Protein AF-A0A9D6YZD3-F1 (afdb_monomer_lite)

Sequence (886 aa):
MRTICWLTLLAMPAWAGGHRMLVTAVGSKYWIAGVPVKNSGLHVRDAFLSWSQPGFQHPDIQAVAVDPANPNVVFLAAGNGCIRSDDGGKSWRITTSWEMTELRDVAIDPERPGHVYVALPDGLGVSRDGGKSWAKKDAGLARRYTHTVAAHGGRVLRGGESGIWLSEDAGETWRQAAAAAAETTDIVHSPHNPQEWMAVTQKAGLWRSSDAGRTWSHVEGVDGSKTIYNVAYDPTTPGRVAASGWGIGALVSEDGGKSWSRWRAGEIWRVAWDPDDPGRLYAGAHEDALYETGNRGKTWKKTGLDGTIIYDIEFAPEPAAKTFAERRQRVIEAHAAAGERGSYVTIAAALWLKQDCSWCSTKLIDLLREPQGDMFWMFPVTAVAYLDRGQLNAEARAALRKSWRTYMPYRGDTENHWLLYYTTLYLMAQKYKGEPGSAWYTGKSSEENMKEAADWIDHWMNLTIERGQGEYDCTHYMGVYFLPMSYLAAWAEDPRMKQRARMMLELLMADFAPETLNGLFAGAHARTDDRQVREKWAGVSSDFAWLLFGSGYPYTGFFSYTSLAAMAGLFEPPPVIQAMATTRDSCYTHRETKRTRNRWRFYDEKNGDVYKTTYMCPDYAVSSDQGGLLQPVQQHSWDVTWALPDPRGRENTLFAMHPFSGVRELQTYFTFMPDFGTDMVVRSKRTYDSPDKFLGGSFHEQIAQDRDTIIALYDIPKGTRFEHINGFFSKDLDRLDEDASGWLFASGGGAWIALRPLQPYTWKAIDEGGKRLESAFLQNGVIMQVASAREFGSWEEFKTKVRGLELSFGMAPHARVRFRSLRGALLECEWGLPARVDGAPLDRARWKMYEGPWVNQERGSRTVTLRGSGRERLLDFSHWEARDVK

Foldseek 3Di:
DDDDPPPPPPPDPFFQFLWKKKFAWAFDDDDDPPDQGPLGGIWILHSLRFIDHQDDRANFWFEKDAQQVQRQWIWTQGQQAIKIGNGNRNDIDHQDDNVGGPWQYKEDANQQPFWIWTFGQFAIWTTNRNSNDIDGQHPAPPGHHFNEWYHYPLWIWTWACQGIWIDNHNRNDIDHQDGDNFTWQYKDAELVAQQWIKTFTAQQAIWIGRRNSNHIDHQPADRSRHGKRDKDDANQAPLWIWTFAAPQHIWIDNHNRNYTDGDDDHHWRDKDHDNRASQKMWTFDAQAAIWMGSHGRPDIDGSDSGRIGTNYMDIHRRPQQPDLVSLLLVLLVLLCSVPDPDDLLNLLSCLLVVHDLVSSQVRLLVCLVDPDDALVSLQSLLSNVVSPPVSHDPNSVVSSQQSQQPPHGDQFDDPLSVLSNLLSQLLVLVVVDPAALNSGVNSHHSVVSNVVSVVSNVVQLVCCLQANDQFPLAQASLLSLLLSLLLQLQRPPPPVSNLSSVLSLQVSLLSQQLQQQQQFRDKWGSFDDQCCLFLSCQGLSSSCSCSAQVGADAHSSHDSSSSSSSSSHRDRHDPLSSQSNPVAPAKWKKKAKHWHQQQPVCNVDGFWIKIKIWTDHNFKIWIAIDGGRHAFQGTQGIWIFGDDPHSGPFGGIKDKFQSAADLVRLSSRDPDDSVCRVVVVCVVPVLRLDLAGNGGDDPQWDWDDDRQKIKIKGQADPPGSHQKMKIFFTQQWPDWDCDPLQWIWTHHGQKTKTKHWPADWDWDADPVGGIMTIGRHNGTIMMMGMDTNVVDPDPVRVVVLQSPWDWDWDRPPHTWIWTQYPVRWTWTDTPPDFIDTNNHGPPSVQDANIDIPAWGHGNSAQKIWGGGPHWIWIQRNVVSDIDTPD

Radius of gyration: 31.28 Å; chains: 1; bounding box: 57×88×83 Å

Secondary structure (DSSP, 8-state):
-----------PPS---SEEEEEEEEE-S---TTS--TT-EEEEE-TTS-EE--S---S-EEEEEE-TT-TT-EEEEETTEEEEESSSSSS-EE-S-TTS-S--EEEE-TTSTT-EEEEETTEEEEESSSSSS-EE--TT-SS---SEEEEETTEEEEEETTEEEEESSTTSS-EEEE--SS-EEEEEE-TT-TT-EEEEESSS-EEEESSSSSS-EEPTTS-TTSEEEEEEE-SSSTT-EEEEEETTEEEEESSSSSS-EEE--S-EEEEEE-TT-TT-EEEEETTTEEEEESSTTSS-EEEE-TTEEEEEEEEEEPPP--SHHHHHHHHHHHHHTTTTT--HHHHHHHHHHT--HHHHHHHHHHHTTS--STHHHHHHHHHHHHH-TT-S-HHHHHHHHHHHHH------SSHHHHHHHHHHHHHHHHHTTT--GGGSTTSS-HHHHHHHHHHHHHHHHHHHHHH--SSTT-TTTTHHHHHHHHHHHHH-SSHHHHHHHHHHHHHHHHHHGGGEETTEE-S-BSS--HHHHHSTTSSHHHHHHHHHHS-S-PPTT--HHHHHHHHHT-PPPPHHHHHHHH--SS-EEEEEEEEPPPPGGGTTSPPPEEEEEEEE-SSEEEEEEEES---TTT-B-EEEEE--S--TT---EEEEE-----HHHHTTT--S-GGGHHHHHHHH-GGGG-TT-S----TTEEEEEETTEEEEEEEPPTT-SS-SEEEEE-TT-SEEEE-TTS-EEEEETTEEEEEEESS--EEEE-TTSSEEEEE--SEEEEEEEEEEGGGSS-HHHHHHHHHTS-EEEE-SSS-EEEEE-TTS-EEEEETTS--EETTEE--GGG--SEESSSEEE-TT-SEEEEEETTEEEEEETTTTEEEE--

Structure (mmCIF, N/CA/C/O backbone):
data_AF-A0A9D6YZD3-F1
#
_entry.id   AF-A0A9D6YZD3-F1
#
loop_
_atom_site.group_PDB
_atom_site.id
_atom_site.type_symbol
_atom_site.label_atom_id
_atom_site.label_alt_id
_atom_site.label_comp_id
_atom_site.label_asym_id
_atom_site.label_entity_id
_atom_site.label_seq_id
_atom_site.pdbx_PDB_ins_code
_atom_site.Cartn_x
_atom_site.Cartn_y
_atom_site.Cartn_z
_atom_site.occupancy
_atom_site.B_iso_or_equiv
_atom_site.auth_seq_id
_atom_site.auth_comp_id
_atom_site.auth_asym_id
_atom_site.auth_atom_id
_atom_site.pdbx_PDB_model_num
ATOM 1 N N . MET A 1 1 ? 18.343 27.189 17.025 1.00 28.41 1 MET A N 1
ATOM 2 C CA . MET A 1 1 ? 17.213 26.470 16.397 1.00 28.41 1 MET A CA 1
ATOM 3 C C . MET A 1 1 ? 17.631 25.025 16.176 1.00 28.41 1 MET A C 1
ATOM 5 O O . MET A 1 1 ? 18.454 24.768 15.311 1.00 28.41 1 MET A O 1
ATOM 9 N N . ARG A 1 2 ? 17.175 24.103 17.033 1.00 21.78 2 ARG A N 1
ATOM 10 C CA . ARG A 1 2 ? 17.394 22.657 16.878 1.00 21.78 2 ARG A CA 1
ATOM 11 C C . ARG A 1 2 ? 16.137 22.076 16.232 1.00 21.78 2 ARG A C 1
ATOM 13 O O . ARG A 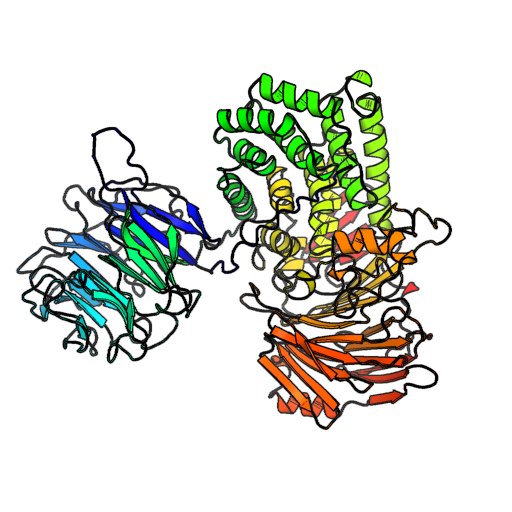1 2 ? 15.186 21.769 16.936 1.00 21.78 2 ARG A O 1
ATOM 20 N N . THR A 1 3 ? 16.113 21.983 14.908 1.00 25.86 3 THR A N 1
ATOM 21 C CA . THR A 1 3 ? 15.036 21.308 14.172 1.00 25.86 3 THR A CA 1
ATOM 22 C C . THR A 1 3 ? 15.412 19.833 14.078 1.00 25.86 3 THR A C 1
ATOM 24 O O . THR A 1 3 ? 16.172 19.435 13.200 1.00 25.86 3 THR A O 1
ATOM 27 N N . ILE A 1 4 ? 14.965 19.026 15.041 1.00 24.95 4 ILE A N 1
ATOM 28 C CA . ILE A 1 4 ? 15.060 17.568 14.940 1.00 24.95 4 ILE A CA 1
ATOM 29 C C . ILE A 1 4 ? 13.797 17.115 14.206 1.00 24.95 4 ILE A C 1
ATOM 31 O O . ILE A 1 4 ? 12.702 17.157 14.761 1.00 24.95 4 ILE A O 1
ATOM 35 N N . CYS A 1 5 ? 13.954 16.741 12.934 1.00 25.48 5 CYS A N 1
ATOM 36 C CA . CYS A 1 5 ? 12.941 16.011 12.178 1.00 25.48 5 CYS A CA 1
ATOM 37 C C . CYS A 1 5 ? 12.697 14.667 12.870 1.00 25.48 5 CYS A C 1
ATOM 39 O O . CYS A 1 5 ? 13.451 13.718 12.676 1.00 25.48 5 CYS A O 1
ATOM 41 N N . TRP A 1 6 ? 11.639 14.578 13.668 1.00 26.00 6 TRP A N 1
ATOM 42 C CA . TRP A 1 6 ? 11.130 13.304 14.157 1.00 26.00 6 TRP A CA 1
ATOM 43 C C . TRP A 1 6 ? 10.131 12.738 13.146 1.00 26.00 6 TRP A C 1
ATOM 45 O O . TRP A 1 6 ? 8.929 12.697 13.376 1.00 26.00 6 TRP A O 1
ATOM 55 N N . LEU A 1 7 ? 10.652 12.274 12.012 1.00 26.58 7 LEU A N 1
ATOM 56 C CA . LEU A 1 7 ? 10.080 11.103 11.357 1.00 26.58 7 LEU A CA 1
ATOM 57 C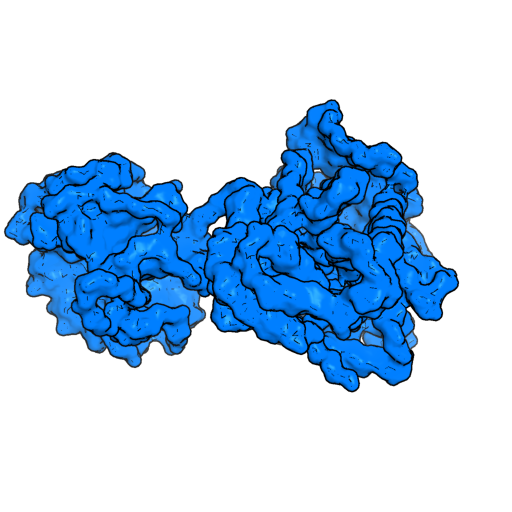 C . LEU A 1 7 ? 10.678 9.904 12.091 1.00 26.58 7 LEU A C 1
ATOM 59 O O . LEU A 1 7 ? 11.699 9.360 11.678 1.00 26.58 7 LEU A O 1
ATOM 63 N N . THR A 1 8 ? 10.098 9.514 13.228 1.00 25.12 8 THR A N 1
ATOM 64 C CA . THR A 1 8 ? 10.373 8.184 13.782 1.00 25.12 8 THR A CA 1
ATOM 65 C C . THR A 1 8 ? 9.767 7.148 12.841 1.00 25.12 8 THR A C 1
ATOM 67 O O . THR A 1 8 ? 8.667 6.652 13.066 1.00 25.12 8 THR A O 1
ATOM 70 N N . LEU A 1 9 ? 10.505 6.815 11.784 1.00 28.84 9 LEU A N 1
ATOM 71 C CA . LEU A 1 9 ? 10.514 5.478 11.214 1.00 28.84 9 LEU A CA 1
ATOM 72 C C . LEU A 1 9 ? 11.165 4.584 12.269 1.00 28.84 9 LEU A C 1
ATOM 74 O O . LEU A 1 9 ? 12.374 4.364 12.264 1.00 28.84 9 LEU A O 1
ATOM 78 N N . LEU A 1 10 ? 10.374 4.108 13.231 1.00 24.39 10 LEU A N 1
ATOM 79 C CA . LEU A 1 10 ? 10.758 2.871 13.891 1.00 24.39 10 LEU A CA 1
ATOM 80 C C . LEU A 1 10 ? 10.698 1.813 12.793 1.00 24.39 10 LEU A C 1
ATOM 82 O O . LEU A 1 10 ? 9.619 1.473 12.311 1.00 24.39 10 LEU A O 1
ATOM 86 N N . ALA A 1 11 ? 11.873 1.362 12.355 1.00 24.47 11 ALA A N 1
ATOM 87 C CA . ALA A 1 11 ? 12.015 0.134 11.599 1.00 24.47 11 ALA A CA 1
ATOM 88 C C . ALA A 1 11 ? 11.488 -0.994 12.492 1.00 24.47 11 ALA A C 1
ATOM 90 O O . ALA A 1 11 ? 12.214 -1.570 13.300 1.00 24.47 11 ALA A O 1
ATOM 91 N N . MET A 1 12 ? 10.185 -1.242 12.410 1.00 23.95 12 MET A N 1
ATOM 92 C CA . MET A 1 12 ? 9.634 -2.510 12.840 1.00 23.95 12 MET A CA 1
ATOM 93 C C . MET A 1 12 ? 10.170 -3.567 11.876 1.00 23.95 12 MET A C 1
ATOM 95 O O . MET A 1 12 ? 10.298 -3.275 10.680 1.00 23.95 12 MET A O 1
ATOM 99 N N . PRO A 1 13 ? 10.533 -4.763 12.365 1.00 27.61 13 PRO A N 1
ATOM 100 C CA . PRO A 1 13 ? 10.873 -5.847 11.466 1.00 27.61 13 PRO A CA 1
ATOM 101 C C . PRO A 1 13 ? 9.725 -6.000 10.465 1.00 27.61 13 PRO A C 1
ATOM 103 O O . PRO A 1 13 ? 8.553 -6.026 10.845 1.00 27.61 13 PRO A O 1
ATOM 106 N N . ALA A 1 14 ? 10.083 -6.046 9.179 1.00 32.56 14 ALA A N 1
ATOM 107 C CA . ALA A 1 14 ? 9.198 -6.542 8.137 1.00 32.56 14 ALA A CA 1
ATOM 108 C C . ALA A 1 14 ? 8.698 -7.941 8.535 1.00 32.56 14 ALA A C 1
ATOM 110 O O . ALA A 1 14 ? 9.214 -8.531 9.482 1.00 32.56 14 ALA A O 1
ATOM 111 N N . TRP A 1 15 ? 7.747 -8.477 7.778 1.00 37.84 15 TRP A N 1
ATOM 112 C CA . TRP A 1 15 ? 7.044 -9.744 8.008 1.00 37.84 15 TRP A CA 1
ATOM 113 C C . TRP A 1 15 ? 5.764 -9.577 8.813 1.00 37.84 15 TRP A C 1
ATOM 115 O O . TRP A 1 15 ? 5.699 -9.868 10.002 1.00 37.84 15 TRP A O 1
ATOM 125 N N . ALA A 1 16 ? 4.741 -9.131 8.093 1.00 41.50 16 ALA A N 1
ATOM 126 C CA . ALA A 1 16 ? 3.367 -9.431 8.417 1.00 41.50 16 ALA A CA 1
ATOM 127 C C . ALA A 1 16 ? 2.930 -10.603 7.531 1.00 41.50 16 ALA A C 1
ATOM 129 O O . ALA A 1 16 ? 3.087 -10.500 6.318 1.00 41.50 16 ALA A O 1
ATOM 130 N N . GLY A 1 17 ? 2.462 -11.707 8.102 1.00 49.78 17 GLY A N 1
ATOM 131 C CA . GLY A 1 17 ? 2.006 -12.888 7.363 1.00 49.78 17 GLY A CA 1
ATOM 132 C C . GLY A 1 17 ? 0.655 -12.679 6.663 1.00 49.78 17 GLY A C 1
ATOM 133 O O . GLY A 1 17 ? 0.091 -11.583 6.708 1.00 49.78 17 GLY A O 1
ATOM 134 N N . GLY A 1 18 ? 0.134 -13.676 5.947 1.00 65.31 18 GLY A N 1
ATOM 135 C CA . GLY A 1 18 ? -1.293 -13.769 5.603 1.00 65.31 18 GLY A CA 1
ATOM 136 C C . GLY A 1 18 ? -2.140 -14.314 6.763 1.00 65.31 18 GLY A C 1
ATOM 137 O O . GLY A 1 18 ? -3.369 -14.207 6.737 1.00 65.31 18 GLY A O 1
ATOM 138 N N . HIS A 1 19 ? -1.487 -14.861 7.790 1.00 84.44 19 HIS A N 1
ATOM 139 C CA . HIS A 1 19 ? -2.101 -15.487 8.946 1.00 84.44 19 HIS A CA 1
ATOM 140 C C . HIS A 1 19 ? -1.971 -14.619 10.199 1.00 84.44 19 HIS A C 1
ATOM 142 O O . HIS A 1 19 ? -1.001 -13.889 10.404 1.00 84.44 19 HIS A O 1
ATOM 148 N N . ARG A 1 20 ? -2.970 -14.742 11.070 1.00 88.00 20 ARG A N 1
ATOM 149 C CA . ARG A 1 20 ? -2.897 -14.350 12.476 1.00 88.00 20 ARG A CA 1
ATOM 150 C C . ARG A 1 20 ? -2.525 -15.571 13.312 1.00 88.00 20 ARG A C 1
ATOM 152 O O . ARG A 1 20 ? -2.949 -16.685 13.010 1.00 88.00 20 ARG A O 1
ATOM 159 N N . MET A 1 21 ? -1.776 -15.346 14.381 1.00 91.75 21 MET A N 1
ATOM 160 C CA . MET A 1 21 ? -1.399 -16.370 15.351 1.00 91.75 21 MET A CA 1
ATOM 161 C C . MET A 1 21 ? -2.301 -16.258 16.580 1.00 91.75 21 MET A C 1
ATOM 163 O O . MET A 1 21 ? -2.366 -15.210 17.224 1.00 91.75 21 MET A O 1
ATOM 167 N N . LEU A 1 22 ? -2.997 -17.338 16.904 1.00 93.44 22 LEU A N 1
ATOM 168 C CA . LEU A 1 22 ? -3.844 -17.492 18.077 1.00 93.44 22 LEU A CA 1
ATOM 169 C C . LEU A 1 22 ? -3.065 -18.287 19.124 1.00 93.44 22 LEU A C 1
ATOM 171 O O . LEU A 1 22 ? -2.540 -19.352 18.823 1.00 93.44 22 LEU A O 1
ATOM 175 N N . VAL A 1 23 ? -2.972 -17.768 20.345 1.00 94.44 23 VAL A N 1
ATOM 176 C CA . VAL A 1 23 ? -2.201 -18.373 21.435 1.00 94.44 23 VAL A CA 1
ATOM 177 C C . VAL A 1 23 ? -3.065 -18.469 22.682 1.00 94.44 23 VAL A C 1
ATOM 179 O O . VAL A 1 23 ? -3.521 -17.449 23.207 1.00 94.44 23 VAL A O 1
ATOM 182 N N . THR A 1 24 ? -3.280 -19.681 23.185 1.00 93.94 24 THR A N 1
ATOM 183 C CA . THR A 1 24 ? -3.892 -19.881 24.502 1.00 93.94 24 THR A CA 1
ATOM 184 C C . THR A 1 24 ? -2.792 -19.800 25.554 1.00 93.94 24 THR A C 1
ATOM 186 O O . THR A 1 24 ? -1.808 -20.543 25.528 1.00 93.94 24 THR A O 1
ATOM 189 N N . ALA A 1 25 ? -2.919 -18.838 26.466 1.00 92.31 25 ALA A N 1
ATOM 190 C CA . ALA A 1 25 ? -1.916 -18.608 27.496 1.00 92.31 25 ALA A CA 1
ATOM 191 C C . ALA A 1 25 ? -2.568 -18.418 28.862 1.00 92.31 25 ALA A C 1
ATOM 193 O O . ALA A 1 25 ? -3.689 -17.916 28.953 1.00 92.31 25 ALA A O 1
ATOM 194 N N . VAL A 1 26 ? -1.857 -18.806 29.919 1.00 89.44 26 VAL A N 1
ATOM 195 C CA . VAL A 1 26 ? -2.294 -18.668 31.312 1.00 89.44 26 VAL A CA 1
ATOM 196 C C . VAL A 1 26 ? -1.158 -18.078 32.145 1.00 89.44 26 VAL A C 1
ATOM 198 O O . VAL A 1 26 ? -0.071 -18.644 32.217 1.00 89.44 26 VAL A O 1
ATOM 201 N N . GLY A 1 27 ? -1.394 -16.934 32.783 1.00 83.62 27 GLY A N 1
ATOM 202 C CA . GLY A 1 27 ? -0.457 -16.308 33.715 1.00 83.62 27 GLY A CA 1
ATOM 203 C C . GLY A 1 27 ? -0.431 -17.054 35.048 1.00 83.62 27 GLY A C 1
ATOM 204 O O . GLY A 1 27 ? -1.478 -17.261 35.661 1.00 83.62 27 GLY A O 1
ATOM 205 N N . SER A 1 28 ? 0.752 -17.458 35.517 1.00 66.12 28 SER A N 1
ATOM 206 C CA . SER A 1 28 ? 0.863 -18.193 36.776 1.00 66.12 28 SER A CA 1
ATOM 207 C C . SER A 1 28 ? 1.062 -17.260 37.980 1.00 66.12 28 SER A C 1
ATOM 209 O O . SER A 1 28 ? 1.905 -16.362 37.958 1.00 66.12 28 SER A O 1
ATOM 211 N N . LYS A 1 29 ? 0.261 -17.516 39.035 1.00 52.22 29 LYS A N 1
ATOM 212 C CA . LYS A 1 29 ? 0.330 -17.090 40.459 1.00 52.22 29 LYS A CA 1
ATOM 213 C C . LYS A 1 29 ? -0.962 -16.427 40.974 1.00 52.22 29 LYS A C 1
ATOM 215 O O . LYS A 1 29 ? -1.302 -15.311 40.606 1.00 52.22 29 LYS A O 1
ATOM 220 N N . TYR A 1 30 ? -1.585 -17.109 41.942 1.00 47.75 30 TYR A N 1
ATOM 221 C CA . TYR A 1 30 ? -2.663 -16.659 42.840 1.00 47.75 30 TYR A CA 1
ATOM 222 C C . TYR A 1 30 ? -4.011 -16.327 42.186 1.00 47.75 30 TYR A C 1
ATOM 224 O O . TYR A 1 30 ? -4.318 -15.188 41.848 1.00 47.75 30 TYR A O 1
ATOM 232 N N . TRP A 1 31 ? -4.876 -17.338 42.127 1.00 54.12 31 TRP A N 1
ATOM 233 C CA . TRP A 1 31 ? -6.294 -17.161 41.832 1.00 54.12 31 TRP A CA 1
ATOM 234 C C . TRP A 1 31 ? -7.024 -16.706 43.099 1.00 54.12 31 TRP A C 1
ATOM 236 O O . TRP A 1 31 ? -7.063 -17.430 44.094 1.00 54.12 31 TRP A O 1
ATOM 246 N N . ILE A 1 32 ? -7.620 -15.517 43.065 1.00 51.78 32 ILE A N 1
ATOM 247 C CA . ILE A 1 32 ? -8.643 -15.094 44.027 1.00 51.78 32 ILE A CA 1
ATOM 248 C C . ILE A 1 32 ? -9.940 -14.959 43.235 1.00 51.78 32 ILE A C 1
ATOM 250 O O . ILE A 1 32 ? -9.975 -14.264 42.218 1.00 51.78 32 ILE A O 1
ATOM 254 N N . ALA A 1 33 ? -11.003 -15.626 43.686 1.00 53.31 33 ALA A N 1
ATOM 255 C CA . ALA A 1 33 ? -12.319 -15.498 43.073 1.00 53.31 33 ALA A CA 1
ATOM 256 C C . ALA A 1 33 ? -12.729 -14.013 43.005 1.00 53.31 33 ALA A C 1
ATOM 258 O O . ALA A 1 33 ? -12.755 -13.327 44.026 1.00 53.31 33 ALA A O 1
ATOM 259 N N . GLY A 1 34 ? -13.031 -13.518 41.800 1.00 49.56 34 GLY A N 1
ATOM 260 C CA . GLY A 1 34 ? -13.497 -12.145 41.571 1.00 49.56 34 GLY A CA 1
ATOM 261 C C . GLY A 1 34 ? -12.443 -11.128 41.110 1.00 49.56 34 GLY A C 1
ATOM 262 O O . GLY A 1 34 ? -12.805 -9.973 40.896 1.00 49.56 34 GLY A O 1
ATOM 263 N N . VAL A 1 35 ? -11.175 -11.516 40.912 1.00 54.72 35 VAL A N 1
ATOM 264 C CA . VAL A 1 35 ? -10.139 -10.636 40.329 1.00 54.72 35 VAL A CA 1
ATOM 265 C C . VAL A 1 35 ? -9.877 -11.025 38.864 1.00 54.72 35 VAL A C 1
ATOM 267 O O . VAL A 1 35 ? -9.676 -12.210 38.596 1.00 54.72 35 VAL A O 1
ATOM 270 N N . PRO A 1 36 ? -9.854 -10.071 37.909 1.00 55.56 36 PRO A N 1
ATOM 271 C CA . PRO A 1 36 ? -9.481 -10.349 36.524 1.00 55.56 36 PRO A CA 1
ATOM 272 C C . PRO A 1 36 ? -8.097 -10.987 36.440 1.00 55.56 36 PRO A C 1
ATOM 274 O O . PRO A 1 36 ? -7.123 -10.468 36.997 1.00 55.56 36 PRO A O 1
ATOM 277 N N . VAL A 1 37 ? -8.008 -12.098 35.718 1.00 63.66 37 VAL A N 1
ATOM 278 C CA . VAL A 1 37 ? -6.746 -12.798 35.527 1.00 63.66 37 VAL A CA 1
ATOM 279 C C . VAL A 1 37 ? -5.979 -12.098 34.419 1.00 63.66 37 VAL A C 1
ATOM 281 O O . VAL A 1 37 ? -6.306 -12.212 33.238 1.00 63.66 37 VAL A O 1
ATOM 284 N N . LYS A 1 38 ? -4.939 -11.360 34.800 1.00 66.69 38 LYS A N 1
ATOM 285 C CA . LYS A 1 38 ? -4.058 -10.730 33.820 1.00 66.69 38 LYS A CA 1
ATOM 286 C C . LYS A 1 38 ? -3.359 -11.811 32.990 1.00 66.69 38 LYS A C 1
ATOM 288 O O . LYS A 1 38 ? -2.896 -12.809 33.536 1.00 66.69 38 LYS A O 1
ATOM 293 N N . ASN A 1 39 ? -3.285 -11.588 31.680 1.00 76.56 39 ASN A N 1
ATOM 294 C CA . ASN A 1 39 ? -2.546 -12.418 30.723 1.00 76.56 39 ASN A CA 1
ATOM 295 C C . ASN A 1 39 ? -3.004 -13.888 30.649 1.00 76.56 39 ASN A C 1
ATOM 297 O O . ASN A 1 39 ? -2.203 -14.757 30.317 1.00 76.56 39 ASN A O 1
ATOM 301 N N . SER A 1 40 ? -4.276 -14.180 30.959 1.00 86.19 40 SER A N 1
ATOM 302 C CA . SER A 1 40 ? -4.865 -15.513 30.749 1.00 86.19 40 SER A CA 1
ATOM 303 C C . SER A 1 40 ? -6.043 -15.474 29.788 1.00 86.19 40 SER A C 1
ATOM 305 O O . SER A 1 40 ? -6.857 -14.552 29.854 1.00 86.19 40 SER A O 1
ATOM 307 N N . GLY A 1 41 ? -6.136 -16.461 28.903 1.00 89.62 41 GLY A N 1
ATOM 308 C CA . GLY A 1 41 ? -7.130 -16.527 27.835 1.00 89.62 41 GLY A CA 1
ATOM 309 C C . GLY A 1 41 ? -6.493 -16.621 26.449 1.00 89.62 41 GLY A C 1
ATOM 310 O O . GLY A 1 41 ? -5.311 -16.940 26.294 1.00 89.62 41 GLY A O 1
ATOM 311 N N . LEU A 1 42 ? -7.297 -16.311 25.434 1.00 91.12 42 LEU A N 1
ATOM 312 C CA . LEU A 1 42 ? -6.858 -16.253 24.045 1.00 91.12 42 LEU A CA 1
ATOM 313 C C . LEU A 1 42 ? -6.140 -14.928 23.755 1.00 91.12 42 LEU A C 1
ATOM 315 O O . LEU A 1 42 ? -6.728 -13.855 23.882 1.00 91.12 42 LEU A O 1
ATOM 319 N N . HIS A 1 43 ? -4.899 -15.014 23.298 1.00 90.94 43 HIS A N 1
ATOM 320 C CA . HIS A 1 43 ? -4.135 -13.901 22.748 1.00 90.94 43 HIS A CA 1
ATOM 321 C C . HIS A 1 43 ? -4.052 -14.068 21.236 1.00 90.94 43 HIS A C 1
ATOM 323 O O . HIS A 1 43 ? -3.829 -15.166 20.739 1.00 90.94 43 HIS A O 1
ATOM 329 N N . VAL A 1 44 ? -4.226 -12.983 20.495 1.00 89.06 44 VAL A N 1
ATOM 330 C CA . VAL A 1 44 ? -4.126 -12.987 19.037 1.00 89.06 44 VAL A CA 1
ATOM 331 C C . VAL A 1 44 ? -3.047 -12.006 18.634 1.00 89.06 44 VAL A C 1
ATOM 333 O O . VAL A 1 44 ? -3.140 -10.816 18.938 1.00 89.06 44 VAL A O 1
ATOM 336 N N . ARG A 1 45 ? -2.029 -12.509 17.943 1.00 86.88 45 ARG A N 1
ATOM 337 C CA . ARG A 1 45 ? -1.076 -11.692 17.206 1.00 86.88 45 ARG A CA 1
ATOM 338 C C . ARG A 1 45 ? -1.579 -11.610 15.775 1.00 86.88 45 ARG A C 1
ATOM 340 O O . ARG A 1 45 ? -1.617 -12.623 15.081 1.00 86.88 45 ARG A O 1
ATOM 347 N N . ASP A 1 46 ? -2.034 -10.435 15.366 1.00 78.00 46 ASP A N 1
ATOM 348 C CA . ASP A 1 46 ? -2.537 -10.251 14.008 1.00 78.00 46 ASP A CA 1
ATOM 349 C C . ASP A 1 46 ? -1.422 -10.432 12.970 1.00 78.00 46 ASP A C 1
ATOM 351 O O . ASP A 1 46 ? -0.229 -10.477 13.300 1.00 78.00 46 ASP A O 1
ATOM 355 N N . ALA A 1 47 ? -1.817 -10.504 11.697 1.00 64.81 47 ALA A N 1
ATOM 356 C CA . ALA A 1 47 ? -0.869 -10.518 10.595 1.00 64.81 47 ALA A CA 1
ATOM 357 C C . ALA A 1 47 ? 0.156 -9.381 10.713 1.00 64.81 47 ALA A C 1
ATOM 359 O O . ALA A 1 47 ? 1.293 -9.567 10.326 1.00 64.81 47 ALA A O 1
ATOM 360 N N . PHE A 1 48 ? -0.185 -8.236 11.309 1.00 57.72 48 PHE A N 1
ATOM 361 C CA . PHE A 1 48 ? 0.692 -7.078 11.497 1.00 57.72 48 PHE A CA 1
ATOM 362 C C . PHE A 1 48 ? 1.571 -7.136 12.759 1.00 57.72 48 PHE A C 1
ATOM 364 O O . PHE A 1 48 ? 2.097 -6.107 13.187 1.00 57.72 48 PHE A O 1
ATOM 371 N N . LEU A 1 49 ? 1.759 -8.323 13.343 1.00 66.31 49 LEU A N 1
ATOM 372 C CA . LEU A 1 49 ? 2.555 -8.580 14.546 1.00 66.31 49 LEU A CA 1
ATOM 373 C C . LEU A 1 49 ? 2.046 -7.890 15.822 1.00 66.31 49 L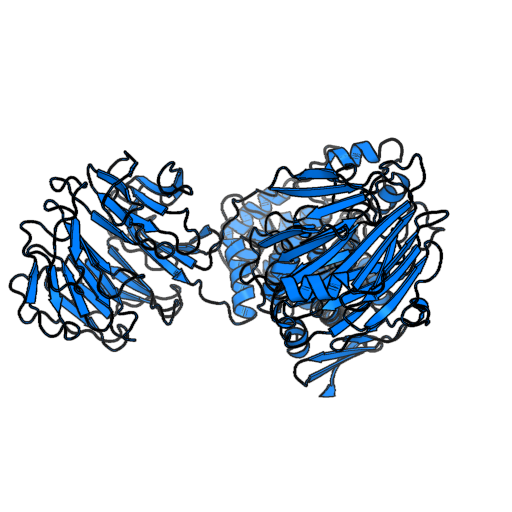EU A C 1
ATOM 375 O O . LEU A 1 49 ? 2.760 -7.897 16.831 1.00 66.31 49 LEU A O 1
ATOM 379 N N . SER A 1 50 ? 0.838 -7.329 15.801 1.00 69.88 50 SER A N 1
ATOM 380 C CA . SER A 1 50 ? 0.239 -6.620 16.928 1.00 69.88 50 SER A CA 1
ATOM 381 C C . SER A 1 50 ? -0.534 -7.587 17.812 1.00 69.88 50 SER A C 1
ATOM 383 O O . SER A 1 50 ? -1.366 -8.360 17.340 1.00 69.88 50 SER A O 1
ATOM 385 N N . TRP A 1 51 ? -0.258 -7.540 19.114 1.00 81.56 51 TRP A N 1
ATOM 386 C CA . TRP A 1 51 ? -0.967 -8.351 20.095 1.00 81.56 51 TRP A CA 1
ATOM 387 C C . TRP A 1 51 ? -2.289 -7.700 20.490 1.00 81.56 51 TRP A C 1
ATOM 389 O O . TRP A 1 51 ? -2.360 -6.516 20.809 1.00 81.56 51 TRP A O 1
ATOM 399 N N . SER A 1 52 ? -3.327 -8.518 20.533 1.00 81.88 52 SER A N 1
ATOM 400 C CA . SER A 1 52 ? -4.621 -8.207 21.117 1.00 81.88 52 SER A CA 1
ATOM 401 C C . SER A 1 52 ? -5.086 -9.398 21.947 1.00 81.88 52 SER A C 1
ATOM 403 O O . SER A 1 52 ? -4.581 -10.513 21.805 1.00 81.88 52 SER A O 1
ATOM 405 N N . GLN A 1 53 ? -6.056 -9.174 22.825 1.00 82.69 53 GLN A N 1
ATOM 406 C CA . GLN A 1 53 ? -6.680 -10.239 23.601 1.00 82.69 53 GLN A CA 1
ATOM 407 C C . GLN A 1 53 ? -8.191 -10.221 23.328 1.00 82.69 53 GLN A C 1
ATOM 409 O O . GLN A 1 53 ? -8.961 -9.713 24.147 1.00 82.69 53 GLN A O 1
ATOM 414 N N . PRO A 1 54 ? -8.626 -10.657 22.127 1.00 71.88 54 PRO A N 1
ATOM 415 C CA . PRO A 1 54 ? -10.021 -10.586 21.725 1.00 71.88 54 PRO A CA 1
ATOM 416 C C . PRO A 1 54 ? -10.830 -11.629 22.503 1.00 71.88 54 PRO A C 1
ATOM 418 O O . PRO A 1 54 ? -10.962 -12.787 22.116 1.00 71.88 54 PRO A O 1
ATOM 421 N N . GLY A 1 55 ? -11.380 -11.198 23.634 1.00 64.75 55 GLY A N 1
ATOM 422 C CA . GLY A 1 55 ? -12.405 -11.933 24.361 1.00 64.75 55 GLY A CA 1
ATOM 423 C C . GLY A 1 55 ? -11.906 -12.794 25.520 1.00 64.75 55 GLY A C 1
ATOM 424 O O . GLY A 1 55 ? -11.159 -12.327 26.373 1.00 64.75 55 GLY A O 1
ATOM 425 N N . PHE A 1 56 ? -12.478 -13.995 25.635 1.00 69.38 56 PHE A N 1
ATOM 426 C CA . PHE A 1 56 ? -12.742 -14.677 26.906 1.00 69.38 56 PHE A CA 1
ATOM 427 C C . PHE A 1 56 ? -11.483 -14.934 27.761 1.00 69.38 56 PHE A C 1
ATOM 429 O O . PHE A 1 56 ? -10.690 -15.839 27.495 1.00 69.38 56 PHE A O 1
ATOM 436 N N . GLN A 1 57 ? -11.321 -14.136 28.823 1.00 78.25 57 GLN A N 1
ATOM 437 C CA . GLN A 1 57 ? -10.262 -14.297 29.819 1.00 78.25 57 GLN A CA 1
ATOM 438 C C . GLN A 1 57 ? -10.627 -15.441 30.765 1.00 78.25 57 GLN A C 1
ATOM 440 O O . GLN A 1 57 ? -11.382 -15.251 31.721 1.00 78.25 57 GLN A O 1
ATOM 445 N N . HIS A 1 58 ? -10.116 -16.638 30.477 1.00 79.69 58 HIS A N 1
ATOM 446 C CA . HIS A 1 58 ? -10.350 -17.824 31.293 1.00 79.69 58 HIS A CA 1
ATOM 447 C C . HIS A 1 58 ? -9.047 -18.305 31.944 1.00 79.69 58 HIS A C 1
ATOM 449 O O . HIS A 1 58 ? -8.024 -18.368 31.261 1.00 79.69 58 HIS A O 1
ATOM 455 N N . PRO A 1 59 ? -9.069 -18.660 33.243 1.00 80.06 59 PRO A N 1
ATOM 456 C CA . PRO A 1 59 ? -7.902 -19.181 33.959 1.00 80.06 59 PRO A CA 1
ATOM 457 C C . PRO A 1 59 ? -7.480 -20.589 33.511 1.00 80.06 59 PRO A C 1
ATOM 459 O O . PRO A 1 59 ? -6.384 -21.029 33.833 1.00 80.06 59 PRO A O 1
ATOM 462 N N . ASP A 1 60 ? -8.359 -21.296 32.804 1.00 86.94 60 ASP A N 1
ATOM 463 C CA . ASP A 1 60 ? -8.170 -22.683 32.382 1.00 86.94 60 ASP A CA 1
ATOM 464 C C . ASP A 1 60 ? -8.567 -22.831 30.909 1.00 86.94 60 ASP A C 1
ATOM 466 O O . ASP A 1 60 ? -9.703 -23.180 30.588 1.00 86.94 60 ASP A O 1
ATOM 470 N N . ILE A 1 61 ? -7.676 -22.407 30.016 1.00 91.19 61 ILE A N 1
ATOM 471 C CA . ILE A 1 61 ? -7.836 -22.468 28.561 1.00 91.19 61 ILE A CA 1
ATOM 472 C C . ILE A 1 61 ? -6.725 -23.360 28.006 1.00 91.19 61 ILE A C 1
ATOM 474 O O . ILE A 1 61 ? -5.550 -23.100 28.250 1.00 91.19 61 ILE A O 1
ATOM 478 N N . GLN A 1 62 ? -7.104 -24.429 27.312 1.00 93.69 62 GLN A N 1
ATOM 479 C CA . GLN A 1 62 ? -6.201 -25.531 26.976 1.00 93.69 62 GLN A CA 1
ATOM 480 C C . GLN A 1 62 ? -5.861 -25.556 25.482 1.00 93.69 62 GLN A C 1
ATOM 482 O O . GLN A 1 62 ? -4.698 -25.666 25.130 1.00 93.69 62 GLN A O 1
ATOM 487 N N . ALA A 1 63 ? -6.836 -25.362 24.593 1.00 95.81 63 ALA A N 1
ATOM 488 C CA . ALA A 1 63 ? -6.603 -25.451 23.147 1.00 95.81 63 ALA A CA 1
ATOM 489 C C . ALA A 1 63 ? -7.460 -24.463 22.352 1.00 95.81 63 ALA A C 1
ATOM 491 O O . ALA A 1 63 ? -8.481 -23.969 22.850 1.00 95.81 63 ALA A O 1
ATOM 492 N N . VAL A 1 64 ? -7.044 -24.184 21.118 1.00 95.81 64 VAL A N 1
ATOM 493 C CA . VAL A 1 64 ? -7.763 -23.352 20.152 1.00 95.81 64 VAL A CA 1
ATOM 494 C C . VAL A 1 64 ? -7.803 -24.040 18.789 1.00 95.81 64 VAL A C 1
ATOM 496 O O . VAL A 1 64 ? -6.796 -24.523 18.299 1.00 95.81 64 VAL A O 1
ATOM 499 N N . ALA A 1 65 ? -8.965 -24.027 18.137 1.00 95.75 65 ALA A N 1
ATOM 500 C CA . ALA A 1 65 ? -9.104 -24.479 16.754 1.00 95.75 65 ALA A CA 1
ATOM 501 C C . ALA A 1 65 ? -9.864 -23.443 15.927 1.00 95.75 65 ALA A C 1
ATOM 503 O O . ALA A 1 65 ? -10.828 -22.833 16.406 1.00 95.75 65 ALA A O 1
ATOM 504 N N . VAL A 1 66 ? -9.454 -23.257 14.674 1.00 94.19 66 VAL A N 1
ATOM 505 C CA . VAL A 1 66 ? -10.097 -22.328 13.738 1.00 94.19 66 VAL A CA 1
ATOM 506 C C . VAL A 1 66 ? -10.632 -23.096 12.540 1.00 94.19 66 VAL A C 1
ATOM 508 O O . VAL A 1 66 ? -9.946 -23.945 11.983 1.00 94.19 66 VAL A O 1
ATOM 511 N N . ASP A 1 67 ? -11.871 -22.806 12.141 1.00 92.06 67 ASP A N 1
ATOM 512 C CA . ASP A 1 67 ? -12.478 -23.450 10.976 1.00 92.06 67 ASP A CA 1
ATOM 513 C C . ASP A 1 67 ? -11.711 -23.055 9.695 1.00 92.06 67 ASP A C 1
ATOM 515 O O . ASP A 1 67 ? -11.699 -21.870 9.333 1.00 92.06 67 ASP A O 1
ATOM 519 N N . PRO A 1 68 ? -11.095 -24.015 8.976 1.00 85.75 68 PRO A N 1
ATOM 520 C CA . PRO A 1 68 ? -10.312 -23.719 7.779 1.00 85.75 68 PRO A CA 1
ATOM 521 C C . PRO A 1 68 ? -11.173 -23.170 6.631 1.00 85.75 68 PRO A C 1
ATOM 523 O O . PRO A 1 68 ? -10.667 -22.448 5.773 1.00 85.75 68 PRO A O 1
ATOM 526 N N . ALA A 1 69 ? -12.479 -23.462 6.614 1.00 84.69 69 ALA A N 1
ATOM 527 C CA . ALA A 1 69 ? -13.409 -22.924 5.625 1.00 84.69 69 ALA A CA 1
ATOM 528 C C . ALA A 1 69 ? -13.930 -21.527 6.002 1.00 84.69 69 ALA A C 1
ATOM 530 O O . ALA A 1 69 ? -14.410 -20.785 5.138 1.00 84.69 69 ALA A O 1
ATOM 531 N N . ASN A 1 70 ? -13.856 -21.148 7.282 1.00 87.81 70 ASN A N 1
ATOM 532 C CA . ASN A 1 70 ? -14.291 -19.842 7.760 1.00 87.81 70 ASN A CA 1
ATOM 533 C C . ASN A 1 70 ? -13.459 -19.375 8.969 1.00 87.81 70 ASN A C 1
ATOM 535 O O . ASN A 1 70 ? -13.854 -19.633 10.108 1.00 87.81 70 ASN A O 1
ATOM 539 N N . PRO A 1 71 ? -12.396 -18.572 8.765 1.00 88.38 71 PRO A N 1
ATOM 540 C CA . PRO A 1 71 ? -11.488 -18.172 9.842 1.00 88.38 71 PRO A CA 1
ATOM 541 C C . PRO A 1 71 ? -12.128 -17.287 10.926 1.00 88.38 71 PRO A C 1
ATOM 543 O O . PRO A 1 71 ? -11.473 -16.964 11.917 1.00 88.38 71 PRO A O 1
ATOM 546 N N . ASN A 1 72 ? -13.394 -16.876 10.767 1.00 87.19 72 ASN A N 1
ATOM 547 C CA . ASN A 1 72 ? -14.161 -16.205 11.819 1.00 87.19 72 ASN A CA 1
ATOM 548 C C . ASN A 1 72 ? -14.736 -17.168 12.865 1.00 87.19 72 ASN A C 1
ATOM 550 O O . ASN A 1 72 ? -15.105 -16.717 13.950 1.00 87.19 72 ASN A O 1
ATOM 554 N N . VAL A 1 73 ? -14.838 -18.462 12.557 1.00 92.31 73 VAL A N 1
ATOM 555 C CA . VAL A 1 73 ? -15.337 -19.466 13.495 1.00 92.31 73 VAL A CA 1
ATOM 556 C C . VAL A 1 73 ? -14.155 -20.025 14.276 1.00 92.31 73 VAL A C 1
ATOM 558 O O . VAL A 1 73 ? -13.287 -20.691 13.717 1.00 92.31 73 VAL A O 1
ATOM 561 N N . VAL A 1 74 ? -14.121 -19.724 15.573 1.00 94.06 74 VAL A N 1
ATOM 562 C CA . VAL A 1 74 ? -13.033 -20.107 16.484 1.00 94.06 74 VAL A CA 1
ATOM 563 C C . VAL A 1 74 ? -13.617 -20.888 17.652 1.00 94.06 74 VAL A C 1
ATOM 565 O O . VAL A 1 74 ? -14.627 -20.470 18.222 1.00 94.06 74 VAL A O 1
ATOM 568 N N . PHE A 1 75 ? -12.976 -21.989 18.028 1.00 96.12 75 PHE A N 1
ATOM 569 C CA . PHE A 1 75 ? -13.321 -22.811 19.183 1.00 96.12 75 PHE A CA 1
ATOM 570 C C . PHE A 1 75 ? -12.195 -22.775 20.209 1.00 96.12 75 PHE A C 1
ATOM 572 O O . PHE A 1 75 ? -11.027 -22.825 19.843 1.00 96.12 75 PHE A O 1
ATOM 579 N N . LEU A 1 76 ? -12.553 -22.724 21.488 1.00 95.75 76 LEU A N 1
ATOM 580 C CA . LEU A 1 76 ? -11.641 -22.826 22.619 1.00 95.75 76 LEU A CA 1
ATOM 581 C C . LEU A 1 76 ? -12.056 -24.009 23.490 1.00 95.75 76 LEU A C 1
ATOM 583 O O . LEU A 1 76 ? -13.229 -24.130 23.864 1.00 95.75 76 LEU A O 1
ATOM 587 N N . ALA A 1 77 ? -11.088 -24.849 23.839 1.00 96.12 77 ALA A N 1
ATOM 588 C CA . ALA A 1 77 ? -11.219 -25.830 24.906 1.00 96.12 77 ALA A CA 1
ATOM 589 C C . ALA A 1 77 ? -10.896 -25.147 26.239 1.00 96.12 77 ALA A C 1
ATOM 591 O O . ALA A 1 77 ? -9.795 -24.621 26.421 1.00 96.12 77 ALA A O 1
ATOM 592 N N . ALA A 1 78 ? -11.861 -25.114 27.156 1.00 93.69 78 ALA A N 1
ATOM 593 C CA . ALA A 1 78 ? -11.708 -24.465 28.450 1.00 93.69 78 ALA A CA 1
ATOM 594 C C . ALA A 1 78 ? -12.348 -25.276 29.585 1.00 93.69 78 ALA A C 1
ATOM 596 O O . ALA A 1 78 ? -13.182 -26.161 29.363 1.00 93.69 78 ALA A O 1
ATOM 597 N N . GLY A 1 79 ? -12.004 -24.912 30.822 1.00 91.56 79 GLY A N 1
ATOM 598 C CA . GLY A 1 79 ? -12.509 -25.544 32.044 1.00 91.56 79 GLY A CA 1
ATOM 599 C C . GLY A 1 79 ? -14.039 -25.608 32.146 1.00 91.56 79 GLY A C 1
ATOM 600 O O . GLY A 1 79 ? -14.593 -26.557 32.690 1.00 91.56 79 GLY A O 1
ATOM 601 N N . ASN A 1 80 ? -14.754 -24.641 31.572 1.00 90.19 80 ASN A N 1
ATOM 602 C CA . ASN A 1 80 ? -16.217 -24.562 31.602 1.00 90.19 80 ASN A CA 1
ATOM 603 C C . ASN A 1 80 ? -16.918 -25.145 30.360 1.00 90.19 80 ASN A C 1
ATOM 605 O O . ASN A 1 80 ? -18.148 -25.112 30.310 1.00 90.19 80 ASN A O 1
ATOM 609 N N . GLY A 1 81 ? -16.181 -25.657 29.369 1.00 94.56 81 GLY A N 1
ATOM 610 C CA . GLY A 1 81 ? -16.764 -26.227 28.155 1.00 94.56 81 GLY A CA 1
ATOM 611 C C . GLY A 1 81 ? -16.079 -25.808 26.854 1.00 94.56 81 GLY A C 1
ATOM 612 O O . GLY A 1 81 ? -15.018 -25.185 26.853 1.00 94.56 81 GLY A O 1
ATOM 613 N N . CYS A 1 82 ? -16.721 -26.132 25.727 1.00 96.12 82 CYS A N 1
ATOM 614 C CA . CYS A 1 82 ? -16.316 -25.641 24.410 1.00 96.12 82 CYS A CA 1
ATOM 615 C C . CYS A 1 82 ? -16.888 -24.243 24.181 1.00 96.12 82 CYS A C 1
ATOM 617 O O . CYS A 1 82 ? -18.112 -24.067 24.101 1.00 96.12 82 CYS A O 1
ATOM 619 N N . ILE A 1 83 ? -16.010 -23.255 24.045 1.00 94.62 83 ILE A N 1
ATOM 620 C CA . ILE A 1 83 ? -16.378 -21.860 23.809 1.00 94.62 83 ILE A CA 1
ATOM 621 C C . ILE A 1 83 ? -16.184 -21.546 22.333 1.00 94.62 83 ILE A C 1
ATOM 623 O O . ILE A 1 83 ? -15.124 -21.795 21.779 1.00 94.62 83 ILE A O 1
ATOM 627 N N . ARG A 1 84 ? -17.198 -20.977 21.693 1.00 94.25 84 ARG A N 1
ATOM 628 C CA . ARG A 1 84 ? -17.214 -20.691 20.262 1.00 94.25 84 ARG A CA 1
ATOM 629 C C . ARG A 1 84 ? -17.411 -19.207 19.990 1.00 94.25 84 ARG A C 1
ATOM 631 O O . ARG A 1 84 ? -18.259 -18.576 20.622 1.00 94.25 84 ARG A O 1
ATOM 638 N N . SER A 1 85 ? -16.705 -18.697 18.990 1.00 93.06 85 SER A N 1
ATOM 639 C CA . SER A 1 85 ? -16.970 -17.425 18.317 1.00 93.06 85 SER A CA 1
ATOM 640 C C . SER A 1 85 ? -17.393 -17.672 16.867 1.00 93.06 85 SER A C 1
ATOM 642 O O . SER A 1 85 ? -16.978 -18.658 16.263 1.00 93.06 85 SER A O 1
ATOM 644 N N . ASP A 1 86 ? -18.220 -16.784 16.315 1.00 92.06 86 ASP A N 1
ATOM 645 C CA . ASP A 1 86 ? -18.628 -16.783 14.899 1.00 92.06 86 ASP A CA 1
ATOM 646 C C . ASP A 1 86 ? -18.188 -15.511 14.153 1.00 92.06 86 ASP A C 1
ATOM 648 O O . ASP A 1 86 ? -18.494 -15.334 12.974 1.00 92.06 86 ASP A O 1
ATOM 652 N N . ASP A 1 87 ? -17.497 -14.604 14.844 1.00 84.94 87 ASP A N 1
ATOM 653 C CA . ASP A 1 87 ? -17.163 -13.256 14.379 1.00 84.94 87 ASP A CA 1
ATOM 654 C C . ASP A 1 87 ? -15.674 -12.917 14.567 1.00 84.94 87 ASP A C 1
ATOM 656 O O . ASP A 1 87 ? -15.290 -11.750 14.686 1.00 84.94 87 ASP A O 1
ATOM 660 N N . GLY A 1 88 ? -14.828 -13.950 14.576 1.00 80.56 88 GLY A N 1
ATOM 661 C CA . GLY A 1 88 ? -13.376 -13.823 14.638 1.00 80.56 88 GLY A CA 1
ATOM 662 C C . GLY A 1 88 ? -12.839 -13.454 16.019 1.00 80.56 88 GLY A C 1
ATOM 663 O O . GLY A 1 88 ? -11.705 -12.980 16.094 1.00 80.56 88 GLY A O 1
ATOM 664 N N . GLY A 1 89 ? -13.625 -13.684 17.076 1.00 83.06 89 GLY A N 1
ATOM 665 C CA . GLY A 1 89 ? -13.263 -13.469 18.478 1.00 83.06 89 GLY A CA 1
ATOM 666 C C . GLY A 1 89 ? -13.888 -12.232 19.131 1.00 83.06 89 GLY A C 1
ATOM 667 O O . GLY A 1 89 ? -13.510 -11.892 20.253 1.00 83.06 89 GLY A O 1
ATOM 668 N N . LYS A 1 90 ? -14.834 -11.548 18.470 1.00 79.06 90 LYS A N 1
ATOM 669 C CA . LYS A 1 90 ? -15.496 -10.348 19.020 1.00 79.06 90 LYS A CA 1
ATOM 670 C C . LYS A 1 90 ? -16.567 -10.712 20.048 1.00 79.06 90 LYS A C 1
ATOM 672 O O . LYS A 1 90 ? -16.727 -10.002 21.040 1.00 79.06 90 LYS A O 1
ATOM 677 N N . SER A 1 91 ? -17.273 -11.821 19.844 1.00 88.00 91 SER A N 1
ATOM 678 C CA . SER A 1 91 ? -18.232 -12.390 20.790 1.00 88.00 91 SER A CA 1
ATOM 679 C C . SER A 1 91 ? -18.050 -13.903 20.939 1.00 88.00 91 SER A C 1
ATOM 681 O O . SER A 1 91 ? -17.547 -14.578 20.038 1.00 88.00 91 SER A O 1
ATOM 683 N N . TRP A 1 92 ? -18.431 -14.428 22.110 1.00 91.38 92 TRP A N 1
ATOM 684 C CA . TRP A 1 92 ? -18.166 -15.807 22.526 1.00 91.38 92 TRP A CA 1
ATOM 685 C C . TRP A 1 92 ? -19.377 -16.433 23.220 1.00 91.38 92 TRP A C 1
ATOM 687 O O . TRP A 1 92 ? -20.090 -15.763 23.968 1.00 91.38 92 TRP A O 1
ATOM 697 N N . ARG A 1 93 ? -19.582 -17.736 23.010 1.00 92.88 93 ARG A N 1
ATOM 698 C CA . ARG A 1 93 ? -20.635 -18.539 23.649 1.00 92.88 93 ARG A CA 1
ATOM 699 C C . ARG A 1 93 ? -20.120 -19.915 24.050 1.00 92.88 93 ARG A C 1
ATOM 701 O O . ARG A 1 93 ? -19.454 -20.569 23.258 1.00 92.88 93 ARG A O 1
ATOM 708 N N . ILE A 1 94 ? -20.474 -20.382 25.243 1.00 94.81 94 ILE A N 1
ATOM 709 C CA . ILE A 1 94 ? -20.278 -21.788 25.622 1.00 94.81 94 ILE A CA 1
ATOM 710 C C . ILE A 1 94 ? -21.336 -22.612 24.882 1.00 94.81 94 ILE A C 1
ATOM 712 O O . ILE A 1 94 ? -22.513 -22.250 24.887 1.00 94.81 94 ILE A O 1
ATOM 716 N N . THR A 1 95 ? -20.917 -23.678 24.207 1.00 96.06 95 THR A N 1
ATOM 717 C CA . THR A 1 95 ? -21.792 -24.499 23.349 1.00 96.06 95 THR A CA 1
ATOM 718 C C . THR A 1 95 ? -22.018 -25.910 23.879 1.00 96.06 95 THR A C 1
ATOM 720 O O . THR A 1 95 ? -22.946 -26.582 23.434 1.00 96.06 95 THR A O 1
ATOM 723 N N . THR A 1 96 ? -21.213 -26.358 24.840 1.00 96.25 96 THR A N 1
ATOM 724 C CA . THR A 1 96 ? -21.406 -27.630 25.541 1.00 96.25 96 THR A CA 1
ATOM 725 C C . THR A 1 96 ? -22.283 -27.471 26.787 1.00 96.25 96 THR A C 1
ATOM 727 O O . THR A 1 96 ? -22.494 -26.364 27.285 1.00 96.25 96 THR A O 1
ATOM 730 N N . SER A 1 97 ? -22.832 -28.583 27.289 1.00 93.12 97 SER A N 1
ATOM 731 C CA . SER A 1 97 ? -23.555 -28.615 28.567 1.00 93.12 97 SER A CA 1
ATOM 732 C C . SER A 1 97 ? -22.597 -28.796 29.752 1.00 93.12 97 SER A C 1
ATOM 734 O O . SER A 1 97 ? -21.409 -29.065 29.582 1.00 93.12 97 SER A O 1
ATOM 736 N N . TRP A 1 98 ? -23.145 -28.728 30.968 1.00 91.44 98 TRP A N 1
ATOM 737 C CA . TRP A 1 98 ? -22.447 -29.041 32.220 1.00 91.44 98 TRP A CA 1
ATOM 738 C C . TRP A 1 98 ? -21.881 -30.474 32.283 1.00 91.44 98 TRP A C 1
ATOM 740 O O . TRP A 1 98 ? -21.065 -30.759 33.149 1.00 91.44 98 TRP A O 1
ATOM 750 N N . GLU A 1 99 ? -22.295 -31.373 31.383 1.00 91.25 99 GLU A N 1
ATOM 751 C CA . GLU A 1 99 ? -21.768 -32.742 31.297 1.00 91.25 99 GLU A CA 1
ATOM 752 C C . GLU A 1 99 ? -20.455 -32.825 30.500 1.00 91.25 99 GLU A C 1
ATOM 754 O O . GLU A 1 99 ? -19.801 -33.866 30.500 1.00 91.25 99 GLU A O 1
ATOM 759 N N . MET A 1 100 ? -20.083 -31.763 29.781 1.00 94.81 100 MET A N 1
ATOM 760 C CA . MET A 1 100 ? -18.903 -31.687 28.915 1.00 94.81 100 MET A CA 1
ATOM 761 C C . MET A 1 100 ? -18.101 -30.424 29.258 1.00 94.81 100 MET A C 1
ATOM 763 O O . MET A 1 100 ? -18.143 -29.418 28.541 1.00 94.81 100 MET A O 1
ATOM 767 N N . THR A 1 101 ? -17.403 -30.492 30.388 1.00 94.56 101 THR A N 1
ATOM 768 C CA . THR A 1 101 ? -16.530 -29.449 30.946 1.00 94.56 101 THR A CA 1
ATOM 769 C C . THR A 1 101 ? -15.083 -29.946 31.019 1.00 94.56 101 THR A C 1
ATOM 771 O O . THR A 1 101 ? -14.814 -31.101 30.693 1.00 94.56 101 THR A O 1
ATOM 774 N N . GLU A 1 102 ? -14.152 -29.085 31.443 1.00 93.62 102 GLU A N 1
ATOM 775 C CA . GLU A 1 102 ? -12.727 -29.424 31.615 1.00 93.62 102 GLU A CA 1
ATOM 776 C C . GLU A 1 102 ? -12.068 -29.966 30.337 1.00 93.62 102 GLU A C 1
ATOM 778 O O . GLU A 1 102 ? -11.288 -30.920 30.366 1.00 93.62 102 GLU A O 1
ATOM 783 N N . LEU A 1 103 ? -12.410 -29.367 29.191 1.00 95.94 103 LEU A N 1
ATOM 784 C CA . LEU A 1 103 ? -11.912 -29.822 27.896 1.00 95.94 103 LEU A CA 1
ATOM 785 C C . LEU A 1 103 ? -10.392 -29.677 27.832 1.00 95.94 103 LEU A C 1
ATOM 787 O O . LEU A 1 103 ? -9.848 -28.631 28.184 1.00 95.94 103 LEU A O 1
ATOM 791 N N . ARG A 1 104 ? -9.730 -30.717 27.324 1.00 95.94 104 ARG A N 1
ATOM 792 C CA . ARG A 1 104 ? -8.272 -30.751 27.143 1.00 95.94 104 ARG A CA 1
ATOM 793 C C . ARG A 1 104 ? -7.827 -30.299 25.761 1.00 95.94 104 ARG A C 1
ATOM 795 O O . ARG A 1 104 ? -6.767 -29.706 25.640 1.00 95.94 104 ARG A O 1
ATOM 802 N N . ASP A 1 105 ? -8.651 -30.550 24.752 1.00 97.56 105 ASP A N 1
ATOM 803 C CA . ASP A 1 105 ? -8.305 -30.313 23.354 1.00 97.56 105 ASP A CA 1
ATOM 804 C C . ASP A 1 105 ? -9.569 -30.132 22.500 1.00 97.56 105 ASP A C 1
ATOM 806 O O . ASP A 1 105 ? -10.664 -30.568 22.886 1.00 97.56 105 ASP A O 1
ATOM 810 N N . VAL A 1 106 ? -9.423 -29.488 21.345 1.00 97.62 106 VAL A N 1
ATOM 811 C CA . VAL A 1 106 ? -10.470 -29.305 20.338 1.00 97.62 106 VAL A CA 1
ATOM 812 C C . VAL A 1 106 ? -9.879 -29.455 18.937 1.00 97.62 106 VAL A C 1
ATOM 814 O O . VAL A 1 106 ? -8.907 -28.798 18.597 1.00 97.62 106 VAL A O 1
ATOM 817 N N . ALA A 1 107 ? -10.508 -30.275 18.094 1.00 97.25 107 ALA A N 1
ATOM 818 C CA . ALA A 1 107 ? -10.072 -30.495 16.717 1.00 97.25 107 ALA A CA 1
ATOM 819 C C . ALA A 1 107 ? -11.228 -30.377 15.724 1.00 97.25 107 ALA A C 1
ATOM 821 O O . ALA A 1 107 ? -12.364 -30.762 16.010 1.00 97.25 107 ALA A O 1
ATOM 822 N N . ILE A 1 108 ? -10.920 -29.887 14.527 1.00 96.88 108 ILE A N 1
ATOM 823 C CA . ILE A 1 108 ? -11.849 -29.779 13.398 1.00 96.88 108 ILE A CA 1
ATOM 824 C C . ILE A 1 108 ? -11.374 -30.734 12.308 1.00 96.88 108 ILE A C 1
ATOM 826 O O . ILE A 1 108 ? -10.176 -30.841 12.063 1.00 96.88 108 ILE A O 1
ATOM 830 N N . ASP A 1 109 ? -12.302 -31.422 11.646 1.00 95.81 109 ASP A N 1
ATOM 831 C CA . ASP A 1 109 ? -11.970 -32.184 10.440 1.00 95.81 109 ASP A CA 1
ATOM 832 C C . ASP A 1 109 ? -11.980 -31.248 9.217 1.00 95.81 109 ASP A C 1
ATOM 834 O O . ASP A 1 109 ? -13.062 -30.809 8.807 1.00 95.81 109 ASP A O 1
ATOM 838 N N . PRO A 1 110 ? -10.818 -30.937 8.610 1.00 91.62 110 PRO A N 1
ATOM 839 C CA . PRO A 1 110 ? -10.741 -29.980 7.506 1.00 91.62 110 PRO A CA 1
ATOM 840 C C . PRO A 1 110 ? -11.476 -30.454 6.242 1.00 91.62 110 PRO A C 1
ATOM 842 O O . PRO A 1 110 ? -11.904 -29.632 5.437 1.00 91.62 110 PRO A O 1
ATOM 845 N N . GLU A 1 111 ? -11.682 -31.765 6.086 1.00 91.75 111 GLU A N 1
ATOM 846 C CA . GLU A 1 111 ? -12.332 -32.370 4.915 1.00 91.75 111 GLU A CA 1
ATOM 847 C C . GLU A 1 111 ? -13.830 -32.640 5.144 1.00 91.75 111 GLU A C 1
ATOM 849 O O . GLU A 1 111 ? -14.538 -33.112 4.248 1.00 91.75 111 GLU A O 1
ATOM 854 N N . ARG A 1 112 ? -14.344 -32.373 6.354 1.00 92.88 112 ARG A N 1
ATOM 855 C CA . ARG A 1 112 ? -15.754 -32.583 6.710 1.00 92.88 112 ARG A CA 1
ATOM 856 C C . ARG A 1 112 ? -16.324 -31.372 7.447 1.00 92.88 112 ARG A C 1
ATOM 858 O O . ARG A 1 112 ? -16.363 -31.365 8.680 1.00 92.88 112 ARG A O 1
ATOM 865 N N . PRO A 1 113 ? -16.866 -30.384 6.711 1.00 89.50 113 PRO A N 1
ATOM 866 C CA . PRO A 1 113 ? -17.467 -29.197 7.304 1.00 89.50 113 PRO A CA 1
ATOM 867 C C . PRO A 1 113 ? -18.455 -29.534 8.426 1.00 89.50 113 PRO A C 1
ATOM 869 O O . PRO A 1 113 ? -19.274 -30.450 8.314 1.00 89.50 113 PRO A O 1
ATOM 872 N N . GLY A 1 114 ? -18.366 -28.790 9.526 1.00 90.94 114 GLY A N 1
ATOM 873 C CA . GLY A 1 114 ? -19.227 -28.960 10.694 1.00 90.94 114 GLY A CA 1
ATOM 874 C C . GLY A 1 114 ? -18.845 -30.098 11.647 1.00 90.94 114 GLY A C 1
ATOM 875 O O . GLY A 1 114 ? -19.472 -30.197 12.703 1.00 90.94 114 GLY A O 1
ATOM 876 N N . HIS A 1 115 ? -17.842 -30.924 11.331 1.00 96.62 115 HIS A N 1
ATOM 877 C CA . HIS A 1 115 ? -17.352 -31.954 12.249 1.00 96.62 115 HIS A CA 1
ATOM 878 C C . HIS A 1 115 ? -16.288 -31.384 13.187 1.00 96.62 115 HIS A C 1
ATOM 880 O O . HIS A 1 115 ? -15.200 -31.009 12.751 1.00 96.62 115 HIS A O 1
ATOM 886 N N . VAL A 1 116 ? -16.618 -31.333 14.477 1.00 97.94 116 VAL A N 1
ATOM 887 C CA . VAL A 1 116 ? -15.740 -30.820 15.537 1.00 97.94 116 VAL A CA 1
ATOM 888 C C . VAL A 1 116 ? -15.711 -31.825 16.680 1.00 97.94 116 VAL A C 1
ATOM 890 O O . VAL A 1 116 ? -16.744 -32.393 17.039 1.00 97.94 116 VAL A O 1
ATOM 893 N N . TYR A 1 117 ? -14.538 -32.038 17.257 1.00 97.94 117 TYR A N 1
ATOM 894 C CA . TYR A 1 117 ? -14.286 -33.013 18.308 1.00 97.94 117 TYR A CA 1
ATOM 895 C C . TYR A 1 117 ? -13.679 -32.312 19.515 1.00 97.94 117 TYR A C 1
ATOM 897 O O . TYR A 1 117 ? -12.860 -31.412 19.350 1.00 97.94 117 TYR A O 1
ATOM 905 N N . VAL A 1 118 ? -14.064 -32.721 20.722 1.00 97.69 118 VAL A N 1
ATOM 906 C CA . VAL A 1 118 ? -13.502 -32.189 21.970 1.00 97.69 118 VAL A CA 1
ATOM 907 C C . VAL A 1 118 ? -13.034 -33.318 22.872 1.00 97.69 118 VAL A C 1
ATOM 909 O O . VAL A 1 118 ? -13.778 -34.272 23.121 1.00 97.69 118 VAL A O 1
ATOM 912 N N . ALA A 1 119 ? -11.802 -33.210 23.361 1.00 96.50 119 ALA A N 1
ATOM 913 C CA . ALA A 1 119 ? -11.233 -34.145 24.321 1.00 96.50 119 ALA A CA 1
ATOM 914 C C . ALA A 1 119 ? -11.743 -33.828 25.730 1.00 96.50 119 ALA A C 1
ATOM 916 O O . ALA A 1 119 ? -11.658 -32.685 26.187 1.00 96.50 119 ALA A O 1
ATOM 917 N N . LEU A 1 120 ? -12.279 -34.842 26.411 1.00 94.94 120 LEU A N 1
ATOM 918 C CA . LEU A 1 120 ? -12.868 -34.719 27.742 1.00 94.94 120 LEU A CA 1
ATOM 919 C C . LEU A 1 120 ? -12.120 -35.607 28.749 1.00 94.94 120 LEU A C 1
ATOM 921 O O . LEU A 1 120 ? -11.630 -36.683 28.378 1.00 94.94 120 LEU A O 1
ATOM 925 N N . PRO A 1 121 ? -12.120 -35.245 30.047 1.00 92.06 121 PRO A N 1
ATOM 926 C CA . PRO A 1 121 ? -11.575 -36.104 31.098 1.00 92.06 121 PRO A CA 1
ATOM 927 C C . PRO A 1 121 ? -12.265 -37.472 31.185 1.00 92.06 121 PRO A C 1
ATOM 929 O O . PRO A 1 121 ? -11.696 -38.429 31.708 1.00 92.06 121 PRO A O 1
ATOM 932 N N . ASP A 1 122 ? -13.489 -37.577 30.666 1.00 89.56 122 ASP A N 1
ATOM 933 C CA . ASP A 1 122 ? -14.323 -38.770 30.731 1.00 89.56 122 ASP A CA 1
ATOM 934 C C . ASP A 1 122 ? -14.842 -39.253 29.367 1.00 89.56 122 ASP A C 1
ATOM 936 O O . ASP A 1 122 ? -15.790 -40.041 29.339 1.00 89.56 122 ASP A O 1
ATOM 940 N N . GLY A 1 123 ? -14.210 -38.861 28.254 1.00 91.56 123 GLY A N 1
ATOM 941 C CA . GLY A 1 123 ? -14.614 -39.326 26.926 1.00 91.56 123 GLY A CA 1
ATOM 942 C C . GLY A 1 123 ? -14.176 -38.441 25.761 1.00 91.56 123 GLY A C 1
ATOM 943 O O . GLY A 1 123 ? -13.147 -37.764 25.816 1.00 91.56 123 GLY A O 1
ATOM 944 N N . LEU A 1 124 ? -14.975 -38.453 24.696 1.00 94.00 124 LEU A N 1
ATOM 945 C CA . LEU A 1 124 ? -14.878 -37.568 23.541 1.00 94.00 124 LEU A CA 1
ATOM 946 C C . LEU A 1 124 ? -16.260 -36.986 23.210 1.00 94.00 124 LEU A C 1
ATOM 948 O O . LEU A 1 124 ? -17.244 -37.714 23.072 1.00 94.00 124 LEU A O 1
ATOM 952 N N . GLY A 1 125 ? -16.333 -35.669 23.037 1.00 95.88 125 GLY A N 1
ATOM 953 C CA . GLY A 1 125 ? -17.509 -35.000 22.483 1.00 95.88 125 GLY A CA 1
ATOM 954 C C . GLY A 1 125 ? -17.392 -34.842 20.969 1.00 95.88 125 GLY A C 1
ATOM 955 O O . GLY A 1 125 ? -16.324 -34.512 20.461 1.00 95.88 125 GLY A O 1
ATOM 956 N N . VAL A 1 126 ? -18.496 -35.044 20.250 1.00 97.31 126 VAL A N 1
ATOM 957 C CA . VAL A 1 126 ? -18.574 -34.875 18.792 1.00 97.31 126 VAL A CA 1
ATOM 958 C C . VAL A 1 126 ? -19.714 -33.935 18.438 1.00 97.31 126 VAL A C 1
ATOM 960 O O . VAL A 1 126 ? -20.844 -34.108 18.901 1.00 97.31 126 VAL A O 1
ATOM 963 N N . SER A 1 127 ? -19.424 -32.973 17.573 1.00 97.75 127 SER A N 1
ATOM 964 C CA . SER A 1 127 ? -20.400 -32.133 16.896 1.00 97.75 127 SER A CA 1
ATOM 965 C C . SER A 1 127 ? -20.390 -32.407 15.396 1.00 97.75 127 SER A C 1
ATOM 967 O O . SER A 1 127 ? -19.345 -32.697 14.819 1.00 97.75 127 SER A O 1
ATOM 969 N N . ARG A 1 128 ? -21.565 -32.310 14.769 1.00 96.50 128 ARG A N 1
ATOM 970 C CA . ARG A 1 128 ? -21.771 -32.474 13.315 1.00 96.50 128 ARG A CA 1
ATOM 971 C C . ARG A 1 128 ? -22.388 -31.248 12.647 1.00 96.50 128 ARG A C 1
ATOM 973 O O . ARG A 1 128 ? -22.677 -31.270 11.456 1.00 96.50 128 ARG A O 1
ATOM 980 N N . ASP A 1 129 ? -22.633 -30.194 13.415 1.00 95.19 129 ASP A N 1
ATOM 981 C CA . ASP A 1 129 ? -23.275 -28.955 12.973 1.00 95.19 129 ASP A CA 1
ATOM 982 C C . ASP A 1 129 ? -22.400 -27.720 13.257 1.00 95.19 129 ASP A C 1
ATOM 984 O O . ASP A 1 129 ? -22.889 -26.588 13.359 1.00 95.19 129 ASP A O 1
ATOM 988 N N . GLY A 1 130 ? -21.086 -27.949 13.357 1.00 94.44 130 GLY A N 1
ATOM 989 C CA . GLY A 1 130 ? -20.071 -26.935 13.610 1.00 94.44 130 GLY A CA 1
ATOM 990 C C . GLY A 1 130 ? -20.095 -26.441 15.047 1.00 94.44 130 GLY A C 1
ATOM 991 O O . GLY A 1 130 ? -20.041 -25.236 15.264 1.00 94.44 130 GLY A O 1
ATOM 992 N N . GLY A 1 131 ? -20.274 -27.331 16.021 1.00 95.44 131 GLY A N 1
ATOM 993 C CA . GLY A 1 131 ? -20.311 -27.015 17.450 1.00 95.44 131 GLY A CA 1
ATOM 994 C C . GLY A 1 131 ? -21.554 -26.243 17.887 1.00 95.44 131 GLY A C 1
ATOM 995 O O . GLY A 1 131 ? -21.454 -25.381 18.756 1.00 95.44 131 GLY A O 1
ATOM 996 N N . LYS A 1 132 ? -22.718 -26.464 17.257 1.00 93.25 132 LYS A N 1
ATOM 997 C CA . LYS A 1 132 ? -24.008 -25.945 17.764 1.00 93.25 132 LYS A CA 1
ATOM 998 C C . LYS A 1 132 ? -24.666 -26.946 18.710 1.00 93.25 132 LYS A C 1
ATOM 1000 O O . LYS A 1 132 ? -25.325 -26.530 19.658 1.00 93.25 132 LYS A O 1
ATOM 1005 N N . SER A 1 133 ? -24.470 -28.238 18.464 1.00 95.38 133 SER A N 1
ATOM 1006 C CA . SER A 1 133 ? -24.871 -29.336 19.339 1.00 95.38 133 SER A CA 1
ATOM 1007 C C . SER A 1 133 ? -23.757 -30.376 19.464 1.00 95.38 133 SER A C 1
ATOM 1009 O O . SER A 1 133 ? -22.901 -30.500 18.584 1.00 95.38 133 SER A O 1
ATOM 1011 N N . TRP A 1 134 ? -23.762 -31.109 20.579 1.00 97.12 134 TRP A N 1
ATOM 1012 C CA . TRP A 1 134 ? -22.705 -32.046 20.956 1.00 97.12 134 TRP A CA 1
ATOM 1013 C C . TRP A 1 134 ? -23.288 -33.361 21.471 1.00 97.12 134 TRP A C 1
ATOM 1015 O O . TRP A 1 134 ? -24.302 -33.368 22.168 1.00 97.12 134 TRP A O 1
ATOM 1025 N N . ALA A 1 135 ? -22.617 -34.471 21.170 1.00 95.50 135 ALA A N 1
ATOM 1026 C CA . ALA A 1 135 ? -22.921 -35.794 21.708 1.00 95.50 135 ALA A CA 1
ATOM 1027 C C . ALA A 1 135 ? -21.641 -36.468 22.220 1.00 95.50 135 ALA A C 1
ATOM 1029 O O . ALA A 1 135 ? -20.618 -36.427 21.537 1.00 95.50 135 ALA A O 1
ATOM 1030 N N . LYS A 1 136 ? -21.694 -37.117 23.393 1.00 93.06 136 LYS A N 1
ATOM 1031 C CA . LYS A 1 136 ? -20.583 -37.961 23.866 1.00 93.06 136 LYS A CA 1
ATOM 1032 C C . LYS A 1 136 ? -20.512 -39.234 23.023 1.00 93.06 136 LYS A C 1
ATOM 1034 O O . LYS A 1 136 ? -21.549 -39.841 22.734 1.00 93.06 136 LYS A O 1
ATOM 1039 N N . LYS A 1 137 ? -19.307 -39.640 22.624 1.00 90.88 137 LYS A N 1
ATOM 1040 C CA . LYS A 1 137 ? -19.061 -40.795 21.750 1.00 90.88 137 LYS A CA 1
ATOM 1041 C C . LYS A 1 137 ? -17.972 -41.698 22.315 1.00 90.88 137 LYS A C 1
ATOM 1043 O O . LYS A 1 137 ? -16.879 -41.829 21.770 1.00 90.88 137 LYS A O 1
ATOM 1048 N N . ASP A 1 138 ? -18.335 -42.371 23.406 1.00 81.62 138 ASP A N 1
ATOM 1049 C CA . ASP A 1 138 ? -17.383 -43.130 24.227 1.00 81.62 138 ASP A CA 1
ATOM 1050 C C . ASP A 1 138 ? -17.527 -44.654 24.096 1.00 81.62 138 ASP A C 1
ATOM 1052 O O . ASP A 1 138 ? -16.944 -45.426 24.865 1.00 81.62 138 ASP A O 1
ATOM 1056 N N . ALA A 1 139 ? -18.342 -45.114 23.142 1.00 79.31 139 ALA A N 1
ATOM 1057 C CA . ALA A 1 139 ? -18.613 -46.530 22.940 1.00 79.31 139 ALA A CA 1
ATOM 1058 C C . ALA A 1 139 ? -17.330 -47.282 22.539 1.00 79.31 139 ALA A C 1
ATOM 1060 O O . ALA A 1 139 ? -16.652 -46.925 21.580 1.00 79.31 139 ALA A O 1
ATOM 1061 N N . GLY A 1 140 ? -16.996 -48.344 23.279 1.00 72.94 140 GLY A N 1
ATOM 1062 C CA . GLY A 1 140 ? -15.795 -49.155 23.032 1.00 72.94 140 GLY A CA 1
ATOM 1063 C C . GLY A 1 140 ? -14.509 -48.638 23.689 1.00 72.94 140 GLY A C 1
ATOM 1064 O O . GLY A 1 140 ? -13.479 -49.304 23.603 1.00 72.94 140 GLY A O 1
ATOM 1065 N N . LEU A 1 141 ? -14.550 -47.506 24.401 1.00 76.81 141 LEU A N 1
ATOM 1066 C CA . LEU A 1 141 ? -13.388 -46.970 25.111 1.00 76.81 141 LEU A CA 1
ATOM 1067 C C . LEU A 1 141 ? -13.238 -47.597 26.502 1.00 76.81 141 LEU A C 1
ATOM 1069 O O . LEU A 1 141 ? -13.981 -47.281 27.430 1.00 76.81 141 LEU A O 1
ATOM 1073 N N . ALA A 1 142 ? -12.234 -48.462 26.663 1.00 71.94 142 ALA A N 1
ATOM 1074 C CA . ALA A 1 142 ? -11.944 -49.116 27.943 1.00 71.94 142 ALA A CA 1
ATOM 1075 C C . ALA A 1 142 ? -11.464 -48.130 29.029 1.00 71.94 142 ALA A C 1
ATOM 1077 O O . ALA A 1 142 ? -11.791 -48.291 30.203 1.00 71.94 142 ALA A O 1
ATOM 1078 N N . ARG A 1 143 ? -10.715 -47.091 28.636 1.00 79.38 143 ARG A N 1
ATOM 1079 C CA . ARG A 1 143 ? -10.372 -45.931 29.474 1.00 79.38 143 ARG A CA 1
ATOM 1080 C C . ARG A 1 143 ? -10.824 -44.663 28.779 1.00 79.38 143 ARG A C 1
ATOM 1082 O O . ARG A 1 143 ? -10.505 -44.467 27.608 1.00 79.38 143 ARG A O 1
ATOM 1089 N N . ARG A 1 144 ? -11.568 -43.817 29.486 1.00 85.56 144 ARG A N 1
ATOM 1090 C CA . ARG A 1 144 ? -12.283 -42.712 28.844 1.00 85.56 144 ARG A CA 1
ATOM 1091 C C . ARG A 1 144 ? -11.504 -41.408 28.766 1.00 85.56 144 ARG A C 1
ATOM 1093 O O . ARG A 1 144 ? -11.732 -40.682 27.811 1.00 85.56 144 ARG A O 1
ATOM 1100 N N . TYR A 1 145 ? -10.552 -41.174 29.667 1.00 92.38 145 TYR A N 1
ATOM 1101 C CA . TYR A 1 145 ? -9.731 -39.964 29.645 1.00 92.38 145 TYR A CA 1
ATOM 1102 C C . TYR A 1 145 ? -9.076 -39.743 28.277 1.00 92.38 145 TYR A C 1
ATOM 1104 O O . TYR A 1 145 ? -8.337 -40.608 27.789 1.00 92.38 145 TYR A O 1
ATOM 1112 N N . THR A 1 146 ? -9.379 -38.593 27.675 1.00 94.50 146 THR A N 1
ATOM 1113 C CA . THR A 1 146 ? -8.804 -38.123 26.415 1.00 94.50 146 THR A CA 1
ATOM 1114 C C . THR A 1 146 ? -8.027 -36.843 26.691 1.00 94.50 146 THR A C 1
ATOM 1116 O O . THR A 1 146 ? -8.602 -35.870 27.172 1.00 94.50 146 THR A O 1
ATOM 1119 N N . HIS A 1 147 ? -6.734 -36.844 26.374 1.00 95.44 147 HIS A N 1
ATOM 1120 C CA . HIS A 1 147 ? -5.897 -35.646 26.421 1.00 95.44 147 HIS A CA 1
ATOM 1121 C C . HIS A 1 147 ? -5.990 -34.886 25.099 1.00 95.44 147 HIS A C 1
ATOM 1123 O O . HIS A 1 147 ? -6.301 -33.706 25.101 1.00 95.44 147 HIS A O 1
ATOM 1129 N N . THR A 1 148 ? -5.769 -35.578 23.981 1.00 96.88 148 THR A N 1
ATOM 1130 C CA . THR A 1 148 ? -5.637 -34.975 22.647 1.00 96.88 148 THR A CA 1
ATOM 1131 C C . THR A 1 148 ? -6.532 -35.674 21.630 1.00 96.88 148 THR A C 1
ATOM 1133 O O . THR A 1 148 ? -6.812 -36.877 21.755 1.00 96.88 148 THR A O 1
ATOM 1136 N N . VAL A 1 149 ? -6.983 -34.936 20.620 1.00 97.38 149 VAL A N 1
ATOM 1137 C CA . VAL A 1 149 ? -7.766 -35.445 19.494 1.00 97.38 149 VAL A CA 1
ATOM 1138 C C . VAL A 1 149 ? -7.309 -34.802 18.186 1.00 97.38 149 VAL A C 1
ATOM 1140 O O . VAL A 1 149 ? -7.044 -33.614 18.129 1.00 97.38 149 VAL A O 1
ATOM 1143 N N . ALA A 1 150 ? -7.276 -35.579 17.104 1.00 97.25 150 ALA A N 1
ATOM 1144 C CA . ALA A 1 150 ? -7.004 -35.073 15.763 1.00 97.25 150 ALA A CA 1
ATOM 1145 C C . ALA A 1 150 ? -7.873 -35.793 14.723 1.00 97.25 150 ALA A C 1
ATOM 1147 O O . ALA A 1 150 ? -8.172 -36.984 14.863 1.00 97.25 150 ALA A O 1
ATOM 1148 N N . ALA A 1 151 ? -8.293 -35.080 13.676 1.00 96.44 151 ALA A N 1
ATOM 1149 C CA . ALA A 1 151 ? -9.219 -35.600 12.673 1.00 96.44 151 ALA A CA 1
ATOM 1150 C C . ALA A 1 151 ? -8.849 -35.169 11.248 1.00 96.44 151 ALA A C 1
ATOM 1152 O O . ALA A 1 151 ? -8.440 -34.036 11.023 1.00 96.44 151 ALA A O 1
ATOM 1153 N N . HIS A 1 152 ? -9.020 -36.078 10.284 1.00 95.12 152 HIS A N 1
ATOM 1154 C CA . HIS A 1 152 ? -8.856 -35.788 8.859 1.00 95.12 152 HIS A CA 1
ATOM 1155 C C . HIS A 1 152 ? -9.641 -36.791 8.000 1.00 95.12 152 HIS A C 1
ATOM 1157 O O . HIS A 1 152 ? -9.436 -38.007 8.092 1.00 95.12 152 HIS A O 1
ATOM 1163 N N . GLY A 1 153 ? -10.545 -36.306 7.146 1.00 92.06 153 GLY A N 1
ATOM 1164 C CA . GLY A 1 153 ? -11.267 -37.136 6.174 1.00 92.06 153 GLY A CA 1
ATOM 1165 C C . GLY A 1 153 ? -12.230 -38.148 6.806 1.00 92.06 153 GLY A C 1
ATOM 1166 O O . GLY A 1 153 ? -12.516 -39.194 6.219 1.00 92.06 153 GLY A O 1
ATOM 1167 N N . GLY A 1 154 ? -12.733 -37.871 8.011 1.00 92.56 154 GLY A N 1
ATOM 1168 C CA . GLY A 1 154 ? -13.576 -38.762 8.810 1.00 92.56 154 GLY A CA 1
ATOM 1169 C C . GLY A 1 154 ? -12.834 -39.767 9.674 1.00 92.56 154 GLY A C 1
ATOM 1170 O O . GLY A 1 154 ? -13.473 -40.508 10.423 1.00 92.56 154 GLY A O 1
ATOM 1171 N N . ARG A 1 155 ? -11.506 -39.807 9.573 1.00 95.50 155 ARG A N 1
ATOM 1172 C CA . ARG A 1 155 ? -10.664 -40.569 10.484 1.00 95.50 155 ARG A CA 1
ATOM 1173 C C . ARG A 1 155 ? -10.371 -39.718 11.709 1.00 95.50 155 ARG A C 1
ATOM 1175 O O . ARG A 1 155 ? -9.951 -38.576 11.554 1.00 95.50 155 ARG A O 1
ATOM 1182 N N . VAL A 1 156 ? -10.556 -40.287 12.897 1.00 96.44 156 VAL A N 1
ATOM 1183 C CA . VAL A 1 156 ? -10.322 -39.593 14.168 1.00 96.44 156 VAL A CA 1
ATOM 1184 C C . VAL A 1 156 ? -9.357 -40.411 15.009 1.00 96.44 156 VAL A C 1
ATOM 1186 O O . VAL A 1 156 ? -9.574 -41.602 15.237 1.00 96.44 156 VAL A O 1
ATOM 1189 N N . LEU A 1 157 ? -8.291 -39.772 15.469 1.00 96.19 157 LEU A N 1
ATOM 1190 C CA . LEU A 1 157 ? -7.354 -40.330 16.430 1.00 96.19 157 LEU A CA 1
ATOM 1191 C C . LEU A 1 157 ? -7.502 -39.590 17.749 1.00 96.19 157 LEU A C 1
ATOM 1193 O O . LEU A 1 157 ? -7.673 -38.374 17.773 1.00 96.19 157 LEU A O 1
ATOM 1197 N N . ARG A 1 158 ? -7.416 -40.331 18.849 1.00 94.31 158 ARG A N 1
ATOM 1198 C CA . ARG A 1 158 ? -7.379 -39.749 20.188 1.00 94.31 158 ARG A CA 1
ATOM 1199 C C . ARG A 1 158 ? -6.247 -40.348 21.011 1.00 94.31 158 ARG A C 1
ATOM 1201 O O . ARG A 1 158 ? -5.932 -41.537 20.875 1.00 94.31 158 ARG A O 1
ATOM 1208 N N . GLY A 1 159 ? -5.685 -39.530 21.888 1.00 93.94 159 GLY A N 1
ATOM 1209 C CA . GLY A 1 159 ? -4.635 -39.899 22.828 1.00 93.94 159 GLY A CA 1
ATOM 1210 C C . GLY A 1 159 ? -5.105 -39.768 24.273 1.00 93.94 159 GLY A C 1
ATOM 1211 O O . GLY A 1 159 ? -5.857 -38.859 24.614 1.00 93.94 159 GLY A O 1
ATOM 1212 N N . GLY A 1 160 ? -4.669 -40.686 25.132 1.00 90.12 160 GLY A N 1
ATOM 1213 C CA . GLY A 1 160 ? -4.923 -40.639 26.573 1.00 90.12 160 GLY A CA 1
ATOM 1214 C C . GLY A 1 160 ? -3.986 -41.577 27.331 1.00 90.12 160 GLY A C 1
ATOM 1215 O O . GLY A 1 160 ? -2.950 -41.986 26.808 1.00 90.12 160 GLY A O 1
ATOM 1216 N N . GLU A 1 161 ? -4.357 -41.985 28.545 1.00 87.81 161 GLU A N 1
ATOM 1217 C CA . GLU A 1 161 ? -3.519 -42.827 29.424 1.00 87.81 161 GLU A CA 1
ATOM 1218 C C . GLU A 1 161 ? -3.240 -44.250 28.901 1.00 87.81 161 GLU A C 1
ATOM 1220 O O . GLU A 1 161 ? -2.462 -44.989 29.496 1.00 87.81 161 GLU A O 1
ATOM 1225 N N . SER A 1 162 ? -3.926 -44.680 27.838 1.00 82.00 162 SER A N 1
ATOM 1226 C CA . SER A 1 162 ? -3.863 -46.056 27.312 1.00 82.00 162 SER A CA 1
ATOM 1227 C C . SER A 1 162 ? -3.347 -46.136 25.872 1.00 82.00 162 SER A C 1
ATOM 1229 O O . SER A 1 162 ? -3.586 -47.126 25.176 1.00 82.00 162 SER A O 1
ATOM 1231 N N . GLY A 1 163 ? -2.634 -45.103 25.425 1.00 87.38 163 GLY A N 1
ATOM 1232 C CA . GLY A 1 163 ? -2.096 -45.001 24.072 1.00 87.38 163 GLY A CA 1
ATOM 1233 C C . GLY A 1 163 ? -3.071 -44.397 23.067 1.00 87.38 163 GLY A C 1
ATOM 1234 O O . GLY A 1 163 ? -3.925 -43.579 23.417 1.00 87.38 163 GLY A O 1
ATOM 1235 N N . ILE A 1 164 ? -2.912 -44.805 21.810 1.00 93.19 164 ILE A N 1
ATOM 1236 C CA . ILE A 1 164 ? -3.533 -44.188 20.639 1.00 93.19 164 ILE A CA 1
ATOM 1237 C C . ILE A 1 164 ? -4.728 -45.034 20.204 1.00 93.19 164 ILE A C 1
ATOM 1239 O O . ILE A 1 164 ? -4.603 -46.236 19.937 1.00 93.19 164 ILE A O 1
ATOM 1243 N N . TRP A 1 165 ? -5.889 -44.395 20.100 1.00 93.00 165 TRP A N 1
ATOM 1244 C CA . TRP A 1 165 ? -7.131 -45.010 19.642 1.00 93.00 165 TRP A CA 1
ATOM 1245 C C . TRP A 1 165 ? -7.574 -44.390 18.326 1.00 93.00 165 TRP A C 1
ATOM 1247 O O . TRP A 1 165 ? -7.466 -43.181 18.142 1.00 93.00 165 TRP A O 1
ATOM 1257 N N . LEU A 1 166 ? -8.094 -45.228 17.436 1.00 94.25 166 LEU A N 1
ATOM 1258 C CA . LEU A 1 166 ? -8.513 -44.872 16.090 1.00 94.25 166 LEU A CA 1
ATOM 1259 C C . LEU A 1 166 ? -10.002 -45.164 15.907 1.00 94.25 166 LEU A C 1
ATOM 1261 O O . LEU A 1 166 ? -10.468 -46.263 16.216 1.00 94.25 166 LEU A O 1
ATOM 1265 N N . SER A 1 167 ? -10.705 -44.195 15.334 1.00 94.88 167 SER A N 1
ATOM 1266 C CA . SER A 1 167 ? -12.024 -44.343 14.737 1.00 94.88 167 SER A CA 1
ATOM 1267 C C . SER A 1 167 ? -11.930 -44.114 13.226 1.00 94.88 167 SER A C 1
ATOM 1269 O O . SER A 1 167 ? -11.295 -43.167 12.753 1.00 94.88 167 SER A O 1
ATOM 1271 N N . GLU A 1 168 ? -12.571 -44.994 12.460 1.00 94.69 168 GLU A N 1
ATOM 1272 C CA . GLU A 1 168 ? -12.684 -44.893 10.996 1.00 94.69 168 GLU A CA 1
ATOM 1273 C C . GLU A 1 168 ? -14.096 -44.446 10.558 1.00 94.69 168 GLU A C 1
ATOM 1275 O O . GLU A 1 168 ? -14.398 -44.400 9.368 1.00 94.69 168 GLU A O 1
ATOM 1280 N N . ASP A 1 169 ? -14.954 -44.088 11.517 1.00 93.06 169 ASP A N 1
ATOM 1281 C CA . ASP A 1 169 ? -16.370 -43.752 11.346 1.00 93.06 169 ASP A CA 1
ATOM 1282 C C . ASP A 1 169 ? -16.757 -42.444 12.067 1.00 93.06 169 ASP A C 1
ATOM 1284 O O . ASP A 1 169 ? -17.862 -42.302 12.591 1.00 93.06 169 ASP A O 1
ATOM 1288 N N . ALA A 1 170 ? -15.853 -41.455 12.050 1.00 92.94 170 ALA A N 1
ATOM 1289 C CA . ALA A 1 170 ? -16.062 -40.121 12.625 1.00 92.94 170 ALA A CA 1
ATOM 1290 C C . ALA A 1 170 ? -16.436 -40.132 14.122 1.00 92.94 170 ALA A C 1
ATOM 1292 O O . ALA A 1 170 ? -17.326 -39.403 14.570 1.00 92.94 170 ALA A O 1
ATOM 1293 N N . GLY A 1 171 ? -15.742 -40.972 14.889 1.00 92.25 171 GLY A N 1
ATOM 1294 C CA . GLY A 1 171 ? -15.843 -41.079 16.340 1.00 92.25 171 GLY A CA 1
ATOM 1295 C C . GLY A 1 171 ? -16.937 -42.017 16.849 1.00 92.25 171 GLY A C 1
ATOM 1296 O O . GLY A 1 171 ? -17.129 -42.069 18.056 1.00 92.25 171 GLY A O 1
ATOM 1297 N N . GLU A 1 172 ? -17.668 -42.741 15.993 1.00 90.62 172 GLU A N 1
ATOM 1298 C CA . GLU A 1 172 ? -18.759 -43.625 16.442 1.00 90.62 172 GLU A CA 1
ATOM 1299 C C . GLU A 1 172 ? -18.248 -44.890 17.141 1.00 90.62 172 GLU A C 1
ATOM 1301 O O . GLU A 1 172 ? -18.772 -45.271 18.191 1.00 90.62 172 GLU A O 1
ATOM 1306 N N . THR A 1 173 ? -17.215 -45.528 16.589 1.00 91.00 173 THR A N 1
ATOM 1307 C CA . THR A 1 173 ? -16.583 -46.712 17.172 1.00 91.00 173 THR A CA 1
ATOM 1308 C C . THR A 1 173 ? -15.068 -46.579 17.215 1.00 91.00 173 THR A C 1
ATOM 1310 O O . THR A 1 173 ? -14.443 -45.908 16.393 1.00 91.00 173 THR A O 1
ATOM 1313 N N . TRP A 1 174 ? -14.466 -47.235 18.208 1.00 91.12 174 TRP A N 1
ATOM 1314 C CA . TRP A 1 174 ? -13.050 -47.095 18.516 1.00 91.12 174 TRP A CA 1
ATOM 1315 C C . TRP A 1 174 ? -12.349 -48.443 18.583 1.00 91.12 174 TRP A C 1
ATOM 1317 O O . TRP A 1 174 ? -12.843 -49.392 19.193 1.00 91.12 174 TRP A O 1
ATOM 1327 N N . ARG A 1 175 ? -11.138 -48.491 18.029 1.00 90.62 175 ARG A N 1
ATOM 1328 C CA . ARG A 1 175 ? -10.182 -49.579 18.245 1.00 90.62 175 ARG A CA 1
ATOM 1329 C C . ARG A 1 175 ? -8.839 -49.025 18.694 1.00 90.62 175 ARG A C 1
ATOM 1331 O O . ARG A 1 175 ? -8.427 -47.946 18.270 1.00 90.62 175 ARG A O 1
ATOM 1338 N N . GLN A 1 176 ? -8.134 -49.773 19.531 1.00 90.88 176 GLN A N 1
ATOM 1339 C CA . GLN A 1 176 ? -6.781 -49.404 19.927 1.00 90.88 176 GLN A CA 1
ATOM 1340 C C . GLN A 1 176 ? -5.836 -49.605 18.732 1.00 90.88 176 GLN A C 1
ATOM 1342 O O . GLN A 1 176 ? -5.808 -50.684 18.139 1.00 90.88 176 GLN A O 1
ATOM 1347 N N . ALA A 1 177 ? -5.102 -48.558 18.351 1.00 91.94 177 ALA A N 1
ATOM 1348 C CA . ALA A 1 177 ? -4.132 -48.591 17.254 1.00 91.94 177 ALA A CA 1
ATOM 1349 C C . ALA A 1 177 ? -2.703 -48.815 17.768 1.00 91.94 177 ALA A C 1
ATOM 1351 O O . ALA A 1 177 ? -1.920 -49.516 17.132 1.00 91.94 177 ALA A O 1
ATOM 1352 N N . ALA A 1 178 ? -2.381 -48.261 18.939 1.00 89.62 178 ALA A N 1
ATOM 1353 C CA . ALA A 1 178 ? -1.124 -48.510 19.631 1.00 89.62 178 ALA A CA 1
ATOM 1354 C C . ALA A 1 178 ? -1.336 -48.465 21.145 1.00 89.62 178 ALA A C 1
ATOM 1356 O O . ALA A 1 178 ? -1.891 -47.501 21.675 1.00 89.62 178 ALA A O 1
ATOM 1357 N N . ALA A 1 179 ? -0.880 -49.497 21.850 1.00 82.50 179 ALA A N 1
ATOM 1358 C CA . ALA A 1 179 ? -0.801 -49.460 23.302 1.00 82.50 179 ALA A CA 1
ATOM 1359 C C . ALA A 1 179 ? 0.451 -48.679 23.716 1.00 82.50 179 ALA A C 1
ATOM 1361 O O . ALA A 1 179 ? 1.549 -48.979 23.253 1.00 82.50 179 ALA A O 1
ATOM 1362 N N . ALA A 1 180 ? 0.293 -47.711 24.614 1.00 70.44 180 ALA A N 1
ATOM 1363 C CA . ALA A 1 180 ? 1.409 -47.027 25.251 1.00 70.44 180 ALA A CA 1
ATOM 1364 C C . ALA A 1 180 ? 1.293 -47.196 26.767 1.00 70.44 180 ALA A C 1
ATOM 1366 O O . ALA A 1 180 ? 0.203 -47.100 27.327 1.00 70.44 180 ALA A O 1
ATOM 1367 N N . ALA A 1 181 ? 2.424 -47.436 27.434 1.00 68.00 181 ALA A N 1
ATOM 1368 C CA . ALA A 1 181 ? 2.495 -47.455 28.897 1.00 68.00 181 ALA A CA 1
ATOM 1369 C C . ALA A 1 181 ? 2.438 -46.042 29.514 1.00 68.00 181 ALA A C 1
ATOM 1371 O O . ALA A 1 181 ? 2.422 -45.903 30.735 1.00 68.00 181 ALA A O 1
ATOM 1372 N N . ALA A 1 182 ? 2.447 -45.006 28.671 1.00 83.62 182 ALA A N 1
ATOM 1373 C CA . ALA A 1 182 ? 2.437 -43.604 29.046 1.00 83.62 182 ALA A CA 1
ATOM 1374 C C . ALA A 1 182 ? 1.317 -42.859 28.312 1.00 83.62 182 ALA A C 1
ATOM 1376 O O . ALA A 1 182 ? 0.886 -43.259 27.229 1.00 83.62 182 ALA A O 1
ATOM 1377 N N . GLU A 1 183 ? 0.886 -41.752 28.907 1.00 91.19 183 GLU A N 1
ATOM 1378 C CA . GLU A 1 183 ? -0.101 -40.848 28.332 1.00 91.19 183 GLU A CA 1
ATOM 1379 C C . GLU A 1 183 ? 0.380 -40.288 26.988 1.00 91.19 183 GLU A C 1
ATOM 1381 O O . GLU A 1 183 ? 1.522 -39.830 26.872 1.00 91.19 183 GLU A O 1
ATOM 1386 N N . THR A 1 184 ? -0.491 -40.354 25.979 1.00 95.31 184 THR A N 1
ATOM 1387 C CA . THR A 1 184 ? -0.294 -39.676 24.689 1.00 95.31 184 THR A CA 1
ATOM 1388 C C . THR A 1 184 ? -0.706 -38.220 24.842 1.00 95.31 184 THR A C 1
ATOM 1390 O O . THR A 1 184 ? -1.863 -37.951 25.157 1.00 95.31 184 THR A O 1
ATOM 1393 N N . THR A 1 185 ? 0.249 -37.315 24.665 1.00 95.06 185 THR A N 1
ATOM 1394 C CA . THR A 1 185 ? 0.117 -35.879 24.946 1.00 95.06 185 THR A CA 1
ATOM 1395 C C . THR A 1 185 ? -0.344 -35.086 23.736 1.00 95.06 185 THR A C 1
ATOM 1397 O O . THR A 1 185 ? -1.070 -34.119 23.908 1.00 95.06 185 THR A O 1
ATOM 1400 N N . ASP A 1 186 ? 0.029 -35.510 22.529 1.00 96.62 186 ASP A N 1
ATOM 1401 C CA . ASP A 1 186 ? -0.325 -34.811 21.295 1.00 96.62 186 ASP A CA 1
ATOM 1402 C C . ASP A 1 186 ? -0.280 -35.761 20.083 1.00 96.62 186 ASP A C 1
ATOM 1404 O O . ASP A 1 186 ? 0.493 -36.732 20.067 1.00 96.62 186 ASP A O 1
ATOM 1408 N N . ILE A 1 187 ? -1.143 -35.511 19.096 1.00 97.31 187 ILE A N 1
ATOM 1409 C CA . ILE A 1 187 ? -1.284 -36.269 17.847 1.00 97.31 187 ILE A CA 1
ATOM 1410 C C . ILE A 1 187 ? -1.505 -35.281 16.702 1.00 97.31 187 ILE A C 1
ATOM 1412 O O . ILE A 1 187 ? -2.449 -34.502 16.725 1.00 97.31 187 ILE A O 1
ATOM 1416 N N . VAL A 1 188 ? -0.709 -35.386 15.637 1.00 96.38 188 VAL A N 1
ATOM 1417 C CA . VAL A 1 188 ? -0.806 -34.494 14.473 1.00 96.38 188 VAL A CA 1
ATOM 1418 C C . VAL A 1 188 ? -0.847 -35.259 13.156 1.00 96.38 188 VAL A C 1
ATOM 1420 O O . VAL A 1 188 ? -0.171 -36.277 12.969 1.00 96.38 188 VAL A O 1
ATOM 1423 N N . HIS A 1 189 ? -1.643 -34.745 12.221 1.00 96.69 189 HIS A N 1
ATOM 1424 C CA . HIS A 1 189 ? -1.724 -35.217 10.840 1.00 96.69 189 HIS A CA 1
ATOM 1425 C C . HIS A 1 189 ? -0.749 -34.444 9.946 1.00 96.69 189 HIS A C 1
ATOM 1427 O O . HIS A 1 189 ? -0.508 -33.258 10.167 1.00 96.69 189 HIS A O 1
ATOM 1433 N N . SER A 1 190 ? -0.167 -35.102 8.942 1.00 95.75 190 SER A N 1
ATOM 1434 C CA . SER A 1 190 ? 0.737 -34.426 8.012 1.00 95.75 190 SER A CA 1
ATOM 1435 C C . SER A 1 190 ? -0.028 -33.618 6.954 1.00 95.75 190 SER A C 1
ATOM 1437 O O . SER A 1 190 ? -0.824 -34.202 6.214 1.00 95.75 190 SER A O 1
ATOM 1439 N N . PRO A 1 191 ? 0.291 -32.322 6.756 1.00 93.38 191 PRO A N 1
ATOM 1440 C CA . PRO A 1 191 ? -0.303 -31.521 5.682 1.00 93.38 191 PRO A CA 1
ATOM 1441 C C . PRO A 1 191 ? 0.193 -31.930 4.283 1.00 93.38 191 PRO A C 1
ATOM 1443 O O . PRO A 1 191 ? -0.380 -31.526 3.277 1.00 93.38 191 PRO A O 1
ATOM 1446 N N . HIS A 1 192 ? 1.249 -32.749 4.206 1.00 93.81 192 HIS A N 1
ATOM 1447 C CA . HIS A 1 192 ? 1.894 -33.149 2.949 1.00 93.81 192 HIS A CA 1
ATOM 1448 C C . HIS A 1 192 ? 1.538 -34.565 2.503 1.00 93.81 192 HIS A C 1
ATOM 1450 O O . HIS A 1 192 ? 1.782 -34.931 1.354 1.00 93.81 192 HIS A O 1
ATOM 1456 N N . ASN A 1 193 ? 1.016 -35.393 3.412 1.00 94.25 193 ASN A N 1
ATOM 1457 C CA . ASN A 1 193 ? 0.720 -36.790 3.128 1.00 94.25 193 ASN A CA 1
ATOM 1458 C C . ASN A 1 193 ? -0.468 -37.294 3.967 1.00 94.25 193 ASN A C 1
ATOM 1460 O O . ASN A 1 193 ? -0.319 -37.494 5.173 1.00 94.25 193 ASN A O 1
ATOM 1464 N N . PRO A 1 194 ? -1.616 -37.628 3.345 1.00 91.88 194 PRO A N 1
ATOM 1465 C CA . PRO A 1 194 ? -2.804 -38.068 4.073 1.00 91.88 194 PRO A CA 1
ATOM 1466 C C . PRO A 1 194 ? -2.616 -39.384 4.850 1.00 91.88 194 PRO A C 1
ATOM 1468 O O . PRO A 1 194 ? -3.399 -39.678 5.754 1.00 91.88 194 PRO A O 1
ATOM 1471 N N . GLN A 1 195 ? -1.594 -40.183 4.520 1.00 94.75 195 GLN A N 1
ATOM 1472 C CA . GLN A 1 195 ? -1.284 -41.434 5.220 1.00 94.75 195 GLN A CA 1
ATOM 1473 C C . GLN A 1 195 ? -0.405 -41.242 6.458 1.00 94.75 195 GLN A C 1
ATOM 1475 O O . GLN A 1 195 ? -0.232 -42.185 7.229 1.00 94.75 195 GLN A O 1
ATOM 1480 N N . GLU A 1 196 ? 0.169 -40.060 6.656 1.00 96.00 196 GLU A N 1
ATOM 1481 C CA . GLU A 1 196 ? 1.186 -39.853 7.673 1.00 96.00 196 GLU A CA 1
ATOM 1482 C C . GLU A 1 196 ? 0.641 -39.135 8.911 1.00 96.00 196 GLU A C 1
ATOM 1484 O O . GLU A 1 196 ? -0.022 -38.104 8.808 1.00 96.00 196 GLU A O 1
ATOM 1489 N N . TRP A 1 197 ? 0.948 -39.693 10.083 1.00 96.94 197 TRP A N 1
ATOM 1490 C CA . TRP A 1 197 ? 0.608 -39.127 11.387 1.00 96.94 197 TRP A CA 1
ATOM 1491 C C . TRP A 1 197 ? 1.786 -39.266 12.349 1.00 96.94 197 TRP A C 1
ATOM 1493 O O . TRP A 1 197 ? 2.562 -40.224 12.254 1.00 96.94 197 TRP A O 1
ATOM 1503 N N . MET A 1 198 ? 1.879 -38.356 13.315 1.00 96.56 198 MET A N 1
ATOM 1504 C CA . MET A 1 198 ? 2.813 -38.440 14.437 1.00 96.56 198 MET A CA 1
ATOM 1505 C C . MET A 1 198 ? 2.083 -38.303 15.768 1.00 96.56 198 MET A C 1
ATOM 1507 O O . MET A 1 198 ? 1.042 -37.660 15.847 1.00 96.56 198 MET A O 1
ATOM 1511 N N . ALA A 1 199 ? 2.633 -38.929 16.804 1.00 96.31 199 ALA A N 1
ATOM 1512 C CA . ALA A 1 199 ? 2.109 -38.860 18.160 1.00 96.31 199 ALA A CA 1
ATOM 1513 C C . ALA A 1 199 ? 3.250 -38.861 19.177 1.00 96.31 199 ALA A C 1
ATOM 1515 O O . ALA A 1 199 ? 4.254 -39.555 18.998 1.00 96.31 199 ALA A O 1
ATOM 1516 N N . VAL A 1 200 ? 3.090 -38.108 20.258 1.00 95.25 200 VAL A N 1
ATOM 1517 C CA . VAL A 1 200 ? 4.082 -37.987 21.333 1.00 95.25 200 VAL A CA 1
ATOM 1518 C C . VAL A 1 200 ? 3.494 -38.377 22.679 1.00 95.25 200 VAL A C 1
ATOM 1520 O O . VAL A 1 200 ? 2.279 -38.433 22.863 1.00 95.25 200 VAL A O 1
ATOM 1523 N N . THR A 1 201 ? 4.371 -38.730 23.615 1.00 94.19 201 THR A N 1
ATOM 1524 C CA . THR A 1 201 ? 3.972 -39.298 24.904 1.00 94.19 201 THR A CA 1
ATOM 1525 C C . THR A 1 201 ? 4.822 -38.764 26.050 1.00 94.19 201 THR A C 1
ATOM 1527 O O . THR A 1 201 ? 5.947 -38.294 25.852 1.00 94.19 201 THR A O 1
ATOM 1530 N N . GLN A 1 202 ? 4.327 -38.910 27.283 1.00 90.31 202 GLN A N 1
ATOM 1531 C CA . GLN A 1 202 ? 5.070 -38.453 28.457 1.00 90.31 202 GLN A CA 1
ATOM 1532 C C . GLN A 1 202 ? 6.331 -39.278 28.761 1.00 90.31 202 GLN A C 1
ATOM 1534 O O . GLN A 1 202 ? 7.253 -38.736 29.354 1.00 90.31 202 GLN A O 1
ATOM 1539 N N . LYS A 1 203 ? 6.388 -40.579 28.438 1.00 86.62 203 LYS A N 1
ATOM 1540 C CA . LYS A 1 203 ? 7.543 -41.463 28.753 1.00 86.62 203 LYS A CA 1
ATOM 1541 C C . LYS A 1 203 ? 7.640 -42.694 27.838 1.00 86.62 203 LYS A C 1
ATOM 1543 O O . LYS A 1 203 ? 8.052 -43.766 28.277 1.00 86.62 203 LYS A O 1
ATOM 1548 N N . ALA A 1 204 ? 7.194 -42.574 26.591 1.00 89.56 204 ALA A N 1
ATOM 1549 C CA . ALA A 1 204 ? 7.280 -43.635 25.584 1.00 89.56 204 ALA A CA 1
ATOM 1550 C C . ALA A 1 204 ? 7.713 -43.097 24.204 1.00 89.56 204 ALA A C 1
ATOM 1552 O O . ALA A 1 204 ? 7.474 -43.736 23.185 1.00 89.56 204 ALA A O 1
ATOM 1553 N N . GLY A 1 205 ? 8.351 -41.922 24.158 1.00 90.06 205 GLY A N 1
ATOM 1554 C CA . GLY A 1 205 ? 8.903 -41.331 22.937 1.00 90.06 205 GLY A CA 1
ATOM 1555 C C . GLY A 1 205 ? 7.885 -40.854 21.895 1.00 90.06 205 GLY A C 1
ATOM 1556 O O . GLY A 1 205 ? 6.698 -40.675 22.182 1.00 90.06 205 GLY A O 1
ATOM 1557 N N . LEU A 1 206 ? 8.416 -40.608 20.693 1.00 93.38 206 LEU A N 1
ATOM 1558 C CA . LEU A 1 206 ? 7.714 -40.164 19.487 1.00 93.38 206 LEU A CA 1
ATOM 1559 C C . LEU A 1 206 ? 7.362 -41.381 18.619 1.00 93.38 206 LEU A C 1
ATOM 1561 O O . LEU A 1 206 ? 8.175 -42.293 18.449 1.00 93.38 206 LEU A O 1
ATOM 1565 N N . TRP A 1 207 ? 6.164 -41.371 18.052 1.00 94.62 207 TRP A N 1
ATOM 1566 C CA . TRP A 1 207 ? 5.610 -42.432 17.221 1.00 94.62 207 TRP A CA 1
ATOM 1567 C C . TRP A 1 207 ? 5.192 -41.868 15.870 1.00 94.62 207 TRP A C 1
ATOM 1569 O O . TRP A 1 207 ? 4.743 -40.726 15.778 1.00 94.62 207 TRP A O 1
ATOM 1579 N N . ARG A 1 208 ? 5.301 -42.686 14.824 1.00 95.75 208 ARG A N 1
ATOM 1580 C CA . ARG A 1 208 ? 4.868 -42.359 13.465 1.00 95.75 208 ARG A CA 1
ATOM 1581 C C . ARG A 1 208 ? 3.989 -43.464 12.908 1.00 95.75 208 ARG A C 1
ATOM 1583 O O . ARG A 1 208 ? 4.286 -44.645 13.086 1.00 95.75 208 ARG A O 1
ATOM 1590 N N . SER A 1 209 ? 2.953 -43.064 12.189 1.00 97.38 209 SER A N 1
ATOM 1591 C CA . SER A 1 209 ? 2.160 -43.928 11.327 1.00 97.38 209 SER A CA 1
ATOM 1592 C C . SER A 1 209 ? 2.353 -43.515 9.871 1.00 97.38 209 SER A C 1
ATOM 1594 O O . SER A 1 209 ? 2.471 -42.330 9.566 1.00 97.38 209 SER A O 1
ATOM 1596 N N . SER A 1 210 ? 2.394 -44.501 8.977 1.00 96.50 210 SER A N 1
ATOM 1597 C CA . SER A 1 210 ? 2.497 -44.308 7.521 1.00 96.50 210 SER A CA 1
ATOM 1598 C C . SER A 1 210 ? 1.344 -44.963 6.752 1.00 96.50 210 SER A C 1
ATOM 1600 O O . SER A 1 210 ? 1.373 -45.035 5.526 1.00 96.50 210 SER A O 1
ATOM 1602 N N . ASP A 1 211 ? 0.324 -45.436 7.471 1.00 96.56 211 ASP A N 1
ATOM 1603 C CA . ASP A 1 211 ? -0.841 -46.153 6.947 1.00 96.56 211 ASP A CA 1
ATOM 1604 C C . ASP A 1 211 ? -2.166 -45.540 7.435 1.00 96.56 211 ASP A C 1
ATOM 1606 O O . ASP A 1 211 ? -3.172 -46.233 7.632 1.00 96.56 211 ASP A O 1
ATOM 1610 N N . ALA A 1 212 ? -2.152 -44.218 7.615 1.00 94.50 212 ALA A N 1
ATOM 1611 C CA . ALA A 1 212 ? -3.229 -43.393 8.143 1.00 94.50 212 ALA A CA 1
ATOM 1612 C C . ALA A 1 212 ? -3.674 -43.797 9.556 1.00 94.50 212 ALA A C 1
ATOM 1614 O O . ALA A 1 212 ? -4.851 -44.049 9.804 1.00 94.50 212 ALA A O 1
ATOM 1615 N N . GLY A 1 213 ? -2.727 -43.874 10.490 1.00 95.56 213 GLY A N 1
ATOM 1616 C CA . GLY A 1 213 ? -2.991 -44.060 11.917 1.00 95.56 213 GLY A CA 1
ATOM 1617 C C . GLY A 1 213 ? -3.348 -45.486 12.328 1.00 95.56 213 GLY A C 1
ATOM 1618 O O . GLY A 1 213 ? -3.724 -45.696 13.484 1.00 95.56 213 GLY A O 1
ATOM 1619 N N . ARG A 1 214 ? -3.276 -46.466 11.416 1.00 94.88 214 ARG A N 1
ATOM 1620 C CA . ARG A 1 214 ? -3.704 -47.844 11.701 1.00 94.88 214 ARG A CA 1
ATOM 1621 C C . ARG A 1 214 ? -2.654 -48.611 12.481 1.00 94.88 214 ARG A C 1
ATOM 1623 O O . ARG A 1 214 ? -3.034 -49.354 13.386 1.00 94.88 214 ARG A O 1
ATOM 1630 N N . THR A 1 215 ? -1.387 -48.424 12.132 1.00 95.75 215 THR A N 1
ATOM 1631 C CA . THR A 1 215 ? -0.229 -48.974 12.835 1.00 95.75 215 THR A CA 1
ATOM 1632 C C . THR A 1 215 ? 0.799 -47.881 13.114 1.00 95.75 215 THR A C 1
ATOM 1634 O O . THR A 1 215 ? 0.838 -46.851 12.436 1.00 95.75 215 THR A O 1
ATOM 1637 N N . TRP A 1 216 ? 1.605 -48.092 14.156 1.00 96.06 216 TRP A N 1
ATOM 1638 C CA . TRP A 1 216 ? 2.540 -47.100 14.681 1.00 96.06 216 TRP A CA 1
ATOM 1639 C C . TRP A 1 216 ? 3.900 -47.724 14.980 1.00 96.06 216 TRP A C 1
ATOM 1641 O O . TRP A 1 216 ? 3.986 -48.834 15.503 1.00 96.06 216 TRP A O 1
ATOM 1651 N N . SER A 1 217 ? 4.960 -46.976 14.691 1.00 93.50 217 SER A N 1
ATOM 1652 C CA . SER A 1 217 ? 6.348 -47.335 14.987 1.00 93.50 217 SER A CA 1
ATOM 1653 C C . SER A 1 217 ? 7.062 -46.188 15.693 1.00 93.50 217 SER A C 1
ATOM 1655 O O . SER A 1 217 ? 6.793 -45.023 15.394 1.00 93.50 217 SER A O 1
ATOM 1657 N N . HIS A 1 218 ? 7.998 -46.502 16.587 1.00 91.94 218 HIS A N 1
ATOM 1658 C CA . HIS A 1 218 ? 8.830 -45.488 17.231 1.00 91.94 218 HIS A CA 1
ATOM 1659 C C . HIS A 1 218 ? 9.705 -44.738 16.223 1.00 91.94 218 HIS A C 1
ATOM 1661 O O . HIS A 1 218 ? 10.242 -45.324 15.282 1.00 91.94 218 HIS A O 1
ATOM 1667 N N . VAL A 1 219 ? 9.878 -43.442 16.466 1.00 91.31 219 VAL A N 1
ATOM 1668 C CA . VAL A 1 219 ? 10.868 -42.603 15.792 1.00 91.31 219 VAL A CA 1
ATOM 1669 C C . VAL A 1 219 ? 12.110 -42.535 16.674 1.00 91.31 219 VAL A C 1
ATOM 1671 O O . VAL A 1 219 ? 12.043 -42.115 17.830 1.00 91.31 219 VAL A O 1
ATOM 1674 N N . GLU A 1 220 ? 13.244 -42.976 16.138 1.00 88.25 220 GLU A N 1
ATOM 1675 C CA . GLU A 1 220 ? 14.527 -42.936 16.840 1.00 88.25 220 GLU A CA 1
ATOM 1676 C C . GLU A 1 220 ? 15.092 -41.504 16.932 1.00 88.25 220 GLU A C 1
ATOM 1678 O O . GLU A 1 220 ? 14.619 -40.569 16.289 1.00 88.25 220 GLU A O 1
ATOM 1683 N N . GLY A 1 221 ? 16.125 -41.313 17.757 1.00 83.44 221 GLY A N 1
ATOM 1684 C CA . GLY A 1 221 ? 16.836 -40.031 17.863 1.00 83.44 221 GLY A CA 1
ATOM 1685 C C . GLY A 1 221 ? 16.222 -39.012 18.831 1.00 83.44 221 GLY A C 1
ATOM 1686 O O . GLY A 1 221 ? 16.852 -37.989 19.101 1.00 83.44 221 GLY A O 1
ATOM 1687 N N . VAL A 1 222 ? 15.057 -39.308 19.417 1.00 87.62 222 VAL A N 1
ATOM 1688 C CA . VAL A 1 222 ? 14.473 -38.559 20.542 1.00 87.62 222 VAL A CA 1
ATOM 1689 C C . VAL A 1 222 ? 14.519 -39.423 21.805 1.00 87.62 222 VAL A C 1
ATOM 1691 O O . VAL A 1 222 ? 14.180 -40.603 21.769 1.00 87.62 222 VAL A O 1
ATOM 1694 N N . ASP A 1 223 ? 14.953 -38.851 22.932 1.00 87.50 223 ASP A N 1
ATOM 1695 C CA . ASP A 1 223 ? 15.039 -39.567 24.212 1.00 87.50 223 ASP A CA 1
ATOM 1696 C C . ASP A 1 223 ? 13.636 -39.907 24.740 1.00 87.50 223 ASP A C 1
ATOM 1698 O O . ASP A 1 223 ? 12.973 -39.085 25.373 1.00 87.50 223 ASP A O 1
ATOM 1702 N N . GLY A 1 224 ? 13.191 -41.140 24.485 1.00 85.06 224 GLY A N 1
ATOM 1703 C CA . GLY A 1 224 ? 11.865 -41.623 24.867 1.00 85.06 224 GLY A CA 1
ATOM 1704 C C . GLY A 1 224 ? 11.627 -41.765 26.373 1.00 85.06 224 GLY A C 1
ATOM 1705 O O . GLY A 1 224 ? 10.490 -42.005 26.771 1.00 85.06 224 GLY A O 1
ATOM 1706 N N . SER A 1 225 ? 12.658 -41.592 27.213 1.00 88.94 225 SER A N 1
ATOM 1707 C CA . SER A 1 225 ? 12.503 -41.540 28.675 1.00 88.94 225 SER A CA 1
ATOM 1708 C C . SER A 1 225 ? 11.996 -40.185 29.184 1.00 88.94 225 SER A C 1
ATOM 1710 O O . SER A 1 225 ? 11.624 -40.061 30.356 1.00 88.94 225 SER A O 1
ATOM 1712 N N . LYS A 1 226 ? 12.012 -39.158 28.325 1.00 91.69 226 LYS A N 1
ATOM 1713 C CA . LYS A 1 226 ? 11.583 -37.794 28.638 1.00 91.69 226 LYS A CA 1
ATOM 1714 C C . LYS A 1 226 ? 10.138 -37.551 28.232 1.00 91.69 226 LYS A C 1
ATOM 1716 O O . LYS A 1 226 ? 9.621 -38.179 27.312 1.00 91.69 226 LYS A O 1
ATOM 1721 N N . THR A 1 227 ? 9.542 -36.566 28.894 1.00 93.06 227 THR A N 1
ATOM 1722 C CA . THR A 1 227 ? 8.221 -36.041 28.563 1.00 93.06 227 THR A CA 1
ATOM 1723 C C . THR A 1 227 ? 8.289 -35.207 27.308 1.00 93.06 227 THR A C 1
ATOM 1725 O O . THR A 1 227 ? 8.927 -34.158 27.302 1.00 93.06 227 THR A O 1
ATOM 1728 N N . ILE A 1 228 ? 7.624 -35.679 26.257 1.00 95.19 228 ILE A N 1
ATOM 1729 C CA . ILE A 1 228 ? 7.420 -34.938 25.020 1.00 95.19 228 ILE A CA 1
ATOM 1730 C C . ILE A 1 228 ? 5.990 -34.403 25.064 1.00 95.19 228 ILE A C 1
ATOM 1732 O O . ILE A 1 228 ? 5.047 -35.173 25.227 1.00 95.19 228 ILE A O 1
ATOM 1736 N N . TYR A 1 229 ? 5.834 -33.087 24.981 1.00 95.69 229 TYR A N 1
ATOM 1737 C CA . TYR A 1 229 ? 4.538 -32.421 25.096 1.00 95.69 229 TYR A CA 1
ATOM 1738 C C . TYR A 1 229 ? 3.873 -32.205 23.744 1.00 95.69 229 TYR A C 1
ATOM 1740 O O . TYR A 1 229 ? 2.661 -32.331 23.658 1.00 95.69 229 TYR A O 1
ATOM 1748 N N . ASN A 1 230 ? 4.652 -31.913 22.699 1.00 96.88 230 ASN A N 1
ATOM 1749 C CA . ASN A 1 230 ? 4.101 -31.509 21.411 1.00 96.88 230 ASN A CA 1
ATOM 1750 C C . ASN A 1 230 ? 4.989 -31.921 20.230 1.00 96.88 230 ASN A C 1
ATOM 1752 O O . ASN A 1 230 ? 6.216 -32.014 20.360 1.00 96.88 230 ASN A O 1
ATOM 1756 N N . VAL A 1 231 ? 4.359 -32.137 19.075 1.00 97.06 231 VAL A N 1
ATOM 1757 C CA . VAL A 1 231 ? 4.990 -32.322 17.764 1.00 97.06 231 VAL A CA 1
ATOM 1758 C C . VAL A 1 231 ? 4.280 -31.457 16.714 1.00 97.06 231 VAL A C 1
ATOM 1760 O O . VAL A 1 231 ? 3.079 -31.233 16.790 1.00 97.06 231 VAL A O 1
ATOM 1763 N N . ALA A 1 232 ? 5.012 -30.952 15.721 1.00 97.31 232 ALA A N 1
ATOM 1764 C CA . ALA A 1 232 ? 4.448 -30.139 14.644 1.00 97.31 232 ALA A CA 1
ATOM 1765 C C . ALA A 1 232 ? 5.133 -30.423 13.302 1.00 97.31 232 ALA A C 1
ATOM 1767 O O . ALA A 1 232 ? 6.364 -30.382 13.201 1.00 97.31 232 ALA A O 1
ATOM 1768 N N . TYR A 1 233 ? 4.336 -30.658 12.259 1.00 97.00 233 TYR A N 1
ATOM 1769 C CA . TYR A 1 233 ? 4.807 -30.635 10.874 1.00 97.00 233 TYR A CA 1
ATOM 1770 C C . TYR A 1 233 ? 4.971 -29.190 10.394 1.00 97.00 233 TYR A C 1
ATOM 1772 O O . TYR A 1 233 ? 4.145 -28.337 10.710 1.00 97.00 233 TYR A O 1
ATOM 1780 N N . ASP A 1 234 ? 6.017 -28.916 9.616 1.00 95.62 234 ASP A N 1
ATOM 1781 C CA . ASP A 1 234 ? 6.123 -27.653 8.880 1.00 95.62 234 ASP A CA 1
ATOM 1782 C C . ASP A 1 234 ? 5.106 -27.671 7.725 1.00 95.62 234 ASP A C 1
ATOM 1784 O O . ASP A 1 234 ? 5.205 -28.555 6.873 1.00 95.62 234 ASP A O 1
ATOM 1788 N N . PRO A 1 235 ? 4.137 -26.740 7.651 1.00 92.12 235 PRO A N 1
ATOM 1789 C CA . PRO A 1 235 ? 3.126 -26.726 6.593 1.00 92.12 235 PRO A CA 1
ATOM 1790 C C . PRO A 1 235 ? 3.683 -26.325 5.219 1.00 92.12 235 PRO A C 1
ATOM 1792 O O . PRO A 1 235 ? 3.051 -26.592 4.202 1.00 92.12 235 PRO A O 1
ATOM 1795 N N . THR A 1 236 ? 4.870 -25.721 5.163 1.00 88.12 236 THR A N 1
ATOM 1796 C CA . THR A 1 236 ? 5.491 -25.210 3.930 1.00 88.12 236 THR A CA 1
ATOM 1797 C C . THR A 1 236 ? 6.518 -26.172 3.333 1.00 88.12 236 THR A C 1
ATOM 1799 O O . THR A 1 236 ? 6.744 -26.166 2.124 1.00 88.12 236 THR A O 1
ATOM 1802 N N . THR A 1 237 ? 7.157 -26.998 4.171 1.00 90.44 237 THR A N 1
ATOM 1803 C CA . THR A 1 237 ? 8.300 -27.830 3.771 1.00 90.44 237 THR A CA 1
ATOM 1804 C C . THR A 1 237 ? 8.067 -29.307 4.119 1.00 90.44 237 THR A C 1
ATOM 1806 O O . THR A 1 237 ? 8.172 -29.683 5.290 1.00 90.44 237 THR A O 1
ATOM 1809 N N . PRO A 1 238 ? 7.823 -30.184 3.123 1.00 91.12 238 PRO A N 1
ATOM 1810 C CA . PRO A 1 238 ? 7.696 -31.621 3.351 1.00 91.12 238 PRO A CA 1
ATOM 1811 C C . PRO A 1 238 ? 8.907 -32.214 4.080 1.00 91.12 238 PRO A C 1
ATOM 1813 O O . PRO A 1 238 ? 10.055 -31.949 3.728 1.00 91.12 238 PRO A O 1
ATOM 1816 N N . GLY A 1 239 ? 8.649 -33.052 5.085 1.00 88.75 239 GLY A N 1
ATOM 1817 C CA . GLY A 1 239 ? 9.688 -33.737 5.858 1.00 88.75 239 GLY A CA 1
ATOM 1818 C C . GLY A 1 239 ? 10.317 -32.911 6.984 1.00 88.75 239 GLY A C 1
ATOM 1819 O O . GLY A 1 239 ? 11.038 -33.487 7.795 1.00 88.75 239 GLY A O 1
ATOM 1820 N N . ARG A 1 240 ? 10.026 -31.611 7.108 1.00 95.00 240 ARG A N 1
ATOM 1821 C CA . ARG A 1 240 ? 10.456 -30.848 8.283 1.00 95.00 240 ARG A CA 1
ATOM 1822 C C . ARG A 1 240 ? 9.457 -31.001 9.426 1.00 95.00 240 ARG A C 1
ATOM 1824 O O . ARG A 1 240 ? 8.251 -30.843 9.240 1.00 95.00 240 ARG A O 1
ATOM 1831 N N . VAL A 1 241 ? 9.974 -31.306 10.614 1.00 96.38 241 VAL A N 1
ATOM 1832 C CA . VAL A 1 241 ? 9.178 -31.487 11.835 1.00 96.38 241 VAL A CA 1
ATOM 1833 C C . VAL A 1 241 ? 9.870 -30.861 13.042 1.00 96.38 241 VAL A C 1
ATOM 1835 O O . VAL A 1 241 ? 11.099 -30.794 13.110 1.00 96.38 241 VAL A O 1
ATOM 1838 N N . ALA A 1 242 ? 9.078 -30.413 14.011 1.00 97.06 242 ALA A N 1
ATOM 1839 C CA . ALA A 1 242 ? 9.548 -29.954 15.311 1.00 97.06 242 ALA A CA 1
ATOM 1840 C C . ALA A 1 242 ? 8.903 -30.772 16.434 1.00 97.06 242 ALA A C 1
ATOM 1842 O O . ALA A 1 242 ? 7.792 -31.271 16.278 1.00 97.06 242 ALA A O 1
ATOM 1843 N N . ALA A 1 243 ? 9.595 -30.907 17.561 1.00 96.75 243 ALA A N 1
ATOM 1844 C CA . ALA A 1 243 ? 9.064 -31.537 18.767 1.00 96.75 243 ALA A CA 1
ATOM 1845 C C . ALA A 1 243 ? 9.550 -30.798 20.015 1.00 96.75 243 ALA A C 1
ATOM 1847 O O . ALA A 1 243 ? 10.644 -30.227 20.012 1.00 96.75 243 ALA A O 1
ATOM 1848 N N . SER A 1 244 ? 8.770 -30.821 21.093 1.00 96.56 244 SER A N 1
ATOM 1849 C CA . SER A 1 244 ? 9.138 -30.153 22.341 1.00 96.56 244 SER A CA 1
ATOM 1850 C C . SER A 1 244 ? 8.766 -30.931 23.587 1.00 96.56 244 SER A C 1
ATOM 1852 O O . SER A 1 244 ? 7.859 -31.761 23.576 1.00 96.56 244 SER A O 1
ATOM 1854 N N . GLY A 1 245 ? 9.487 -30.680 24.679 1.00 95.19 245 GLY A N 1
ATOM 1855 C CA . GLY A 1 245 ? 9.245 -31.395 25.923 1.00 95.19 245 GLY A CA 1
ATOM 1856 C C . GLY A 1 245 ? 10.160 -31.034 27.088 1.00 95.19 245 GLY A C 1
ATOM 1857 O O . GLY A 1 245 ? 11.179 -30.344 26.942 1.00 95.19 245 GLY A O 1
ATOM 1858 N N . TRP A 1 246 ? 9.824 -31.569 28.262 1.00 92.50 246 TRP A N 1
ATOM 1859 C CA . TRP A 1 246 ? 10.616 -31.412 29.476 1.00 92.50 246 TRP A CA 1
ATOM 1860 C C . TRP A 1 246 ? 11.928 -32.196 29.393 1.00 92.50 246 TRP A C 1
ATOM 1862 O O . TRP A 1 246 ? 11.964 -33.414 29.223 1.00 92.50 246 TRP A O 1
ATOM 1872 N N . GLY A 1 247 ? 13.048 -31.482 29.506 1.00 87.94 247 GLY A N 1
ATOM 1873 C CA . GLY A 1 247 ? 14.384 -32.074 29.429 1.00 87.94 247 GLY A CA 1
ATOM 1874 C C . GLY A 1 247 ? 14.884 -32.353 28.007 1.00 87.94 247 GLY A C 1
ATOM 1875 O O . GLY A 1 247 ? 16.076 -32.643 27.856 1.00 87.94 247 GLY A O 1
ATOM 1876 N N . ILE A 1 248 ? 14.050 -32.189 26.970 1.00 91.44 248 ILE A N 1
ATOM 1877 C CA . ILE A 1 248 ? 14.465 -32.213 25.553 1.00 91.44 248 ILE A CA 1
ATOM 1878 C C . ILE A 1 248 ? 14.530 -30.814 24.917 1.00 91.44 248 ILE A C 1
ATOM 1880 O O . ILE A 1 248 ? 15.301 -30.628 23.978 1.00 91.44 248 ILE A O 1
ATOM 1884 N N . GLY A 1 249 ? 13.859 -29.806 25.485 1.00 93.81 249 GLY A N 1
ATOM 1885 C CA . GLY A 1 249 ? 13.816 -28.452 24.917 1.00 93.81 249 GLY A CA 1
ATOM 1886 C C . GLY A 1 249 ? 12.984 -28.421 23.632 1.00 93.81 249 GLY A C 1
ATOM 1887 O O . GLY A 1 249 ? 11.998 -29.145 23.546 1.00 93.81 249 GLY A O 1
ATOM 1888 N N . ALA A 1 250 ? 13.393 -27.621 22.642 1.00 95.75 250 ALA A N 1
ATOM 1889 C CA . ALA A 1 250 ? 12.819 -27.654 21.293 1.00 95.75 250 ALA A CA 1
ATOM 1890 C C . ALA A 1 250 ? 13.771 -28.380 20.329 1.00 95.75 250 ALA A C 1
ATOM 1892 O O . ALA A 1 250 ? 14.969 -28.078 20.278 1.00 95.75 250 ALA A O 1
ATOM 1893 N N . LEU A 1 251 ? 13.236 -29.333 19.572 1.00 95.69 251 LEU A N 1
ATOM 1894 C CA . LEU A 1 251 ? 13.939 -30.125 18.570 1.00 95.69 251 LEU A CA 1
ATOM 1895 C C . LEU A 1 251 ? 13.422 -29.777 17.174 1.00 95.69 251 LEU A C 1
ATOM 1897 O O . LEU A 1 251 ? 12.220 -29.613 16.992 1.00 95.69 251 LEU A O 1
ATOM 1901 N N . VAL A 1 252 ? 14.320 -29.714 16.191 1.00 96.62 252 VAL A N 1
ATOM 1902 C CA . VAL A 1 252 ? 13.990 -29.520 14.770 1.00 96.62 252 VAL A CA 1
ATOM 1903 C C . VAL A 1 252 ? 14.685 -30.588 13.939 1.00 96.62 252 VAL A C 1
ATOM 1905 O O . VAL A 1 252 ? 15.907 -30.743 14.030 1.00 96.62 252 VAL A O 1
ATOM 1908 N N . SER A 1 253 ? 13.913 -31.287 13.114 1.00 95.88 253 SER A N 1
ATOM 1909 C CA . SER A 1 253 ? 14.389 -32.240 12.114 1.00 95.88 253 SER A CA 1
ATOM 1910 C C . SER A 1 253 ? 14.065 -31.734 10.713 1.00 95.88 253 SER A C 1
ATOM 1912 O O . SER A 1 253 ? 12.953 -31.285 10.449 1.00 95.88 253 SER A O 1
ATOM 1914 N N . GLU A 1 254 ? 15.041 -31.829 9.813 1.00 94.31 254 GLU A N 1
ATOM 1915 C CA . GLU A 1 254 ? 14.930 -31.449 8.395 1.00 94.31 254 GLU A CA 1
ATOM 1916 C C . GLU A 1 254 ? 14.753 -32.682 7.480 1.00 94.31 254 GLU A C 1
ATOM 1918 O O . GLU A 1 254 ? 14.727 -32.552 6.261 1.00 94.31 254 GLU A O 1
ATOM 1923 N N . ASP A 1 255 ? 14.680 -33.892 8.048 1.00 91.25 255 ASP A N 1
ATOM 1924 C CA . ASP A 1 255 ? 14.772 -35.165 7.317 1.00 91.25 255 ASP A CA 1
ATOM 1925 C C . ASP A 1 255 ? 13.706 -36.202 7.725 1.00 91.25 255 ASP A C 1
ATOM 1927 O O . ASP A 1 255 ? 13.885 -37.414 7.554 1.00 91.25 255 ASP A O 1
ATOM 1931 N N . GLY A 1 256 ? 12.567 -35.725 8.227 1.00 88.06 256 GLY A N 1
ATOM 1932 C CA . GLY A 1 256 ? 11.406 -36.539 8.581 1.00 88.06 256 GLY A CA 1
ATOM 1933 C C . GLY A 1 256 ? 11.555 -37.273 9.910 1.00 88.06 256 GLY A C 1
ATOM 1934 O O . GLY A 1 256 ? 11.015 -38.371 10.059 1.00 88.06 256 GLY A O 1
ATOM 1935 N N . GLY A 1 257 ? 12.309 -36.694 10.846 1.00 90.06 257 GLY A N 1
ATOM 1936 C CA . GLY A 1 257 ? 12.545 -37.223 12.187 1.00 90.06 257 GLY A CA 1
ATOM 1937 C C . GLY A 1 257 ? 13.724 -38.191 12.299 1.00 90.06 257 GLY A C 1
ATOM 1938 O O . GLY A 1 257 ? 13.839 -38.859 13.322 1.00 90.06 257 GLY A O 1
ATOM 1939 N N . LYS A 1 258 ? 14.593 -38.295 11.282 1.00 89.81 258 LYS A N 1
ATOM 1940 C CA . LYS A 1 258 ? 15.760 -39.200 11.316 1.00 89.81 258 LYS A CA 1
ATOM 1941 C C . LYS A 1 258 ? 16.915 -38.601 12.113 1.00 89.81 258 LYS A C 1
ATOM 1943 O O . LYS A 1 258 ? 17.625 -39.323 12.808 1.00 89.81 258 LYS A O 1
ATOM 1948 N N . SER A 1 259 ? 17.102 -37.289 12.022 1.00 93.31 259 SER A N 1
ATOM 1949 C CA . SER A 1 259 ? 18.075 -36.539 12.808 1.00 93.31 259 SER A CA 1
ATOM 1950 C C . SER A 1 259 ? 17.473 -35.246 13.351 1.00 93.31 259 SER A C 1
ATOM 1952 O O . SER A 1 259 ? 16.562 -34.663 12.761 1.00 93.31 259 SER A O 1
ATOM 1954 N N . TRP A 1 260 ? 17.981 -34.806 14.506 1.00 93.94 260 TRP A N 1
ATOM 1955 C CA . TRP A 1 260 ? 17.422 -33.687 15.260 1.00 93.94 260 TRP A CA 1
ATOM 1956 C C . TRP A 1 260 ? 18.508 -32.707 15.689 1.00 93.94 260 TRP A C 1
ATOM 1958 O O . TRP A 1 260 ? 19.521 -33.077 16.285 1.00 93.94 260 TRP A O 1
ATOM 1968 N N . SER A 1 261 ? 18.255 -31.429 15.437 1.00 93.25 261 SER A N 1
ATOM 1969 C CA . SER A 1 261 ? 18.965 -30.315 16.056 1.00 93.25 261 SER A CA 1
ATOM 1970 C C . SER A 1 261 ? 18.195 -29.842 17.287 1.00 93.25 261 SER A C 1
ATOM 1972 O O . SER A 1 261 ? 16.970 -29.939 17.332 1.00 93.25 261 SER A O 1
ATOM 1974 N N . ARG A 1 262 ? 18.906 -29.366 18.313 1.00 92.44 262 ARG A N 1
ATOM 1975 C CA . ARG A 1 262 ? 18.314 -29.071 19.622 1.00 92.44 262 ARG A CA 1
ATOM 1976 C C . ARG A 1 262 ? 18.625 -27.660 20.090 1.00 92.44 262 ARG A C 1
ATOM 1978 O O . ARG A 1 262 ? 19.793 -27.289 20.203 1.00 92.44 262 ARG A O 1
ATOM 1985 N N . TRP A 1 263 ? 17.589 -26.954 20.531 1.00 93.31 263 TRP A N 1
ATOM 1986 C CA . TRP A 1 263 ? 17.718 -25.782 21.384 1.00 93.31 263 TRP A CA 1
ATOM 1987 C C . TRP A 1 263 ? 17.597 -26.182 22.859 1.00 93.31 263 TRP A C 1
ATOM 1989 O O . TRP A 1 263 ? 16.583 -26.717 23.313 1.00 93.31 263 TRP A O 1
ATOM 1999 N N . ARG A 1 264 ? 18.675 -25.965 23.621 1.00 86.69 264 ARG A N 1
ATOM 2000 C CA . ARG A 1 264 ? 18.737 -26.270 25.057 1.00 86.69 264 ARG A CA 1
ATOM 2001 C C . ARG A 1 264 ? 18.159 -25.101 25.854 1.00 86.69 264 ARG A C 1
ATOM 2003 O O . ARG A 1 264 ? 18.903 -24.236 26.303 1.00 86.69 264 ARG A O 1
ATOM 2010 N N . ALA A 1 265 ? 16.842 -25.095 25.998 1.00 83.00 265 ALA A N 1
ATOM 2011 C CA . ALA A 1 265 ? 16.104 -24.200 26.883 1.00 83.00 265 ALA A CA 1
ATOM 2012 C C . ALA A 1 265 ? 15.511 -24.982 28.069 1.00 83.00 265 ALA A C 1
ATOM 2014 O O . ALA A 1 265 ? 15.799 -26.173 28.233 1.00 83.00 265 ALA A O 1
ATOM 2015 N N . GLY A 1 266 ? 14.718 -24.298 28.897 1.00 84.44 266 GLY A N 1
ATOM 2016 C CA . GLY A 1 266 ? 13.918 -24.919 29.950 1.00 84.44 266 GLY A CA 1
ATOM 2017 C C . GLY A 1 266 ? 12.820 -25.831 29.395 1.00 84.44 266 GLY A C 1
ATOM 2018 O O . GLY A 1 266 ? 12.960 -26.481 28.359 1.00 84.44 266 GLY A O 1
ATOM 2019 N N . GLU A 1 267 ? 11.713 -25.910 30.114 1.00 93.12 267 GLU A N 1
ATOM 2020 C CA . GLU A 1 267 ? 10.575 -26.725 29.718 1.00 93.12 267 GLU A CA 1
ATOM 2021 C C . GLU A 1 267 ? 9.782 -26.051 28.585 1.00 93.12 267 GLU A C 1
ATOM 2023 O O . GLU A 1 267 ? 9.311 -24.930 28.751 1.00 93.12 267 GLU A O 1
ATOM 2028 N N . ILE A 1 268 ? 9.661 -26.715 27.428 1.00 96.00 268 ILE A N 1
ATOM 2029 C CA . ILE A 1 268 ? 8.956 -26.188 26.247 1.00 96.00 268 ILE A CA 1
ATOM 2030 C C . ILE A 1 268 ? 7.699 -27.019 26.001 1.00 96.00 268 ILE A C 1
ATOM 2032 O O . ILE A 1 268 ? 7.808 -28.214 25.727 1.00 96.00 268 ILE A O 1
ATOM 2036 N N . TRP A 1 269 ? 6.528 -26.392 26.097 1.00 95.44 269 TRP A N 1
ATOM 2037 C CA . TRP A 1 269 ? 5.226 -27.068 26.028 1.00 95.44 269 TRP A CA 1
ATOM 2038 C C . TRP A 1 269 ? 4.694 -27.169 24.603 1.00 95.44 269 TRP A C 1
ATOM 2040 O O . TRP A 1 269 ? 4.240 -28.235 24.201 1.00 95.44 269 TRP A O 1
ATOM 2050 N N . ARG A 1 270 ? 4.835 -26.100 23.815 1.00 96.69 270 ARG A N 1
ATOM 2051 C CA . ARG A 1 270 ? 4.299 -26.016 22.453 1.00 96.69 270 ARG A CA 1
ATOM 2052 C C . ARG A 1 270 ? 5.353 -25.523 21.473 1.00 96.69 270 ARG A C 1
ATOM 2054 O O . ARG A 1 270 ? 6.118 -24.611 21.797 1.00 96.69 270 ARG A O 1
ATOM 2061 N N . VAL A 1 271 ? 5.356 -26.080 20.267 1.00 97.56 271 VAL A N 1
ATOM 2062 C CA . VAL A 1 271 ? 6.059 -25.559 19.093 1.00 97.56 271 VAL A CA 1
ATOM 2063 C C . VAL A 1 271 ? 5.100 -25.449 17.910 1.00 97.56 271 VAL A C 1
ATOM 2065 O O . VAL A 1 271 ? 4.214 -26.282 17.747 1.00 97.56 271 VAL A O 1
ATOM 2068 N N . ALA A 1 272 ? 5.265 -24.421 17.079 1.00 97.06 272 ALA A N 1
ATOM 2069 C CA . ALA A 1 272 ? 4.414 -24.219 15.905 1.00 97.06 272 ALA A CA 1
ATOM 2070 C C . ALA A 1 272 ? 5.170 -23.499 14.783 1.00 97.06 272 ALA A C 1
ATOM 2072 O O . ALA A 1 272 ? 5.800 -22.461 15.016 1.00 97.06 272 ALA A O 1
ATOM 2073 N N . TRP A 1 273 ? 5.140 -24.079 13.583 1.00 95.94 273 TRP A N 1
ATOM 2074 C CA . TRP A 1 273 ? 5.748 -23.500 12.384 1.00 95.94 273 TRP A CA 1
ATOM 2075 C C . TRP A 1 273 ? 4.879 -22.372 11.842 1.00 95.94 273 TRP A C 1
ATOM 2077 O O . TRP A 1 273 ? 3.660 -22.512 11.787 1.00 95.94 273 TRP A O 1
ATOM 2087 N N . ASP A 1 274 ? 5.512 -21.277 11.429 1.00 91.81 274 ASP A N 1
ATOM 2088 C CA . ASP A 1 274 ? 4.811 -20.179 10.767 1.00 91.81 274 ASP A CA 1
ATOM 2089 C C . ASP A 1 274 ? 4.465 -20.589 9.320 1.00 91.81 274 ASP A C 1
ATOM 2091 O O . ASP A 1 274 ? 5.380 -20.887 8.544 1.00 91.81 274 ASP A O 1
ATOM 2095 N N . PRO A 1 275 ? 3.182 -20.617 8.917 1.00 88.69 275 PRO A N 1
ATOM 2096 C CA . PRO A 1 275 ? 2.801 -20.940 7.544 1.00 88.69 275 PRO A CA 1
ATOM 2097 C C . PRO A 1 275 ? 3.230 -19.876 6.525 1.00 88.69 275 PRO A C 1
ATOM 2099 O O . PRO A 1 275 ? 3.297 -20.178 5.334 1.00 88.69 275 PRO A O 1
ATOM 2102 N N . ASP A 1 276 ? 3.529 -18.652 6.966 1.00 79.81 276 ASP A N 1
ATOM 2103 C CA . ASP A 1 276 ? 3.925 -17.546 6.095 1.00 79.81 276 ASP A CA 1
ATOM 2104 C C . ASP A 1 276 ? 5.450 -17.407 5.941 1.00 79.81 276 ASP A C 1
ATOM 2106 O O . ASP A 1 276 ? 5.918 -16.645 5.092 1.00 79.81 276 ASP A O 1
ATOM 2110 N N . ASP A 1 277 ? 6.245 -18.127 6.741 1.00 78.50 277 ASP A N 1
ATOM 2111 C CA . ASP A 1 277 ? 7.709 -18.054 6.716 1.00 78.50 277 ASP A CA 1
ATOM 2112 C C . ASP A 1 277 ? 8.346 -19.441 6.963 1.00 78.50 277 ASP A C 1
ATOM 2114 O O . ASP A 1 277 ? 8.448 -19.885 8.111 1.00 78.50 277 ASP A O 1
ATOM 2118 N N . PRO A 1 278 ? 8.893 -20.107 5.921 1.00 79.38 278 PRO A N 1
ATOM 2119 C CA . PRO A 1 278 ? 9.518 -21.429 6.040 1.00 79.38 278 PRO A CA 1
ATOM 2120 C C . PRO A 1 278 ? 10.820 -21.419 6.864 1.00 79.38 278 PRO A C 1
ATOM 2122 O O . PRO A 1 278 ? 11.491 -22.443 7.004 1.00 79.38 278 PRO A O 1
ATOM 2125 N N . GLY A 1 279 ? 11.289 -20.263 7.334 1.00 81.19 279 GLY A N 1
ATOM 2126 C CA . GLY A 1 279 ? 12.404 -20.138 8.268 1.00 81.19 279 GLY A CA 1
ATOM 2127 C C . GLY A 1 279 ? 11.974 -20.066 9.732 1.00 81.19 279 GLY A C 1
ATOM 2128 O O . GLY A 1 279 ? 12.846 -20.172 10.608 1.00 81.19 279 GLY A O 1
ATOM 2129 N N . ARG A 1 280 ? 10.675 -19.878 10.006 1.00 90.44 280 ARG A N 1
ATOM 2130 C CA . ARG A 1 280 ? 10.188 -19.416 11.303 1.00 90.44 280 ARG A CA 1
ATOM 2131 C C . ARG A 1 280 ? 9.432 -20.468 12.099 1.00 90.4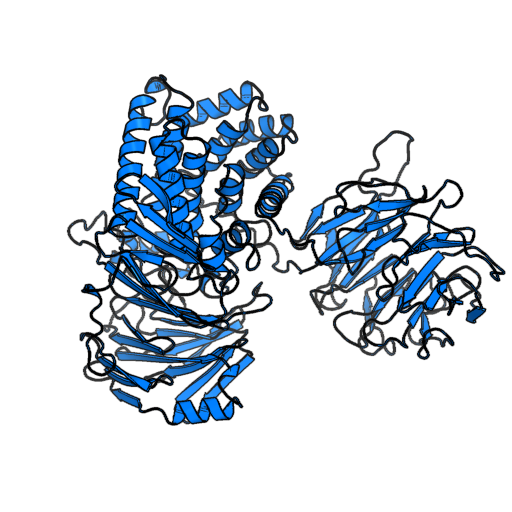4 280 ARG A C 1
ATOM 2133 O O . ARG A 1 280 ? 8.559 -21.170 11.604 1.00 90.44 280 ARG A O 1
ATOM 2140 N N . LEU A 1 281 ? 9.789 -20.540 13.376 1.00 95.31 281 LEU A N 1
ATOM 2141 C CA . LEU A 1 281 ? 9.218 -21.454 14.357 1.00 95.31 281 LEU A CA 1
ATOM 2142 C C . LEU A 1 281 ? 9.021 -20.706 15.676 1.00 95.31 281 LEU A C 1
ATOM 2144 O O . LEU A 1 281 ? 9.852 -19.880 16.072 1.00 95.31 281 LEU A O 1
ATOM 2148 N N . TYR A 1 282 ? 7.934 -21.023 16.363 1.00 96.75 282 TYR A N 1
ATOM 2149 C CA . TYR A 1 282 ? 7.619 -20.509 17.687 1.00 96.75 282 TYR A CA 1
ATOM 2150 C C . TYR A 1 282 ? 7.764 -21.604 18.740 1.00 96.75 282 TYR A C 1
ATOM 2152 O O . TYR A 1 282 ? 7.546 -22.778 18.446 1.00 96.75 282 TYR A O 1
ATOM 2160 N N . ALA A 1 283 ? 8.150 -21.220 19.957 1.00 97.25 283 ALA A N 1
ATOM 2161 C CA . ALA A 1 283 ? 8.268 -22.120 21.099 1.00 97.25 283 ALA A CA 1
ATOM 2162 C C . ALA A 1 283 ? 7.713 -21.461 22.365 1.00 97.25 283 ALA A C 1
ATOM 2164 O O . ALA A 1 283 ? 8.172 -20.390 22.766 1.00 97.25 283 ALA A O 1
ATOM 2165 N N . GLY A 1 284 ? 6.738 -22.111 22.998 1.00 96.31 284 GLY A N 1
ATOM 2166 C CA . GLY A 1 284 ? 6.170 -21.696 24.275 1.00 96.31 284 GLY A CA 1
ATOM 2167 C C . GLY A 1 284 ? 6.947 -22.296 25.442 1.00 96.31 284 GLY A C 1
ATOM 2168 O O . GLY A 1 284 ? 6.858 -23.499 25.693 1.00 96.31 284 GLY A O 1
ATOM 2169 N N . ALA A 1 285 ? 7.719 -21.467 26.143 1.00 93.56 285 ALA A N 1
ATOM 2170 C CA . ALA A 1 285 ? 8.459 -21.875 27.330 1.00 93.56 285 ALA A CA 1
ATOM 2171 C C . ALA A 1 285 ? 7.581 -21.735 28.581 1.00 93.56 285 ALA A C 1
ATOM 2173 O O . ALA A 1 285 ? 6.985 -20.682 28.811 1.00 93.56 285 ALA A O 1
ATOM 2174 N N . HIS A 1 286 ? 7.514 -22.795 29.386 1.00 91.69 286 HIS A N 1
ATOM 2175 C CA . HIS A 1 286 ? 6.683 -22.865 30.587 1.00 91.69 286 HIS A CA 1
ATOM 2176 C C . HIS A 1 286 ? 7.023 -21.741 31.576 1.00 91.69 286 HIS A C 1
ATOM 2178 O O . HIS A 1 286 ? 8.165 -21.640 32.025 1.00 91.69 286 HIS A O 1
ATOM 2184 N N . GLU A 1 287 ? 6.020 -20.926 31.920 1.00 89.50 287 GLU A N 1
ATOM 2185 C CA . GLU A 1 287 ? 6.111 -19.796 32.862 1.00 89.50 287 GLU A CA 1
ATOM 2186 C C . GLU A 1 287 ? 7.174 -18.735 32.519 1.00 89.50 287 GLU A C 1
ATOM 2188 O O . GLU A 1 287 ? 7.534 -17.920 33.370 1.00 89.50 287 GLU A O 1
ATOM 2193 N N . ASP A 1 288 ? 7.665 -18.703 31.278 1.00 91.62 288 ASP A N 1
ATOM 2194 C CA . ASP A 1 288 ? 8.678 -17.740 30.842 1.00 91.62 288 ASP A CA 1
ATOM 2195 C C . ASP A 1 288 ? 8.130 -16.805 29.765 1.00 91.62 288 ASP A C 1
ATOM 2197 O O . ASP A 1 288 ? 7.932 -15.619 30.044 1.00 91.62 288 ASP A O 1
ATOM 2201 N N . ALA A 1 289 ? 7.888 -17.318 28.551 1.00 92.88 289 ALA A N 1
ATOM 2202 C CA . ALA A 1 289 ? 7.335 -16.566 27.421 1.00 92.88 289 ALA A CA 1
ATOM 2203 C C . ALA A 1 289 ? 7.202 -17.388 26.137 1.00 92.88 289 ALA A C 1
ATOM 2205 O O . ALA A 1 289 ? 7.673 -18.523 26.025 1.00 92.88 289 ALA A O 1
ATOM 2206 N N . LEU A 1 290 ? 6.652 -16.730 25.114 1.00 95.06 290 LEU A N 1
ATOM 2207 C CA . LEU A 1 290 ? 6.784 -17.132 23.725 1.00 95.06 290 LEU A CA 1
ATOM 2208 C C . LEU A 1 290 ? 8.142 -16.693 23.155 1.00 95.06 290 LEU A C 1
ATOM 2210 O O . LEU A 1 290 ? 8.533 -15.521 23.235 1.00 95.06 290 LEU A O 1
ATOM 2214 N N . TYR A 1 291 ? 8.830 -17.628 22.508 1.00 95.38 291 TYR A N 1
ATOM 2215 C CA . TYR A 1 291 ? 10.063 -17.407 21.760 1.00 95.38 291 TYR A CA 1
ATOM 2216 C C . TYR A 1 291 ? 9.833 -17.609 20.263 1.00 95.38 291 TYR A C 1
ATOM 2218 O O . TYR A 1 291 ? 9.023 -18.439 19.861 1.00 95.38 291 TYR A O 1
ATOM 2226 N N . GLU A 1 292 ? 10.588 -16.886 19.437 1.00 93.94 292 GLU A N 1
ATOM 2227 C CA . GLU A 1 292 ? 10.626 -17.074 17.986 1.00 93.94 292 GLU A CA 1
ATOM 2228 C C . GLU A 1 292 ? 12.061 -17.263 17.483 1.00 93.94 292 GLU A C 1
ATOM 2230 O O . GLU A 1 292 ? 13.022 -16.696 18.017 1.00 93.94 292 GLU A O 1
ATOM 2235 N N . THR A 1 293 ? 12.200 -18.041 16.417 1.00 91.62 293 THR A N 1
ATOM 2236 C CA . THR A 1 293 ? 13.426 -18.197 15.629 1.00 91.62 293 THR A CA 1
ATOM 2237 C C . THR A 1 293 ? 13.105 -17.892 14.173 1.00 91.62 293 THR A C 1
ATOM 2239 O O . THR A 1 293 ? 12.082 -18.342 13.685 1.00 91.62 293 THR A O 1
ATOM 2242 N N . GLY A 1 294 ? 13.959 -17.138 13.475 1.00 85.81 294 GLY A N 1
ATOM 2243 C CA . GLY A 1 294 ? 13.855 -16.915 12.020 1.00 85.81 294 GLY A CA 1
ATOM 2244 C C . GLY A 1 294 ? 14.835 -17.769 11.210 1.00 85.81 294 GLY A C 1
ATOM 2245 O O . GLY A 1 294 ? 15.086 -17.505 10.039 1.00 85.81 294 GLY A O 1
ATOM 2246 N N . ASN A 1 295 ? 15.490 -18.733 11.859 1.00 82.62 295 ASN A N 1
ATOM 2247 C CA . ASN A 1 295 ? 16.522 -19.571 11.257 1.00 82.62 295 ASN A CA 1
ATOM 2248 C C . ASN A 1 295 ? 16.416 -21.026 11.724 1.00 82.62 295 ASN A C 1
ATOM 2250 O O . ASN A 1 295 ? 17.435 -21.682 11.967 1.00 82.62 295 ASN A O 1
ATOM 2254 N N . ARG A 1 296 ? 15.174 -21.520 11.812 1.00 89.12 296 ARG A N 1
ATOM 2255 C CA . ARG A 1 296 ? 14.840 -22.938 12.024 1.00 89.12 296 ARG A CA 1
ATOM 2256 C C . ARG A 1 296 ? 15.457 -23.525 13.293 1.00 89.12 296 ARG A C 1
ATOM 2258 O O . ARG A 1 296 ? 16.015 -24.616 13.295 1.00 89.12 296 ARG A O 1
ATOM 2265 N N . GLY A 1 297 ? 15.401 -22.768 14.383 1.00 86.56 297 GLY A N 1
ATOM 2266 C CA . GLY A 1 297 ? 15.790 -23.242 15.710 1.00 86.56 297 GLY A CA 1
ATOM 2267 C C . GLY A 1 297 ? 17.256 -23.033 16.076 1.00 86.56 297 GLY A C 1
ATOM 2268 O O . GLY A 1 297 ? 17.649 -23.416 17.178 1.00 86.56 297 GLY A O 1
ATOM 2269 N N . LYS A 1 298 ? 18.063 -22.400 15.210 1.00 83.88 298 LYS A N 1
ATOM 2270 C CA . LYS A 1 298 ? 19.485 -22.123 15.497 1.00 83.88 298 LYS A CA 1
ATOM 2271 C C . LYS A 1 298 ? 19.663 -21.023 16.540 1.00 83.88 298 LYS A C 1
ATOM 2273 O O . LYS A 1 298 ? 20.494 -21.153 17.434 1.00 83.88 298 LYS A O 1
ATOM 2278 N N . THR A 1 299 ? 18.891 -19.944 16.436 1.00 88.88 299 THR A N 1
ATOM 2279 C CA . THR A 1 299 ? 18.886 -18.840 17.406 1.00 88.88 299 THR A CA 1
ATOM 2280 C C . THR A 1 299 ? 17.463 -18.414 17.721 1.00 88.88 299 THR A C 1
ATOM 2282 O O . THR A 1 299 ? 16.638 -18.325 16.811 1.00 88.88 299 THR A O 1
ATOM 2285 N N . TRP A 1 300 ? 17.210 -18.090 18.986 1.00 92.75 300 TRP A N 1
ATOM 2286 C CA . TRP A 1 300 ? 15.886 -17.763 19.506 1.00 92.75 300 TRP A CA 1
ATOM 2287 C C . TRP A 1 300 ? 15.891 -16.405 20.196 1.00 92.75 300 TRP A C 1
ATOM 2289 O O . TRP A 1 300 ? 16.881 -16.026 20.825 1.00 92.75 300 TRP A O 1
ATOM 2299 N N . LYS A 1 301 ? 14.772 -15.692 20.108 1.00 92.88 301 LYS A N 1
ATOM 2300 C CA . LYS A 1 301 ? 14.526 -14.445 20.837 1.00 92.88 301 LYS A CA 1
ATOM 2301 C C . LYS A 1 301 ? 13.120 -14.453 21.432 1.00 92.88 301 LYS A C 1
ATOM 2303 O O . LYS A 1 301 ? 12.206 -15.041 20.862 1.00 92.88 301 LYS A O 1
ATOM 2308 N N . LYS A 1 302 ? 12.960 -13.789 22.573 1.00 92.31 302 LYS A N 1
ATOM 2309 C CA . LYS A 1 302 ? 11.664 -13.586 23.232 1.00 92.31 302 LYS A CA 1
ATOM 2310 C C . LYS A 1 302 ? 10.771 -12.696 22.354 1.00 92.31 302 LYS A C 1
ATOM 2312 O O . LYS A 1 302 ? 11.276 -11.721 21.798 1.00 92.31 302 LYS A O 1
ATOM 2317 N N . THR A 1 303 ? 9.484 -13.023 22.213 1.00 87.62 303 THR A N 1
ATOM 2318 C CA . THR A 1 303 ? 8.552 -12.308 21.309 1.00 87.62 303 THR A CA 1
ATOM 2319 C C . THR A 1 303 ? 7.209 -11.914 21.951 1.00 87.62 303 THR A C 1
ATOM 2321 O O . THR A 1 303 ? 6.407 -11.210 21.334 1.00 87.62 303 THR A O 1
ATOM 2324 N N . GLY A 1 304 ? 6.965 -12.302 23.208 1.00 88.88 304 GLY A N 1
ATOM 2325 C CA . GLY A 1 304 ? 5.837 -11.814 24.008 1.00 88.88 304 GLY A CA 1
ATOM 2326 C C . GLY A 1 304 ? 5.328 -12.821 25.039 1.00 88.88 304 GLY A C 1
ATOM 2327 O O . GLY A 1 304 ? 5.894 -13.902 25.193 1.00 88.88 304 GLY A O 1
ATOM 2328 N N . LEU A 1 305 ? 4.217 -12.466 25.697 1.00 89.44 305 LEU A N 1
ATOM 2329 C CA . LEU A 1 305 ? 3.501 -13.301 26.676 1.00 89.44 305 LEU A CA 1
ATOM 2330 C C . LEU A 1 305 ? 4.344 -13.685 27.908 1.00 89.44 305 LEU A C 1
ATOM 2332 O O . LEU A 1 305 ? 4.322 -14.820 28.383 1.00 89.44 305 LEU A O 1
ATOM 2336 N N . ASP A 1 306 ? 5.091 -12.715 28.429 1.00 90.44 306 ASP A N 1
ATOM 2337 C CA . ASP A 1 306 ? 5.974 -12.870 29.584 1.00 90.44 306 ASP A CA 1
ATOM 2338 C C . ASP A 1 306 ? 5.254 -13.421 30.829 1.00 90.44 306 ASP A C 1
ATOM 2340 O O . ASP A 1 306 ? 4.210 -12.913 31.246 1.00 90.44 306 ASP A O 1
ATOM 2344 N N . GLY A 1 307 ? 5.855 -14.436 31.453 1.00 87.56 307 GLY A N 1
ATOM 2345 C CA . GLY A 1 307 ? 5.374 -15.080 32.676 1.00 87.56 307 GLY A CA 1
ATOM 2346 C C . GLY A 1 307 ? 4.149 -15.977 32.485 1.00 87.56 307 GLY A C 1
ATOM 2347 O O . GLY A 1 307 ? 3.473 -16.291 33.465 1.00 87.56 307 GLY A O 1
ATOM 2348 N N . THR A 1 308 ? 3.825 -16.356 31.246 1.00 89.00 308 THR A N 1
ATOM 2349 C CA . THR A 1 308 ? 2.676 -17.219 30.944 1.00 89.00 308 THR A CA 1
ATOM 2350 C C . THR A 1 308 ? 3.098 -18.648 30.614 1.00 89.00 308 THR A C 1
ATOM 2352 O O . THR A 1 308 ? 4.209 -18.907 30.155 1.00 89.00 308 THR A O 1
ATOM 2355 N N . ILE A 1 309 ? 2.189 -19.588 30.854 1.00 91.56 309 ILE A N 1
ATOM 2356 C CA . ILE A 1 309 ? 2.219 -20.941 30.303 1.00 91.56 309 ILE A CA 1
ATOM 2357 C C . ILE A 1 309 ? 1.452 -20.896 28.985 1.00 91.56 309 ILE A C 1
ATOM 2359 O O . ILE A 1 309 ? 0.311 -20.436 28.963 1.00 91.56 309 ILE A O 1
ATOM 2363 N N . ILE A 1 310 ? 2.071 -21.361 27.902 1.00 93.88 310 ILE A N 1
ATOM 2364 C CA . ILE A 1 310 ? 1.465 -21.418 26.568 1.00 93.88 310 ILE A CA 1
ATOM 2365 C C . ILE A 1 310 ? 1.018 -22.852 26.321 1.00 93.88 310 ILE A C 1
ATOM 2367 O O . ILE A 1 310 ? 1.863 -23.744 26.235 1.00 93.88 310 ILE A O 1
ATOM 2371 N N . TYR A 1 311 ? -0.294 -23.057 26.234 1.00 94.12 311 TYR A N 1
ATOM 2372 C CA . TYR A 1 311 ? -0.868 -24.383 26.020 1.00 94.12 311 TYR A CA 1
ATOM 2373 C C . TYR A 1 311 ? -0.964 -24.715 24.532 1.00 94.12 311 TYR A C 1
ATOM 2375 O O . TYR A 1 311 ? -0.606 -25.818 24.129 1.00 94.12 311 TYR A O 1
ATOM 2383 N N . ASP A 1 312 ? -1.365 -23.745 23.709 1.00 95.38 312 ASP A N 1
ATOM 2384 C CA . ASP A 1 312 ? -1.587 -23.975 22.289 1.00 95.38 312 ASP A CA 1
ATOM 2385 C C . ASP A 1 312 ? -1.248 -22.754 21.426 1.00 95.38 312 ASP A C 1
ATOM 2387 O O . ASP A 1 312 ? -1.319 -21.606 21.879 1.00 95.38 312 ASP A O 1
ATOM 2391 N N . ILE A 1 313 ? -0.844 -23.022 20.183 1.00 96.50 313 ILE A N 1
ATOM 2392 C CA . ILE A 1 313 ? -0.517 -22.031 19.156 1.00 96.50 313 ILE A CA 1
ATOM 2393 C C . ILE A 1 313 ? -1.118 -22.523 17.841 1.00 96.50 313 ILE A C 1
ATOM 2395 O O . ILE A 1 313 ? -0.694 -23.556 17.327 1.00 96.50 313 ILE A O 1
ATOM 2399 N N . GLU A 1 314 ? -2.036 -21.741 17.282 1.00 94.19 314 GLU A N 1
ATOM 2400 C CA . GLU A 1 314 ? -2.705 -22.030 16.015 1.00 94.19 314 GLU A CA 1
ATOM 2401 C C . GLU A 1 314 ? -2.551 -20.855 15.048 1.00 94.19 314 GLU A C 1
ATOM 2403 O O . GLU A 1 314 ? -2.658 -19.687 15.438 1.00 94.19 314 GLU A O 1
ATOM 2408 N N . PHE A 1 315 ? -2.323 -21.152 13.770 1.00 92.44 315 PHE A N 1
ATOM 2409 C CA . PHE A 1 315 ? -2.287 -20.142 12.714 1.00 92.44 315 PHE A CA 1
ATOM 2410 C C . PHE A 1 315 ? -3.549 -20.221 11.873 1.00 92.44 315 PHE A C 1
ATOM 2412 O O . PHE A 1 315 ? -3.893 -21.272 11.346 1.00 92.44 315 PHE A O 1
ATOM 2419 N N . ALA A 1 316 ? -4.207 -19.081 11.686 1.00 88.50 316 ALA A N 1
ATOM 2420 C CA . ALA A 1 316 ? -5.386 -18.991 10.840 1.00 88.50 316 ALA A CA 1
ATOM 2421 C C . ALA A 1 316 ? -5.249 -17.839 9.847 1.00 88.50 316 ALA A C 1
ATOM 2423 O O . ALA A 1 316 ? -4.719 -16.791 10.227 1.00 88.50 316 ALA A O 1
ATOM 2424 N N . PRO A 1 317 ? -5.761 -17.976 8.610 1.00 81.56 317 PRO A N 1
ATOM 2425 C CA . PRO A 1 317 ? -5.824 -16.861 7.682 1.00 81.56 317 PRO A CA 1
ATOM 2426 C C . PRO A 1 317 ? -6.493 -15.662 8.347 1.00 81.56 317 PRO A C 1
ATOM 2428 O O . PRO A 1 317 ? -7.515 -15.792 9.030 1.00 81.56 317 PRO A O 1
ATOM 2431 N N . GLU A 1 318 ? -5.916 -14.483 8.164 1.00 76.00 318 GLU A N 1
ATOM 2432 C CA . GLU A 1 318 ? -6.525 -13.263 8.663 1.00 76.00 318 GLU A CA 1
ATOM 2433 C C . GLU A 1 318 ? -7.901 -13.074 7.994 1.00 76.00 318 GLU A C 1
ATOM 2435 O O . GLU A 1 318 ? -7.991 -13.121 6.761 1.00 76.00 318 GLU A O 1
ATOM 2440 N N . PRO A 1 319 ? -8.989 -12.839 8.752 1.00 67.56 319 PRO A N 1
ATOM 2441 C CA . PRO A 1 319 ? -10.284 -12.574 8.150 1.00 67.56 319 PRO A CA 1
ATOM 2442 C C . PRO A 1 319 ? -10.198 -11.397 7.174 1.00 67.56 319 PRO A C 1
ATOM 2444 O O . PRO A 1 319 ? -9.795 -10.284 7.532 1.00 67.56 319 PRO A O 1
ATOM 2447 N N . ALA A 1 320 ? -10.584 -11.636 5.920 1.00 64.31 320 ALA A N 1
ATOM 2448 C CA . ALA A 1 320 ? -10.610 -10.586 4.914 1.00 64.31 320 ALA A CA 1
ATOM 2449 C C . ALA A 1 320 ? -11.585 -9.480 5.348 1.00 64.31 320 ALA A C 1
ATOM 2451 O O . ALA A 1 320 ? -12.776 -9.732 5.535 1.00 64.31 320 ALA A O 1
ATOM 2452 N N . ALA A 1 321 ? -11.094 -8.245 5.471 1.00 61.06 321 ALA A N 1
ATOM 2453 C CA . ALA A 1 321 ? -11.948 -7.073 5.635 1.00 61.06 321 ALA A CA 1
ATOM 2454 C C . ALA A 1 321 ? -12.576 -6.730 4.272 1.00 61.06 321 ALA A C 1
ATOM 2456 O O . ALA A 1 321 ? -11.954 -6.083 3.421 1.00 61.06 321 ALA A O 1
ATOM 2457 N N . LYS A 1 322 ? -13.794 -7.227 4.033 1.00 68.38 322 LYS A N 1
ATOM 2458 C CA . LYS A 1 322 ? -14.432 -7.218 2.707 1.00 68.38 322 LYS A CA 1
ATOM 2459 C C . LYS A 1 322 ? -14.993 -5.846 2.351 1.00 68.38 322 LYS A C 1
ATOM 2461 O O . LYS A 1 322 ? -14.883 -5.409 1.205 1.00 68.38 322 LYS A O 1
ATOM 2466 N N . THR A 1 323 ? -15.557 -5.138 3.321 1.00 84.94 323 THR A N 1
ATOM 2467 C CA . THR A 1 323 ? -16.194 -3.832 3.106 1.00 84.94 323 THR A CA 1
ATOM 2468 C C . THR A 1 323 ? -15.257 -2.669 3.427 1.00 84.94 323 THR A C 1
ATOM 2470 O O . THR A 1 323 ? -14.327 -2.793 4.228 1.00 84.94 323 THR A O 1
ATOM 2473 N N . PHE A 1 324 ? -15.520 -1.502 2.831 1.00 88.00 324 PHE A N 1
ATOM 2474 C CA . PHE A 1 324 ? -14.810 -0.267 3.172 1.00 88.00 324 PHE A CA 1
ATOM 2475 C C . PHE A 1 324 ? -14.921 0.055 4.670 1.00 88.00 324 PHE A C 1
ATOM 2477 O O . PHE A 1 324 ? -13.930 0.413 5.304 1.00 88.00 324 PHE A O 1
ATOM 2484 N N . ALA A 1 325 ? -16.106 -0.137 5.258 1.00 88.69 325 ALA A N 1
ATOM 2485 C CA . ALA A 1 325 ? -16.350 0.094 6.678 1.00 88.69 325 ALA A CA 1
ATOM 2486 C C . ALA A 1 325 ? -15.492 -0.809 7.584 1.00 88.69 325 ALA A C 1
ATOM 2488 O O . ALA A 1 325 ? -14.899 -0.314 8.540 1.00 88.69 325 ALA A O 1
ATOM 2489 N N . GLU A 1 326 ? -15.372 -2.102 7.266 1.00 84.44 326 GLU A N 1
ATOM 2490 C CA . GLU A 1 326 ? -14.516 -3.035 8.014 1.00 84.44 326 GLU A CA 1
ATOM 2491 C C . GLU A 1 326 ? -13.035 -2.664 7.899 1.00 84.44 326 GLU A C 1
ATOM 2493 O O . GLU A 1 326 ? -12.324 -2.643 8.904 1.00 84.44 326 GLU A O 1
ATOM 2498 N N . ARG A 1 327 ? -12.564 -2.315 6.693 1.00 87.69 327 ARG A N 1
ATOM 2499 C CA . ARG A 1 327 ? -11.176 -1.870 6.482 1.00 87.69 327 ARG A CA 1
ATOM 2500 C C . ARG A 1 327 ? -10.869 -0.593 7.250 1.00 87.69 327 ARG A C 1
ATOM 2502 O O . ARG A 1 327 ? -9.836 -0.491 7.910 1.00 87.69 327 ARG A O 1
ATOM 2509 N N . ARG A 1 328 ? -11.796 0.363 7.210 1.00 90.19 328 ARG A N 1
ATOM 2510 C CA . ARG A 1 328 ? -11.718 1.621 7.951 1.00 90.19 328 ARG A CA 1
ATOM 2511 C C . ARG A 1 328 ? -11.651 1.379 9.458 1.00 90.19 328 ARG A C 1
ATOM 2513 O O . ARG A 1 328 ? -10.792 1.959 10.113 1.00 90.19 328 ARG A O 1
ATOM 2520 N N . GLN A 1 329 ? -12.524 0.527 9.994 1.00 86.75 329 GLN A N 1
ATOM 2521 C CA . GLN A 1 329 ? -12.523 0.147 11.407 1.00 86.75 329 GLN A CA 1
ATOM 2522 C C . GLN A 1 329 ? -11.163 -0.440 11.812 1.00 86.75 329 GLN A C 1
ATOM 2524 O O . GLN A 1 329 ? -10.565 0.016 12.784 1.00 86.75 329 GLN A O 1
ATOM 2529 N N . ARG A 1 330 ? -10.631 -1.370 11.009 1.00 83.44 330 ARG A N 1
ATOM 2530 C CA . ARG A 1 330 ? -9.348 -2.038 11.262 1.00 83.44 330 ARG A CA 1
ATOM 2531 C C . ARG A 1 330 ? -8.167 -1.067 11.340 1.00 83.44 330 ARG A C 1
ATOM 2533 O O . ARG A 1 330 ? -7.329 -1.198 12.227 1.00 83.44 330 ARG A O 1
ATOM 2540 N N . VAL A 1 331 ? -8.112 -0.074 10.450 1.00 85.69 331 VAL A N 1
ATOM 2541 C CA . VAL A 1 331 ? -7.067 0.971 10.473 1.00 85.69 331 VAL A CA 1
ATOM 2542 C C . VAL A 1 331 ? -7.095 1.748 11.794 1.00 85.69 331 VAL A C 1
ATOM 2544 O O . VAL A 1 331 ? -6.049 2.041 12.375 1.00 85.69 331 VAL A O 1
ATOM 2547 N N . ILE A 1 332 ? -8.297 2.077 12.278 1.00 87.88 332 ILE A N 1
ATOM 2548 C CA . ILE A 1 332 ? -8.491 2.871 13.497 1.00 87.88 332 ILE A CA 1
ATOM 2549 C C . ILE A 1 332 ? -8.146 2.045 14.744 1.00 87.88 332 ILE A C 1
ATOM 2551 O O . ILE A 1 332 ? -7.432 2.536 15.618 1.00 87.88 332 ILE A O 1
ATOM 2555 N N . GLU A 1 333 ? -8.595 0.790 14.807 1.00 82.88 333 GLU A N 1
ATOM 2556 C CA . GLU A 1 333 ? -8.285 -0.142 15.901 1.00 82.88 333 GLU A CA 1
ATOM 2557 C C . GLU A 1 333 ? -6.778 -0.389 16.034 1.00 82.88 333 GLU A C 1
ATOM 2559 O O . GLU A 1 333 ? -6.239 -0.280 17.137 1.00 82.88 333 GLU A O 1
ATOM 2564 N N . ALA A 1 334 ? -6.078 -0.616 14.916 1.00 77.75 334 ALA A N 1
ATOM 2565 C CA . ALA A 1 334 ? -4.630 -0.823 14.908 1.00 77.75 334 ALA A CA 1
ATOM 2566 C C . ALA A 1 334 ? -3.866 0.360 15.533 1.00 77.75 334 ALA A C 1
ATOM 2568 O O . ALA A 1 334 ? -2.929 0.173 16.307 1.00 77.75 334 ALA A O 1
ATOM 2569 N N . HIS A 1 335 ? -4.293 1.594 15.249 1.00 79.06 335 HIS A N 1
ATOM 2570 C CA . HIS A 1 335 ? -3.670 2.789 15.821 1.00 79.06 335 HIS A CA 1
ATOM 2571 C C . HIS A 1 335 ? -4.038 3.036 17.289 1.00 79.06 335 HIS A C 1
ATOM 2573 O O . HIS A 1 335 ? -3.220 3.582 18.031 1.00 79.06 335 HIS A O 1
ATOM 2579 N N . ALA A 1 336 ? -5.241 2.660 17.727 1.00 80.25 336 ALA A N 1
ATOM 2580 C CA . ALA A 1 336 ? -5.633 2.774 19.132 1.00 80.25 336 ALA A CA 1
ATOM 2581 C C . ALA A 1 336 ? -4.859 1.790 20.028 1.00 80.25 336 ALA A C 1
ATOM 2583 O O . ALA A 1 336 ? -4.504 2.135 21.154 1.00 80.25 336 ALA A O 1
ATOM 2584 N N . ALA A 1 337 ? -4.533 0.601 19.509 1.00 69.75 337 ALA A N 1
ATOM 2585 C CA . ALA A 1 337 ? -3.826 -0.448 20.244 1.00 69.75 337 ALA A CA 1
ATOM 2586 C C . ALA A 1 337 ? -2.356 -0.114 20.588 1.00 69.75 337 ALA A C 1
ATOM 2588 O O . ALA A 1 337 ? -1.797 -0.697 21.513 1.00 69.75 337 ALA A O 1
ATOM 2589 N N . ALA A 1 338 ? -1.720 0.860 19.924 1.00 64.75 338 ALA A N 1
ATOM 2590 C CA . ALA A 1 338 ? -0.315 1.247 20.146 1.00 64.75 338 ALA A CA 1
ATOM 2591 C C . ALA A 1 338 ? -0.051 2.036 21.467 1.00 64.75 338 ALA A C 1
ATOM 2593 O O . ALA A 1 338 ? 0.928 2.780 21.584 1.00 64.75 338 ALA A O 1
ATOM 2594 N N . GLY A 1 339 ? -0.942 1.908 22.457 1.00 54.12 339 GLY A N 1
ATOM 2595 C CA . GLY A 1 339 ? -1.273 2.872 23.519 1.00 54.12 339 GLY A CA 1
ATOM 2596 C C . GLY A 1 339 ? -0.263 3.164 24.641 1.00 54.12 339 GLY A C 1
ATOM 2597 O O . GLY A 1 339 ? -0.600 3.921 25.552 1.00 54.12 339 GLY A O 1
ATOM 2598 N N . GLU A 1 340 ? 0.972 2.658 24.619 1.00 51.12 340 GLU A N 1
ATOM 2599 C CA . GLU A 1 340 ? 1.883 2.852 25.767 1.00 51.12 340 GLU A CA 1
ATOM 2600 C C . GLU A 1 340 ? 2.636 4.200 25.770 1.00 51.12 340 GLU A C 1
ATOM 2602 O O . GLU A 1 340 ? 2.807 4.807 26.830 1.00 51.12 340 GLU A O 1
ATOM 2607 N N . ARG A 1 341 ? 3.053 4.732 24.606 1.00 61.34 341 ARG A N 1
ATOM 2608 C CA . ARG A 1 341 ? 3.742 6.047 24.526 1.00 61.34 341 ARG A CA 1
ATOM 2609 C C . ARG A 1 341 ? 2.802 7.233 24.270 1.00 61.34 341 ARG A C 1
ATOM 2611 O O . ARG A 1 341 ? 3.096 8.320 24.756 1.00 61.34 341 ARG A O 1
ATOM 2618 N N . GLY A 1 342 ? 1.668 7.012 23.597 1.00 74.62 342 GLY A N 1
ATOM 2619 C CA . GLY A 1 342 ? 0.633 8.014 23.295 1.00 74.62 342 GLY A CA 1
ATOM 2620 C C . GLY A 1 342 ? 1.076 9.120 22.318 1.00 74.62 342 GLY A C 1
ATOM 2621 O O . GLY A 1 342 ? 1.944 9.930 22.622 1.00 74.62 342 GLY A O 1
ATOM 2622 N N . SER A 1 343 ? 0.448 9.196 21.145 1.00 89.75 343 SER A N 1
ATOM 2623 C CA . SER A 1 343 ? 0.543 10.311 20.186 1.00 89.75 343 SER A CA 1
ATOM 2624 C C . SER A 1 343 ? -0.825 10.967 19.959 1.00 89.75 343 SER A C 1
ATOM 2626 O O . SER A 1 343 ? -1.864 10.375 20.259 1.00 89.75 343 SER A O 1
ATOM 2628 N N . TYR A 1 344 ? -0.859 12.154 19.346 1.00 93.50 344 TYR A N 1
ATOM 2629 C CA . TYR A 1 344 ? -2.121 12.793 18.949 1.00 93.50 344 TYR A CA 1
ATOM 2630 C C . TYR A 1 344 ? -2.999 11.889 18.060 1.00 93.50 344 TYR A C 1
ATOM 2632 O O . TYR A 1 344 ? -4.220 11.923 18.174 1.00 93.50 344 TYR A O 1
ATOM 2640 N N . VAL A 1 345 ? -2.390 11.048 17.213 1.00 92.25 345 VAL A N 1
ATOM 2641 C CA . VAL A 1 345 ? -3.116 10.101 16.347 1.00 92.25 345 VAL A CA 1
ATOM 2642 C C . VAL A 1 345 ? -3.747 8.982 17.175 1.00 92.25 345 VAL A C 1
ATOM 2644 O O . VAL A 1 345 ? -4.908 8.653 16.958 1.00 92.25 345 VAL A O 1
ATOM 2647 N N . THR A 1 346 ? -3.024 8.439 18.162 1.00 91.06 346 THR A N 1
ATOM 2648 C CA . THR A 1 346 ? -3.584 7.412 19.062 1.00 91.06 346 THR A CA 1
ATOM 2649 C C . THR A 1 346 ? -4.706 7.970 19.941 1.00 91.06 346 THR A C 1
ATOM 2651 O O . THR A 1 346 ? -5.706 7.292 20.148 1.00 91.06 346 THR A O 1
ATOM 2654 N N . ILE A 1 347 ? -4.600 9.233 20.383 1.00 93.75 347 ILE A N 1
ATOM 2655 C CA . ILE A 1 347 ? -5.672 9.919 21.124 1.00 93.75 347 ILE A CA 1
ATOM 2656 C C . ILE A 1 347 ? -6.896 10.097 20.222 1.00 93.75 347 ILE A C 1
ATOM 2658 O O . ILE A 1 347 ? -8.010 9.795 20.635 1.00 93.75 347 ILE A O 1
ATOM 2662 N N . ALA A 1 348 ? -6.706 10.544 18.977 1.00 95.31 348 ALA A N 1
ATOM 2663 C CA . ALA A 1 348 ? -7.794 10.653 18.009 1.00 95.31 348 ALA A CA 1
ATOM 2664 C C . ALA A 1 348 ? -8.488 9.296 17.773 1.00 95.31 348 ALA A C 1
ATOM 2666 O O . ALA A 1 348 ? -9.717 9.244 17.766 1.00 95.31 348 ALA A O 1
ATOM 2667 N N . ALA A 1 349 ? -7.724 8.205 17.647 1.00 92.69 349 ALA A N 1
ATOM 2668 C CA . ALA A 1 349 ? -8.264 6.858 17.441 1.00 92.69 349 ALA A CA 1
ATOM 2669 C C . ALA A 1 349 ? -9.065 6.368 18.652 1.00 92.69 349 ALA A C 1
ATOM 2671 O O . ALA A 1 349 ? -10.195 5.904 18.493 1.00 92.69 349 ALA A O 1
ATOM 2672 N N . ALA A 1 350 ? -8.537 6.560 19.862 1.00 91.94 350 ALA A N 1
ATOM 2673 C CA . ALA A 1 350 ? -9.233 6.233 21.103 1.00 91.94 350 ALA A CA 1
ATOM 2674 C C . ALA A 1 350 ? -10.533 7.043 21.266 1.00 91.94 350 ALA A C 1
ATOM 2676 O O . ALA A 1 350 ? -11.583 6.468 21.550 1.00 91.94 350 ALA A O 1
ATOM 2677 N N . LEU A 1 351 ? -10.515 8.351 20.978 1.00 94.94 351 LEU A N 1
ATOM 2678 C CA . LEU A 1 351 ? -11.720 9.193 20.978 1.00 94.94 351 LEU A CA 1
ATOM 2679 C C . LEU A 1 351 ? -12.740 8.763 19.917 1.00 94.94 351 LEU A C 1
ATOM 2681 O O . LEU A 1 351 ? -13.946 8.849 20.149 1.00 94.94 351 LEU A O 1
ATOM 2685 N N . TRP A 1 352 ? -12.284 8.302 18.750 1.00 94.75 352 TRP A N 1
ATOM 2686 C CA . TRP A 1 352 ? -13.170 7.781 17.711 1.00 94.75 352 TRP A CA 1
ATOM 2687 C C . TRP A 1 352 ? -13.870 6.494 18.171 1.00 94.75 352 TRP A C 1
ATOM 2689 O O . TRP A 1 352 ? -15.086 6.371 18.014 1.00 94.75 352 TRP A O 1
ATOM 2699 N N . LEU A 1 353 ? -13.119 5.580 18.797 1.00 91.81 353 LEU A N 1
ATOM 2700 C CA . LEU A 1 353 ? -13.612 4.311 19.350 1.00 91.81 353 LEU A CA 1
ATOM 2701 C C . LEU A 1 353 ? -14.356 4.466 20.686 1.00 91.81 353 LEU A C 1
ATOM 2703 O O . LEU A 1 353 ? -14.944 3.499 21.166 1.00 91.81 353 LEU A O 1
ATOM 2707 N N . LYS A 1 354 ? -14.347 5.666 21.277 1.00 92.38 354 LYS A N 1
ATOM 2708 C CA . LYS A 1 354 ? -14.874 5.966 22.617 1.00 92.38 354 LYS A CA 1
ATOM 2709 C C . LYS A 1 354 ? -14.211 5.155 23.731 1.00 92.38 354 LYS A C 1
ATOM 2711 O O . LYS A 1 354 ? -14.878 4.642 24.629 1.00 92.38 354 LYS A O 1
ATOM 2716 N N . GLN A 1 355 ? -12.891 5.034 23.659 1.00 88.00 355 GLN A N 1
ATOM 2717 C CA . GLN A 1 355 ? -12.069 4.275 24.594 1.00 88.00 355 GLN A CA 1
ATOM 2718 C C . GLN A 1 355 ? -11.225 5.213 25.464 1.00 88.00 355 GLN A C 1
ATOM 2720 O O . GLN A 1 355 ? -10.678 6.199 24.980 1.00 88.00 355 GLN A O 1
ATOM 2725 N N . ASP A 1 356 ? -11.133 4.883 26.755 1.00 84.12 356 ASP A N 1
ATOM 2726 C CA . ASP A 1 356 ? -10.243 5.505 27.747 1.00 84.12 356 ASP A CA 1
ATOM 2727 C C . ASP A 1 356 ? -10.143 7.048 27.674 1.00 84.12 356 ASP A C 1
ATOM 2729 O O . ASP A 1 356 ? -9.087 7.654 27.458 1.00 84.12 356 ASP A O 1
ATOM 2733 N N . CYS A 1 357 ? -11.284 7.720 27.858 1.00 87.00 357 CYS A N 1
ATOM 2734 C CA . CYS A 1 357 ? -11.382 9.182 27.779 1.00 87.00 357 CYS A CA 1
ATOM 2735 C C . CYS A 1 357 ? -10.513 9.912 28.824 1.00 87.00 357 CYS A C 1
ATOM 2737 O O . CYS A 1 357 ? -10.060 11.042 28.592 1.00 87.00 357 CYS A O 1
ATOM 2739 N N . SER A 1 358 ? -10.275 9.274 29.977 1.00 90.88 358 SER A N 1
ATOM 2740 C CA . SER A 1 358 ? -9.410 9.816 31.027 1.00 90.88 358 SER A CA 1
ATOM 2741 C C . SER A 1 358 ? -7.958 9.839 30.560 1.00 90.88 358 SER A C 1
ATOM 2743 O O . SER A 1 358 ? -7.322 10.894 30.609 1.00 90.88 358 SER A O 1
ATOM 2745 N N . TRP A 1 359 ? -7.455 8.716 30.034 1.00 92.69 359 TRP A N 1
ATOM 2746 C CA . TRP A 1 359 ? -6.120 8.649 29.441 1.00 92.69 359 TRP A CA 1
ATOM 2747 C C . TRP A 1 359 ? -5.956 9.646 28.293 1.00 92.69 359 TRP A C 1
ATOM 2749 O O . TRP A 1 359 ? -4.962 10.376 28.260 1.00 92.69 359 TRP A O 1
ATOM 2759 N N . CYS A 1 360 ? -6.956 9.751 27.408 1.00 94.31 360 CYS A N 1
ATOM 2760 C CA . CYS A 1 360 ? -6.946 10.708 26.301 1.00 94.31 360 CYS A CA 1
ATOM 2761 C C . CYS A 1 360 ? -6.721 12.142 26.797 1.00 94.31 360 CYS A C 1
ATOM 2763 O O . CYS A 1 360 ? -5.889 12.867 26.251 1.00 94.31 360 CYS A O 1
ATOM 2765 N N . SER A 1 361 ? -7.439 12.541 27.852 1.00 96.88 361 SER A N 1
ATOM 2766 C CA . SER A 1 361 ? -7.333 13.882 28.434 1.00 96.88 361 SER A CA 1
ATOM 2767 C C . SER A 1 361 ? -5.943 14.138 29.018 1.00 96.88 361 SER A C 1
ATOM 2769 O O . SER A 1 361 ? -5.322 15.148 28.689 1.00 96.88 361 SER A O 1
ATOM 2771 N N . THR A 1 362 ? -5.423 13.216 29.834 1.00 95.19 362 THR A N 1
ATOM 2772 C CA . THR A 1 362 ? -4.093 13.343 30.450 1.00 95.19 362 THR A CA 1
ATOM 2773 C C . THR A 1 362 ? -2.990 13.425 29.397 1.00 95.19 362 THR A C 1
ATOM 2775 O O . THR A 1 362 ? -2.181 14.352 29.420 1.00 95.19 362 THR A O 1
ATOM 2778 N N . LYS A 1 363 ? -2.982 12.504 28.425 1.00 94.31 363 LYS A N 1
ATOM 2779 C CA . LYS A 1 363 ? -1.955 12.481 27.376 1.00 94.31 363 LYS A CA 1
ATOM 2780 C C . LYS A 1 363 ? -2.009 13.706 26.477 1.00 94.31 363 LYS A C 1
ATOM 2782 O O . LYS A 1 363 ? -0.959 14.222 26.103 1.00 94.31 363 LYS A O 1
ATOM 2787 N N . LEU A 1 364 ? -3.205 14.197 26.154 1.00 96.44 364 LEU A N 1
ATOM 2788 C CA . LEU A 1 364 ? -3.348 15.412 25.359 1.00 96.44 364 LEU A CA 1
ATOM 2789 C C . LEU A 1 364 ? -2.742 16.625 26.074 1.00 96.44 364 LEU A C 1
ATOM 2791 O O . LEU A 1 364 ? -2.013 17.389 25.447 1.00 96.44 364 LEU A O 1
ATOM 2795 N N . ILE A 1 365 ? -3.013 16.788 27.374 1.00 97.31 365 ILE A N 1
ATOM 2796 C CA . ILE A 1 365 ? -2.443 17.876 28.182 1.00 97.31 365 ILE A CA 1
ATOM 2797 C C . ILE A 1 365 ? -0.917 17.806 28.161 1.00 97.31 365 ILE A C 1
ATOM 2799 O O . ILE A 1 365 ? -0.272 18.822 27.908 1.00 97.31 365 ILE A O 1
ATOM 2803 N N . ASP A 1 366 ? -0.344 16.621 28.379 1.00 95.00 366 ASP A N 1
ATOM 2804 C CA . ASP A 1 366 ? 1.107 16.430 28.405 1.00 95.00 366 ASP A CA 1
ATOM 2805 C C . ASP A 1 366 ? 1.765 16.767 27.061 1.00 95.00 366 ASP A C 1
ATOM 2807 O O . ASP A 1 366 ? 2.734 17.527 27.032 1.00 95.00 366 ASP A O 1
ATOM 2811 N N . LEU A 1 367 ? 1.209 16.278 25.947 1.00 94.62 367 LEU A N 1
ATOM 2812 C CA . LEU A 1 367 ? 1.730 16.559 24.604 1.00 94.62 367 LEU A CA 1
ATOM 2813 C C . LEU A 1 367 ? 1.645 18.049 24.235 1.00 94.62 367 LEU A C 1
ATOM 2815 O O . LEU A 1 367 ? 2.517 18.566 23.537 1.00 94.62 367 LEU A O 1
ATOM 2819 N N . LEU A 1 368 ? 0.613 18.752 24.708 1.00 96.50 368 LEU A N 1
ATOM 2820 C CA . LEU A 1 368 ? 0.396 20.172 24.423 1.00 96.50 368 LEU A CA 1
ATOM 2821 C C . LEU A 1 368 ? 1.186 21.123 25.332 1.00 96.50 368 LEU A C 1
ATOM 2823 O O . LEU A 1 368 ? 1.102 22.337 25.133 1.00 96.50 368 LEU A O 1
ATOM 2827 N N . ARG A 1 369 ? 1.962 20.620 26.306 1.00 94.56 369 ARG A N 1
ATOM 2828 C CA . ARG A 1 369 ? 2.868 21.471 27.103 1.00 94.56 369 ARG A CA 1
ATOM 2829 C C . ARG A 1 369 ? 3.958 22.094 26.234 1.00 94.56 369 ARG A C 1
ATOM 2831 O O . ARG A 1 369 ? 4.262 23.272 26.396 1.00 94.56 369 ARG A O 1
ATOM 2838 N N . GLU A 1 370 ? 4.498 21.312 25.303 1.00 92.38 370 GLU A N 1
ATOM 2839 C CA . GLU A 1 370 ? 5.558 21.717 24.375 1.00 92.38 370 GLU A CA 1
ATOM 2840 C C . GLU A 1 370 ? 5.213 21.258 22.949 1.00 92.38 370 GLU A C 1
ATOM 2842 O O . GLU A 1 370 ? 5.789 20.290 22.446 1.00 92.38 370 GLU A O 1
ATOM 2847 N N . PRO A 1 371 ? 4.244 21.913 22.282 1.00 91.94 371 PRO A N 1
ATOM 2848 C CA . PRO A 1 371 ? 3.825 21.520 20.943 1.00 91.94 371 PRO A CA 1
ATOM 2849 C C . PRO A 1 371 ? 4.967 21.712 19.935 1.00 91.94 371 PRO A C 1
ATOM 2851 O O . PRO A 1 371 ? 5.664 22.727 19.934 1.00 91.94 371 PRO A O 1
ATOM 2854 N N . GLN A 1 372 ? 5.148 20.714 19.072 1.00 90.12 372 GLN A N 1
ATOM 2855 C CA . GLN A 1 372 ? 6.166 20.660 18.023 1.00 90.12 372 GLN A CA 1
ATOM 2856 C C . GLN A 1 372 ? 5.602 19.912 16.810 1.00 90.12 372 GLN A C 1
ATOM 2858 O O . GLN A 1 372 ? 4.647 19.146 16.947 1.00 90.12 372 GLN A O 1
ATOM 2863 N N . GLY A 1 373 ? 6.226 20.085 15.642 1.00 86.56 373 GLY A N 1
ATOM 2864 C CA . GLY A 1 373 ? 5.860 19.376 14.409 1.00 86.56 373 GLY A CA 1
ATOM 2865 C C . GLY A 1 373 ? 5.232 20.251 13.324 1.00 86.56 373 GLY A C 1
ATOM 2866 O O . GLY A 1 373 ? 4.811 19.721 12.299 1.00 86.56 373 GLY A O 1
ATOM 2867 N N . ASP A 1 374 ? 5.186 21.572 13.523 1.00 89.69 374 ASP A N 1
ATOM 2868 C CA . ASP A 1 374 ? 4.785 22.559 12.517 1.00 89.69 374 ASP A CA 1
ATOM 2869 C C . ASP A 1 374 ? 3.407 22.242 11.902 1.00 89.69 374 ASP A C 1
ATOM 2871 O O . ASP A 1 374 ? 2.471 21.893 12.621 1.00 89.69 374 ASP A O 1
ATOM 2875 N N . MET A 1 375 ? 3.224 22.363 10.587 1.00 89.19 375 MET A N 1
ATOM 2876 C CA . MET A 1 375 ? 1.950 22.042 9.929 1.00 89.19 375 MET A CA 1
ATOM 2877 C C . MET A 1 375 ? 1.482 20.587 10.152 1.00 89.19 375 MET A C 1
ATOM 2879 O O . MET A 1 375 ? 0.279 20.324 10.138 1.00 89.19 375 MET A O 1
ATOM 2883 N N . PHE A 1 376 ? 2.392 19.637 10.404 1.00 89.69 376 PHE A N 1
ATOM 2884 C CA . PHE A 1 376 ? 2.040 18.236 10.673 1.00 89.69 376 PHE A CA 1
ATOM 2885 C C . PHE A 1 376 ? 1.454 18.022 12.074 1.00 89.69 376 PHE A C 1
ATOM 2887 O O . PHE A 1 376 ? 0.745 17.041 12.295 1.00 89.69 376 PHE A O 1
ATOM 2894 N N . TRP A 1 377 ? 1.685 18.953 13.004 1.00 93.88 377 TRP A N 1
ATOM 2895 C CA . TRP A 1 377 ? 1.021 18.977 14.311 1.00 93.88 377 TRP A CA 1
ATOM 2896 C C . TRP A 1 377 ? -0.464 19.346 14.197 1.00 93.88 377 TRP A C 1
ATOM 2898 O O . TRP A 1 377 ? -1.299 18.803 14.922 1.00 93.88 377 TRP A O 1
ATOM 2908 N N . MET A 1 378 ? -0.811 20.236 13.261 1.00 95.00 378 MET A N 1
ATOM 2909 C CA . MET A 1 378 ? -2.150 20.824 13.175 1.00 95.00 378 MET A CA 1
ATOM 2910 C C . MET A 1 378 ? -3.240 19.768 12.933 1.00 95.00 378 MET A C 1
ATOM 2912 O O . MET A 1 378 ? -4.266 19.794 13.605 1.00 95.00 378 MET A O 1
ATOM 2916 N N . PHE A 1 379 ? -3.021 18.796 12.041 1.00 92.50 379 PHE A N 1
ATOM 2917 C CA . PHE A 1 379 ? -4.031 17.783 11.682 1.00 92.50 379 PHE A CA 1
ATOM 2918 C C . PHE A 1 379 ? -4.462 16.858 12.804 1.00 92.50 379 PHE A C 1
ATOM 2920 O O . PHE A 1 379 ? -5.669 16.746 13.032 1.00 92.50 379 PHE A O 1
ATOM 2927 N N . PRO A 1 380 ? -3.548 16.133 13.468 1.00 94.81 380 PRO A N 1
ATOM 2928 C CA . PRO A 1 380 ? -3.967 15.214 14.505 1.00 94.81 380 PRO A CA 1
ATOM 2929 C C . PRO A 1 380 ? -4.549 15.973 15.707 1.00 94.81 380 PRO A C 1
ATOM 2931 O O . PRO A 1 380 ? -5.485 15.478 16.325 1.00 94.81 380 PRO A O 1
ATOM 2934 N N . VAL A 1 381 ? -4.125 17.218 15.971 1.00 97.06 381 VAL A N 1
ATOM 2935 C CA . VAL A 1 381 ? -4.767 18.070 16.989 1.00 97.06 381 VAL A CA 1
ATOM 2936 C C . VAL A 1 381 ? -6.159 18.542 16.562 1.00 97.06 381 VAL A C 1
ATOM 2938 O O . VAL A 1 381 ? -7.088 18.495 17.369 1.00 97.06 381 VAL A O 1
ATOM 2941 N N . THR A 1 382 ? -6.354 18.943 15.303 1.00 97.69 382 THR A N 1
ATOM 2942 C CA . THR A 1 382 ? -7.691 19.227 14.757 1.00 97.69 382 THR A CA 1
ATOM 2943 C C . THR A 1 382 ? -8.578 17.980 14.813 1.00 97.69 382 THR A C 1
ATOM 2945 O O . THR A 1 382 ? -9.743 18.089 15.187 1.00 97.69 382 THR A O 1
ATOM 2948 N N . ALA A 1 383 ? -8.035 16.790 14.534 1.00 97.38 383 ALA A N 1
ATOM 2949 C CA . ALA A 1 383 ? -8.765 15.528 14.654 1.00 97.38 383 ALA A CA 1
ATOM 2950 C C . ALA A 1 383 ? -9.286 15.329 16.075 1.00 97.38 383 ALA A C 1
ATOM 2952 O O . ALA A 1 383 ? -10.481 15.133 16.269 1.00 97.38 383 ALA A O 1
ATOM 2953 N N . VAL A 1 384 ? -8.406 15.461 17.072 1.00 97.75 384 VAL A N 1
ATOM 2954 C CA . VAL A 1 384 ? -8.769 15.392 18.492 1.00 97.75 384 VAL A CA 1
ATOM 2955 C C . VAL A 1 384 ? -9.857 16.418 18.831 1.00 97.75 384 VAL A C 1
ATOM 2957 O O . VAL A 1 384 ? -10.844 16.069 19.473 1.00 97.75 384 VAL A O 1
ATOM 2960 N N . ALA A 1 385 ? -9.748 17.658 18.342 1.00 98.06 385 ALA A N 1
ATOM 2961 C CA . ALA A 1 385 ? -10.733 18.713 18.598 1.00 98.06 385 ALA A CA 1
ATOM 2962 C C . ALA A 1 385 ? -12.142 18.395 18.054 1.00 98.06 385 ALA A C 1
ATOM 2964 O O . ALA A 1 385 ? -13.145 18.810 18.643 1.00 98.06 385 ALA A O 1
ATOM 2965 N N . TYR A 1 386 ? -12.234 17.700 16.918 1.00 97.69 386 TYR A N 1
ATOM 2966 C CA . TYR A 1 386 ? -13.505 17.304 16.300 1.00 97.69 386 TYR A CA 1
ATOM 2967 C C . TYR A 1 386 ? -14.027 15.952 16.810 1.00 97.69 386 TYR A C 1
ATOM 2969 O O . TYR A 1 386 ? -15.241 15.740 16.863 1.00 97.69 386 TYR A O 1
ATOM 2977 N N . LEU A 1 387 ? -13.133 15.052 17.224 1.00 97.19 387 LEU A N 1
ATOM 2978 C CA . LEU A 1 387 ? -13.471 13.734 17.764 1.00 97.19 387 LEU A CA 1
ATOM 2979 C C . LEU A 1 387 ? -13.776 13.752 19.263 1.00 97.19 387 LEU A C 1
ATOM 2981 O O . LEU A 1 387 ? -14.433 12.825 19.725 1.00 97.19 387 LEU A O 1
ATOM 2985 N N . ASP A 1 388 ? -13.393 14.812 19.989 1.00 96.31 388 ASP A N 1
ATOM 2986 C CA . ASP A 1 388 ? -13.741 15.029 21.400 1.00 96.31 388 ASP A CA 1
ATOM 2987 C C . ASP A 1 388 ? -15.214 14.686 21.660 1.00 96.31 388 ASP A C 1
ATOM 2989 O O . ASP A 1 388 ? -15.499 13.781 22.434 1.00 96.31 388 ASP A O 1
ATOM 2993 N N . ARG A 1 389 ? -16.167 15.332 20.970 1.00 94.19 389 ARG A N 1
ATOM 2994 C CA . ARG A 1 389 ? -17.620 15.064 21.109 1.00 94.19 389 ARG A CA 1
ATOM 2995 C C . ARG A 1 389 ? -18.104 15.001 22.575 1.00 94.19 389 ARG A C 1
ATOM 2997 O O . ARG A 1 389 ? -19.064 14.300 22.878 1.00 94.19 389 ARG A O 1
ATOM 3004 N N . GLY A 1 390 ? -17.447 15.742 23.473 1.00 95.50 390 GLY A N 1
ATOM 3005 C CA . GLY A 1 390 ? -17.753 15.791 24.906 1.00 95.50 390 GLY A CA 1
ATOM 3006 C C . GLY A 1 390 ? -17.016 14.759 25.768 1.00 95.50 390 GLY A C 1
ATOM 3007 O O . GLY A 1 390 ? -17.325 14.648 26.950 1.00 95.50 390 GLY A O 1
ATOM 3008 N N . GLN A 1 391 ? -16.062 14.015 25.210 1.00 97.12 391 GLN A N 1
ATOM 3009 C CA . GLN A 1 391 ? -15.310 12.963 25.899 1.00 97.12 391 GLN A CA 1
ATOM 3010 C C . GLN A 1 391 ? -14.136 13.499 26.727 1.00 97.12 391 GLN A C 1
ATOM 3012 O O . GLN A 1 391 ? -13.820 12.943 27.776 1.00 97.12 391 GLN A O 1
ATOM 3017 N N . LEU A 1 392 ? -13.477 14.567 26.275 1.00 98.06 392 LEU A N 1
ATOM 3018 C CA . LEU A 1 392 ? -12.351 15.178 26.977 1.00 98.06 392 LEU A CA 1
ATOM 3019 C C . LEU A 1 392 ? -12.827 15.959 28.206 1.00 98.06 392 LEU A C 1
ATOM 3021 O O . LEU A 1 392 ? -13.942 16.488 28.251 1.00 98.06 392 LEU A O 1
ATOM 3025 N N . ASN A 1 393 ? -11.963 16.094 29.209 1.00 98.06 393 ASN A N 1
ATOM 3026 C CA . ASN A 1 393 ? -12.244 16.970 30.344 1.00 98.06 393 ASN A CA 1
ATOM 3027 C C . ASN A 1 393 ? -12.025 18.462 29.987 1.00 98.06 393 ASN A C 1
ATOM 3029 O O . ASN A 1 393 ? -11.519 18.820 28.918 1.00 98.06 393 ASN A O 1
ATOM 3033 N N . ALA A 1 394 ? -12.448 19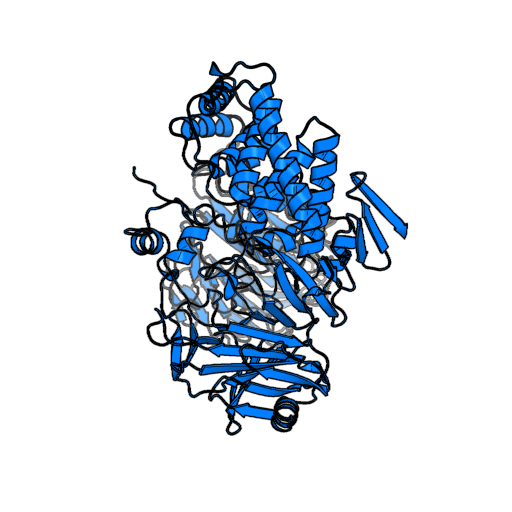.361 30.882 1.00 98.00 394 ALA A N 1
ATOM 3034 C CA . ALA A 1 394 ? -12.354 20.805 30.654 1.00 98.00 394 ALA A CA 1
ATOM 3035 C C . ALA A 1 394 ? -10.902 21.305 30.541 1.00 98.00 394 ALA A C 1
ATOM 3037 O O . ALA A 1 394 ? -10.623 22.191 29.734 1.00 98.00 394 ALA A O 1
ATOM 3038 N N . GLU A 1 395 ? -9.980 20.718 31.306 1.00 98.31 395 GLU A N 1
ATOM 3039 C CA . GLU A 1 395 ? -8.561 21.081 31.301 1.00 98.31 395 GLU A CA 1
ATOM 3040 C C . GLU A 1 395 ? -7.893 20.741 29.962 1.00 98.31 395 GLU A C 1
ATOM 3042 O O . GLU A 1 395 ? -7.216 21.582 29.372 1.00 98.31 395 GLU A O 1
ATOM 3047 N N . ALA A 1 396 ? -8.162 19.553 29.420 1.00 98.25 396 ALA A N 1
ATOM 3048 C CA . ALA A 1 396 ? -7.658 19.111 28.126 1.00 98.25 396 ALA A CA 1
ATOM 3049 C C . ALA A 1 396 ? -8.183 19.990 26.980 1.00 98.25 396 ALA A C 1
ATOM 3051 O O . ALA A 1 396 ? -7.411 20.402 26.110 1.00 98.25 396 ALA A O 1
ATOM 3052 N N . ARG A 1 397 ? -9.470 20.370 27.010 1.00 98.38 397 ARG A N 1
ATOM 3053 C CA . ARG A 1 397 ? -10.029 21.348 26.059 1.00 98.38 397 ARG A CA 1
ATOM 3054 C C . ARG A 1 397 ? -9.372 22.725 26.177 1.00 98.38 397 ARG A C 1
ATOM 3056 O O . ARG A 1 397 ? -9.117 23.360 25.154 1.00 98.38 397 ARG A O 1
ATOM 3063 N N . ALA A 1 398 ? -9.083 23.186 27.395 1.00 98.19 398 ALA A N 1
ATOM 3064 C CA . ALA A 1 398 ? -8.407 24.462 27.619 1.00 98.19 398 ALA A CA 1
ATOM 3065 C C . ALA A 1 398 ? -6.954 24.438 27.113 1.00 98.19 398 ALA A C 1
ATOM 3067 O O . ALA A 1 398 ? -6.522 25.390 26.459 1.00 98.19 398 ALA A O 1
ATOM 3068 N N . ALA A 1 399 ? -6.222 23.343 27.346 1.00 98.31 399 ALA A N 1
ATOM 3069 C CA . ALA A 1 399 ? -4.877 23.133 26.812 1.00 98.31 399 ALA A CA 1
ATOM 3070 C C . ALA A 1 399 ? -4.875 23.138 25.275 1.00 98.31 399 ALA A C 1
ATOM 3072 O O . ALA A 1 399 ? -4.070 23.847 24.666 1.00 98.31 399 ALA A O 1
ATOM 3073 N N . LEU A 1 400 ? -5.830 22.432 24.653 1.00 98.00 400 LEU A N 1
ATOM 3074 C CA . LEU A 1 400 ? -6.020 22.430 23.202 1.00 98.00 400 LEU A CA 1
ATOM 3075 C C . LEU A 1 400 ? -6.298 23.835 22.679 1.00 98.00 400 LEU A C 1
ATOM 3077 O O . LEU A 1 400 ? -5.629 24.280 21.753 1.00 98.00 400 LEU A O 1
ATOM 3081 N N . ARG A 1 401 ? -7.234 24.587 23.268 1.00 97.44 401 ARG A N 1
ATOM 3082 C CA . ARG A 1 401 ? -7.484 25.952 22.784 1.00 97.44 401 ARG A CA 1
ATOM 3083 C C . ARG A 1 401 ? -6.252 26.841 22.959 1.00 97.44 401 ARG A C 1
ATOM 3085 O O . ARG A 1 401 ? -5.933 27.604 22.048 1.00 97.44 401 ARG A O 1
ATOM 3092 N N . LYS A 1 402 ? -5.542 26.736 24.086 1.00 97.69 402 LYS A N 1
ATOM 3093 C CA . LYS A 1 402 ? -4.335 27.526 24.366 1.00 97.69 402 LYS A CA 1
ATOM 3094 C C . LYS A 1 402 ? -3.240 27.288 23.325 1.00 97.69 402 LYS A C 1
ATOM 3096 O O . LYS A 1 402 ? -2.627 28.260 22.889 1.00 97.69 402 LYS A O 1
ATOM 3101 N N . SER A 1 403 ? -3.018 26.048 22.884 1.00 97.19 403 SER A N 1
ATOM 3102 C CA . SER A 1 403 ? -1.950 25.747 21.920 1.00 97.19 403 SER A CA 1
ATOM 3103 C C . SER A 1 403 ? -2.133 26.489 20.592 1.00 97.19 403 SER A C 1
ATOM 3105 O O . SER A 1 403 ? -1.170 27.032 20.066 1.00 97.19 403 SER A O 1
ATOM 3107 N N . TRP A 1 404 ? -3.370 26.623 20.103 1.00 97.06 404 TRP A N 1
ATOM 3108 C CA . TRP A 1 404 ? -3.708 27.385 18.888 1.00 97.06 404 TRP A CA 1
ATOM 3109 C C . TRP A 1 404 ? -3.576 28.911 19.038 1.00 97.06 404 TRP A C 1
ATOM 3111 O O . TRP A 1 404 ? -3.680 29.648 18.058 1.00 97.06 404 TRP A O 1
ATOM 3121 N N . ARG A 1 405 ? -3.348 29.405 20.257 1.00 96.81 405 ARG A N 1
ATOM 3122 C CA . ARG A 1 405 ? -3.002 30.806 20.524 1.00 96.81 405 ARG A CA 1
ATOM 3123 C C . ARG A 1 405 ? -1.491 31.010 20.622 1.00 96.81 405 ARG A C 1
ATOM 3125 O O . ARG A 1 405 ? -0.993 32.043 20.196 1.00 96.81 405 ARG A O 1
ATOM 3132 N N . THR A 1 406 ? -0.773 30.069 21.236 1.00 94.94 406 THR A N 1
ATOM 3133 C CA . THR A 1 406 ? 0.622 30.282 21.661 1.00 94.94 406 THR A CA 1
ATOM 3134 C C . THR A 1 406 ? 1.665 29.602 20.785 1.00 94.94 406 THR A C 1
ATOM 3136 O O . THR A 1 406 ? 2.820 30.016 20.808 1.00 94.94 406 THR A O 1
ATOM 3139 N N . TYR A 1 407 ? 1.298 28.560 20.041 1.00 96.31 407 TYR A N 1
ATOM 3140 C CA . TYR A 1 407 ? 2.206 27.870 19.131 1.00 96.31 407 TYR A CA 1
ATOM 3141 C C . TYR A 1 407 ? 1.993 28.364 17.700 1.00 96.31 407 TYR A C 1
ATOM 3143 O O . TYR A 1 407 ? 0.884 28.278 17.179 1.00 96.31 407 TYR A O 1
ATOM 3151 N N . MET A 1 408 ? 3.056 28.880 17.078 1.00 94.56 408 MET A N 1
ATOM 3152 C CA . MET A 1 408 ? 3.060 29.328 15.684 1.00 94.56 408 MET A CA 1
ATOM 3153 C C . MET A 1 408 ? 3.745 28.266 14.809 1.00 94.56 408 MET A C 1
ATOM 3155 O O . MET A 1 408 ? 4.975 28.269 14.722 1.00 94.56 408 MET A O 1
ATOM 3159 N N . PRO A 1 409 ? 2.990 27.350 14.178 1.00 91.56 409 PRO A N 1
ATOM 3160 C CA . PRO A 1 409 ? 3.569 26.334 13.309 1.00 91.56 409 PRO A CA 1
ATOM 3161 C C . PRO A 1 409 ? 4.152 26.966 12.042 1.00 91.56 409 PRO A C 1
ATOM 3163 O O . PRO A 1 409 ? 3.534 27.843 11.431 1.00 91.56 409 PRO A O 1
ATOM 3166 N N . TYR A 1 410 ? 5.313 26.484 11.597 1.00 88.56 410 TYR A N 1
ATOM 3167 C CA . TYR A 1 410 ? 5.789 26.802 10.256 1.00 88.56 410 TYR A CA 1
ATOM 3168 C C . TYR A 1 410 ? 4.854 26.181 9.208 1.00 88.56 410 TYR A C 1
ATOM 3170 O O . TYR A 1 410 ? 4.552 24.990 9.246 1.00 88.56 410 TYR A O 1
ATOM 3178 N N . ARG A 1 411 ? 4.388 26.985 8.247 1.00 86.12 411 ARG A N 1
ATOM 3179 C CA . ARG A 1 411 ? 3.468 26.528 7.191 1.00 86.12 411 ARG A CA 1
ATOM 3180 C C . ARG A 1 411 ? 4.121 25.561 6.198 1.00 86.12 411 ARG A C 1
ATOM 3182 O O . ARG A 1 411 ? 3.429 24.719 5.638 1.00 86.12 411 ARG A O 1
ATOM 3189 N N . GLY A 1 412 ? 5.434 25.671 5.979 1.00 81.38 412 GLY A N 1
ATOM 3190 C CA . GLY A 1 412 ? 6.162 24.937 4.942 1.00 81.38 412 GLY A CA 1
ATOM 3191 C C . GLY A 1 412 ? 6.219 25.652 3.591 1.00 81.38 412 GLY A C 1
ATOM 3192 O O . GLY A 1 412 ? 5.574 26.681 3.378 1.00 81.38 412 GLY A O 1
ATOM 3193 N N . ASP A 1 413 ? 6.985 25.067 2.667 1.00 77.50 413 ASP A N 1
ATOM 3194 C CA . ASP A 1 413 ? 7.345 25.687 1.379 1.00 77.50 413 ASP A CA 1
ATOM 3195 C C . ASP A 1 413 ? 6.669 25.040 0.159 1.00 77.50 413 ASP A C 1
ATOM 3197 O O . ASP A 1 413 ? 6.862 25.485 -0.970 1.00 77.50 413 ASP A O 1
ATOM 3201 N N . THR A 1 414 ? 5.869 23.995 0.366 1.00 78.88 414 THR A N 1
ATOM 3202 C CA . THR A 1 414 ? 5.284 23.190 -0.709 1.00 78.88 414 THR A CA 1
ATOM 3203 C C . THR A 1 414 ? 3.765 23.295 -0.749 1.00 78.88 414 THR A C 1
ATOM 3205 O O . THR A 1 414 ? 3.113 23.534 0.266 1.00 78.88 414 THR A O 1
ATOM 3208 N N . GLU A 1 415 ? 3.189 23.082 -1.933 1.00 84.88 415 GLU A N 1
ATOM 3209 C CA . GLU A 1 415 ? 1.742 23.165 -2.165 1.00 84.88 415 GLU A CA 1
ATOM 3210 C C . GLU A 1 415 ? 0.941 22.278 -1.204 1.00 84.88 415 GLU A C 1
ATOM 3212 O O . GLU A 1 415 ? -0.027 22.732 -0.598 1.00 84.88 415 GLU A O 1
ATOM 3217 N N . ASN A 1 416 ? 1.368 21.029 -1.019 1.00 87.00 416 ASN A N 1
ATOM 3218 C CA . ASN A 1 416 ? 0.707 20.111 -0.099 1.00 87.00 416 ASN A CA 1
ATOM 3219 C C . ASN A 1 416 ? 0.790 20.565 1.370 1.00 87.00 416 ASN A C 1
ATOM 3221 O O . ASN A 1 416 ? -0.191 20.443 2.098 1.00 87.00 416 ASN A O 1
ATOM 3225 N N . HIS A 1 417 ? 1.903 21.160 1.811 1.00 88.00 417 HIS A N 1
ATOM 3226 C CA . HIS A 1 417 ? 2.034 21.702 3.165 1.00 88.00 417 HIS A CA 1
ATOM 3227 C C . HIS A 1 417 ? 1.101 22.895 3.395 1.00 88.00 417 HIS A C 1
ATOM 3229 O O . HIS A 1 417 ? 0.540 23.049 4.479 1.00 88.00 417 HIS A O 1
ATOM 3235 N N . TRP A 1 418 ? 0.887 23.724 2.374 1.00 90.81 418 TRP A N 1
ATOM 3236 C CA . TRP A 1 418 ? -0.047 24.842 2.476 1.00 90.81 418 TRP A CA 1
ATOM 3237 C C . TRP A 1 418 ? -1.488 24.351 2.502 1.00 90.81 418 TRP A C 1
ATOM 3239 O O . TRP A 1 418 ? -2.279 24.856 3.295 1.00 90.81 418 TRP A O 1
ATOM 3249 N N . LEU A 1 419 ? -1.816 23.328 1.707 1.00 93.19 419 LEU A N 1
ATOM 3250 C CA . LEU A 1 419 ? -3.132 22.699 1.750 1.00 93.19 419 LEU A CA 1
ATOM 3251 C C . LEU A 1 419 ? -3.426 22.112 3.129 1.00 93.19 419 LEU A C 1
ATOM 3253 O O . LEU A 1 419 ? -4.524 22.309 3.655 1.00 93.19 419 LEU A O 1
ATOM 3257 N N . LEU A 1 420 ? -2.430 21.463 3.738 1.00 93.00 420 LEU A N 1
ATOM 3258 C CA . LEU A 1 420 ? -2.498 21.022 5.123 1.00 93.00 420 LEU A CA 1
ATOM 3259 C C . LEU A 1 420 ? -2.809 22.211 6.061 1.00 93.00 420 LEU A C 1
ATOM 3261 O O . LEU A 1 420 ? -3.829 22.237 6.763 1.00 93.00 420 LEU A O 1
ATOM 3265 N N . TYR A 1 421 ? -1.932 23.209 6.065 1.00 95.88 421 TYR A N 1
ATOM 3266 C CA . TYR A 1 421 ? -2.012 24.353 6.966 1.00 95.88 421 TYR A CA 1
ATOM 3267 C C . TYR A 1 421 ? -3.344 25.108 6.858 1.00 95.88 421 TYR A C 1
ATOM 3269 O O . TYR A 1 421 ? -4.022 25.322 7.862 1.00 95.88 421 TYR A O 1
ATOM 3277 N N . TYR A 1 422 ? -3.757 25.476 5.643 1.00 97.75 422 TYR A N 1
ATOM 3278 C CA . TYR A 1 422 ? -4.968 26.266 5.441 1.00 97.75 422 TYR A CA 1
ATOM 3279 C C . TYR A 1 422 ? -6.232 25.466 5.743 1.00 97.75 422 TYR A C 1
ATOM 3281 O O . TYR A 1 422 ? -7.160 26.007 6.334 1.00 97.75 422 TYR A O 1
ATOM 3289 N N . THR A 1 423 ? -6.264 24.165 5.454 1.00 97.88 423 THR A N 1
ATOM 3290 C CA . THR A 1 423 ? -7.427 23.333 5.798 1.00 97.88 423 THR A CA 1
ATOM 3291 C C . THR A 1 423 ? -7.654 23.251 7.305 1.00 97.88 423 THR A C 1
ATOM 3293 O O . THR A 1 423 ? -8.781 23.386 7.783 1.00 97.88 423 THR A O 1
ATOM 3296 N N . THR A 1 424 ? -6.588 23.057 8.078 1.00 97.19 424 THR A N 1
ATOM 3297 C CA . THR A 1 424 ? -6.700 22.992 9.541 1.00 97.19 424 THR A CA 1
ATOM 3298 C C . THR A 1 424 ? -6.987 24.357 10.151 1.00 97.19 424 THR A C 1
ATOM 3300 O O . THR A 1 424 ? -7.822 24.445 11.050 1.00 97.19 424 THR A O 1
ATOM 3303 N N . LEU A 1 425 ? -6.386 25.431 9.627 1.00 98.19 425 LEU A N 1
ATOM 3304 C CA . LEU A 1 425 ? -6.711 26.795 10.039 1.00 98.19 425 LEU A CA 1
ATOM 3305 C C . LEU A 1 425 ? -8.186 27.133 9.764 1.00 98.19 425 LEU A C 1
ATOM 3307 O O . LEU A 1 425 ? -8.852 27.641 10.662 1.00 98.19 425 LEU A O 1
ATOM 3311 N N . TYR A 1 426 ? -8.716 26.780 8.586 1.00 98.62 426 TYR A N 1
ATOM 3312 C CA . TYR A 1 426 ? -10.133 26.940 8.233 1.00 98.62 426 TYR A CA 1
ATOM 3313 C C . TYR A 1 426 ? -11.046 26.243 9.249 1.00 98.62 426 TYR A C 1
ATOM 3315 O O . TYR A 1 426 ? -11.920 26.874 9.839 1.00 98.62 426 TYR A O 1
ATOM 3323 N N . LEU A 1 427 ? -10.816 24.951 9.504 1.00 98.50 427 LEU A N 1
ATOM 3324 C CA . LEU A 1 427 ? -11.679 24.150 10.377 1.00 98.50 427 LEU A CA 1
ATOM 3325 C C . LEU A 1 427 ? -11.599 24.565 11.845 1.00 98.50 427 LEU A C 1
ATOM 3327 O O . LEU A 1 427 ? -12.602 24.499 12.557 1.00 98.50 427 LEU A O 1
ATOM 3331 N N . MET A 1 428 ? -10.426 24.974 12.324 1.00 98.38 428 MET A N 1
ATOM 3332 C CA . MET A 1 428 ? -10.285 25.446 13.698 1.00 98.38 428 MET A CA 1
ATOM 3333 C C . MET A 1 428 ? -10.878 26.842 13.873 1.00 98.38 428 MET A C 1
ATOM 3335 O O . MET A 1 428 ? -11.529 27.086 14.887 1.00 98.38 428 MET A O 1
ATOM 3339 N N . ALA A 1 429 ? -10.708 27.733 12.893 1.00 98.50 429 ALA A N 1
ATOM 3340 C CA . ALA A 1 429 ? -11.338 29.050 12.897 1.00 98.50 429 ALA A CA 1
ATOM 3341 C C . ALA A 1 429 ? -12.869 28.949 12.834 1.00 98.50 429 ALA A C 1
ATOM 3343 O O . ALA A 1 429 ? -13.558 29.659 13.562 1.00 98.50 429 ALA A O 1
ATOM 3344 N N . GLN A 1 430 ? -13.402 28.002 12.054 1.00 98.06 430 GLN A N 1
ATOM 3345 C CA . GLN A 1 430 ? -14.825 27.654 12.062 1.00 98.06 430 GLN A CA 1
ATOM 3346 C C . GLN A 1 430 ? -15.275 27.171 13.451 1.00 98.06 430 GLN A C 1
ATOM 3348 O O . GLN A 1 430 ? -16.270 27.658 13.984 1.00 98.06 430 GLN A O 1
ATOM 3353 N N . LYS A 1 431 ? -14.526 26.246 14.069 1.00 97.44 431 LYS A N 1
ATOM 3354 C CA . LYS A 1 431 ? -14.860 25.681 15.388 1.00 97.44 431 LYS A CA 1
ATOM 3355 C C . LYS A 1 431 ? -14.894 26.739 16.502 1.00 97.44 431 LYS A C 1
ATOM 3357 O O . LYS A 1 431 ? -15.689 26.605 17.430 1.00 97.44 431 LYS A O 1
ATOM 3362 N N . TYR A 1 432 ? -14.047 27.764 16.418 1.00 97.62 432 TYR A N 1
ATOM 3363 C CA . TYR A 1 432 ? -13.945 28.865 17.386 1.00 97.62 432 TYR A CA 1
ATOM 3364 C C . TYR A 1 432 ? -14.412 30.205 16.795 1.00 97.62 432 TYR A C 1
ATOM 3366 O O . TYR A 1 432 ? -13.759 31.235 16.948 1.00 97.62 432 TYR A O 1
ATOM 3374 N N . LYS A 1 433 ? -15.552 30.185 16.099 1.00 97.00 433 LYS A N 1
ATOM 3375 C CA . LYS A 1 433 ? -16.145 31.345 15.421 1.00 97.00 433 LYS A CA 1
ATOM 3376 C C . LYS A 1 433 ? -16.279 32.576 16.332 1.00 97.00 433 LYS A C 1
ATOM 3378 O O . LYS A 1 433 ? -16.668 32.454 17.492 1.00 97.00 433 LYS A O 1
ATOM 3383 N N . GLY A 1 434 ? -16.024 33.768 15.788 1.00 97.31 434 GLY A N 1
ATOM 3384 C CA . GLY A 1 434 ? -16.168 35.046 16.488 1.00 97.31 434 GLY A CA 1
ATOM 3385 C C . GLY A 1 434 ? -15.016 35.423 17.420 1.00 97.31 434 GLY A C 1
ATOM 3386 O O . GLY A 1 434 ? -15.043 36.510 17.998 1.00 97.31 434 GLY A O 1
ATOM 3387 N N . GLU A 1 435 ? -14.000 34.570 17.600 1.00 98.19 435 GLU A N 1
ATOM 3388 C CA . GLU A 1 435 ? -12.867 34.935 18.451 1.00 98.19 435 GLU A CA 1
ATOM 3389 C C . GLU A 1 435 ? -11.963 36.003 17.796 1.00 98.19 435 GLU A C 1
ATOM 3391 O O . GLU A 1 435 ? -11.679 35.921 16.593 1.00 98.19 435 GLU A O 1
ATOM 3396 N N . PRO A 1 436 ? -11.466 36.982 18.580 1.00 98.31 436 PRO A N 1
ATOM 3397 C CA . PRO A 1 436 ? -10.627 38.067 18.083 1.00 98.31 436 PRO A CA 1
ATOM 3398 C C . PRO A 1 436 ? -9.201 37.596 17.776 1.00 98.31 436 PRO A C 1
ATOM 3400 O O . PRO A 1 436 ? -8.757 36.541 18.228 1.00 98.31 436 PRO A O 1
ATOM 3403 N N . GLY A 1 437 ? -8.428 38.434 17.082 1.00 97.25 437 GLY A N 1
ATOM 3404 C CA . GLY A 1 437 ? -7.051 38.111 16.696 1.00 97.25 437 GLY A CA 1
ATOM 3405 C C . GLY A 1 437 ? -6.103 37.768 17.846 1.00 97.25 437 GLY A C 1
ATOM 3406 O O . GLY A 1 437 ? -5.210 36.943 17.680 1.00 97.25 437 GLY A O 1
ATOM 3407 N N . SER A 1 438 ? -6.341 38.299 19.048 1.00 97.00 438 SER A N 1
ATOM 3408 C CA . SER A 1 438 ? -5.560 37.971 20.250 1.00 97.00 438 SER A CA 1
ATOM 3409 C C . SER A 1 438 ? -5.712 36.517 20.726 1.00 97.00 438 SER A C 1
ATOM 3411 O O . SER A 1 438 ? -4.925 36.057 21.559 1.00 97.00 438 SER A O 1
ATOM 3413 N N . ALA A 1 439 ? -6.703 35.783 20.210 1.00 97.06 439 ALA A N 1
ATOM 3414 C CA . ALA A 1 439 ? -6.907 34.365 20.479 1.00 97.06 439 ALA A CA 1
ATOM 3415 C C . ALA A 1 439 ? -6.126 33.445 19.519 1.00 97.06 439 ALA A C 1
ATOM 3417 O O . ALA A 1 439 ? -6.065 32.236 19.745 1.00 97.06 439 ALA A O 1
ATOM 3418 N N . TRP A 1 440 ? -5.505 33.984 18.470 1.00 98.12 440 TRP A N 1
ATOM 3419 C CA . TRP A 1 440 ? -4.842 33.207 17.423 1.00 98.12 440 TRP A CA 1
ATOM 3420 C C . TRP A 1 440 ? -3.363 33.553 17.323 1.00 98.12 440 TRP A C 1
ATOM 3422 O O . TRP A 1 440 ? -2.984 34.720 17.396 1.00 98.12 440 TRP A O 1
ATOM 3432 N N . TYR A 1 441 ? -2.520 32.550 17.069 1.00 96.62 441 TYR A N 1
ATOM 3433 C CA . TYR A 1 441 ? -1.094 32.792 16.812 1.00 96.62 441 TYR A CA 1
ATOM 3434 C C . TYR A 1 441 ? -0.860 33.662 15.561 1.00 96.62 441 TYR A C 1
ATOM 3436 O O . TYR A 1 441 ? 0.194 34.274 15.425 1.00 96.62 441 TYR A O 1
ATOM 3444 N N . THR A 1 442 ? -1.831 33.715 14.640 1.00 96.81 442 THR A N 1
ATOM 3445 C CA . THR A 1 442 ? -1.767 34.527 13.417 1.00 96.81 442 THR A CA 1
ATOM 3446 C C . THR A 1 442 ? -2.014 36.013 13.673 1.00 96.81 442 THR A C 1
ATOM 3448 O O . THR A 1 442 ? -1.769 36.826 12.785 1.00 96.81 442 THR A O 1
ATOM 3451 N N . GLY A 1 443 ? -2.546 36.378 14.847 1.00 97.44 443 GLY A N 1
ATOM 3452 C CA . GLY A 1 443 ? -3.003 37.736 15.148 1.00 97.44 443 GLY A CA 1
ATOM 3453 C C . GLY A 1 443 ? -4.282 38.157 14.410 1.00 97.44 443 GLY A C 1
ATOM 3454 O O . GLY A 1 443 ? -4.729 39.288 14.587 1.00 97.44 443 GLY A O 1
ATOM 3455 N N . LYS A 1 444 ? -4.879 37.267 13.607 1.00 98.25 444 LYS A N 1
ATOM 3456 C CA . LYS A 1 444 ? -6.108 37.495 12.832 1.00 98.25 444 LYS A CA 1
ATOM 3457 C C . LYS A 1 444 ? -7.315 36.902 13.541 1.00 98.25 444 LYS A C 1
ATOM 3459 O O . LYS A 1 444 ? -7.196 35.863 14.191 1.00 98.25 444 LYS A O 1
ATOM 3464 N N . SER A 1 445 ? -8.467 37.553 13.414 1.00 98.62 445 SER A N 1
ATOM 3465 C CA . SER A 1 445 ? -9.746 37.019 13.893 1.00 98.62 445 SER A CA 1
ATOM 3466 C C . SER A 1 445 ? -10.082 35.678 13.236 1.00 98.62 445 SER A C 1
ATOM 3468 O O . SER A 1 445 ? -9.507 35.287 12.214 1.00 98.62 445 SER A O 1
ATOM 3470 N N . SER A 1 446 ? -11.036 34.961 13.820 1.00 98.62 446 SER A N 1
ATOM 3471 C CA . SER A 1 446 ? -11.518 33.690 13.268 1.00 98.62 446 SER A CA 1
ATOM 3472 C C . SER A 1 446 ? -12.067 33.868 11.849 1.00 98.62 446 SER A C 1
ATOM 3474 O O . SER A 1 446 ? -11.776 33.072 10.961 1.00 98.62 446 SER A O 1
ATOM 3476 N N . GLU A 1 447 ? -12.786 34.959 11.599 1.00 98.50 447 GLU A N 1
ATOM 3477 C CA . GLU A 1 447 ? -13.353 35.299 10.295 1.00 98.50 447 GLU A CA 1
ATOM 3478 C C . GLU A 1 447 ? -12.266 35.566 9.243 1.00 98.50 447 GLU A C 1
ATOM 3480 O O . GLU A 1 447 ? -12.350 35.053 8.127 1.00 98.50 447 GLU A O 1
ATOM 3485 N N . GLU A 1 448 ? -11.220 36.319 9.596 1.00 98.56 448 GLU A N 1
ATOM 3486 C CA . GLU A 1 448 ? -10.092 36.607 8.699 1.00 98.56 448 GLU A CA 1
ATOM 3487 C C . GLU A 1 448 ? -9.282 35.347 8.373 1.00 98.56 448 GLU A C 1
ATOM 3489 O O . GLU A 1 448 ? -8.976 35.102 7.204 1.00 98.56 448 GLU A O 1
ATOM 3494 N N . ASN A 1 449 ? -8.973 34.524 9.383 1.00 98.44 449 ASN A N 1
ATOM 3495 C CA . ASN A 1 449 ? -8.276 33.248 9.194 1.00 98.44 449 ASN A CA 1
ATOM 3496 C C . ASN A 1 449 ? -9.079 32.301 8.293 1.00 98.44 449 ASN A C 1
ATOM 3498 O O . ASN A 1 449 ? -8.527 31.702 7.369 1.00 98.44 449 ASN A O 1
ATOM 3502 N N . MET A 1 450 ? -10.386 32.176 8.546 1.00 98.00 450 MET A N 1
ATOM 3503 C CA . MET A 1 450 ? -11.270 31.316 7.763 1.00 98.00 450 MET A CA 1
ATOM 3504 C C . MET A 1 450 ? -11.382 31.805 6.315 1.00 98.00 450 MET A C 1
ATOM 3506 O O . MET A 1 450 ? -11.327 30.987 5.398 1.00 98.00 450 MET A O 1
ATOM 3510 N N . LYS A 1 451 ? -11.487 33.123 6.096 1.00 98.12 451 LYS A N 1
ATOM 3511 C CA . LYS A 1 451 ? -11.540 33.708 4.753 1.00 98.12 451 LYS A CA 1
ATOM 3512 C C . LYS A 1 451 ? -10.250 33.471 3.969 1.00 98.12 451 LYS A C 1
ATOM 3514 O O . LYS A 1 451 ? -10.321 32.984 2.846 1.00 98.12 451 LYS A O 1
ATOM 3519 N N . GLU A 1 452 ? -9.092 33.793 4.543 1.00 97.81 452 GLU A N 1
ATOM 3520 C CA . GLU A 1 452 ? -7.803 33.589 3.867 1.00 97.81 452 GLU A CA 1
ATOM 3521 C C . GLU A 1 452 ? -7.596 32.118 3.500 1.00 97.81 452 GLU A C 1
ATOM 3523 O O . GLU A 1 452 ? -7.204 31.799 2.377 1.00 97.81 452 GLU A O 1
ATOM 3528 N N . ALA A 1 453 ? -7.895 31.220 4.440 1.00 98.31 453 ALA A N 1
ATOM 3529 C CA . ALA A 1 453 ? -7.784 29.795 4.205 1.00 98.31 453 ALA A CA 1
ATOM 3530 C C . ALA A 1 453 ? -8.718 29.319 3.085 1.00 98.31 453 ALA A C 1
ATOM 3532 O O . ALA A 1 453 ? -8.276 28.583 2.204 1.00 98.31 453 ALA A O 1
ATOM 3533 N N . ALA A 1 454 ? -9.980 29.759 3.084 1.00 98.38 454 ALA A N 1
ATOM 3534 C CA . ALA A 1 454 ? -10.942 29.409 2.044 1.00 98.38 454 ALA A CA 1
ATOM 3535 C C . ALA A 1 454 ? -10.502 29.907 0.659 1.00 98.38 454 ALA A C 1
ATOM 3537 O O . ALA A 1 454 ? -10.532 29.129 -0.293 1.00 98.38 454 ALA A O 1
ATOM 3538 N N . ASP A 1 455 ? -10.044 31.159 0.555 1.00 97.94 455 ASP A N 1
ATOM 3539 C CA . ASP A 1 455 ? -9.583 31.748 -0.707 1.00 97.94 455 ASP A CA 1
ATOM 3540 C C . ASP A 1 455 ? -8.395 30.952 -1.287 1.00 97.94 455 ASP A C 1
ATOM 3542 O O . ASP A 1 455 ? -8.347 30.679 -2.491 1.00 97.94 455 ASP A O 1
ATOM 3546 N N . TRP A 1 456 ? -7.454 30.522 -0.436 1.00 96.06 456 TRP A N 1
ATOM 3547 C CA . TRP A 1 456 ? -6.317 29.713 -0.879 1.00 96.06 456 TRP A CA 1
ATOM 3548 C C . TRP A 1 456 ? -6.724 28.291 -1.290 1.00 96.06 456 TRP A C 1
ATOM 3550 O O . TRP A 1 456 ? -6.281 27.802 -2.331 1.00 96.06 456 TRP A O 1
ATOM 3560 N N . ILE A 1 457 ? -7.579 27.629 -0.503 1.00 97.88 457 ILE A N 1
ATOM 3561 C CA . ILE A 1 457 ? -8.079 26.280 -0.813 1.00 97.88 457 ILE A CA 1
ATOM 3562 C C . ILE A 1 457 ? -8.831 26.294 -2.151 1.00 97.88 457 ILE A C 1
ATOM 3564 O O . ILE A 1 457 ? -8.557 25.460 -3.014 1.00 97.88 457 ILE A O 1
ATOM 3568 N N . ASP A 1 458 ? -9.711 27.277 -2.363 1.00 97.19 458 ASP A N 1
ATOM 3569 C CA . ASP A 1 458 ? -10.445 27.468 -3.617 1.00 97.19 458 ASP A CA 1
ATOM 3570 C C . ASP A 1 458 ? -9.497 27.688 -4.806 1.00 97.19 458 ASP A C 1
ATOM 3572 O O . ASP A 1 458 ? -9.704 27.131 -5.889 1.00 97.19 458 ASP A O 1
ATOM 3576 N N . HIS A 1 459 ? -8.439 28.483 -4.620 1.00 94.56 459 HIS A N 1
ATOM 3577 C CA . HIS A 1 459 ? -7.418 28.687 -5.644 1.00 94.56 459 HIS A CA 1
ATOM 3578 C C . HIS A 1 459 ? -6.715 27.374 -6.014 1.00 94.56 459 HIS A C 1
ATOM 3580 O O . HIS A 1 459 ? -6.617 27.041 -7.197 1.00 94.56 459 HIS A O 1
ATOM 3586 N N . TRP A 1 460 ? -6.268 26.606 -5.016 1.00 93.94 460 TRP A N 1
ATOM 3587 C CA . TRP A 1 460 ? -5.593 25.327 -5.236 1.00 93.94 460 TRP A CA 1
ATOM 3588 C C . TRP A 1 460 ? -6.486 24.309 -5.957 1.00 93.94 460 TRP A C 1
ATOM 3590 O O . TRP A 1 460 ? -6.023 23.645 -6.889 1.00 93.94 460 TRP A O 1
ATOM 3600 N N . MET A 1 461 ? -7.761 24.204 -5.568 1.00 95.75 461 MET A N 1
ATOM 3601 C CA . MET A 1 461 ? -8.706 23.292 -6.217 1.00 95.75 461 MET A CA 1
ATOM 3602 C C . MET A 1 461 ? -8.844 23.618 -7.707 1.00 95.75 461 MET A C 1
ATOM 3604 O O . MET A 1 461 ? -8.681 22.735 -8.546 1.00 95.75 461 MET A O 1
ATOM 3608 N N . ASN A 1 462 ? -9.069 24.891 -8.049 1.00 93.50 462 ASN A N 1
ATOM 3609 C CA . ASN A 1 462 ? -9.196 25.318 -9.445 1.00 93.50 462 ASN A CA 1
ATOM 3610 C C . ASN A 1 462 ? -7.912 25.076 -10.243 1.00 93.50 462 ASN A C 1
ATOM 3612 O O . ASN A 1 462 ? -7.971 24.533 -11.343 1.00 93.50 462 ASN A O 1
ATOM 3616 N N . LEU A 1 463 ? -6.754 25.405 -9.665 1.00 89.94 463 LEU A N 1
ATOM 3617 C CA . LEU A 1 463 ? -5.465 25.159 -10.304 1.00 89.94 463 LEU A CA 1
ATOM 3618 C C . LEU A 1 463 ? -5.243 23.664 -10.584 1.00 89.94 463 LEU A C 1
ATOM 3620 O O . LEU A 1 463 ? -4.718 23.306 -11.637 1.00 89.94 463 LEU A O 1
ATOM 3624 N N . THR A 1 464 ? -5.654 22.797 -9.657 1.00 91.12 464 THR A N 1
ATOM 3625 C CA . THR A 1 464 ? -5.537 21.340 -9.796 1.00 91.12 464 THR A CA 1
ATOM 3626 C C . THR A 1 464 ? -6.454 20.792 -10.886 1.00 91.12 464 THR A C 1
ATOM 3628 O O . THR A 1 464 ? -6.016 19.973 -11.687 1.00 91.12 464 THR A O 1
ATOM 3631 N N . ILE A 1 465 ? -7.693 21.277 -10.969 1.00 92.56 465 ILE A N 1
ATOM 3632 C CA . ILE A 1 465 ? -8.660 20.861 -11.998 1.00 92.56 465 ILE A CA 1
ATOM 3633 C C . ILE A 1 465 ? -8.190 21.270 -13.400 1.00 92.56 465 ILE A C 1
ATOM 3635 O O . ILE A 1 465 ? -8.360 20.515 -14.354 1.00 92.56 465 ILE A O 1
ATOM 3639 N N . GLU A 1 466 ? -7.610 22.463 -13.534 1.00 87.56 466 GLU A N 1
ATOM 3640 C CA . GLU A 1 466 ? -7.268 23.043 -14.838 1.00 87.56 466 GLU A CA 1
ATOM 3641 C C . GLU A 1 466 ? -5.874 22.651 -15.339 1.00 87.56 466 GLU A C 1
ATOM 3643 O O . GLU A 1 466 ? -5.644 22.625 -16.549 1.00 87.56 466 GLU A O 1
ATOM 3648 N N . ARG A 1 467 ? -4.927 22.398 -14.424 1.00 86.19 467 ARG A N 1
ATOM 3649 C CA . ARG A 1 467 ? -3.506 22.179 -14.754 1.00 86.19 467 ARG A CA 1
ATOM 3650 C C . ARG A 1 467 ? -2.844 21.019 -14.004 1.00 86.19 467 ARG A C 1
ATOM 3652 O O . ARG A 1 467 ? -1.642 20.818 -14.157 1.00 86.19 467 ARG A O 1
ATOM 3659 N N . GLY A 1 468 ? -3.582 20.286 -13.178 1.00 88.19 468 GLY A N 1
ATOM 3660 C CA . GLY A 1 468 ? -3.073 19.138 -12.424 1.00 88.19 468 GLY A CA 1
ATOM 3661 C C . GLY A 1 468 ? -2.414 19.511 -11.108 1.00 88.19 468 GLY A C 1
ATOM 3662 O O . GLY A 1 468 ? -2.258 20.685 -10.765 1.00 88.19 468 GLY A O 1
ATOM 3663 N N . GLN A 1 469 ? -2.033 18.494 -10.342 1.00 86.94 469 GLN A N 1
ATOM 3664 C CA . GLN A 1 469 ? -1.311 18.674 -9.085 1.00 86.94 469 GLN A CA 1
ATOM 3665 C C . GLN A 1 469 ? 0.148 19.059 -9.334 1.00 86.94 469 GLN A C 1
ATOM 3667 O O . GLN A 1 469 ? 0.756 18.646 -10.320 1.00 86.94 469 GLN A O 1
ATOM 3672 N N . GLY A 1 470 ? 0.712 19.855 -8.422 1.00 82.00 470 GLY A N 1
ATOM 3673 C CA . GLY A 1 470 ? 2.112 20.274 -8.496 1.00 82.00 470 GLY A CA 1
ATOM 3674 C C . GLY A 1 470 ? 3.087 19.216 -8.018 1.00 82.00 470 GLY A C 1
ATOM 3675 O O . GLY A 1 470 ? 4.238 19.244 -8.416 1.00 82.00 470 GLY A O 1
ATOM 3676 N N . GLU A 1 471 ? 2.649 18.308 -7.154 1.00 84.06 471 GLU A N 1
ATOM 3677 C CA . GLU A 1 471 ? 3.391 17.115 -6.747 1.00 84.06 471 GLU A CA 1
ATOM 3678 C C . GLU A 1 471 ? 2.514 15.918 -7.098 1.00 84.06 471 GLU A C 1
ATOM 3680 O O . GLU A 1 471 ? 1.762 15.416 -6.265 1.00 84.06 471 GLU A O 1
ATOM 3685 N N . TYR A 1 472 ? 2.526 15.554 -8.379 1.00 88.50 472 TYR A N 1
ATOM 3686 C CA . TYR A 1 472 ? 1.657 14.512 -8.914 1.00 88.50 472 TYR A CA 1
ATOM 3687 C C . TYR A 1 472 ? 2.073 13.121 -8.417 1.00 88.50 472 TYR A C 1
ATOM 3689 O O . TYR A 1 472 ? 3.243 12.867 -8.125 1.00 88.50 472 TYR A O 1
ATOM 3697 N N . ASP A 1 473 ? 1.089 12.237 -8.287 1.00 89.88 473 ASP A N 1
ATOM 3698 C CA . ASP A 1 473 ? 1.242 10.786 -8.136 1.00 89.88 473 ASP A CA 1
ATOM 3699 C C . ASP A 1 473 ? 2.250 10.363 -7.065 1.00 89.88 473 ASP A C 1
ATOM 3701 O O . ASP A 1 473 ? 3.052 9.452 -7.243 1.00 89.88 473 ASP A O 1
ATOM 3705 N N . CYS A 1 474 ? 2.250 11.063 -5.932 1.00 88.81 474 CYS A N 1
ATOM 3706 C CA . CYS A 1 474 ? 3.221 10.822 -4.876 1.00 88.81 474 CYS A CA 1
ATOM 3707 C C . CYS A 1 474 ? 2.895 9.541 -4.099 1.00 88.81 474 CYS A C 1
ATOM 3709 O O . CYS A 1 474 ? 1.846 9.458 -3.461 1.00 88.81 474 CYS A O 1
ATOM 3711 N N . THR A 1 475 ? 3.839 8.605 -4.011 1.00 89.44 475 THR A N 1
ATOM 3712 C CA . THR A 1 475 ? 3.659 7.336 -3.274 1.00 89.44 475 THR A CA 1
ATOM 3713 C C . THR A 1 475 ? 3.437 7.543 -1.771 1.00 89.44 475 THR A C 1
ATOM 3715 O O . THR A 1 475 ? 2.628 6.855 -1.150 1.00 89.44 475 THR A O 1
ATOM 3718 N N . HIS A 1 476 ? 4.133 8.513 -1.168 1.00 85.31 476 HIS A N 1
ATOM 3719 C CA . HIS A 1 476 ? 4.004 8.849 0.255 1.00 85.31 476 HIS A CA 1
ATOM 3720 C C . HIS A 1 476 ? 3.139 10.099 0.488 1.00 85.31 476 HIS A C 1
ATOM 3722 O O . HIS A 1 476 ? 2.251 10.119 1.342 1.00 85.31 476 HIS A O 1
ATOM 3728 N N . TYR A 1 477 ? 3.369 11.151 -0.304 1.00 85.12 477 TYR A N 1
ATOM 3729 C CA . TYR A 1 477 ? 2.722 12.454 -0.119 1.00 85.12 477 TYR A CA 1
ATOM 3730 C C . TYR A 1 477 ? 1.288 12.529 -0.667 1.00 85.12 477 TYR A C 1
ATOM 3732 O O . TYR A 1 477 ? 0.621 13.537 -0.455 1.00 85.12 477 TYR A O 1
ATOM 3740 N N . MET A 1 478 ? 0.730 11.485 -1.287 1.00 89.19 478 MET A N 1
ATOM 3741 C CA . MET A 1 478 ? -0.708 11.500 -1.595 1.00 89.19 478 MET A CA 1
ATOM 3742 C C . MET A 1 478 ? -1.567 11.675 -0.333 1.00 89.19 478 MET A C 1
ATOM 3744 O O . MET A 1 478 ? -2.592 12.357 -0.367 1.00 89.19 478 MET A O 1
ATOM 3748 N N . GLY A 1 479 ? -1.110 11.151 0.814 1.00 88.56 479 GLY A N 1
ATOM 3749 C CA . GLY A 1 479 ? -1.807 11.296 2.090 1.00 88.56 479 GLY A CA 1
ATOM 3750 C C . GLY A 1 479 ? -2.031 12.756 2.484 1.00 88.56 479 GLY A C 1
ATOM 3751 O O . GLY A 1 479 ? -3.073 13.079 3.047 1.00 88.56 479 GLY A O 1
ATOM 3752 N N . VAL A 1 480 ? -1.124 13.664 2.109 1.00 89.19 480 VAL A N 1
ATOM 3753 C CA . VAL A 1 480 ? -1.244 15.099 2.414 1.00 89.19 480 VAL A CA 1
ATOM 3754 C C . VAL A 1 480 ? -2.131 15.875 1.429 1.00 89.19 480 VAL A C 1
ATOM 3756 O O . VAL A 1 480 ? -2.327 17.073 1.608 1.00 89.19 480 VAL A O 1
ATOM 3759 N N . TYR A 1 481 ? -2.730 15.196 0.446 1.00 91.56 481 TYR A N 1
ATOM 3760 C CA . TYR A 1 481 ? -3.828 15.708 -0.384 1.00 91.56 481 TYR A CA 1
ATOM 3761 C C . TYR A 1 481 ? -5.176 15.091 0.013 1.00 91.56 481 TYR A C 1
ATOM 3763 O O . TYR A 1 481 ? -6.164 15.809 0.187 1.00 91.56 481 TYR A O 1
ATOM 3771 N N . PHE A 1 482 ? -5.204 13.773 0.239 1.00 93.38 482 PHE A N 1
ATOM 3772 C CA . PHE A 1 482 ? -6.398 13.056 0.696 1.00 93.38 482 PHE A CA 1
ATOM 3773 C C . PHE A 1 482 ? -6.877 13.535 2.068 1.00 93.38 482 PHE A C 1
ATOM 3775 O O . PHE A 1 482 ? -8.077 13.712 2.285 1.00 93.38 482 PHE A O 1
ATOM 3782 N N . LEU A 1 483 ? -5.949 13.766 2.997 1.00 92.88 483 LEU A N 1
ATOM 3783 C CA . LEU A 1 483 ? -6.267 14.125 4.373 1.00 92.88 483 LEU A CA 1
ATOM 3784 C C . LEU A 1 483 ? -6.998 15.482 4.490 1.00 92.88 483 LEU A C 1
ATOM 3786 O O . LEU A 1 483 ? -8.090 15.497 5.065 1.00 92.88 483 LEU A O 1
ATOM 3790 N N . PRO A 1 484 ? -6.495 16.597 3.913 1.00 95.00 484 PRO A N 1
ATOM 3791 C CA . PRO A 1 484 ? -7.229 17.862 3.857 1.00 95.00 484 PRO A CA 1
ATOM 3792 C C . PRO A 1 484 ? -8.655 17.735 3.317 1.00 95.00 484 PRO A C 1
ATOM 3794 O O . PRO A 1 484 ? -9.610 18.189 3.950 1.00 95.00 484 PRO A O 1
ATOM 3797 N N . MET A 1 485 ? -8.818 17.080 2.165 1.00 96.00 485 MET A N 1
ATOM 3798 C CA . MET A 1 485 ? -10.133 16.964 1.537 1.00 96.00 485 MET A CA 1
ATOM 3799 C C . MET A 1 485 ? -11.075 16.082 2.362 1.00 96.00 485 MET A C 1
ATOM 3801 O O . MET A 1 485 ? -12.253 16.403 2.487 1.00 96.00 485 MET A O 1
ATOM 3805 N N . SER A 1 486 ? -10.558 15.037 3.015 1.00 95.56 486 SER A N 1
ATOM 3806 C CA . SER A 1 486 ? -11.335 14.206 3.947 1.00 95.56 486 SER A CA 1
ATOM 3807 C C . SER A 1 486 ? -11.857 15.014 5.133 1.00 95.56 486 SER A C 1
ATOM 3809 O O . SER A 1 486 ? -13.017 14.877 5.513 1.00 95.56 486 SER A O 1
ATOM 3811 N N . TYR A 1 487 ? -11.028 15.895 5.694 1.00 96.62 487 TYR A N 1
ATOM 3812 C CA . TYR A 1 487 ? -11.405 16.740 6.826 1.00 96.62 487 TYR A CA 1
ATOM 3813 C C . TYR A 1 487 ? -12.473 17.765 6.433 1.00 96.62 487 TYR A C 1
ATOM 3815 O O . TYR A 1 487 ? -13.471 17.906 7.135 1.00 96.62 487 TYR A O 1
ATOM 3823 N N . LEU A 1 488 ? -12.315 18.447 5.295 1.00 97.38 488 LEU A N 1
ATOM 3824 C CA . LEU A 1 488 ? -13.321 19.397 4.804 1.00 97.38 488 LEU A CA 1
ATOM 3825 C C . LEU A 1 488 ? -14.637 18.693 4.445 1.00 97.38 488 LEU A C 1
ATOM 3827 O O . LEU A 1 488 ? -15.708 19.143 4.852 1.00 97.38 488 LEU A O 1
ATOM 3831 N N . ALA A 1 489 ? -14.573 17.555 3.748 1.00 96.06 489 ALA A N 1
ATOM 3832 C CA . ALA A 1 489 ? -15.750 16.766 3.383 1.00 96.06 489 ALA A CA 1
ATOM 3833 C C . ALA A 1 489 ? -16.531 16.267 4.612 1.00 96.06 489 ALA A C 1
ATOM 3835 O O . ALA A 1 489 ? -17.761 16.144 4.567 1.00 96.06 489 ALA A O 1
ATOM 3836 N N . ALA A 1 490 ? -15.830 15.993 5.712 1.00 95.38 490 ALA A N 1
ATOM 3837 C CA . ALA A 1 490 ? -16.432 15.550 6.957 1.00 95.38 490 ALA A CA 1
ATOM 3838 C C . ALA A 1 490 ? -16.955 16.701 7.825 1.00 95.38 490 ALA A C 1
ATOM 3840 O O . ALA A 1 490 ? -18.070 16.626 8.346 1.00 95.38 490 ALA A O 1
ATOM 3841 N N . TRP A 1 491 ? -16.158 17.756 7.998 1.00 96.81 491 TRP A N 1
ATOM 3842 C CA . TRP A 1 491 ? -16.299 18.690 9.118 1.00 96.81 491 TRP A CA 1
ATOM 3843 C C . TRP A 1 491 ? -16.533 20.150 8.727 1.00 96.81 491 TRP A C 1
ATOM 3845 O O . TRP A 1 491 ? -16.911 20.935 9.597 1.00 96.81 491 TRP A O 1
ATOM 3855 N N . ALA A 1 492 ? -16.382 20.529 7.453 1.00 97.25 492 ALA A N 1
ATOM 3856 C CA . ALA A 1 492 ? -16.764 21.875 7.030 1.00 97.25 492 ALA A CA 1
ATOM 3857 C C . ALA A 1 492 ? -18.273 22.092 7.255 1.00 97.25 492 ALA A C 1
ATOM 3859 O O . ALA A 1 492 ? -19.094 21.229 6.927 1.00 97.25 492 ALA A O 1
ATOM 3860 N N . GLU A 1 493 ? -18.647 23.232 7.828 1.00 97.19 493 GLU A N 1
ATOM 3861 C CA . GLU A 1 493 ? -20.050 23.625 8.003 1.00 97.19 493 GLU A CA 1
ATOM 3862 C C . GLU A 1 493 ? -20.625 24.227 6.722 1.00 97.19 493 GLU A C 1
ATOM 3864 O O . GLU A 1 493 ? -21.795 23.995 6.427 1.00 97.19 493 GLU A O 1
ATOM 3869 N N . ASP A 1 494 ? -19.803 24.932 5.935 1.00 97.38 494 ASP A N 1
ATOM 3870 C CA . ASP A 1 494 ? -20.193 25.456 4.625 1.00 97.38 494 ASP A CA 1
ATOM 3871 C C . ASP A 1 494 ? -20.487 24.299 3.645 1.00 97.38 494 ASP A C 1
ATOM 3873 O O . ASP A 1 494 ? -19.568 23.550 3.273 1.00 97.38 494 ASP A O 1
ATOM 3877 N N . PRO A 1 495 ? -21.743 24.151 3.174 1.00 97.00 495 PRO A N 1
ATOM 3878 C CA . PRO A 1 495 ? -22.107 23.121 2.208 1.00 97.00 495 PRO A CA 1
ATOM 3879 C C . PRO A 1 495 ? -21.305 23.206 0.906 1.00 97.00 495 PRO A C 1
ATOM 3881 O O . PRO A 1 495 ? -21.005 22.167 0.315 1.00 97.00 495 PRO A O 1
ATOM 3884 N N . ARG A 1 496 ? -20.909 24.415 0.476 1.00 96.88 496 ARG A N 1
ATOM 3885 C CA . ARG A 1 496 ? -20.097 24.626 -0.730 1.00 96.88 496 ARG A CA 1
ATOM 3886 C C . ARG A 1 496 ? -18.724 23.992 -0.557 1.00 96.88 496 ARG A C 1
ATOM 3888 O O . ARG A 1 496 ? -18.337 23.160 -1.372 1.00 96.88 496 ARG A O 1
ATOM 3895 N N . MET A 1 497 ? -18.007 24.337 0.513 1.00 97.56 497 MET A N 1
ATOM 3896 C CA . MET A 1 497 ? -16.682 23.774 0.800 1.00 97.56 497 MET A CA 1
ATOM 3897 C C . MET A 1 497 ? -16.741 22.249 0.976 1.00 97.56 497 MET A C 1
ATOM 3899 O O . MET A 1 497 ? -15.901 21.525 0.442 1.00 97.56 497 MET A O 1
ATOM 3903 N N . LYS A 1 498 ? -17.780 21.742 1.653 1.00 96.19 498 LYS A N 1
ATOM 3904 C CA . LYS A 1 498 ? -18.002 20.300 1.832 1.00 96.19 498 LYS A CA 1
ATOM 3905 C C . LYS A 1 498 ? -18.195 19.566 0.500 1.00 96.19 498 LYS A C 1
ATOM 3907 O O . LYS A 1 498 ? -17.556 18.539 0.277 1.00 96.19 498 LYS A O 1
ATOM 3912 N N . GLN A 1 499 ? -19.050 20.085 -0.383 1.00 95.94 499 GLN A N 1
ATOM 3913 C CA . GLN A 1 499 ? -19.298 19.497 -1.703 1.00 95.94 499 GLN A CA 1
ATOM 3914 C C . GLN A 1 499 ? -18.041 19.530 -2.577 1.00 95.94 499 GLN A C 1
ATOM 3916 O O . GLN A 1 499 ? -17.686 18.526 -3.196 1.00 95.94 499 GLN A O 1
ATOM 3921 N N . ARG A 1 500 ? -17.318 20.654 -2.565 1.00 97.06 500 ARG A N 1
ATOM 3922 C CA . ARG A 1 500 ? -16.042 20.806 -3.272 1.00 97.06 500 ARG A CA 1
ATOM 3923 C C . ARG A 1 500 ? -15.021 19.769 -2.843 1.00 97.06 500 ARG A C 1
ATOM 3925 O O . ARG A 1 500 ? -14.458 19.078 -3.685 1.00 97.06 500 ARG A O 1
ATOM 3932 N N . ALA A 1 501 ? -14.833 19.612 -1.536 1.00 96.88 501 ALA A N 1
ATOM 3933 C CA . ALA A 1 501 ? -13.903 18.639 -0.986 1.00 96.88 501 ALA A CA 1
ATOM 3934 C C . ALA A 1 501 ? -14.267 17.193 -1.368 1.00 96.88 501 ALA A C 1
ATOM 3936 O O . ALA A 1 501 ? -13.378 16.416 -1.707 1.00 96.88 501 ALA A O 1
ATOM 3937 N N . ARG A 1 502 ? -15.561 16.837 -1.388 1.00 95.75 502 ARG A N 1
ATOM 3938 C CA . ARG A 1 502 ? -16.023 15.514 -1.853 1.00 95.75 502 ARG A CA 1
ATOM 3939 C C . ARG A 1 502 ? -15.689 15.268 -3.320 1.00 95.75 502 ARG A C 1
ATOM 3941 O O . ARG A 1 502 ? -15.131 14.228 -3.645 1.00 95.75 502 ARG A O 1
ATOM 3948 N N . MET A 1 503 ? -15.964 16.231 -4.195 1.00 96.62 503 MET A N 1
ATOM 3949 C CA . MET A 1 503 ? -15.631 16.091 -5.615 1.00 96.62 503 MET A CA 1
ATOM 3950 C C . MET A 1 503 ? -14.125 16.062 -5.870 1.00 96.62 503 MET A C 1
ATOM 3952 O O . MET A 1 503 ? -13.669 15.338 -6.750 1.00 96.62 503 MET A O 1
ATOM 3956 N N . MET A 1 504 ? -13.341 16.809 -5.090 1.00 96.88 504 MET A N 1
ATOM 3957 C CA . MET A 1 504 ? -11.884 16.723 -5.153 1.00 96.88 504 MET A CA 1
ATOM 3958 C C . MET A 1 504 ? -11.377 15.355 -4.687 1.00 96.88 504 MET A C 1
ATOM 3960 O O . MET A 1 504 ? -10.460 14.833 -5.306 1.00 96.88 504 MET A O 1
ATOM 3964 N N . LEU A 1 505 ? -11.975 14.739 -3.658 1.00 96.19 505 LEU A N 1
ATOM 3965 C CA . LEU A 1 505 ? -11.660 13.352 -3.292 1.00 96.19 505 LEU A CA 1
ATOM 3966 C C . LEU A 1 505 ? -11.950 12.392 -4.447 1.00 96.19 505 LEU A C 1
ATOM 3968 O O . LEU A 1 505 ? -11.099 11.565 -4.753 1.00 96.19 505 LEU A O 1
ATOM 3972 N N . GLU A 1 506 ? -13.100 12.521 -5.113 1.00 96.38 506 GLU A N 1
ATOM 3973 C CA . GLU A 1 506 ? -13.415 11.696 -6.286 1.00 96.38 506 GLU A CA 1
ATOM 3974 C C . GLU A 1 506 ? -12.385 11.880 -7.410 1.00 96.38 506 GLU A C 1
ATOM 3976 O O . GLU A 1 506 ? -11.928 10.889 -7.972 1.00 96.38 506 GLU A O 1
ATOM 3981 N N . LEU A 1 507 ? -11.956 13.116 -7.692 1.00 96.38 507 LEU A N 1
ATOM 3982 C CA . LEU A 1 507 ? -10.906 13.384 -8.679 1.00 96.38 507 LEU A CA 1
ATOM 3983 C C . LEU A 1 507 ? -9.568 12.749 -8.285 1.00 96.38 507 LEU A C 1
ATOM 3985 O O . LEU A 1 507 ? -8.962 12.075 -9.106 1.00 96.38 507 LEU A O 1
ATOM 3989 N N . LEU A 1 508 ? -9.130 12.918 -7.034 1.00 95.56 508 LEU A N 1
ATOM 3990 C CA . LEU A 1 508 ? -7.876 12.337 -6.535 1.00 95.56 508 LEU A CA 1
ATOM 3991 C C . LEU A 1 508 ? -7.897 10.801 -6.560 1.00 95.56 508 LEU A C 1
ATOM 3993 O O . LEU A 1 508 ? -6.877 10.169 -6.817 1.00 95.56 508 LEU A O 1
ATOM 3997 N N . MET A 1 509 ? -9.049 10.179 -6.298 1.00 95.56 509 MET A N 1
ATOM 3998 C CA . MET A 1 509 ? -9.194 8.724 -6.404 1.00 95.56 509 MET A CA 1
ATOM 3999 C C . MET A 1 509 ? -9.234 8.257 -7.863 1.00 95.56 509 MET A C 1
ATOM 4001 O O . MET A 1 509 ? -8.691 7.199 -8.166 1.00 95.56 509 MET A O 1
ATOM 4005 N N . ALA A 1 510 ? -9.868 9.023 -8.755 1.00 95.94 510 ALA A N 1
ATOM 4006 C CA . ALA A 1 510 ? -9.941 8.728 -10.185 1.00 95.94 510 ALA A CA 1
ATOM 4007 C C . ALA A 1 510 ? -8.599 8.901 -10.910 1.00 95.94 510 ALA A C 1
ATOM 4009 O O . ALA A 1 510 ? -8.366 8.217 -11.900 1.00 95.94 510 ALA A O 1
ATOM 4010 N N . ASP A 1 511 ? -7.749 9.792 -10.408 1.00 95.00 511 ASP A N 1
ATOM 4011 C CA . ASP A 1 511 ? -6.351 9.969 -10.805 1.00 95.00 511 ASP A CA 1
ATOM 4012 C C . ASP A 1 511 ? -5.509 8.747 -10.400 1.00 95.00 511 ASP A C 1
ATOM 4014 O O . ASP A 1 511 ? -4.811 8.138 -11.200 1.00 95.00 511 ASP A O 1
ATOM 4018 N N . PHE A 1 512 ? -5.681 8.299 -9.155 1.00 95.38 512 PHE A N 1
ATOM 4019 C CA . PHE A 1 512 ? -4.928 7.188 -8.578 1.00 95.38 512 PHE A CA 1
ATOM 4020 C C . PHE A 1 512 ? -5.322 5.801 -9.131 1.00 95.38 512 PHE A C 1
ATOM 4022 O O . PHE A 1 512 ? -4.464 4.969 -9.427 1.00 95.38 512 PHE A O 1
ATOM 4029 N N . ALA A 1 513 ? -6.622 5.519 -9.266 1.00 95.56 513 ALA A N 1
ATOM 4030 C CA . ALA A 1 513 ? -7.150 4.179 -9.551 1.00 95.56 513 ALA A CA 1
ATOM 4031 C C . ALA A 1 513 ? -6.646 3.529 -10.866 1.00 95.56 513 ALA A C 1
ATOM 4033 O O . ALA A 1 513 ? -6.302 2.343 -10.852 1.00 95.56 513 ALA A O 1
ATOM 4034 N N . PRO A 1 514 ? -6.545 4.238 -12.007 1.00 95.00 514 PRO A N 1
ATOM 4035 C CA . PRO A 1 514 ? -6.044 3.667 -13.261 1.00 95.00 514 PRO A CA 1
ATOM 4036 C C . PRO A 1 514 ? -4.579 3.224 -13.207 1.00 95.00 514 PRO A C 1
ATOM 4038 O O . PRO A 1 514 ? -4.126 2.512 -14.102 1.00 95.00 514 PRO A O 1
ATOM 4041 N N . GLU A 1 515 ? -3.836 3.600 -12.173 1.00 94.56 515 GLU A N 1
ATOM 4042 C CA . GLU A 1 515 ? -2.399 3.354 -12.070 1.00 94.56 515 GLU A CA 1
ATOM 4043 C C . GLU A 1 515 ? -2.036 2.348 -10.966 1.00 94.56 515 GLU A C 1
ATOM 4045 O O . GLU A 1 515 ? -0.861 2.065 -10.736 1.00 94.56 515 GLU A O 1
ATOM 4050 N N . THR A 1 516 ? -3.032 1.727 -10.320 1.00 92.62 516 THR A N 1
ATOM 4051 C CA . THR A 1 516 ? -2.797 0.704 -9.287 1.00 92.62 516 THR A CA 1
ATOM 4052 C C . THR A 1 516 ? -2.703 -0.714 -9.854 1.00 92.62 516 THR A C 1
ATOM 4054 O O . THR A 1 516 ? -3.720 -1.296 -10.212 1.00 92.62 516 THR A O 1
ATOM 4057 N N . LEU A 1 517 ? -1.523 -1.328 -9.902 1.00 93.88 517 LEU A N 1
ATOM 4058 C CA . LEU A 1 517 ? -1.351 -2.738 -10.271 1.00 93.88 517 LEU A CA 1
ATOM 4059 C C . LEU A 1 517 ? -1.538 -3.636 -9.036 1.00 93.88 517 LEU A C 1
ATOM 4061 O O . LEU A 1 517 ? -0.640 -3.736 -8.208 1.00 93.88 517 LEU A O 1
ATOM 4065 N N . ASN A 1 518 ? -2.710 -4.259 -8.872 1.00 88.75 518 ASN A N 1
ATOM 4066 C CA . ASN A 1 518 ? -3.052 -5.068 -7.685 1.00 88.75 518 ASN A CA 1
ATOM 4067 C C . ASN A 1 518 ? -2.798 -4.328 -6.355 1.00 88.75 518 ASN A C 1
ATOM 4069 O O . ASN A 1 518 ? -2.306 -4.891 -5.382 1.00 88.75 518 ASN A O 1
ATOM 4073 N N . GLY A 1 519 ? -3.146 -3.039 -6.314 1.00 89.56 519 GLY A N 1
ATOM 4074 C CA . GLY A 1 519 ? -2.947 -2.159 -5.157 1.00 89.56 519 GLY A CA 1
ATOM 4075 C C . GLY A 1 519 ? -1.564 -1.506 -5.061 1.00 89.56 519 GLY A C 1
ATOM 4076 O O . GLY A 1 519 ? -1.342 -0.698 -4.166 1.00 89.56 519 GLY A O 1
ATOM 4077 N N . LEU A 1 520 ? -0.653 -1.796 -5.992 1.00 92.19 520 LEU A N 1
ATOM 4078 C CA . LEU A 1 520 ? 0.654 -1.147 -6.087 1.00 92.19 520 LEU A CA 1
ATOM 4079 C C . LEU A 1 520 ? 0.561 0.090 -6.970 1.00 92.19 520 LEU A C 1
ATOM 4081 O O . LEU A 1 520 ? 0.154 -0.018 -8.124 1.00 92.19 520 LEU A O 1
ATOM 4085 N N . PHE A 1 521 ? 0.957 1.255 -6.461 1.00 93.69 521 PHE A N 1
ATOM 4086 C CA . PHE A 1 521 ? 0.992 2.463 -7.283 1.00 93.69 521 PHE A CA 1
ATOM 4087 C C . PHE A 1 521 ? 2.165 2.375 -8.257 1.00 93.69 521 PHE A C 1
ATOM 4089 O O . PHE A 1 521 ? 3.321 2.456 -7.842 1.00 93.69 521 PHE A O 1
ATOM 4096 N N . ALA A 1 522 ? 1.863 2.131 -9.528 1.00 92.31 522 ALA A N 1
ATOM 4097 C CA . ALA A 1 522 ? 2.880 1.925 -10.538 1.00 92.31 522 ALA A CA 1
ATOM 4098 C C . ALA A 1 522 ? 3.319 3.246 -11.171 1.00 92.31 522 ALA A C 1
ATOM 4100 O O . ALA A 1 522 ? 2.523 4.171 -11.350 1.00 92.31 522 ALA A O 1
ATOM 4101 N N . GLY A 1 523 ? 4.574 3.253 -11.604 1.00 86.69 523 GLY A N 1
ATOM 4102 C CA . GLY A 1 523 ? 5.049 4.143 -12.636 1.00 86.69 523 GLY A CA 1
ATOM 4103 C C . GLY A 1 523 ? 5.795 5.389 -12.196 1.00 86.69 523 GLY A C 1
ATOM 4104 O O . GLY A 1 523 ? 6.412 5.433 -11.136 1.00 86.69 523 GLY A O 1
ATOM 4105 N N . ALA A 1 524 ? 5.785 6.396 -13.070 1.00 91.81 524 ALA A N 1
ATOM 4106 C CA . ALA A 1 524 ? 6.518 7.629 -12.840 1.00 91.81 524 ALA A CA 1
ATOM 4107 C C . ALA A 1 524 ? 5.882 8.445 -11.706 1.00 91.81 524 ALA A C 1
ATOM 4109 O O . ALA A 1 524 ? 4.658 8.578 -11.614 1.00 91.81 524 ALA A O 1
ATOM 4110 N N . HIS A 1 525 ? 6.723 8.996 -10.836 1.00 91.62 525 HIS A N 1
ATOM 4111 C CA . HIS A 1 525 ? 6.285 9.712 -9.647 1.00 91.62 525 HIS A CA 1
ATOM 4112 C C . HIS A 1 525 ? 7.064 11.000 -9.495 1.00 91.62 525 HIS A C 1
ATOM 4114 O O . HIS A 1 525 ? 8.295 11.023 -9.488 1.00 91.62 525 HIS A O 1
ATOM 4120 N N . ALA A 1 526 ? 6.339 12.075 -9.235 1.00 86.94 526 ALA A N 1
ATOM 4121 C CA . ALA A 1 526 ? 6.957 13.353 -8.960 1.00 86.94 526 ALA A CA 1
ATOM 4122 C C . ALA A 1 526 ? 7.623 13.396 -7.579 1.00 86.94 526 ALA A C 1
ATOM 4124 O O . ALA A 1 526 ? 8.584 14.141 -7.379 1.00 86.94 526 ALA A O 1
ATOM 4125 N N . ARG A 1 527 ? 7.116 12.594 -6.630 1.00 84.62 527 ARG A N 1
ATOM 4126 C CA . ARG A 1 527 ? 7.688 12.471 -5.291 1.00 84.62 527 ARG A CA 1
ATOM 4127 C C . ARG A 1 527 ? 7.583 11.058 -4.732 1.00 84.62 527 ARG A C 1
ATOM 4129 O O . ARG A 1 527 ? 6.500 10.587 -4.379 1.00 84.62 527 ARG A O 1
ATOM 4136 N N . THR A 1 528 ? 8.738 10.428 -4.571 1.00 88.31 528 THR A N 1
ATOM 4137 C CA . THR A 1 528 ? 8.894 9.135 -3.901 1.00 88.31 528 THR A CA 1
ATOM 4138 C C . THR A 1 528 ? 10.191 9.113 -3.076 1.00 88.31 528 THR A C 1
ATOM 4140 O O . THR A 1 528 ? 11.053 9.980 -3.238 1.00 88.31 528 THR A O 1
ATOM 4143 N N . ASP A 1 529 ? 10.327 8.168 -2.147 1.00 86.56 529 ASP A N 1
ATOM 4144 C CA . ASP A 1 529 ? 11.563 7.955 -1.381 1.00 86.56 529 ASP A CA 1
ATOM 4145 C C . ASP A 1 529 ? 12.252 6.638 -1.811 1.00 86.56 529 ASP A C 1
ATOM 4147 O O . ASP A 1 529 ? 11.675 5.806 -2.520 1.00 86.56 529 ASP A O 1
ATOM 4151 N N . ASP A 1 530 ? 13.513 6.462 -1.399 1.00 85.56 530 ASP A N 1
ATOM 4152 C CA . ASP A 1 530 ? 14.421 5.405 -1.885 1.00 85.56 530 ASP A CA 1
ATOM 4153 C C . ASP A 1 530 ? 13.920 3.975 -1.637 1.00 85.56 530 ASP A C 1
ATOM 4155 O O . ASP A 1 530 ? 14.299 3.039 -2.346 1.00 85.56 530 ASP A O 1
ATOM 4159 N N . ARG A 1 531 ? 13.083 3.785 -0.612 1.00 87.19 531 ARG A N 1
ATOM 4160 C CA . ARG A 1 531 ? 12.473 2.485 -0.328 1.00 87.19 531 ARG A CA 1
ATOM 4161 C C . ARG A 1 531 ? 11.297 2.226 -1.260 1.00 87.19 531 ARG A C 1
ATOM 4163 O O . ARG A 1 531 ? 11.252 1.176 -1.875 1.00 87.19 531 ARG A O 1
ATOM 4170 N N . GLN A 1 532 ? 10.378 3.179 -1.392 1.00 88.69 532 GLN A N 1
ATOM 4171 C CA . GLN A 1 532 ? 9.134 3.035 -2.156 1.00 88.69 532 GLN A CA 1
ATOM 4172 C C . GLN A 1 532 ? 9.384 2.911 -3.652 1.00 88.69 532 GLN A C 1
ATOM 4174 O O . GLN A 1 532 ? 8.599 2.275 -4.346 1.00 88.69 532 GLN A O 1
ATOM 4179 N N . VAL A 1 533 ? 10.466 3.510 -4.160 1.00 90.94 533 VAL A N 1
ATOM 4180 C CA . VAL A 1 533 ? 10.825 3.327 -5.567 1.00 90.94 533 VAL A CA 1
ATOM 4181 C C . VAL A 1 533 ? 11.232 1.885 -5.859 1.00 90.94 533 VAL A C 1
ATOM 4183 O O . VAL A 1 533 ? 10.934 1.428 -6.948 1.00 90.94 533 VAL A O 1
ATOM 4186 N N . ARG A 1 534 ? 11.834 1.160 -4.902 1.00 91.31 534 ARG A N 1
ATOM 4187 C CA . ARG A 1 534 ? 12.258 -0.246 -5.052 1.00 91.31 534 ARG A CA 1
ATOM 4188 C C . ARG A 1 534 ? 11.176 -1.235 -4.608 1.00 91.31 534 ARG A C 1
ATOM 4190 O O . ARG A 1 534 ? 10.797 -2.127 -5.358 1.00 91.31 534 ARG A O 1
ATOM 4197 N N . GLU A 1 535 ? 10.656 -1.050 -3.399 1.00 91.56 535 GLU A N 1
ATOM 4198 C CA . GLU A 1 535 ? 9.546 -1.793 -2.802 1.00 91.56 535 GLU A CA 1
ATOM 4199 C C . GLU A 1 535 ? 8.240 -1.011 -3.009 1.00 91.56 535 GLU A C 1
ATOM 4201 O O . GLU A 1 535 ? 7.818 -0.248 -2.134 1.00 91.56 535 GLU A O 1
ATOM 4206 N N . LYS A 1 536 ? 7.569 -1.199 -4.153 1.00 91.06 536 LYS A N 1
ATOM 4207 C CA . LYS A 1 536 ? 6.380 -0.402 -4.524 1.00 91.06 536 LYS A CA 1
ATOM 4208 C C . LYS A 1 536 ? 5.235 -0.503 -3.510 1.00 91.06 536 LYS A C 1
ATOM 4210 O O . LYS A 1 536 ? 4.433 0.419 -3.390 1.00 91.06 536 LYS A O 1
ATOM 4215 N N . TRP A 1 537 ? 5.173 -1.599 -2.749 1.00 89.75 537 TRP A N 1
ATOM 4216 C CA . TRP A 1 537 ? 4.180 -1.787 -1.691 1.00 89.75 537 TRP A CA 1
ATOM 4217 C C . TRP A 1 537 ? 4.443 -0.921 -0.445 1.00 89.75 537 TRP A C 1
ATOM 4219 O O . TRP A 1 537 ? 3.511 -0.640 0.305 1.00 89.75 537 TRP A O 1
ATOM 4229 N N . ALA A 1 538 ? 5.685 -0.504 -0.183 1.00 88.44 538 ALA A N 1
ATOM 4230 C CA . ALA A 1 538 ? 6.116 0.034 1.110 1.00 88.44 538 ALA A CA 1
ATOM 4231 C C . ALA A 1 538 ? 5.773 1.526 1.316 1.00 88.44 538 ALA A C 1
ATOM 4233 O O . ALA A 1 538 ? 6.556 2.282 1.901 1.00 88.44 538 ALA A O 1
ATOM 4234 N N . GLY A 1 539 ? 4.623 1.980 0.816 1.00 86.56 539 GLY A N 1
ATOM 4235 C CA . GLY A 1 539 ? 4.210 3.382 0.806 1.00 86.56 539 GLY A CA 1
ATOM 4236 C C . GLY A 1 539 ? 2.782 3.607 1.297 1.00 86.56 539 GLY A C 1
ATOM 4237 O O . GLY A 1 539 ? 1.981 2.683 1.414 1.00 86.56 539 GLY A O 1
ATOM 4238 N N . VAL A 1 540 ? 2.464 4.878 1.550 1.00 91.38 540 VAL A N 1
ATOM 4239 C CA . VAL A 1 540 ? 1.117 5.344 1.932 1.00 91.38 540 VAL A CA 1
ATOM 4240 C C . VAL A 1 540 ? 0.093 5.015 0.841 1.00 91.38 540 VAL A C 1
ATOM 4242 O O . VAL A 1 540 ? -1.077 4.786 1.133 1.00 91.38 540 VAL A O 1
ATOM 4245 N N . SER A 1 541 ? 0.523 4.942 -0.417 1.00 92.88 541 SER A N 1
ATOM 4246 C CA . SER A 1 541 ? -0.321 4.530 -1.533 1.00 92.88 541 SER A CA 1
ATOM 4247 C C . SER A 1 541 ? -0.911 3.135 -1.386 1.00 92.88 541 SER A C 1
ATOM 4249 O O . SER A 1 541 ? -2.087 2.960 -1.694 1.00 92.88 541 SER A O 1
ATOM 4251 N N . SER A 1 542 ? -0.167 2.168 -0.853 1.00 91.62 542 SER A N 1
ATOM 4252 C CA . SER A 1 542 ? -0.681 0.809 -0.647 1.00 91.62 542 SER A CA 1
ATOM 4253 C C . SER A 1 542 ? -1.724 0.756 0.468 1.00 91.62 542 SER A C 1
ATOM 4255 O O . SER A 1 542 ? -2.733 0.067 0.334 1.00 91.62 542 SER A O 1
ATOM 4257 N N . ASP A 1 543 ? -1.544 1.551 1.530 1.00 90.62 543 ASP A N 1
ATOM 4258 C CA . ASP A 1 543 ? -2.568 1.729 2.564 1.00 90.62 543 ASP A CA 1
ATOM 4259 C C . ASP A 1 543 ? -3.867 2.283 1.977 1.00 90.62 543 ASP A C 1
ATOM 4261 O O . ASP A 1 543 ? -4.949 1.777 2.278 1.00 90.62 543 ASP A O 1
ATOM 4265 N N . PHE A 1 544 ? -3.775 3.326 1.143 1.00 93.62 544 PHE A N 1
ATOM 4266 C CA . PHE A 1 544 ? -4.948 3.918 0.505 1.00 93.62 544 PHE A CA 1
ATOM 4267 C C . PHE A 1 544 ? -5.573 2.984 -0.529 1.00 93.62 544 PHE A C 1
ATOM 4269 O O . PHE A 1 544 ? -6.796 2.896 -0.567 1.00 93.62 544 PHE A O 1
ATOM 4276 N N . ALA A 1 545 ? -4.785 2.259 -1.326 1.00 93.56 545 ALA A N 1
ATOM 4277 C CA . ALA A 1 545 ? -5.310 1.269 -2.264 1.00 93.56 545 ALA A CA 1
ATOM 4278 C C . ALA A 1 545 ? -6.075 0.158 -1.534 1.00 93.56 545 ALA A C 1
ATOM 4280 O O . ALA A 1 545 ? -7.195 -0.189 -1.925 1.00 93.56 545 ALA A O 1
ATOM 4281 N N . TRP A 1 546 ? -5.519 -0.339 -0.427 1.00 91.75 546 TRP A N 1
ATOM 4282 C CA . TRP A 1 546 ? -6.185 -1.329 0.405 1.00 91.75 546 TRP A CA 1
ATOM 4283 C C . TRP A 1 546 ? -7.448 -0.750 1.041 1.00 91.75 546 TRP A C 1
ATOM 4285 O O . TRP A 1 546 ? -8.526 -1.315 0.880 1.00 91.75 546 TRP A O 1
ATOM 4295 N N . LEU A 1 547 ? -7.360 0.408 1.701 1.00 91.56 547 LEU A N 1
ATOM 4296 C CA . LEU A 1 547 ? -8.495 1.033 2.378 1.00 91.56 547 LEU A CA 1
ATOM 4297 C C . LEU A 1 547 ? -9.632 1.346 1.396 1.00 91.56 547 LEU A C 1
ATOM 4299 O O . LEU A 1 547 ? -10.758 0.891 1.605 1.00 91.56 547 LEU A O 1
ATOM 4303 N N . LEU A 1 548 ? -9.339 2.074 0.317 1.00 92.38 548 LEU A N 1
ATOM 4304 C CA . LEU A 1 548 ? -10.326 2.553 -0.649 1.00 92.38 548 LEU A CA 1
ATOM 4305 C C . LEU A 1 548 ? -10.867 1.414 -1.516 1.00 92.38 548 LEU A C 1
ATOM 4307 O O . LEU A 1 548 ? -12.080 1.235 -1.602 1.00 92.38 548 LEU A O 1
ATOM 4311 N N . PHE A 1 549 ? -9.993 0.612 -2.123 1.00 90.56 549 PHE A N 1
ATOM 4312 C CA . PHE A 1 549 ? -10.395 -0.326 -3.175 1.00 90.56 549 PHE A CA 1
ATOM 4313 C C . PHE A 1 549 ? -10.490 -1.778 -2.702 1.00 90.56 549 PHE A C 1
ATOM 4315 O O . PHE A 1 549 ? -11.130 -2.589 -3.370 1.00 90.56 549 PHE A O 1
ATOM 4322 N N . GLY A 1 550 ? -9.912 -2.108 -1.542 1.00 87.56 550 GLY A N 1
ATOM 4323 C CA . GLY A 1 550 ? -9.789 -3.489 -1.071 1.00 87.56 550 GLY A CA 1
ATOM 4324 C C . GLY A 1 550 ? -8.744 -4.290 -1.848 1.00 87.56 550 GLY A C 1
ATOM 4325 O O . GLY A 1 550 ? -8.818 -5.514 -1.865 1.00 87.56 550 GLY A O 1
ATOM 4326 N N . SER A 1 551 ? -7.806 -3.609 -2.515 1.00 86.38 551 SER A N 1
ATOM 4327 C CA . SER A 1 551 ? -6.778 -4.220 -3.360 1.00 86.38 551 SER A CA 1
ATOM 4328 C C . SER A 1 551 ? -5.394 -4.096 -2.727 1.00 86.38 551 SER A C 1
ATOM 4330 O O . SER A 1 551 ? -5.061 -3.054 -2.166 1.00 86.38 551 SER A O 1
ATOM 4332 N N . GLY A 1 552 ? -4.562 -5.124 -2.895 1.00 84.44 552 GLY A N 1
ATOM 4333 C CA . GLY A 1 552 ? -3.194 -5.161 -2.375 1.00 84.44 552 GLY A CA 1
ATOM 4334 C C . GLY A 1 552 ? -3.124 -5.406 -0.867 1.00 84.44 552 GLY A C 1
ATOM 4335 O O . GLY A 1 552 ? -4.041 -5.973 -0.273 1.00 84.44 552 GLY A O 1
ATOM 4336 N N . TYR A 1 553 ? -2.025 -4.970 -0.252 1.00 79.88 553 TYR A N 1
ATOM 4337 C CA . TYR A 1 553 ? -1.751 -5.132 1.177 1.00 79.88 553 TYR A CA 1
ATOM 4338 C C . TYR A 1 553 ? -1.398 -3.777 1.792 1.00 79.88 553 TYR A C 1
ATOM 4340 O O . TYR A 1 553 ? -0.641 -3.021 1.178 1.00 79.88 553 TYR A O 1
ATOM 4348 N N . PRO A 1 554 ? -1.892 -3.462 2.999 1.00 79.31 554 PRO A N 1
ATOM 4349 C CA . PRO A 1 554 ? -1.482 -2.256 3.692 1.00 79.31 554 PRO A CA 1
ATOM 4350 C C . PRO A 1 554 ? -0.108 -2.449 4.346 1.00 79.31 554 PRO A C 1
ATOM 4352 O O . PRO A 1 554 ? 0.358 -3.569 4.578 1.00 79.31 554 PRO A O 1
ATOM 4355 N N . TYR A 1 555 ? 0.528 -1.338 4.686 1.00 72.00 555 TYR A N 1
ATOM 4356 C CA . TYR A 1 555 ? 1.724 -1.303 5.506 1.00 72.00 555 TYR A CA 1
ATOM 4357 C C . TYR A 1 555 ? 1.415 -1.726 6.950 1.00 72.00 555 TYR A C 1
ATOM 4359 O O . TYR A 1 555 ? 0.381 -1.367 7.517 1.00 72.00 555 TYR A O 1
ATOM 4367 N N . THR A 1 556 ? 2.336 -2.465 7.576 1.00 63.94 556 THR A N 1
ATOM 4368 C CA . THR A 1 556 ? 2.212 -2.906 8.973 1.00 63.94 556 THR A CA 1
ATOM 4369 C C . THR A 1 556 ? 2.018 -1.714 9.909 1.00 63.94 556 THR A C 1
ATOM 4371 O O . THR A 1 556 ? 2.842 -0.802 9.946 1.00 63.94 556 THR A O 1
ATOM 4374 N N . GLY A 1 557 ? 0.927 -1.724 10.676 1.00 65.62 557 GLY A N 1
ATOM 4375 C CA . GLY A 1 557 ? 0.579 -0.646 11.603 1.00 65.62 557 GLY A CA 1
ATOM 4376 C C . GLY A 1 557 ? -0.078 0.578 10.956 1.00 65.62 557 GLY A C 1
ATOM 4377 O O . GLY A 1 557 ? -0.548 1.428 11.702 1.00 65.62 557 GLY A O 1
ATOM 4378 N N . PHE A 1 558 ? -0.189 0.629 9.621 1.00 78.12 558 PHE A N 1
ATOM 4379 C CA . PHE A 1 558 ? -0.673 1.756 8.811 1.00 78.12 558 PHE A CA 1
ATOM 4380 C C . PHE A 1 558 ? 0.123 3.062 9.006 1.00 78.12 558 PHE A C 1
ATOM 4382 O O . PHE A 1 558 ? 0.682 3.360 10.061 1.00 78.12 558 PHE A O 1
ATOM 4389 N N . PHE A 1 559 ? 0.153 3.909 7.984 1.00 84.50 559 PHE A N 1
ATOM 4390 C CA . PHE A 1 559 ? 0.665 5.267 8.115 1.00 84.50 559 PHE A CA 1
ATOM 4391 C C . PHE A 1 559 ? -0.368 6.180 8.785 1.00 84.50 559 PHE A C 1
ATOM 4393 O O . PHE A 1 559 ? -1.574 6.100 8.539 1.00 84.50 559 PHE A O 1
ATOM 4400 N N . SER A 1 560 ? 0.122 7.137 9.576 1.00 88.12 560 SER A N 1
ATOM 4401 C CA . SER A 1 560 ? -0.721 8.095 10.302 1.00 88.12 560 SER A CA 1
ATOM 4402 C C . SER A 1 560 ? -1.661 8.894 9.393 1.00 88.12 560 SER A C 1
ATOM 4404 O O . SER A 1 560 ? -2.779 9.207 9.805 1.00 88.12 560 SER A O 1
ATOM 4406 N N . TYR A 1 561 ? -1.251 9.202 8.155 1.00 90.12 561 TYR A N 1
ATOM 4407 C CA . TYR A 1 561 ? -2.094 9.898 7.178 1.00 90.12 561 TYR A CA 1
ATOM 4408 C C . TYR A 1 561 ? -3.361 9.109 6.837 1.00 90.12 561 TYR A C 1
ATOM 4410 O O . TYR A 1 561 ? -4.456 9.676 6.868 1.00 90.12 561 TYR A O 1
ATOM 4418 N N . THR A 1 562 ? -3.226 7.809 6.570 1.00 90.06 562 THR A N 1
ATOM 4419 C CA . THR A 1 562 ? -4.346 6.911 6.265 1.00 90.06 562 THR A CA 1
ATOM 4420 C C . THR A 1 562 ? -5.311 6.844 7.446 1.00 90.06 562 THR A C 1
ATOM 4422 O O . THR A 1 562 ? -6.521 6.987 7.272 1.00 90.06 562 THR A O 1
ATOM 4425 N N . SER A 1 563 ? -4.783 6.715 8.664 1.00 89.81 563 SER A N 1
ATOM 4426 C CA . SER A 1 563 ? -5.587 6.622 9.888 1.00 89.81 563 SER A CA 1
ATOM 4427 C C . SER A 1 563 ? -6.346 7.901 10.203 1.00 89.81 563 SER A C 1
ATOM 4429 O O . SER A 1 563 ? -7.531 7.858 10.530 1.00 89.81 563 SER A O 1
ATOM 4431 N N . LEU A 1 564 ? -5.698 9.060 10.072 1.00 92.81 564 LEU A N 1
ATOM 4432 C CA . LEU A 1 564 ? -6.356 10.352 10.262 1.00 92.81 564 LEU A CA 1
ATOM 4433 C C . LEU A 1 564 ? -7.456 10.582 9.218 1.00 92.81 564 LEU A C 1
ATOM 4435 O O . LEU A 1 564 ? -8.551 11.018 9.578 1.00 92.81 564 LEU A O 1
ATOM 4439 N N . ALA A 1 565 ? -7.213 10.223 7.954 1.00 92.38 565 ALA A N 1
ATOM 4440 C CA . ALA A 1 565 ? -8.232 10.296 6.911 1.00 92.38 565 ALA A CA 1
ATOM 4441 C C . ALA A 1 565 ? -9.413 9.357 7.223 1.00 92.38 565 ALA A C 1
ATOM 4443 O O . ALA A 1 565 ? -10.572 9.783 7.205 1.00 92.38 565 ALA A O 1
ATOM 4444 N N . ALA A 1 566 ? -9.129 8.107 7.603 1.00 92.25 566 ALA A N 1
ATOM 4445 C CA . ALA A 1 566 ? -10.131 7.135 8.026 1.00 92.25 566 ALA A CA 1
ATOM 4446 C C . ALA A 1 566 ? -10.990 7.678 9.183 1.00 92.25 566 ALA A C 1
ATOM 4448 O O . ALA A 1 566 ? -12.220 7.645 9.109 1.00 92.25 566 ALA A O 1
ATOM 4449 N N . MET A 1 567 ? -10.391 8.258 10.224 1.00 93.56 567 MET A N 1
ATOM 4450 C CA . MET A 1 567 ? -11.137 8.804 11.365 1.00 93.56 567 MET A CA 1
ATOM 4451 C C . MET A 1 567 ? -12.015 10.004 11.006 1.00 93.56 567 MET A C 1
ATOM 4453 O O . MET A 1 567 ? -13.133 10.103 11.519 1.00 93.56 567 MET A O 1
ATOM 4457 N N . ALA A 1 568 ? -11.556 10.875 10.100 1.00 88.06 568 ALA A N 1
ATOM 4458 C CA . ALA A 1 568 ? -12.323 12.041 9.670 1.00 88.06 568 ALA A CA 1
ATOM 4459 C C . ALA A 1 568 ? -13.668 11.663 9.040 1.00 88.06 568 ALA A C 1
ATOM 4461 O O . ALA A 1 568 ? -14.649 12.372 9.216 1.00 88.06 568 ALA A O 1
ATOM 4462 N N . GLY A 1 569 ? -13.745 10.499 8.394 1.00 70.25 569 GLY A N 1
ATOM 4463 C CA . GLY A 1 569 ? -14.901 10.111 7.587 1.00 70.25 569 GLY A CA 1
ATOM 4464 C C . GLY A 1 569 ? -14.559 10.081 6.112 1.00 70.25 569 GLY A C 1
ATOM 4465 O O . GLY A 1 569 ? -15.356 10.566 5.314 1.00 70.25 569 GLY A O 1
ATOM 4466 N N . LEU A 1 570 ? -13.372 9.547 5.780 1.00 71.19 570 LEU A N 1
ATOM 4467 C CA . LEU A 1 570 ? -12.938 9.313 4.407 1.00 71.19 570 LEU A CA 1
ATOM 4468 C C . LEU A 1 570 ? -14.103 8.760 3.584 1.00 71.19 570 LEU A C 1
ATOM 4470 O O . LEU A 1 570 ? -14.764 7.798 3.979 1.00 71.19 570 LEU A O 1
ATOM 4474 N N . PHE A 1 571 ? -14.354 9.442 2.476 1.00 78.19 571 PHE A N 1
ATOM 4475 C CA . PHE A 1 571 ? -15.432 9.150 1.552 1.00 78.19 571 PHE A CA 1
ATOM 4476 C C . PHE A 1 571 ? -15.224 7.761 0.941 1.00 78.19 571 PHE A C 1
ATOM 4478 O O . PHE A 1 571 ? -14.144 7.476 0.423 1.00 78.19 571 PHE A O 1
ATOM 4485 N N . GLU A 1 572 ? -16.239 6.900 1.029 1.00 87.50 572 GLU A N 1
ATOM 4486 C CA . GLU A 1 572 ? -16.217 5.611 0.340 1.00 87.50 572 GLU A CA 1
ATOM 4487 C C . GLU A 1 572 ? -16.203 5.870 -1.173 1.00 87.50 572 GLU A C 1
ATOM 4489 O O . GLU A 1 572 ? -17.042 6.639 -1.658 1.00 87.50 572 GLU A O 1
ATOM 4494 N N . PRO A 1 573 ? -15.251 5.292 -1.927 1.00 89.50 573 PRO A N 1
ATOM 4495 C CA . PRO A 1 573 ? -15.164 5.543 -3.355 1.00 89.50 573 PRO A CA 1
ATOM 4496 C C . PRO A 1 573 ? -16.446 5.069 -4.056 1.00 89.50 573 PRO A C 1
ATOM 4498 O O . PRO A 1 573 ? -16.919 3.962 -3.787 1.00 89.50 573 PRO A O 1
ATOM 4501 N N . PRO A 1 574 ? -16.999 5.852 -5.000 1.00 91.88 574 PRO A N 1
ATOM 4502 C CA . PRO A 1 574 ? -18.128 5.415 -5.803 1.00 91.88 574 PRO A CA 1
ATOM 4503 C C . PRO A 1 574 ? -17.792 4.109 -6.544 1.00 91.88 574 PRO A C 1
ATOM 4505 O O . PRO A 1 574 ? -16.644 3.937 -6.974 1.00 91.88 574 PRO A O 1
ATOM 4508 N N . PRO A 1 575 ? -18.771 3.216 -6.791 1.00 90.81 575 PRO A N 1
ATOM 4509 C CA . PRO A 1 575 ? -18.515 1.917 -7.421 1.00 90.81 575 PRO A CA 1
ATOM 4510 C C . PRO A 1 575 ? -17.796 1.991 -8.775 1.00 90.81 575 PRO A C 1
ATOM 4512 O O . PRO A 1 575 ? -17.086 1.058 -9.143 1.00 90.81 575 PRO A O 1
ATOM 4515 N N . VAL A 1 576 ? -17.970 3.090 -9.522 1.00 94.88 576 VAL A N 1
ATOM 4516 C CA . VAL A 1 576 ? -17.243 3.337 -10.777 1.00 94.88 576 VAL A CA 1
ATOM 4517 C C . VAL A 1 576 ? -15.736 3.477 -10.538 1.00 94.88 576 VAL A C 1
ATOM 4519 O O . VAL A 1 576 ? -14.966 2.848 -11.249 1.00 94.88 576 VAL A O 1
ATOM 4522 N N . ILE A 1 577 ? -15.311 4.202 -9.497 1.00 95.19 577 ILE A N 1
ATOM 4523 C CA . ILE A 1 577 ? -13.893 4.404 -9.168 1.00 95.19 577 ILE A CA 1
ATOM 4524 C C . ILE A 1 577 ? -13.282 3.121 -8.608 1.00 95.19 577 ILE A C 1
ATOM 4526 O O . ILE A 1 577 ? -12.173 2.751 -8.987 1.00 95.19 577 ILE A O 1
ATOM 4530 N N . GLN A 1 578 ? -14.018 2.396 -7.759 1.00 91.38 578 GLN A N 1
ATOM 4531 C CA . GLN A 1 578 ? -13.556 1.098 -7.269 1.00 91.38 578 GLN A CA 1
ATOM 4532 C C . GLN A 1 578 ? -13.278 0.133 -8.433 1.00 91.38 578 GLN A C 1
ATOM 4534 O O . GLN A 1 578 ? -12.240 -0.522 -8.446 1.00 91.38 578 GLN A O 1
ATOM 4539 N N . ALA A 1 579 ? -14.163 0.096 -9.435 1.00 90.88 579 ALA A N 1
ATOM 4540 C CA . ALA A 1 579 ? -13.981 -0.721 -10.630 1.00 90.88 579 ALA A CA 1
ATOM 4541 C C . ALA A 1 579 ? -12.746 -0.330 -11.457 1.00 90.88 579 ALA A C 1
ATOM 4543 O O . ALA A 1 579 ? -12.078 -1.219 -11.980 1.00 90.88 579 ALA A O 1
ATOM 4544 N N . MET A 1 580 ? -12.417 0.964 -11.559 1.00 93.50 580 MET A N 1
ATOM 4545 C CA . MET A 1 580 ? -11.216 1.440 -12.268 1.00 93.50 580 MET A CA 1
ATOM 4546 C C . MET A 1 580 ? -9.922 0.878 -11.653 1.00 93.50 580 MET A C 1
ATOM 4548 O O . MET A 1 580 ? -8.971 0.574 -12.374 1.00 93.50 580 MET A O 1
ATOM 4552 N N . ALA A 1 581 ? -9.892 0.720 -10.326 1.00 91.31 581 ALA A N 1
ATOM 4553 C CA . ALA A 1 581 ? -8.730 0.204 -9.603 1.00 91.31 581 ALA A CA 1
ATOM 4554 C C . ALA A 1 581 ? -8.599 -1.324 -9.675 1.00 91.31 581 ALA A C 1
ATOM 4556 O O . ALA A 1 581 ? -7.485 -1.845 -9.654 1.00 91.31 581 ALA A O 1
ATOM 4557 N N . THR A 1 582 ? -9.721 -2.047 -9.745 1.00 87.69 582 THR A N 1
ATOM 4558 C CA . THR A 1 582 ? -9.750 -3.513 -9.597 1.00 87.69 582 THR A CA 1
ATOM 4559 C C . THR A 1 582 ? -9.967 -4.278 -10.902 1.00 87.69 582 THR A C 1
ATOM 4561 O O . THR A 1 582 ? -9.627 -5.455 -10.970 1.00 87.69 582 THR A O 1
ATOM 4564 N N . THR A 1 583 ? -10.499 -3.643 -11.951 1.00 86.62 583 THR A N 1
ATOM 4565 C CA . THR A 1 583 ? -10.754 -4.308 -13.240 1.00 86.62 583 THR A CA 1
ATOM 4566 C C . THR A 1 583 ? -9.490 -4.294 -14.093 1.00 86.62 583 THR A C 1
ATOM 4568 O O . THR A 1 583 ? -9.164 -3.273 -14.699 1.00 86.62 583 THR A O 1
ATOM 4571 N N . ARG A 1 584 ? -8.768 -5.421 -14.146 1.00 86.81 584 ARG A N 1
ATOM 4572 C CA . ARG A 1 584 ? -7.471 -5.555 -14.838 1.00 86.81 584 ARG A CA 1
ATOM 4573 C C . ARG A 1 584 ? -7.405 -6.789 -15.728 1.00 86.81 584 ARG A C 1
ATOM 4575 O O . ARG A 1 584 ? -6.460 -7.560 -15.648 1.00 86.81 584 ARG A O 1
ATOM 4582 N N . ASP A 1 585 ? -8.391 -6.941 -16.607 1.00 84.88 585 ASP A N 1
ATOM 4583 C CA . ASP A 1 585 ? -8.493 -8.105 -17.502 1.00 84.88 585 ASP A CA 1
ATOM 4584 C C . ASP A 1 585 ? -7.691 -7.939 -18.805 1.00 84.88 585 ASP A C 1
ATOM 4586 O O . ASP A 1 585 ? -7.302 -8.916 -19.445 1.00 84.88 585 ASP A O 1
ATOM 4590 N N . SER A 1 586 ? -7.420 -6.697 -19.214 1.00 91.56 586 SER A N 1
ATOM 4591 C CA . SER A 1 586 ? -6.728 -6.372 -20.464 1.00 91.56 586 SER A CA 1
ATOM 4592 C C . SER A 1 586 ? -5.781 -5.193 -20.297 1.00 91.56 586 SER A C 1
ATOM 4594 O O . SER A 1 586 ? -5.967 -4.357 -19.412 1.00 91.56 586 SER A O 1
ATOM 4596 N N . CYS A 1 587 ? -4.796 -5.089 -21.189 1.00 95.81 587 CYS A N 1
ATOM 4597 C CA . CYS A 1 587 ? -3.889 -3.952 -21.183 1.00 95.81 587 CYS A CA 1
ATOM 4598 C C . CYS A 1 587 ? -4.553 -2.661 -21.691 1.00 95.81 587 CYS A C 1
ATOM 4600 O O . CYS A 1 587 ? -5.389 -2.706 -22.595 1.00 95.81 587 CYS A O 1
ATOM 4602 N N . TYR A 1 588 ? -4.141 -1.507 -21.167 1.00 96.62 588 TYR A N 1
ATOM 4603 C CA . TYR A 1 588 ? -4.560 -0.190 -21.647 1.00 96.62 588 TYR A CA 1
ATOM 4604 C C . TYR A 1 588 ? -3.469 0.866 -21.463 1.00 96.62 588 TYR A C 1
ATOM 4606 O O . TYR A 1 588 ? -2.602 0.750 -20.601 1.00 96.62 588 TYR A O 1
ATOM 4614 N N . THR A 1 589 ? -3.539 1.927 -22.266 1.00 96.88 589 THR A N 1
ATOM 4615 C CA . THR A 1 589 ? -2.737 3.137 -22.072 1.00 96.88 589 THR A CA 1
ATOM 4616 C C . THR A 1 589 ? -3.571 4.185 -21.349 1.00 96.88 589 THR A C 1
ATOM 4618 O O . THR A 1 589 ? -4.717 4.441 -21.720 1.00 96.88 589 THR A O 1
ATOM 4621 N N . HIS A 1 590 ? -2.972 4.791 -20.337 1.00 96.75 590 HIS A N 1
ATOM 4622 C CA . HIS A 1 590 ? -3.484 5.933 -19.602 1.00 96.75 590 HIS A CA 1
ATOM 4623 C C . HIS A 1 590 ? -2.454 7.057 -19.682 1.00 96.75 590 HIS A C 1
ATOM 4625 O O . HIS A 1 590 ? -1.262 6.816 -19.482 1.00 96.75 590 HIS A O 1
ATOM 4631 N N . ARG A 1 591 ? -2.884 8.261 -20.048 1.00 96.25 591 ARG A N 1
ATOM 4632 C CA . ARG A 1 591 ? -2.020 9.438 -20.146 1.00 96.25 591 ARG A CA 1
ATOM 4633 C C . ARG A 1 591 ? -2.586 10.587 -19.350 1.00 96.25 591 ARG A C 1
ATOM 4635 O O . ARG A 1 591 ? -3.800 10.791 -19.296 1.00 96.25 591 ARG A O 1
ATOM 4642 N N . GLU A 1 592 ? -1.675 11.376 -18.811 1.00 94.81 592 GLU A N 1
ATOM 4643 C CA . GLU A 1 592 ? -2.012 12.502 -17.961 1.00 94.81 592 GLU A CA 1
ATOM 4644 C C . GLU A 1 592 ? -1.128 13.692 -18.295 1.00 94.81 592 GLU A C 1
ATOM 4646 O O . GLU A 1 592 ? 0.072 13.551 -18.556 1.00 94.81 592 GLU A O 1
ATOM 4651 N N . THR A 1 593 ? -1.728 14.876 -18.255 1.00 93.81 593 THR A N 1
ATOM 4652 C CA . THR A 1 593 ? -0.978 16.126 -18.237 1.00 93.81 593 THR A CA 1
ATOM 4653 C C . THR A 1 593 ? -0.989 16.659 -16.813 1.00 93.81 593 THR A C 1
ATOM 4655 O O . THR A 1 593 ? -2.042 16.975 -16.271 1.00 93.81 593 THR A O 1
ATOM 4658 N N . LYS A 1 594 ? 0.178 16.773 -16.189 1.00 90.81 594 LYS A N 1
ATOM 4659 C CA . LYS A 1 594 ? 0.359 17.373 -14.861 1.00 90.81 594 LYS A CA 1
ATOM 4660 C C . LYS A 1 594 ? 1.143 18.672 -14.998 1.00 90.81 594 LYS A C 1
ATOM 4662 O O . LYS A 1 594 ? 1.497 19.105 -16.096 1.00 90.81 594 LYS A O 1
ATOM 4667 N N . ARG A 1 595 ? 1.470 19.290 -13.867 1.00 86.81 595 ARG A N 1
ATOM 4668 C CA . ARG A 1 595 ? 2.340 20.465 -13.830 1.00 86.81 595 ARG A CA 1
ATOM 4669 C C . ARG A 1 595 ? 3.457 20.293 -12.831 1.00 86.81 595 ARG A C 1
ATOM 4671 O O . ARG A 1 595 ? 3.400 19.470 -11.920 1.00 86.81 595 ARG A O 1
ATOM 4678 N N . THR A 1 596 ? 4.425 21.185 -12.959 1.00 78.69 596 THR A N 1
ATOM 4679 C CA . THR A 1 596 ? 5.475 21.350 -11.970 1.00 78.69 596 THR A CA 1
ATOM 4680 C C . THR A 1 596 ? 5.240 22.544 -11.043 1.00 78.69 596 THR A C 1
ATOM 4682 O O . THR A 1 596 ? 4.489 23.469 -11.361 1.00 78.69 596 THR A O 1
ATOM 4685 N N . ARG A 1 597 ? 5.823 22.518 -9.837 1.00 73.19 597 ARG A N 1
ATOM 4686 C CA . ARG A 1 597 ? 5.784 23.657 -8.899 1.00 73.19 597 ARG A CA 1
ATOM 4687 C C . ARG A 1 597 ? 6.540 24.847 -9.487 1.00 73.19 597 ARG A C 1
ATOM 4689 O O . ARG A 1 597 ? 7.614 24.664 -10.052 1.00 73.19 597 ARG A O 1
ATOM 4696 N N . ASN A 1 598 ? 6.040 26.063 -9.280 1.00 65.56 598 ASN A N 1
ATOM 4697 C CA . ASN A 1 598 ? 6.803 27.274 -9.593 1.00 65.56 598 ASN A CA 1
ATOM 4698 C C . ASN A 1 598 ? 7.927 27.478 -8.565 1.00 65.56 598 ASN A C 1
ATOM 4700 O O . ASN A 1 598 ? 7.754 27.192 -7.379 1.00 65.56 598 ASN A O 1
ATOM 4704 N N . ARG A 1 599 ? 9.078 27.991 -9.008 1.00 61.56 599 ARG A N 1
ATOM 4705 C CA . ARG A 1 599 ? 10.228 28.276 -8.141 1.00 61.56 599 ARG A CA 1
ATOM 4706 C C . ARG A 1 599 ? 10.006 29.609 -7.424 1.00 61.56 599 ARG A C 1
ATOM 4708 O O . ARG A 1 599 ? 9.931 30.638 -8.082 1.00 61.56 599 ARG A O 1
ATOM 4715 N N . TRP A 1 600 ? 9.948 29.627 -6.088 1.00 53.72 600 TRP A N 1
ATOM 4716 C CA . TRP A 1 600 ? 9.705 30.877 -5.340 1.00 53.72 600 TRP A CA 1
ATOM 4717 C C . TRP A 1 600 ? 10.795 31.932 -5.609 1.00 53.72 600 TRP A C 1
ATOM 4719 O O . TRP A 1 600 ? 10.488 33.090 -5.871 1.00 53.72 600 TRP A O 1
ATOM 4729 N N . ARG A 1 601 ? 12.078 31.543 -5.574 1.00 54.59 601 ARG A N 1
ATOM 4730 C CA . ARG A 1 601 ? 13.219 32.463 -5.772 1.00 54.59 601 ARG A CA 1
ATOM 4731 C C . ARG A 1 601 ? 13.535 32.775 -7.247 1.00 54.59 601 ARG A C 1
ATOM 4733 O O . ARG A 1 601 ? 14.331 33.669 -7.500 1.00 54.59 601 ARG A O 1
ATOM 4740 N N . PHE A 1 602 ? 12.901 32.072 -8.190 1.00 54.22 602 PHE A N 1
ATOM 4741 C CA . PHE A 1 602 ? 13.067 32.235 -9.642 1.00 54.22 602 PHE A CA 1
ATOM 4742 C C . PHE A 1 602 ? 11.686 32.309 -10.310 1.00 54.22 602 PHE A C 1
ATOM 4744 O O . PHE A 1 602 ? 11.348 31.490 -11.164 1.00 54.22 602 PHE A O 1
ATOM 4751 N N . TYR A 1 603 ? 10.853 33.247 -9.846 1.00 53.16 603 TYR A N 1
ATOM 4752 C CA . TYR A 1 603 ? 9.437 33.358 -10.225 1.00 53.16 603 TYR A CA 1
ATOM 4753 C C . TYR A 1 603 ? 9.212 33.633 -11.726 1.00 53.16 603 TYR A C 1
ATOM 4755 O O . TYR A 1 603 ? 8.105 33.427 -12.227 1.00 53.16 603 TYR A O 1
ATOM 4763 N N . ASP A 1 604 ? 10.263 34.055 -12.430 1.00 53.88 604 ASP A N 1
ATOM 4764 C CA . ASP A 1 604 ? 10.291 34.344 -13.866 1.00 53.88 604 ASP A CA 1
ATOM 4765 C C . ASP A 1 604 ? 10.228 33.061 -14.724 1.00 53.88 604 ASP A C 1
ATOM 4767 O O . ASP A 1 604 ? 9.790 33.091 -15.875 1.00 53.88 604 ASP A O 1
ATOM 4771 N N . GLU A 1 605 ? 10.630 31.914 -14.162 1.00 55.22 605 GLU A N 1
ATOM 4772 C CA . GLU A 1 605 ? 10.638 30.608 -14.825 1.00 55.22 605 GLU A CA 1
ATOM 4773 C C . GLU A 1 605 ? 9.366 29.825 -14.459 1.00 55.22 605 GLU A C 1
ATOM 4775 O O . GLU A 1 605 ? 9.293 29.148 -13.426 1.00 55.22 605 GLU A O 1
ATOM 4780 N N . LYS A 1 606 ? 8.334 29.897 -15.313 1.00 55.94 606 LYS A N 1
ATOM 4781 C CA . LYS A 1 606 ? 7.177 28.997 -15.193 1.00 55.94 606 LYS A CA 1
ATOM 4782 C C . LYS A 1 606 ? 7.598 27.586 -15.563 1.00 55.94 606 LYS A C 1
ATOM 4784 O O . LYS A 1 606 ? 8.098 27.324 -16.653 1.00 55.94 606 LYS A O 1
ATOM 4789 N N . ASN A 1 607 ? 7.337 26.682 -14.642 1.00 65.44 607 ASN A N 1
ATOM 4790 C CA . ASN A 1 607 ? 7.730 25.299 -14.748 1.00 65.44 607 ASN A CA 1
ATOM 4791 C C . ASN A 1 607 ? 6.675 24.569 -15.619 1.00 65.44 607 ASN A C 1
ATOM 4793 O O . ASN A 1 607 ? 5.466 24.780 -15.459 1.00 65.44 607 ASN A O 1
ATOM 4797 N N . GLY A 1 608 ? 7.143 23.849 -16.645 1.00 76.38 608 GLY A N 1
ATOM 4798 C CA . GLY A 1 608 ? 6.325 23.370 -17.767 1.00 76.38 608 GLY A CA 1
ATOM 4799 C C . GLY A 1 608 ? 5.337 22.260 -17.404 1.00 76.38 608 GLY A C 1
ATOM 4800 O O . GLY A 1 608 ? 5.380 21.695 -16.305 1.00 76.38 608 GLY A O 1
ATOM 4801 N N . ASP A 1 609 ? 4.452 21.948 -18.348 1.00 88.19 609 ASP A N 1
ATOM 4802 C CA . ASP A 1 609 ? 3.562 20.792 -18.243 1.00 88.19 609 ASP A CA 1
ATOM 4803 C C . ASP A 1 609 ? 4.381 19.489 -18.248 1.00 88.19 609 ASP A C 1
ATOM 4805 O O . ASP A 1 609 ? 5.451 19.412 -18.862 1.00 88.19 609 ASP A O 1
ATOM 4809 N N . VAL A 1 610 ? 3.880 18.477 -17.548 1.00 91.31 610 VAL A N 1
ATOM 4810 C CA . VAL A 1 610 ? 4.469 17.135 -17.476 1.00 91.31 610 VAL A CA 1
ATOM 4811 C C . VAL A 1 610 ? 3.522 16.157 -18.133 1.00 91.31 610 VAL A C 1
ATOM 4813 O O . VAL A 1 610 ? 2.331 16.164 -17.848 1.00 91.31 610 VAL A O 1
ATOM 4816 N N . TYR A 1 611 ? 4.058 15.316 -18.999 1.00 93.94 611 TYR A N 1
ATOM 4817 C CA . TYR A 1 611 ? 3.307 14.383 -19.814 1.00 93.94 611 TYR A CA 1
ATOM 4818 C C . TYR A 1 611 ? 3.638 12.974 -19.361 1.00 93.94 611 TYR A C 1
ATOM 4820 O O . TYR A 1 611 ? 4.722 12.466 -19.654 1.00 93.94 611 TYR A O 1
ATOM 4828 N N . LYS A 1 612 ? 2.705 12.360 -18.641 1.00 95.12 612 LYS A N 1
ATOM 4829 C CA . LYS A 1 612 ? 2.856 11.019 -18.092 1.00 95.12 612 LYS A CA 1
ATOM 4830 C C . LYS A 1 612 ? 2.134 10.003 -18.962 1.00 95.12 612 LYS A C 1
ATOM 4832 O O . LYS A 1 612 ? 1.032 10.258 -19.441 1.00 95.12 612 LYS A O 1
ATOM 4837 N N . THR A 1 613 ? 2.760 8.857 -19.190 1.00 96.69 613 THR A N 1
ATOM 4838 C CA . THR A 1 613 ? 2.146 7.695 -19.837 1.00 96.69 613 THR A CA 1
ATOM 4839 C C . THR A 1 613 ? 2.307 6.491 -18.939 1.00 96.69 613 THR A C 1
ATOM 4841 O O . THR A 1 613 ? 3.414 6.188 -18.520 1.00 96.69 613 THR A O 1
ATOM 4844 N N . THR A 1 614 ? 1.220 5.767 -18.717 1.00 98.06 614 THR A N 1
ATOM 4845 C CA . THR A 1 614 ? 1.212 4.477 -18.036 1.00 98.06 614 THR A CA 1
ATOM 4846 C C . THR A 1 614 ? 0.530 3.469 -18.949 1.00 98.06 614 THR A C 1
ATOM 4848 O O . THR A 1 614 ? -0.641 3.601 -19.303 1.00 98.06 614 THR A O 1
ATOM 4851 N N . TYR A 1 615 ? 1.278 2.459 -19.376 1.00 98.12 615 TYR A N 1
ATOM 4852 C CA . TYR A 1 615 ? 0.747 1.282 -20.040 1.00 98.12 615 TYR A CA 1
ATOM 4853 C C . TYR A 1 615 ? 0.582 0.185 -19.008 1.00 98.12 615 TYR A C 1
ATOM 4855 O O . TYR A 1 615 ? 1.553 -0.344 -18.471 1.00 98.12 615 TYR A O 1
ATOM 4863 N N . MET A 1 616 ? -0.667 -0.115 -18.709 1.00 97.38 616 MET A N 1
ATOM 4864 C CA . MET A 1 616 ? -1.051 -0.995 -17.633 1.00 97.38 616 MET A CA 1
ATOM 4865 C C . MET A 1 616 ? -1.533 -2.317 -18.203 1.00 97.38 616 MET A C 1
ATOM 4867 O O . MET A 1 616 ? -2.409 -2.316 -19.059 1.00 97.38 616 MET A O 1
ATOM 4871 N N . CYS A 1 617 ? -1.001 -3.426 -17.709 1.00 96.50 617 CYS A N 1
ATOM 4872 C CA . CYS A 1 617 ? -1.392 -4.788 -18.045 1.00 96.50 617 CYS A CA 1
ATOM 4873 C C . CYS A 1 617 ? -1.721 -5.579 -16.766 1.00 96.50 617 CYS A C 1
ATOM 4875 O O . CYS A 1 617 ? -1.368 -5.153 -15.669 1.00 96.50 617 CYS A O 1
ATOM 4877 N N . PRO A 1 618 ? -2.366 -6.755 -16.882 1.00 94.00 618 PRO A N 1
ATOM 4878 C CA . PRO A 1 618 ? -2.642 -7.605 -15.721 1.00 94.00 618 PRO A CA 1
ATOM 4879 C C . PRO A 1 618 ? -1.380 -8.045 -14.954 1.00 94.00 618 PRO A C 1
ATOM 4881 O O . PRO A 1 618 ? -1.406 -8.141 -13.732 1.00 94.00 618 PRO A O 1
ATOM 4884 N N . ASP A 1 619 ? -0.267 -8.282 -15.661 1.00 95.44 619 ASP A N 1
ATOM 4885 C CA . ASP A 1 619 ? 0.956 -8.837 -15.054 1.00 95.44 619 ASP A CA 1
ATOM 4886 C C . ASP A 1 619 ? 2.038 -7.781 -14.789 1.00 95.44 619 ASP A C 1
ATOM 4888 O O . ASP A 1 619 ? 2.977 -8.032 -14.034 1.00 95.44 619 ASP A O 1
ATOM 4892 N N . TYR A 1 620 ? 1.940 -6.611 -15.427 1.00 97.44 620 TYR A N 1
ATOM 4893 C CA . TYR A 1 620 ? 2.950 -5.558 -15.354 1.00 97.44 620 TYR A CA 1
ATOM 4894 C C . TYR A 1 620 ? 2.397 -4.186 -15.735 1.00 97.44 620 TYR A C 1
ATOM 4896 O O . TYR A 1 620 ? 1.350 -4.068 -16.363 1.00 97.44 620 TYR A O 1
ATOM 4904 N N . ALA A 1 621 ? 3.143 -3.144 -15.402 1.00 98.06 621 ALA A N 1
ATOM 4905 C CA . ALA A 1 621 ? 2.933 -1.779 -15.839 1.00 98.06 621 ALA A CA 1
ATOM 4906 C C . ALA A 1 621 ? 4.259 -1.204 -16.342 1.00 98.06 621 ALA A C 1
ATOM 4908 O O . ALA A 1 621 ? 5.302 -1.453 -15.744 1.00 98.06 621 ALA A O 1
ATOM 4909 N N . VAL A 1 622 ? 4.214 -0.434 -17.426 1.00 98.44 622 VAL A N 1
ATOM 4910 C CA . VAL A 1 622 ? 5.336 0.375 -17.920 1.00 98.44 622 VAL A CA 1
ATOM 4911 C C . VAL A 1 622 ? 4.908 1.826 -17.886 1.00 98.44 622 VAL A C 1
ATOM 4913 O O . VAL A 1 622 ? 3.868 2.170 -18.450 1.00 98.44 622 VAL A O 1
ATOM 4916 N N . SER A 1 623 ? 5.690 2.690 -17.257 1.00 97.50 623 SER A N 1
ATOM 4917 C CA . SER A 1 623 ? 5.316 4.094 -17.123 1.00 97.50 623 SER A CA 1
ATOM 4918 C C . SER A 1 623 ? 6.508 5.015 -17.269 1.00 97.50 623 SER A C 1
ATOM 4920 O O . SER A 1 623 ? 7.620 4.653 -16.890 1.00 97.50 623 SER A O 1
ATOM 4922 N N . SER A 1 624 ? 6.256 6.207 -17.797 1.00 96.25 624 SER A N 1
ATOM 4923 C CA . SER A 1 624 ? 7.227 7.285 -17.908 1.00 96.25 624 SER A CA 1
ATOM 4924 C C . SER A 1 624 ? 6.575 8.657 -17.798 1.00 96.25 624 SER A C 1
ATOM 4926 O O . SER A 1 624 ? 5.387 8.825 -18.087 1.00 96.25 624 SER A O 1
ATOM 4928 N N . ASP A 1 625 ? 7.377 9.652 -17.440 1.00 93.81 625 ASP A N 1
ATOM 4929 C CA . ASP A 1 625 ? 7.071 11.065 -17.585 1.00 93.81 625 ASP A CA 1
ATOM 4930 C C . ASP A 1 625 ? 8.092 11.779 -18.489 1.00 93.81 625 ASP A C 1
ATOM 4932 O O . ASP A 1 625 ? 9.207 11.317 -18.727 1.00 93.81 625 ASP A O 1
ATOM 4936 N N . GLN A 1 626 ? 7.667 12.897 -19.077 1.00 90.94 626 GLN A N 1
ATOM 4937 C CA . GLN A 1 626 ? 8.534 13.825 -19.799 1.00 90.94 626 GLN A CA 1
ATOM 4938 C C . GLN A 1 626 ? 7.949 15.232 -19.720 1.00 90.94 626 GLN A C 1
ATOM 4940 O O . GLN A 1 626 ? 6.737 15.409 -19.812 1.00 90.94 626 GLN A O 1
ATOM 4945 N N . GLY A 1 627 ? 8.797 16.256 -19.664 1.00 88.00 627 GLY A N 1
ATOM 4946 C CA . GLY A 1 627 ? 8.373 17.651 -19.777 1.00 88.00 627 GLY A CA 1
ATOM 4947 C C . GLY A 1 627 ? 8.991 18.498 -18.682 1.00 88.00 627 GLY A C 1
ATOM 4948 O O . GLY A 1 627 ? 10.210 18.503 -18.521 1.00 88.00 627 GLY A O 1
ATOM 4949 N N . GLY A 1 628 ? 8.157 19.235 -17.951 1.00 79.88 628 GLY A N 1
ATOM 4950 C CA . GLY A 1 628 ? 8.602 19.995 -16.792 1.00 79.88 628 GLY A CA 1
ATOM 4951 C C . GLY A 1 628 ? 9.309 19.092 -15.782 1.00 79.88 628 GLY A C 1
ATOM 4952 O O . GLY A 1 628 ? 8.747 18.107 -15.312 1.00 79.88 628 GLY A O 1
ATOM 4953 N N . LEU A 1 629 ? 10.535 19.449 -15.411 1.00 74.31 629 LEU A N 1
ATOM 4954 C CA . LEU A 1 629 ? 11.250 18.750 -14.353 1.00 74.31 629 LEU A CA 1
ATOM 4955 C C . LEU A 1 629 ? 10.831 19.320 -13.020 1.00 74.31 629 LEU A C 1
ATOM 4957 O O . LEU A 1 629 ? 11.062 20.493 -12.700 1.00 74.31 629 LEU A O 1
ATOM 4961 N N . LEU A 1 630 ? 10.151 18.472 -12.260 1.00 61.19 630 LEU A N 1
ATOM 4962 C CA . LEU A 1 630 ? 9.580 18.893 -11.010 1.00 61.19 630 LEU A CA 1
ATOM 4963 C C . LEU A 1 630 ? 10.712 19.133 -10.011 1.00 61.19 630 LEU A C 1
ATOM 4965 O O . LEU A 1 630 ? 10.744 20.181 -9.360 1.00 61.19 630 LEU A O 1
ATOM 4969 N N . GLN A 1 631 ? 11.601 18.140 -9.885 1.00 69.25 631 GLN A N 1
ATOM 4970 C CA . GLN A 1 631 ? 12.289 17.837 -8.632 1.00 69.25 631 GLN A CA 1
ATOM 4971 C C . GLN A 1 631 ? 13.434 16.812 -8.837 1.00 69.25 631 GLN A C 1
ATOM 4973 O O . GLN A 1 631 ? 13.216 15.616 -8.651 1.00 69.25 631 GLN A O 1
ATOM 4978 N N . PRO A 1 632 ? 14.688 17.199 -9.115 1.00 65.44 632 PRO A N 1
ATOM 4979 C CA . PRO A 1 632 ? 15.750 16.241 -9.461 1.00 65.44 632 PRO A CA 1
ATOM 4980 C C . PRO A 1 632 ? 16.253 15.374 -8.302 1.00 65.44 632 PRO A C 1
ATOM 4982 O O . PRO A 1 632 ? 17.301 14.753 -8.388 1.00 65.44 632 PRO A O 1
ATOM 4985 N N . VAL A 1 633 ? 15.547 15.333 -7.176 1.00 72.88 633 VAL A N 1
ATOM 4986 C CA . VAL A 1 633 ? 16.010 14.617 -5.986 1.00 72.88 633 VAL A CA 1
ATOM 4987 C C . VAL A 1 633 ? 15.065 13.503 -5.561 1.00 72.88 633 VAL A C 1
ATOM 4989 O O . VAL A 1 633 ? 15.536 12.498 -5.045 1.00 72.88 633 VAL A O 1
ATOM 4992 N N . GLN A 1 634 ? 13.762 13.650 -5.814 1.00 82.69 634 GLN A N 1
ATOM 4993 C CA . GLN A 1 634 ? 12.738 12.651 -5.475 1.00 82.69 634 GLN A CA 1
ATOM 4994 C C . GLN A 1 634 ? 11.809 12.296 -6.641 1.00 82.69 634 GLN A C 1
ATOM 4996 O O . GLN A 1 634 ? 10.876 11.515 -6.447 1.00 82.69 634 GLN A O 1
ATOM 5001 N N . GLN A 1 635 ? 12.031 12.880 -7.821 1.00 88.44 635 GLN A N 1
ATOM 5002 C CA . GLN A 1 635 ? 11.334 12.472 -9.033 1.00 88.44 635 GLN A CA 1
ATOM 5003 C C . GLN A 1 635 ? 11.851 11.107 -9.494 1.00 88.44 635 GLN A C 1
ATOM 5005 O O . GLN A 1 635 ? 13.036 10.792 -9.357 1.00 88.44 635 GLN A O 1
ATOM 5010 N N . HIS A 1 636 ? 10.950 10.317 -10.048 1.00 93.06 636 HIS A N 1
ATOM 5011 C CA . HIS A 1 636 ? 11.214 9.032 -10.654 1.00 93.06 636 HIS A CA 1
ATOM 5012 C C . HIS A 1 636 ? 10.549 9.016 -12.026 1.00 93.06 636 HIS A C 1
ATOM 5014 O O . HIS A 1 636 ? 9.324 8.969 -12.105 1.00 93.06 636 HIS A O 1
ATOM 5020 N N . SER A 1 637 ? 11.359 9.121 -13.077 1.00 94.00 637 SER A N 1
ATOM 5021 C CA . SER A 1 637 ? 10.865 9.481 -14.405 1.00 94.00 637 SER A CA 1
ATOM 5022 C C . SER A 1 637 ? 10.325 8.293 -15.198 1.00 94.00 637 SER A C 1
ATOM 5024 O O . SER A 1 637 ? 9.540 8.505 -16.113 1.00 94.00 637 SER A O 1
ATOM 5026 N N . TRP A 1 638 ? 10.723 7.052 -14.895 1.00 96.31 638 TRP A N 1
ATOM 5027 C CA . TRP A 1 638 ? 10.146 5.859 -15.524 1.00 96.31 638 TRP A CA 1
ATOM 5028 C C . TRP A 1 638 ? 10.499 4.554 -14.802 1.00 96.31 638 TRP A C 1
ATOM 5030 O O . TRP A 1 638 ? 11.562 4.449 -14.189 1.00 96.31 638 TRP A O 1
ATOM 5040 N N . ASP A 1 639 ? 9.648 3.539 -14.972 1.00 97.19 639 ASP A N 1
ATOM 5041 C CA . ASP A 1 639 ? 9.928 2.155 -14.588 1.00 97.19 639 ASP A CA 1
ATOM 5042 C C . ASP A 1 639 ? 9.118 1.117 -15.374 1.00 97.19 639 ASP A C 1
ATOM 5044 O O . ASP A 1 639 ? 8.175 1.431 -16.110 1.00 97.19 639 ASP A O 1
ATOM 5048 N N . VAL A 1 640 ? 9.502 -0.146 -15.178 1.00 97.88 640 VAL A N 1
ATOM 5049 C CA . VAL A 1 640 ? 8.562 -1.265 -15.189 1.00 97.88 640 VAL A CA 1
ATOM 5050 C C . VAL A 1 640 ? 8.266 -1.691 -13.752 1.00 97.88 640 VAL A C 1
ATOM 5052 O O . VAL A 1 640 ? 9.174 -1.828 -12.930 1.00 97.88 640 VAL A O 1
ATOM 5055 N N . THR A 1 641 ? 6.998 -1.960 -13.465 1.00 97.38 641 THR A N 1
ATOM 5056 C CA . THR A 1 641 ? 6.516 -2.553 -12.214 1.00 97.38 641 THR A CA 1
ATOM 5057 C C . THR A 1 641 ? 5.777 -3.846 -12.546 1.00 97.38 641 THR A C 1
ATOM 5059 O O . THR A 1 641 ? 4.954 -3.848 -13.457 1.00 97.38 641 THR A O 1
ATOM 5062 N N . TRP A 1 642 ? 6.024 -4.949 -11.835 1.00 96.56 642 TRP A N 1
ATOM 5063 C CA . TRP A 1 642 ? 5.310 -6.215 -12.075 1.00 96.56 642 TRP A CA 1
ATOM 5064 C C . TRP A 1 642 ? 4.430 -6.641 -10.906 1.00 96.56 642 TRP A C 1
ATOM 5066 O O . TRP A 1 642 ? 4.667 -6.286 -9.747 1.00 96.56 642 TRP A O 1
ATOM 5076 N N . ALA A 1 643 ? 3.389 -7.403 -11.236 1.00 92.38 643 ALA A N 1
ATOM 5077 C CA . ALA A 1 643 ? 2.445 -7.941 -10.275 1.00 92.38 643 ALA A CA 1
ATOM 5078 C C . ALA A 1 643 ? 3.081 -9.086 -9.474 1.00 92.38 643 ALA A C 1
ATOM 5080 O O . ALA A 1 643 ? 3.766 -9.950 -10.023 1.00 92.38 643 ALA A O 1
ATOM 5081 N N . LEU A 1 644 ? 2.798 -9.111 -8.172 1.00 83.94 644 LEU A N 1
ATOM 5082 C CA . LEU A 1 644 ? 3.151 -10.199 -7.266 1.00 83.94 644 LEU A CA 1
ATOM 5083 C C . LEU A 1 644 ? 1.916 -10.601 -6.447 1.00 83.94 644 LEU A C 1
ATOM 5085 O O . LEU A 1 644 ? 1.146 -9.714 -6.071 1.00 83.94 644 LEU A O 1
ATOM 5089 N N . PRO A 1 645 ? 1.733 -11.898 -6.130 1.00 76.25 645 PRO A N 1
ATOM 5090 C CA . PRO A 1 645 ? 0.679 -12.337 -5.213 1.00 76.25 645 PRO A CA 1
ATOM 5091 C C . PRO A 1 645 ? 0.809 -11.718 -3.815 1.00 76.25 645 PRO A C 1
ATOM 5093 O O . PRO A 1 645 ? -0.193 -11.342 -3.212 1.00 76.25 645 PRO A O 1
ATOM 5096 N N . ASP A 1 646 ? 2.046 -11.578 -3.332 1.00 80.94 646 ASP A N 1
ATOM 5097 C CA . ASP A 1 646 ? 2.401 -10.826 -2.130 1.00 80.94 646 ASP A CA 1
ATOM 5098 C C . ASP A 1 646 ? 3.656 -9.979 -2.416 1.00 80.94 646 ASP A C 1
ATOM 5100 O O . ASP A 1 646 ? 4.746 -10.530 -2.608 1.00 80.94 646 ASP A O 1
ATOM 5104 N N . PRO A 1 647 ? 3.525 -8.646 -2.512 1.00 83.88 647 PRO A N 1
ATOM 5105 C CA . PRO A 1 647 ? 4.641 -7.754 -2.786 1.00 83.88 647 PRO A CA 1
ATOM 5106 C C . PRO A 1 647 ? 5.422 -7.359 -1.523 1.00 83.88 647 PRO A C 1
ATOM 5108 O O . PRO A 1 647 ? 6.414 -6.639 -1.631 1.00 83.88 647 PRO A O 1
ATOM 5111 N N . ARG A 1 648 ? 5.002 -7.785 -0.322 1.00 81.81 648 ARG A N 1
ATOM 5112 C CA . ARG A 1 648 ? 5.607 -7.334 0.937 1.00 81.81 648 ARG A CA 1
ATOM 5113 C C . ARG A 1 648 ? 7.059 -7.797 1.066 1.00 81.81 648 ARG A C 1
ATOM 5115 O O . ARG A 1 648 ? 7.374 -8.972 0.936 1.00 81.81 648 ARG A O 1
ATOM 5122 N N . GLY A 1 649 ? 7.953 -6.847 1.336 1.00 82.81 649 GLY A N 1
ATOM 5123 C CA . GLY A 1 649 ? 9.402 -7.062 1.416 1.00 82.81 649 GLY A CA 1
ATOM 5124 C C . GLY A 1 649 ? 10.081 -7.393 0.080 1.00 82.81 649 GLY A C 1
ATOM 5125 O O . GLY A 1 649 ? 11.255 -7.760 0.091 1.00 82.81 649 GLY A O 1
ATOM 5126 N N . ARG A 1 650 ? 9.360 -7.278 -1.046 1.00 87.31 650 ARG A N 1
ATOM 5127 C CA . ARG A 1 650 ? 9.859 -7.585 -2.391 1.00 87.31 650 ARG A CA 1
ATOM 5128 C C . ARG A 1 650 ? 10.154 -6.309 -3.174 1.00 87.31 650 ARG A C 1
ATOM 5130 O O . ARG A 1 650 ? 9.405 -5.333 -3.098 1.00 87.31 650 ARG A O 1
ATOM 5137 N N . GLU A 1 651 ? 11.214 -6.345 -3.973 1.00 93.19 651 GLU A N 1
ATOM 5138 C CA . GLU A 1 651 ? 11.568 -5.294 -4.927 1.00 93.19 651 GLU A CA 1
ATOM 5139 C C . GLU A 1 651 ? 10.998 -5.646 -6.311 1.00 93.19 651 GLU A C 1
ATOM 5141 O O . GLU A 1 651 ? 11.555 -6.466 -7.036 1.00 93.19 651 GLU A O 1
ATOM 5146 N N . ASN A 1 652 ? 9.861 -5.068 -6.696 1.00 94.19 652 ASN A N 1
ATOM 5147 C CA . ASN A 1 652 ? 9.102 -5.502 -7.876 1.00 94.19 652 ASN A CA 1
ATOM 5148 C C . ASN A 1 652 ? 9.145 -4.504 -9.042 1.00 94.19 652 ASN A C 1
ATOM 5150 O O . ASN A 1 652 ? 8.125 -4.196 -9.666 1.00 94.19 652 ASN A O 1
ATOM 5154 N N . THR A 1 653 ? 10.339 -3.975 -9.310 1.00 96.56 653 THR A N 1
ATOM 5155 C CA . THR A 1 653 ? 10.568 -2.967 -10.345 1.00 96.56 653 THR A CA 1
ATOM 5156 C C . THR A 1 653 ? 11.944 -3.081 -11.006 1.00 96.56 653 THR A C 1
ATOM 5158 O O . THR A 1 653 ? 12.870 -3.688 -10.458 1.00 96.56 653 THR A O 1
ATOM 5161 N N . LEU A 1 654 ? 12.080 -2.473 -12.185 1.00 96.88 654 LEU A N 1
ATOM 5162 C CA . LEU A 1 654 ? 13.335 -2.294 -12.912 1.00 96.88 654 LEU A CA 1
ATOM 5163 C C . LEU A 1 654 ? 13.298 -0.957 -13.664 1.00 96.88 654 LEU A C 1
ATOM 5165 O O . LEU A 1 654 ? 12.286 -0.606 -14.269 1.00 96.88 654 LEU A O 1
ATOM 5169 N N . PHE A 1 655 ? 14.406 -0.216 -13.650 1.00 97.12 655 PHE A N 1
ATOM 5170 C CA . PHE A 1 655 ? 14.527 1.080 -14.333 1.00 97.12 655 PHE A CA 1
ATOM 5171 C C . PHE A 1 655 ? 15.993 1.506 -14.474 1.00 97.12 655 PHE A C 1
ATOM 5173 O O . PHE A 1 655 ? 16.885 0.877 -13.905 1.00 97.12 655 PHE A O 1
ATOM 5180 N N . ALA A 1 656 ? 16.257 2.596 -15.199 1.00 95.69 656 ALA A N 1
ATOM 5181 C CA . ALA A 1 656 ? 17.562 3.253 -15.214 1.00 95.69 656 ALA A CA 1
ATOM 5182 C C . ALA A 1 656 ? 17.450 4.772 -15.357 1.00 95.69 656 ALA A C 1
ATOM 5184 O O . ALA A 1 656 ? 16.730 5.255 -16.221 1.00 95.69 656 ALA A O 1
ATOM 5185 N N . MET A 1 657 ? 18.183 5.529 -14.543 1.00 93.94 657 MET A N 1
ATOM 5186 C CA . MET A 1 657 ? 18.095 6.991 -14.490 1.00 93.94 657 MET A CA 1
ATOM 5187 C C . MET A 1 657 ? 19.458 7.640 -14.247 1.00 93.94 657 MET A C 1
ATOM 5189 O O . MET A 1 657 ? 20.394 7.009 -13.752 1.00 93.94 657 MET A O 1
ATOM 5193 N N . HIS A 1 658 ? 19.564 8.929 -14.560 1.00 93.75 658 HIS A N 1
ATOM 5194 C CA . HIS A 1 658 ? 20.703 9.753 -14.165 1.00 93.75 658 HIS A CA 1
ATOM 5195 C C . HIS A 1 658 ? 20.530 10.188 -12.694 1.00 93.75 658 HIS A C 1
ATOM 5197 O O . HIS A 1 658 ? 19.545 10.860 -12.398 1.00 93.75 658 HIS A O 1
ATOM 5203 N N . PRO A 1 659 ? 21.450 9.863 -11.759 1.00 91.50 659 PRO A N 1
ATOM 5204 C CA . PRO A 1 659 ? 21.390 10.277 -10.347 1.00 91.50 659 PRO A CA 1
ATOM 5205 C C . PRO A 1 659 ? 21.605 11.789 -10.124 1.00 91.50 659 PRO A C 1
ATOM 5207 O O . PRO A 1 659 ? 22.360 12.189 -9.248 1.00 91.50 659 PRO A O 1
ATOM 5210 N N . PHE A 1 660 ? 20.948 12.662 -10.882 1.00 88.25 660 PHE A N 1
ATOM 5211 C CA . PHE A 1 660 ? 21.221 14.097 -10.917 1.00 88.25 660 PHE A CA 1
ATOM 5212 C C . PHE A 1 660 ? 20.972 14.797 -9.569 1.00 88.25 660 PHE A C 1
ATOM 5214 O O . PHE A 1 660 ? 19.985 14.536 -8.892 1.00 88.25 660 PHE A O 1
ATOM 5221 N N . SER A 1 661 ? 21.834 15.729 -9.167 1.00 81.69 661 SER A N 1
ATOM 5222 C CA . SER A 1 661 ? 21.601 16.637 -8.036 1.00 81.69 661 SER A CA 1
ATOM 5223 C C . SER A 1 661 ? 22.176 18.020 -8.360 1.00 81.69 661 SER A C 1
ATOM 5225 O O . SER A 1 661 ? 23.180 18.145 -9.064 1.00 81.69 661 SER A O 1
ATOM 5227 N N . GLY A 1 662 ? 21.541 19.076 -7.849 1.00 77.69 662 GLY A N 1
ATOM 5228 C CA . GLY A 1 662 ? 21.966 20.450 -8.107 1.00 77.69 662 GLY A CA 1
ATOM 5229 C C . GLY A 1 662 ? 21.393 21.444 -7.099 1.00 77.69 662 GLY A C 1
ATOM 5230 O O . GLY A 1 662 ? 20.256 21.314 -6.643 1.00 77.69 662 GLY A O 1
ATOM 5231 N N . VAL A 1 663 ? 22.195 22.446 -6.719 1.00 73.50 663 VAL A N 1
ATOM 5232 C CA . VAL A 1 663 ? 21.802 23.477 -5.736 1.00 73.50 663 VAL A CA 1
ATOM 5233 C C . VAL A 1 663 ? 20.643 24.325 -6.257 1.00 73.50 663 VAL A C 1
ATOM 5235 O O . VAL A 1 663 ? 19.714 24.621 -5.504 1.00 73.50 663 VAL A O 1
ATOM 5238 N N . ARG A 1 664 ? 20.673 24.691 -7.545 1.00 74.31 664 ARG A N 1
ATOM 5239 C CA . ARG A 1 664 ? 19.625 25.501 -8.186 1.00 74.31 664 ARG A CA 1
ATOM 5240 C C . ARG A 1 664 ? 18.269 24.812 -8.088 1.00 74.31 664 ARG A C 1
ATOM 5242 O O . ARG A 1 664 ? 17.252 25.450 -7.839 1.00 74.31 664 ARG A O 1
ATOM 5249 N N . GLU A 1 665 ? 18.251 23.499 -8.231 1.00 73.00 665 GLU A N 1
ATOM 5250 C CA . GLU A 1 665 ? 17.031 22.721 -8.196 1.00 73.00 665 GLU A CA 1
ATOM 5251 C C . GLU A 1 665 ? 16.608 22.349 -6.775 1.00 73.00 665 GLU A C 1
ATOM 5253 O O . GLU A 1 665 ? 15.412 22.276 -6.499 1.00 73.00 665 GLU A O 1
ATOM 5258 N N . LEU A 1 666 ? 17.544 22.192 -5.834 1.00 72.81 666 LEU A N 1
ATOM 5259 C CA . LEU A 1 666 ? 17.218 22.070 -4.408 1.00 72.81 666 LEU A CA 1
ATOM 5260 C C . LEU A 1 666 ? 16.449 23.296 -3.887 1.00 72.81 666 LEU A C 1
ATOM 5262 O O . LEU A 1 666 ? 15.564 23.161 -3.040 1.00 72.81 666 LEU A O 1
ATOM 5266 N N . GLN A 1 667 ? 16.697 24.479 -4.454 1.00 70.12 667 GLN A N 1
ATOM 5267 C CA . GLN A 1 667 ? 15.942 25.702 -4.152 1.00 70.12 667 GLN A CA 1
ATOM 5268 C C . GLN A 1 667 ? 14.489 25.687 -4.660 1.00 70.12 667 GLN A C 1
ATOM 5270 O O . GLN A 1 667 ? 13.726 26.604 -4.355 1.00 70.12 667 GLN A O 1
ATOM 5275 N N . THR A 1 668 ? 14.063 24.648 -5.391 1.00 66.38 668 THR A N 1
ATOM 5276 C CA . THR A 1 668 ? 12.634 24.411 -5.670 1.00 66.38 668 THR A CA 1
ATOM 5277 C C . THR A 1 668 ? 11.870 23.837 -4.471 1.00 66.38 668 THR A C 1
ATOM 5279 O O . THR A 1 668 ? 10.642 23.881 -4.468 1.00 66.38 668 THR A O 1
ATOM 5282 N N . TYR A 1 669 ? 12.569 23.294 -3.464 1.00 64.06 669 TYR A N 1
ATOM 5283 C CA . TYR A 1 669 ? 11.969 22.724 -2.250 1.00 64.06 669 TYR A CA 1
ATOM 5284 C C . TYR A 1 669 ? 12.190 23.562 -1.006 1.00 64.06 669 TYR A C 1
ATOM 5286 O O . TYR A 1 669 ? 11.363 23.527 -0.098 1.00 64.06 669 TYR A O 1
ATOM 5294 N N . PHE A 1 670 ? 13.343 24.217 -0.930 1.00 68.81 670 PHE A N 1
ATOM 5295 C CA . PHE A 1 670 ? 13.835 24.757 0.318 1.00 68.81 670 PHE A CA 1
ATOM 5296 C C . PHE A 1 670 ? 14.181 26.226 0.182 1.00 68.81 670 PHE A C 1
ATOM 5298 O O . PHE A 1 670 ? 14.817 26.674 -0.772 1.00 68.81 670 PHE A O 1
ATOM 5305 N N . THR A 1 671 ? 13.804 26.968 1.208 1.00 65.81 671 THR A N 1
ATOM 5306 C CA . THR A 1 671 ? 14.012 28.410 1.304 1.00 65.81 671 THR A CA 1
ATOM 5307 C C . THR A 1 671 ? 15.359 28.798 1.926 1.00 65.81 671 THR A C 1
ATOM 5309 O O . THR A 1 671 ? 15.536 29.963 2.283 1.00 65.81 671 THR A O 1
ATOM 5312 N N . PHE A 1 672 ? 16.339 27.888 2.030 1.00 66.25 672 PHE A N 1
ATOM 5313 C CA . PHE A 1 672 ? 17.679 28.199 2.556 1.00 66.25 672 PHE A CA 1
ATOM 5314 C C . PHE A 1 672 ? 18.560 28.987 1.570 1.00 66.25 672 PHE A C 1
ATOM 5316 O O . PHE A 1 672 ? 18.294 29.061 0.368 1.00 66.25 672 PHE A O 1
ATOM 5323 N N . MET A 1 673 ? 19.641 29.586 2.083 1.00 66.25 673 MET A N 1
ATOM 5324 C CA . MET A 1 673 ? 20.662 30.226 1.246 1.00 66.25 673 MET A CA 1
ATOM 5325 C C . MET A 1 673 ? 21.498 29.176 0.486 1.00 66.25 673 MET A C 1
ATOM 5327 O O . MET A 1 673 ? 21.823 28.142 1.074 1.00 66.25 673 MET A O 1
ATOM 5331 N N . PRO A 1 674 ? 21.856 29.423 -0.794 1.00 63.69 674 PRO A N 1
ATOM 5332 C CA . PRO A 1 674 ? 22.581 28.459 -1.631 1.00 63.69 674 PRO A CA 1
ATOM 5333 C C . PRO A 1 674 ? 23.895 27.965 -1.013 1.00 63.69 674 PRO A C 1
ATOM 5335 O O . PRO A 1 674 ? 24.189 26.778 -1.124 1.00 63.69 674 PRO A O 1
ATOM 5338 N N . ASP A 1 675 ? 24.613 28.833 -0.295 1.00 63.97 675 ASP A N 1
ATOM 5339 C CA . ASP A 1 675 ? 25.927 28.543 0.304 1.00 63.97 675 ASP A CA 1
ATOM 5340 C C . ASP A 1 675 ? 25.914 27.384 1.318 1.00 63.97 675 ASP A C 1
ATOM 5342 O O . ASP A 1 675 ? 26.948 26.776 1.575 1.00 63.97 675 ASP A O 1
ATOM 5346 N N . PHE A 1 676 ? 24.746 27.050 1.879 1.00 61.47 676 PHE A N 1
ATOM 5347 C CA . PHE A 1 676 ? 24.578 25.969 2.861 1.00 61.47 676 PHE A CA 1
ATOM 5348 C C . PHE A 1 676 ? 23.644 24.857 2.371 1.00 61.47 676 PHE A C 1
ATOM 5350 O O . PHE A 1 676 ? 23.327 23.935 3.123 1.00 61.47 676 PHE A O 1
ATOM 5357 N N . GLY A 1 677 ? 23.159 24.953 1.132 1.00 63.28 677 GLY A N 1
ATOM 5358 C CA . GLY A 1 677 ? 21.998 24.199 0.684 1.00 63.28 677 GLY A CA 1
ATOM 5359 C C . GLY A 1 677 ? 22.214 22.696 0.608 1.00 63.28 677 GLY A C 1
ATOM 5360 O O . GLY A 1 677 ? 21.459 21.932 1.208 1.00 63.28 677 GLY A O 1
ATOM 5361 N N . THR A 1 678 ? 23.272 22.265 -0.077 1.00 63.72 678 THR A N 1
ATOM 5362 C CA . THR A 1 678 ? 23.598 20.837 -0.190 1.00 63.72 678 THR A CA 1
ATOM 5363 C C . THR A 1 678 ? 23.940 20.248 1.176 1.00 63.72 678 THR A C 1
ATOM 5365 O O . THR A 1 678 ? 23.383 19.221 1.550 1.00 63.72 678 THR A O 1
ATOM 5368 N N . ASP A 1 679 ? 24.754 20.941 1.976 1.00 66.94 679 ASP A N 1
ATOM 5369 C CA . ASP A 1 679 ? 25.154 20.480 3.310 1.00 66.94 679 ASP A CA 1
ATOM 5370 C C . ASP A 1 679 ? 23.961 20.330 4.262 1.00 66.94 679 ASP A C 1
ATOM 5372 O O . ASP A 1 679 ? 23.870 19.349 5.001 1.00 66.94 679 ASP A O 1
ATOM 5376 N N . MET A 1 680 ? 23.019 21.279 4.257 1.00 63.84 680 MET A N 1
ATOM 5377 C CA . MET A 1 680 ? 21.808 21.196 5.078 1.00 63.84 680 MET A CA 1
ATOM 5378 C C . MET A 1 680 ? 20.889 20.055 4.634 1.00 63.84 680 MET A C 1
ATOM 5380 O O . MET A 1 680 ? 20.348 19.340 5.480 1.00 63.84 680 MET A O 1
ATOM 5384 N N . VAL A 1 681 ? 20.734 19.856 3.325 1.00 65.06 681 VAL A N 1
ATOM 5385 C CA . VAL A 1 681 ? 19.882 18.801 2.768 1.00 65.06 681 VAL A CA 1
ATOM 5386 C C . VAL A 1 681 ? 20.471 17.423 3.039 1.00 65.06 681 VAL A C 1
ATOM 5388 O O . VAL A 1 681 ? 19.772 16.574 3.590 1.00 65.06 681 VAL A O 1
ATOM 5391 N N . VAL A 1 682 ? 21.759 17.219 2.762 1.00 65.38 682 VAL A N 1
ATOM 5392 C CA . VAL A 1 682 ? 22.465 15.943 2.970 1.00 65.38 682 VAL A CA 1
ATOM 5393 C C . VAL A 1 682 ? 22.507 15.550 4.447 1.00 65.38 682 VAL A C 1
ATOM 5395 O O . VAL A 1 682 ? 22.413 14.365 4.770 1.00 65.38 682 VAL A O 1
ATOM 5398 N N . ARG A 1 683 ? 22.563 16.523 5.371 1.00 67.81 683 ARG A N 1
ATOM 5399 C CA . ARG A 1 683 ? 22.418 16.257 6.816 1.00 67.81 683 ARG A CA 1
ATOM 5400 C C . ARG A 1 683 ? 21.067 15.639 7.169 1.00 67.81 683 ARG A C 1
ATOM 5402 O O . ARG A 1 683 ? 21.011 14.821 8.082 1.00 67.81 683 ARG A O 1
ATOM 5409 N N . SER A 1 684 ? 20.001 16.042 6.479 1.00 63.47 684 SER A N 1
ATOM 5410 C CA . SER A 1 684 ? 18.644 15.538 6.720 1.00 63.47 684 SER A CA 1
ATOM 5411 C C . SER A 1 684 ? 18.332 14.256 5.944 1.00 63.47 684 SER A C 1
ATOM 5413 O O . SER A 1 684 ? 17.681 13.364 6.482 1.00 63.47 684 SER A O 1
ATOM 5415 N N . LYS A 1 685 ? 18.820 14.139 4.703 1.00 71.25 685 LYS A N 1
ATOM 5416 C CA . LYS A 1 685 ? 18.612 12.996 3.810 1.00 71.25 685 LYS A CA 1
ATOM 5417 C C . LYS A 1 685 ? 19.854 12.778 2.948 1.00 71.25 685 LYS A C 1
ATOM 5419 O O . LYS A 1 685 ? 20.058 13.448 1.940 1.00 71.25 685 LYS A O 1
ATOM 5424 N N . ARG A 1 686 ? 20.698 11.828 3.355 1.00 74.56 686 ARG A N 1
ATOM 5425 C CA . ARG A 1 686 ? 22.009 11.582 2.726 1.00 74.56 686 ARG A CA 1
ATOM 5426 C C . ARG A 1 686 ? 21.919 11.149 1.260 1.00 74.56 686 ARG A C 1
ATOM 5428 O O . ARG A 1 686 ? 22.799 11.486 0.482 1.00 74.56 686 ARG A O 1
ATOM 5435 N N . THR A 1 687 ? 20.859 10.441 0.882 1.00 77.94 687 THR A N 1
ATOM 5436 C CA . THR A 1 687 ? 20.656 9.897 -0.472 1.00 77.94 687 THR A CA 1
ATOM 5437 C C . THR A 1 687 ? 20.384 10.967 -1.527 1.00 77.94 687 THR A C 1
ATOM 5439 O O . THR A 1 687 ? 20.533 10.703 -2.714 1.00 77.94 687 THR A O 1
ATOM 5442 N N . TYR A 1 688 ? 20.044 12.192 -1.118 1.00 79.06 688 TYR A N 1
ATOM 5443 C CA . TYR A 1 688 ? 19.686 13.277 -2.034 1.00 79.06 688 TYR A CA 1
ATOM 5444 C C . TYR A 1 688 ? 20.854 13.731 -2.924 1.00 79.06 688 TYR A C 1
ATOM 5446 O O . TYR A 1 688 ? 20.640 14.075 -4.090 1.00 79.06 688 TYR A O 1
ATOM 5454 N N . ASP A 1 689 ? 22.078 13.697 -2.392 1.00 83.56 689 ASP A N 1
ATOM 5455 C CA . ASP A 1 689 ? 23.323 13.994 -3.111 1.00 83.56 689 ASP A CA 1
ATOM 5456 C C . ASP A 1 689 ? 24.243 12.770 -3.078 1.00 83.56 689 ASP A C 1
ATOM 5458 O O . ASP A 1 689 ? 25.300 12.774 -2.450 1.00 83.56 689 ASP A O 1
ATOM 5462 N N . SER A 1 690 ? 23.800 11.684 -3.708 1.00 88.06 690 SER A N 1
ATOM 5463 C CA . SER A 1 690 ? 24.576 10.452 -3.819 1.00 88.06 690 SER A CA 1
ATOM 5464 C C . SER A 1 690 ? 24.766 10.078 -5.290 1.00 88.06 690 SER A C 1
ATOM 5466 O O . SER A 1 690 ? 23.774 10.065 -6.020 1.00 88.06 690 SER A O 1
ATOM 5468 N N . PRO A 1 691 ? 25.986 9.704 -5.726 1.00 91.44 691 PRO A N 1
ATOM 5469 C CA . PRO A 1 691 ? 26.208 9.153 -7.065 1.00 91.44 691 PRO A CA 1
ATOM 5470 C C . PRO A 1 691 ? 25.493 7.808 -7.259 1.00 91.44 691 PRO A C 1
ATOM 5472 O O . PRO A 1 691 ? 25.299 7.355 -8.383 1.00 91.44 691 PRO A O 1
ATOM 5475 N N . ASP A 1 692 ? 25.090 7.169 -6.166 1.00 91.94 692 ASP A N 1
ATOM 5476 C CA . ASP A 1 692 ? 24.560 5.812 -6.140 1.00 91.94 692 ASP A CA 1
ATOM 5477 C C . ASP A 1 692 ? 23.030 5.764 -6.106 1.00 91.94 692 ASP A C 1
ATOM 5479 O O . ASP A 1 692 ? 22.449 4.679 -6.114 1.00 91.94 692 ASP A O 1
ATOM 5483 N N . LYS A 1 693 ? 22.368 6.926 -6.033 1.00 89.38 693 LYS A N 1
ATOM 5484 C CA . LYS A 1 693 ? 20.916 6.996 -5.863 1.00 89.38 693 LYS A CA 1
ATOM 5485 C C . LYS A 1 693 ? 20.158 6.528 -7.105 1.00 89.38 693 LYS A C 1
ATOM 5487 O O . LYS A 1 693 ? 20.651 6.570 -8.234 1.00 89.38 693 LYS A O 1
ATOM 5492 N N . PHE A 1 694 ? 18.908 6.157 -6.857 1.00 89.75 694 PHE A N 1
ATOM 5493 C CA . PHE A 1 694 ? 17.939 5.685 -7.845 1.00 89.75 694 PHE A CA 1
ATOM 5494 C C . PHE A 1 694 ? 16.798 6.677 -8.083 1.00 89.75 694 PHE A C 1
ATOM 5496 O O . PHE A 1 694 ? 15.773 6.324 -8.659 1.00 89.75 694 PHE A O 1
ATOM 5503 N N . LEU A 1 695 ? 16.965 7.911 -7.612 1.00 88.38 695 LEU A N 1
ATOM 5504 C CA . LEU A 1 695 ? 15.985 8.982 -7.710 1.00 88.38 695 LEU A CA 1
ATOM 5505 C C . LEU A 1 695 ? 16.617 10.242 -8.279 1.00 88.38 695 LEU A C 1
ATOM 5507 O O . LEU A 1 695 ? 17.777 10.553 -8.005 1.00 88.38 695 LEU A O 1
ATOM 5511 N N . GLY A 1 696 ? 15.808 10.993 -9.012 1.00 80.19 696 GLY A N 1
ATOM 5512 C CA . GLY A 1 696 ? 16.160 12.274 -9.591 1.00 80.19 696 GLY A CA 1
ATOM 5513 C C . GLY A 1 696 ? 15.927 12.312 -11.089 1.00 80.19 696 GLY A C 1
ATOM 5514 O O . GLY A 1 696 ? 16.660 11.686 -11.842 1.00 80.19 696 GLY A O 1
ATOM 5515 N N . GLY A 1 697 ? 14.931 13.089 -11.513 1.00 79.44 697 GLY A N 1
ATOM 5516 C CA . GLY A 1 697 ? 14.778 13.456 -12.918 1.00 79.44 697 GLY A CA 1
ATOM 5517 C C . GLY A 1 697 ? 15.845 14.470 -13.328 1.00 79.44 697 GLY A C 1
ATOM 5518 O O . GLY A 1 697 ? 16.218 15.348 -12.543 1.00 79.44 697 GLY A O 1
ATOM 5519 N N . SER A 1 698 ? 16.344 14.372 -14.555 1.00 86.00 698 SER A N 1
ATOM 5520 C CA . SER A 1 698 ? 17.430 15.221 -15.055 1.00 86.00 698 SER A CA 1
ATOM 5521 C C . SER A 1 698 ? 17.036 15.984 -16.313 1.00 86.00 698 SER A C 1
ATOM 5523 O O . SER A 1 698 ? 16.451 15.416 -17.221 1.00 86.00 698 SER A O 1
ATOM 5525 N N . PHE A 1 699 ? 17.469 17.245 -16.451 1.00 85.94 699 PHE A N 1
ATOM 5526 C CA . PHE A 1 699 ? 17.322 18.008 -17.710 1.00 85.94 699 PHE A CA 1
ATOM 5527 C C . PHE A 1 699 ? 18.096 17.398 -18.882 1.00 85.94 699 PHE A C 1
ATOM 5529 O O . PHE A 1 699 ? 17.943 17.829 -20.021 1.00 85.94 699 PHE A O 1
ATOM 5536 N N . HIS A 1 700 ? 18.940 16.412 -18.592 1.00 90.56 700 HIS A N 1
ATOM 5537 C CA . HIS A 1 700 ? 19.728 15.686 -19.569 1.00 90.56 700 HIS A CA 1
ATOM 5538 C C . HIS A 1 700 ? 18.994 14.467 -20.123 1.00 90.56 700 HIS A C 1
ATOM 5540 O O . HIS A 1 700 ? 19.497 13.873 -21.071 1.00 90.56 700 HIS A O 1
ATOM 5546 N N . GLU A 1 701 ? 17.832 14.104 -19.568 1.00 92.00 701 GLU A N 1
ATOM 5547 C CA . GLU A 1 701 ? 17.054 12.940 -19.985 1.00 92.00 701 GLU A CA 1
ATOM 5548 C C . GLU A 1 701 ? 15.954 13.295 -20.996 1.00 92.00 701 GLU A C 1
ATOM 5550 O O . GLU A 1 701 ? 15.259 14.309 -20.885 1.00 92.00 701 GLU A O 1
ATOM 5555 N N . GLN A 1 702 ? 15.788 12.431 -21.993 1.00 94.12 702 GLN A N 1
ATOM 5556 C CA . GLN A 1 702 ? 14.689 12.482 -22.945 1.00 94.12 702 GLN A CA 1
ATOM 5557 C C . GLN A 1 702 ? 14.089 11.086 -23.093 1.00 94.12 702 GLN A C 1
ATOM 5559 O O . GLN A 1 702 ? 14.726 10.174 -23.621 1.00 94.12 702 GLN A O 1
ATOM 5564 N N . ILE A 1 703 ? 12.847 10.941 -22.644 1.00 95.69 703 ILE A N 1
ATOM 5565 C CA . ILE A 1 703 ? 12.120 9.682 -22.591 1.00 95.69 703 ILE A CA 1
ATOM 5566 C C . ILE A 1 703 ? 10.997 9.695 -23.630 1.00 95.69 703 ILE A C 1
ATOM 5568 O O . ILE A 1 703 ? 10.240 10.662 -23.783 1.00 95.69 703 ILE A O 1
ATOM 5572 N N . ALA A 1 704 ? 10.885 8.602 -24.373 1.00 96.69 704 ALA A N 1
ATOM 5573 C CA . ALA A 1 704 ? 9.770 8.307 -25.254 1.00 96.69 704 ALA A CA 1
ATOM 5574 C C . ALA A 1 704 ? 9.199 6.941 -24.888 1.00 96.69 704 ALA A C 1
ATOM 5576 O O . ALA A 1 704 ? 9.948 5.988 -24.685 1.00 96.69 704 ALA A O 1
ATOM 5577 N N . GLN A 1 705 ? 7.874 6.857 -24.837 1.00 97.44 705 GLN A N 1
ATOM 5578 C CA . GLN A 1 705 ? 7.164 5.620 -24.562 1.00 97.44 705 GLN A CA 1
ATOM 5579 C C . GLN A 1 705 ? 6.077 5.402 -25.608 1.00 97.44 705 GLN A C 1
ATOM 5581 O O . GLN A 1 705 ? 5.295 6.309 -25.898 1.00 97.44 705 GLN A O 1
ATOM 5586 N N . ASP A 1 706 ? 6.000 4.175 -26.114 1.00 97.38 706 ASP A N 1
ATOM 5587 C CA . ASP A 1 706 ? 4.804 3.639 -26.754 1.00 97.38 706 ASP A CA 1
ATOM 5588 C C . ASP A 1 706 ? 4.466 2.310 -26.081 1.00 97.38 706 ASP A C 1
ATOM 5590 O O . ASP A 1 706 ? 5.257 1.368 -26.109 1.00 97.38 706 ASP A O 1
ATOM 5594 N N . ARG A 1 707 ? 3.298 2.256 -25.435 1.00 97.19 707 ARG A N 1
ATOM 5595 C CA . ARG A 1 707 ? 2.812 1.081 -24.699 1.00 97.19 707 ARG A CA 1
ATOM 5596 C C . ARG A 1 707 ? 3.887 0.484 -23.773 1.00 97.19 707 ARG A C 1
ATOM 5598 O O . ARG A 1 707 ? 4.268 1.122 -22.795 1.00 97.19 707 ARG A O 1
ATOM 5605 N N . ASP A 1 708 ? 4.349 -0.726 -24.076 1.00 97.56 708 ASP A N 1
ATOM 5606 C CA . ASP A 1 708 ? 5.291 -1.543 -23.305 1.00 97.56 708 ASP A CA 1
ATOM 5607 C C . ASP A 1 708 ? 6.769 -1.283 -23.643 1.00 97.56 708 ASP A C 1
ATOM 5609 O O . ASP A 1 708 ? 7.643 -2.037 -23.210 1.00 97.56 708 ASP A O 1
ATOM 5613 N N . THR A 1 709 ? 7.042 -0.236 -24.425 1.00 98.62 709 THR A N 1
ATOM 5614 C CA . THR A 1 709 ? 8.377 0.125 -24.899 1.00 98.62 709 THR A CA 1
ATOM 5615 C C . THR A 1 709 ? 8.774 1.513 -24.420 1.00 98.62 709 THR A C 1
ATOM 5617 O O . THR A 1 709 ? 8.035 2.473 -24.634 1.00 98.62 709 THR A O 1
ATOM 5620 N N . ILE A 1 710 ? 9.971 1.630 -23.846 1.00 98.38 710 ILE A N 1
ATOM 5621 C CA . ILE A 1 710 ? 10.611 2.896 -23.475 1.00 98.38 710 ILE A CA 1
ATOM 5622 C C . ILE A 1 710 ? 11.948 3.041 -24.200 1.00 98.38 710 ILE A C 1
ATOM 5624 O O . ILE A 1 710 ? 12.738 2.101 -24.275 1.00 98.38 710 ILE A O 1
ATOM 5628 N N . ILE A 1 711 ? 12.228 4.251 -24.679 1.00 98.56 711 ILE A N 1
ATOM 5629 C CA . ILE A 1 711 ? 13.567 4.710 -25.051 1.00 98.56 711 ILE A CA 1
ATOM 5630 C C . ILE A 1 711 ? 13.893 5.904 -24.157 1.00 98.56 711 ILE A C 1
ATOM 5632 O O . ILE A 1 711 ? 13.199 6.917 -24.216 1.00 98.56 711 ILE A O 1
ATOM 5636 N N . ALA A 1 712 ? 14.948 5.791 -23.352 1.00 97.56 712 ALA A N 1
ATOM 5637 C CA . ALA A 1 712 ? 15.463 6.882 -22.530 1.00 97.56 712 ALA A CA 1
ATOM 5638 C C . ALA A 1 712 ? 16.870 7.245 -23.012 1.00 97.56 712 ALA A C 1
ATOM 5640 O O . ALA A 1 712 ? 17.777 6.413 -22.963 1.00 97.56 712 ALA A O 1
ATOM 5641 N N . LEU A 1 713 ? 17.043 8.470 -23.507 1.00 97.69 713 LEU A N 1
ATOM 5642 C CA . LEU A 1 713 ? 18.316 9.004 -23.990 1.00 97.69 713 LEU A CA 1
ATOM 5643 C C . LEU A 1 713 ? 18.851 10.046 -23.015 1.00 97.69 713 LEU A C 1
ATOM 5645 O O . LEU A 1 713 ? 18.075 10.803 -22.437 1.00 97.69 713 LEU A O 1
ATOM 5649 N N . TYR A 1 714 ? 20.173 10.112 -22.886 1.00 95.69 714 TYR A N 1
ATOM 5650 C CA . TYR A 1 714 ? 20.852 11.059 -22.012 1.00 95.69 714 TYR A CA 1
ATOM 5651 C C . TYR A 1 714 ? 21.944 11.813 -22.773 1.00 95.69 714 TYR A C 1
ATOM 5653 O O . TYR A 1 714 ? 22.729 11.194 -23.494 1.00 95.69 714 TYR A O 1
ATOM 5661 N N . ASP A 1 715 ? 22.011 13.130 -22.580 1.00 95.12 715 ASP A N 1
ATOM 5662 C CA . ASP A 1 715 ? 23.130 13.976 -23.018 1.00 95.12 715 ASP A CA 1
ATOM 5663 C C . ASP A 1 715 ? 23.634 14.784 -21.816 1.00 95.12 715 ASP A C 1
ATOM 5665 O O . ASP A 1 715 ? 23.120 15.859 -21.490 1.00 95.12 715 ASP A O 1
ATOM 5669 N N . ILE A 1 716 ? 24.572 14.182 -21.080 1.00 94.44 716 ILE A N 1
ATOM 5670 C CA . ILE A 1 716 ? 25.096 14.700 -19.813 1.00 94.44 716 ILE A CA 1
ATOM 5671 C C . ILE A 1 716 ? 26.322 15.580 -20.102 1.00 94.44 716 ILE A C 1
ATOM 5673 O O . ILE A 1 716 ? 27.329 15.084 -20.606 1.00 94.44 716 ILE A O 1
ATOM 5677 N N . PRO A 1 717 ? 26.306 16.881 -19.770 1.00 93.44 717 PRO A N 1
ATOM 5678 C CA . PRO A 1 717 ? 27.467 17.739 -19.945 1.00 93.44 717 PRO A CA 1
ATOM 5679 C C . PRO A 1 717 ? 28.637 17.295 -19.071 1.00 93.44 717 PRO A C 1
ATOM 5681 O O . PRO A 1 717 ? 28.462 16.935 -17.904 1.00 93.44 717 PRO A O 1
ATOM 5684 N N . LYS A 1 718 ? 29.854 17.421 -19.599 1.00 94.50 718 LYS A N 1
ATOM 5685 C CA . LYS A 1 718 ? 31.069 17.263 -18.798 1.00 94.50 718 LYS A CA 1
ATOM 5686 C C . LYS A 1 718 ? 31.118 18.318 -17.683 1.00 94.50 718 LYS A C 1
ATOM 5688 O O . LYS A 1 718 ? 30.827 19.488 -17.919 1.00 94.50 718 LYS A O 1
ATOM 5693 N N . GLY A 1 719 ? 31.525 17.918 -16.487 1.00 91.88 719 GLY A N 1
ATOM 5694 C CA . GLY A 1 719 ? 31.499 18.702 -15.258 1.00 91.88 719 GLY A CA 1
ATOM 5695 C C . GLY A 1 719 ? 30.168 18.634 -14.506 1.00 91.88 719 GLY A C 1
ATOM 5696 O O . GLY A 1 719 ? 30.048 19.270 -13.458 1.00 91.88 719 GLY A O 1
ATOM 5697 N N . THR A 1 720 ? 29.176 17.885 -15.005 1.00 90.12 720 THR A N 1
ATOM 5698 C CA . THR A 1 720 ? 27.954 17.609 -14.236 1.00 90.12 720 THR A CA 1
ATOM 5699 C C . THR A 1 720 ? 28.324 16.864 -12.956 1.00 90.12 720 THR A C 1
ATOM 5701 O O . THR A 1 720 ? 29.249 16.058 -12.942 1.00 90.12 720 THR A O 1
ATOM 5704 N N . ARG A 1 721 ? 27.615 17.153 -11.857 1.00 86.94 721 ARG A N 1
ATOM 5705 C CA . ARG A 1 721 ? 27.922 16.639 -10.510 1.00 86.94 721 ARG A CA 1
ATOM 5706 C C . ARG A 1 721 ? 28.165 15.125 -10.486 1.00 86.94 721 ARG A C 1
ATOM 5708 O O . ARG A 1 721 ? 29.081 14.679 -9.800 1.00 86.94 721 ARG A O 1
ATOM 5715 N N . PHE A 1 722 ? 27.363 14.379 -11.242 1.00 92.31 722 PHE A N 1
ATOM 5716 C CA . PHE A 1 722 ? 27.513 12.949 -11.476 1.00 92.31 722 PHE A CA 1
ATOM 5717 C C . PHE A 1 722 ? 27.459 12.706 -12.988 1.00 92.31 722 PHE A C 1
ATOM 5719 O O . PHE A 1 722 ? 26.558 13.197 -13.658 1.00 92.31 722 PHE A O 1
ATOM 5726 N N . GLU A 1 723 ? 28.453 12.013 -13.537 1.00 95.38 723 GLU A N 1
ATOM 5727 C CA . GLU A 1 723 ? 28.666 11.874 -14.988 1.00 95.38 723 GLU A CA 1
ATOM 5728 C C . GLU A 1 723 ? 28.327 10.460 -15.479 1.00 95.38 723 GLU A C 1
ATOM 5730 O O . GLU A 1 723 ? 29.064 9.843 -16.248 1.00 95.38 723 GLU A O 1
ATOM 5735 N N . HIS A 1 724 ? 27.225 9.901 -14.985 1.00 96.31 724 HIS A N 1
ATOM 5736 C CA . HIS A 1 724 ? 26.837 8.523 -15.268 1.00 96.31 724 HIS A CA 1
ATOM 5737 C C . HIS A 1 724 ? 25.330 8.322 -15.141 1.00 96.31 724 HIS A C 1
ATOM 5739 O O . HIS A 1 724 ? 24.619 9.173 -14.613 1.00 96.31 724 HIS A O 1
ATOM 5745 N N . ILE A 1 725 ? 24.849 7.169 -15.601 1.00 96.94 725 ILE A N 1
ATOM 5746 C CA . ILE A 1 725 ? 23.504 6.671 -15.292 1.00 96.94 725 ILE A CA 1
ATOM 5747 C C . ILE A 1 725 ? 23.584 5.405 -14.438 1.00 96.94 725 ILE A C 1
ATOM 5749 O O . ILE A 1 725 ? 24.529 4.620 -14.563 1.00 96.94 725 ILE A O 1
ATOM 5753 N N . ASN A 1 726 ? 22.560 5.205 -13.610 1.00 97.12 726 ASN A N 1
ATOM 5754 C CA . ASN A 1 726 ? 22.361 4.029 -12.772 1.00 97.12 726 ASN A CA 1
ATOM 5755 C C . ASN A 1 726 ? 21.127 3.249 -13.237 1.00 97.12 726 ASN A C 1
ATOM 5757 O O . ASN A 1 726 ? 20.044 3.817 -13.332 1.00 97.12 726 ASN A O 1
ATOM 5761 N N . GLY A 1 727 ? 21.261 1.944 -13.461 1.00 96.62 727 GLY A N 1
ATOM 5762 C CA . GLY A 1 727 ? 20.158 1.000 -13.634 1.00 96.62 727 GLY A CA 1
ATOM 5763 C C . GLY A 1 727 ? 19.928 0.180 -12.372 1.00 96.62 727 GLY A C 1
ATOM 5764 O O . GLY A 1 727 ? 20.882 -0.373 -11.829 1.00 96.62 727 GLY A O 1
ATOM 5765 N N . PHE A 1 728 ? 18.686 0.086 -11.911 1.00 97.44 728 PHE A N 1
ATOM 5766 C CA . PHE A 1 728 ? 18.296 -0.748 -10.780 1.00 97.44 728 PHE A CA 1
ATOM 5767 C C . PHE A 1 728 ? 17.806 -2.116 -11.265 1.00 97.44 728 PHE A C 1
ATOM 5769 O O . PHE A 1 728 ? 16.826 -2.199 -12.005 1.00 97.44 728 PHE A O 1
ATOM 5776 N N . PHE A 1 729 ? 18.478 -3.181 -10.823 1.00 97.31 729 PHE A N 1
ATOM 5777 C CA . PHE A 1 729 ? 18.077 -4.566 -11.049 1.00 97.31 729 PHE A CA 1
ATOM 5778 C C . PHE A 1 729 ? 17.800 -5.224 -9.701 1.00 97.31 729 PHE A C 1
ATOM 5780 O O . PHE A 1 729 ? 18.716 -5.475 -8.911 1.00 97.31 729 PHE A O 1
ATOM 5787 N N . SER A 1 730 ? 16.518 -5.484 -9.467 1.00 93.81 730 SER A N 1
ATOM 5788 C CA . SER A 1 730 ? 15.992 -6.061 -8.235 1.00 93.81 730 SER A CA 1
ATOM 5789 C C . SER A 1 730 ? 16.678 -7.377 -7.846 1.00 93.81 730 SER A C 1
ATOM 5791 O O . SER A 1 730 ? 17.015 -8.208 -8.695 1.00 93.81 730 SER A O 1
ATOM 5793 N N . LYS A 1 731 ? 16.836 -7.591 -6.535 1.00 92.38 731 LYS A N 1
ATOM 5794 C CA . LYS A 1 731 ? 17.257 -8.885 -5.966 1.00 92.38 731 LYS A CA 1
ATOM 5795 C C . LYS A 1 731 ? 16.226 -10.004 -6.149 1.00 92.38 731 LYS A C 1
ATOM 5797 O O . LYS A 1 731 ? 16.570 -11.172 -6.014 1.00 92.38 731 LYS A O 1
ATOM 5802 N N . ASP A 1 732 ? 14.981 -9.629 -6.426 1.00 92.38 732 ASP A N 1
ATOM 5803 C CA . ASP A 1 732 ? 13.807 -10.492 -6.535 1.00 92.38 732 ASP A CA 1
ATOM 5804 C C . ASP A 1 732 ? 13.453 -10.846 -7.988 1.00 92.38 732 ASP A C 1
ATOM 5806 O O . ASP A 1 732 ? 12.363 -11.355 -8.248 1.00 92.38 732 ASP A O 1
ATOM 5810 N N . LEU A 1 733 ? 14.354 -10.577 -8.939 1.00 94.06 733 LEU A N 1
ATOM 5811 C CA . LEU A 1 733 ? 14.233 -11.090 -10.302 1.00 94.06 733 LEU A CA 1
ATOM 5812 C C . LEU A 1 733 ? 14.318 -12.621 -10.298 1.00 94.06 733 LEU A C 1
ATOM 5814 O O . LEU A 1 733 ? 15.257 -13.199 -9.752 1.00 94.06 733 LEU A O 1
ATOM 5818 N N . ASP A 1 734 ? 13.381 -13.275 -10.982 1.00 91.50 734 ASP A N 1
ATOM 5819 C CA . ASP A 1 734 ? 13.385 -14.731 -11.149 1.00 91.50 734 ASP A CA 1
ATOM 5820 C C . ASP A 1 734 ? 14.539 -15.179 -12.060 1.00 91.50 734 ASP A C 1
ATOM 5822 O O . ASP A 1 734 ? 15.084 -16.274 -11.902 1.00 91.50 734 ASP A O 1
ATOM 5826 N N . ARG A 1 735 ? 14.900 -14.341 -13.046 1.00 94.19 735 ARG A N 1
ATOM 5827 C CA . ARG A 1 735 ? 15.997 -14.566 -14.002 1.00 94.19 735 ARG A CA 1
ATOM 5828 C C . ARG A 1 735 ? 16.639 -13.249 -14.412 1.00 94.19 735 ARG A C 1
ATOM 5830 O O . ARG A 1 735 ? 15.957 -12.228 -14.508 1.00 94.19 735 ARG A O 1
ATOM 5837 N N . LEU A 1 736 ? 17.932 -13.309 -14.717 1.00 96.88 736 LEU A N 1
ATOM 5838 C CA . LEU A 1 736 ? 18.698 -12.233 -15.340 1.00 96.88 736 LEU A CA 1
ATOM 5839 C C . LEU A 1 736 ? 19.794 -12.844 -16.225 1.00 96.88 736 LEU A C 1
ATOM 5841 O O . LEU A 1 736 ? 20.767 -13.393 -15.708 1.00 96.88 736 LEU A O 1
ATOM 5845 N N . ASP A 1 737 ? 19.642 -12.709 -17.540 1.00 97.25 737 ASP A N 1
ATOM 5846 C CA . ASP A 1 737 ? 20.571 -13.194 -18.558 1.00 97.25 737 ASP A CA 1
ATOM 5847 C C . ASP A 1 737 ? 21.245 -12.009 -19.266 1.00 97.25 737 ASP A C 1
ATOM 5849 O O . ASP A 1 737 ? 20.573 -11.157 -19.857 1.00 97.25 737 ASP A O 1
ATOM 5853 N N . GLU A 1 738 ? 22.579 -11.986 -19.275 1.00 97.88 738 GLU A N 1
ATOM 5854 C CA . GLU A 1 738 ? 23.359 -11.095 -20.141 1.00 97.88 738 GLU A CA 1
ATOM 5855 C C . GLU A 1 738 ? 23.590 -11.793 -21.484 1.00 97.88 738 GLU A C 1
ATOM 5857 O O . GLU A 1 738 ? 24.348 -12.760 -21.572 1.00 97.88 738 GLU A O 1
ATOM 5862 N N . ASP A 1 739 ? 22.899 -11.346 -22.533 1.00 98.06 739 ASP A N 1
ATOM 5863 C CA . ASP A 1 739 ? 22.941 -12.007 -23.833 1.00 98.06 739 ASP A CA 1
ATOM 5864 C C . ASP A 1 739 ? 24.071 -11.492 -24.725 1.00 98.06 739 ASP A C 1
ATOM 5866 O O . ASP A 1 739 ? 24.396 -10.304 -24.728 1.00 98.06 739 ASP A O 1
ATOM 5870 N N . ALA A 1 740 ? 24.610 -12.363 -25.580 1.00 96.69 740 ALA A N 1
ATOM 5871 C CA . ALA A 1 740 ? 25.649 -11.994 -26.541 1.00 96.69 740 ALA A CA 1
ATOM 5872 C C . ALA A 1 740 ? 25.189 -10.936 -27.565 1.00 96.69 740 ALA A C 1
ATOM 5874 O O . ALA A 1 740 ? 26.021 -10.215 -28.113 1.00 96.69 740 ALA A O 1
ATOM 5875 N N . SER A 1 741 ? 23.878 -10.783 -27.802 1.00 96.88 741 SER A N 1
ATOM 5876 C CA . SER A 1 741 ? 23.337 -9.675 -28.604 1.00 96.88 741 SER A CA 1
ATOM 5877 C C . SER A 1 741 ? 23.455 -8.305 -27.913 1.00 96.88 741 SER A C 1
ATOM 5879 O O . SER A 1 741 ? 23.124 -7.275 -28.504 1.00 96.88 741 SER A O 1
ATOM 5881 N N . GLY A 1 742 ? 23.855 -8.296 -26.638 1.00 97.62 742 GLY A N 1
ATOM 5882 C CA . GLY A 1 742 ? 23.923 -7.139 -25.753 1.00 97.62 742 GLY A CA 1
ATOM 5883 C C . GLY A 1 742 ? 22.579 -6.729 -25.139 1.00 97.62 742 GLY A C 1
ATOM 5884 O O . GLY A 1 742 ? 22.488 -5.664 -24.527 1.00 97.62 742 GLY A O 1
ATOM 5885 N N . TRP A 1 743 ? 21.537 -7.547 -25.310 1.00 98.69 743 TRP A N 1
ATOM 5886 C CA . TRP A 1 743 ? 20.286 -7.408 -24.566 1.00 98.69 743 TRP A CA 1
ATOM 5887 C C . TRP A 1 743 ? 20.457 -8.028 -23.176 1.00 98.69 743 TRP A C 1
ATOM 5889 O O . TRP A 1 743 ? 21.059 -9.089 -23.027 1.00 98.69 743 TRP A O 1
ATOM 5899 N N . LEU A 1 744 ? 19.902 -7.368 -22.168 1.00 98.75 744 LEU A N 1
ATOM 5900 C CA . LEU A 1 744 ? 19.735 -7.889 -20.820 1.00 98.75 744 LEU A CA 1
ATOM 5901 C C . LEU A 1 744 ? 18.310 -8.404 -20.703 1.00 98.75 744 LEU A C 1
ATOM 5903 O O . LEU A 1 744 ? 17.367 -7.617 -20.776 1.00 98.75 744 LEU A O 1
ATOM 5907 N N . PHE A 1 745 ? 18.146 -9.711 -20.549 1.00 98.75 745 PHE A N 1
ATOM 5908 C CA . PHE A 1 745 ? 16.831 -10.315 -20.382 1.00 98.75 745 PHE A CA 1
ATOM 5909 C C . PHE A 1 745 ? 16.583 -10.605 -18.912 1.00 98.75 745 PHE A C 1
ATOM 5911 O O . PHE A 1 745 ? 17.395 -11.256 -18.264 1.00 98.75 745 PHE A O 1
ATOM 5918 N N . ALA A 1 746 ? 15.459 -10.143 -18.385 1.00 98.44 746 ALA A N 1
ATOM 5919 C CA . ALA A 1 746 ? 15.076 -10.351 -17.000 1.00 98.44 746 ALA A CA 1
ATOM 5920 C C . ALA A 1 746 ? 13.619 -10.805 -16.902 1.00 98.44 746 ALA A C 1
ATOM 5922 O O . ALA A 1 746 ? 12.797 -10.474 -17.758 1.00 98.44 746 ALA A O 1
ATOM 5923 N N . SER A 1 747 ? 13.287 -11.550 -15.854 1.00 97.19 747 SER A N 1
ATOM 5924 C CA . SER A 1 747 ? 11.895 -11.867 -15.536 1.00 97.19 747 SER A CA 1
ATOM 5925 C C . SER A 1 747 ? 11.590 -11.554 -14.081 1.00 97.19 747 SER A C 1
ATOM 5927 O O . SER A 1 747 ? 12.402 -11.850 -13.206 1.00 97.19 747 SER A O 1
ATOM 5929 N N . GLY A 1 748 ? 10.417 -10.979 -13.840 1.00 94.12 748 GLY A N 1
ATOM 5930 C CA . GLY A 1 748 ? 9.869 -10.757 -12.509 1.00 94.12 748 GLY A CA 1
ATOM 5931 C C . GLY A 1 748 ? 8.377 -11.062 -12.514 1.00 94.12 748 GLY A C 1
ATOM 5932 O O . GLY A 1 748 ? 7.601 -10.386 -13.194 1.00 94.12 748 GLY A O 1
ATOM 5933 N N . GLY A 1 749 ? 7.970 -12.111 -11.800 1.00 90.88 749 GLY A N 1
ATOM 5934 C CA . GLY A 1 749 ? 6.596 -12.600 -11.844 1.00 90.88 749 GLY A CA 1
ATOM 5935 C C . GLY A 1 749 ? 6.171 -12.943 -13.277 1.00 90.88 749 GLY A C 1
ATOM 5936 O O . GLY A 1 749 ? 6.862 -13.662 -13.997 1.00 90.88 749 GLY A O 1
ATOM 5937 N N . GLY A 1 750 ? 5.028 -12.409 -13.713 1.00 93.81 750 GLY A N 1
ATOM 5938 C CA . GLY A 1 750 ? 4.537 -12.586 -15.085 1.00 93.81 750 GLY A CA 1
ATOM 5939 C C . GLY A 1 750 ? 5.179 -11.663 -16.130 1.00 93.81 750 GLY A C 1
ATOM 5940 O O . GLY A 1 750 ? 4.833 -11.771 -17.305 1.00 93.81 750 GLY A O 1
ATOM 5941 N N . ALA A 1 751 ? 6.078 -10.754 -15.740 1.00 97.69 751 ALA A N 1
ATOM 5942 C CA . ALA A 1 751 ? 6.697 -9.783 -16.640 1.00 97.69 751 ALA A CA 1
ATOM 5943 C C . ALA A 1 751 ? 8.017 -10.309 -17.213 1.00 97.69 751 ALA A C 1
ATOM 5945 O O . ALA A 1 751 ? 8.943 -10.640 -16.469 1.00 97.69 751 ALA A O 1
ATOM 5946 N N . TRP A 1 752 ? 8.127 -10.343 -18.540 1.00 98.50 752 TRP A N 1
ATOM 5947 C CA . TRP A 1 752 ? 9.368 -10.626 -19.258 1.00 98.50 752 TRP A CA 1
ATOM 5948 C C . TRP A 1 752 ? 9.911 -9.341 -19.863 1.00 98.50 752 TRP A C 1
ATOM 5950 O O . TRP A 1 752 ? 9.238 -8.663 -20.638 1.00 98.50 752 TRP A O 1
ATOM 5960 N N . ILE A 1 753 ? 11.131 -8.994 -19.469 1.00 98.75 753 ILE A N 1
ATOM 5961 C CA . ILE A 1 753 ? 11.740 -7.687 -19.685 1.00 98.75 753 ILE A CA 1
ATOM 5962 C C . ILE A 1 753 ? 13.005 -7.879 -20.517 1.00 98.75 753 ILE A C 1
ATOM 5964 O O . ILE A 1 753 ? 13.834 -8.737 -20.222 1.00 98.75 753 ILE A O 1
ATOM 5968 N N . ALA A 1 754 ? 13.172 -7.057 -21.545 1.00 98.75 754 ALA A N 1
ATOM 5969 C CA . ALA A 1 754 ? 14.409 -6.927 -22.293 1.00 98.75 754 ALA A CA 1
ATOM 5970 C C . ALA A 1 754 ? 14.893 -5.477 -22.218 1.00 98.75 754 ALA A C 1
ATOM 5972 O O . ALA A 1 754 ? 14.200 -4.561 -22.662 1.00 98.75 754 ALA A O 1
ATOM 5973 N N . LEU A 1 755 ? 16.085 -5.264 -21.663 1.00 98.75 755 LEU A N 1
ATOM 5974 C CA . LEU A 1 755 ? 16.728 -3.957 -21.571 1.00 98.75 755 LEU A CA 1
ATOM 5975 C C . LEU A 1 755 ? 18.000 -3.939 -22.421 1.00 98.75 755 LEU A C 1
ATOM 5977 O O . LEU A 1 755 ? 18.852 -4.813 -22.299 1.00 98.75 755 LEU A O 1
ATOM 5981 N N . ARG A 1 756 ? 18.158 -2.932 -23.277 1.00 98.62 756 ARG A N 1
ATOM 5982 C CA . ARG A 1 756 ? 19.351 -2.709 -24.098 1.00 98.62 756 ARG A CA 1
ATOM 5983 C C . ARG A 1 756 ? 20.098 -1.473 -23.610 1.00 98.62 756 ARG A C 1
ATOM 5985 O O . ARG A 1 756 ? 19.671 -0.364 -23.935 1.00 98.62 756 ARG A O 1
ATOM 5992 N N . PRO A 1 757 ? 21.224 -1.627 -22.896 1.00 98.44 757 PRO A N 1
ATOM 5993 C CA . PRO A 1 757 ? 22.156 -0.527 -22.693 1.00 98.44 757 PRO A CA 1
ATOM 5994 C C . PRO A 1 757 ? 22.781 -0.138 -24.038 1.00 98.44 757 PRO A C 1
ATOM 5996 O O . PRO A 1 757 ? 23.198 -1.013 -24.802 1.00 98.44 757 PRO A O 1
ATOM 5999 N N . LEU A 1 758 ? 22.835 1.160 -24.341 1.00 98.06 758 LEU A N 1
ATOM 6000 C CA . LEU A 1 758 ? 23.408 1.672 -25.596 1.00 98.06 758 LEU A CA 1
ATOM 6001 C C . LEU A 1 758 ? 24.900 2.010 -25.484 1.00 98.06 758 LEU A C 1
ATOM 6003 O O . LEU A 1 758 ? 25.548 2.282 -26.493 1.00 98.06 758 LEU A O 1
ATOM 6007 N N . GLN A 1 759 ? 25.439 1.960 -24.267 1.00 97.94 759 GLN A N 1
ATOM 6008 C CA . GLN A 1 759 ? 26.846 2.166 -23.939 1.00 97.94 759 GLN A CA 1
ATOM 6009 C C . GLN A 1 759 ? 27.357 1.049 -23.017 1.00 97.94 759 GLN A C 1
ATOM 6011 O O . GLN A 1 759 ? 26.553 0.377 -22.359 1.00 97.94 759 GLN A O 1
ATOM 6016 N N . PRO A 1 760 ? 28.684 0.844 -22.929 1.00 97.75 760 PRO A N 1
ATOM 6017 C CA . PRO A 1 760 ? 29.271 -0.058 -21.946 1.00 97.75 760 PRO A CA 1
ATOM 6018 C C . PRO A 1 760 ? 28.888 0.313 -20.506 1.00 97.75 760 PRO A C 1
ATOM 6020 O O . PRO A 1 760 ? 28.651 1.481 -20.176 1.00 97.75 760 PRO A O 1
ATOM 6023 N N . TYR A 1 761 ? 28.850 -0.693 -19.638 1.00 98.19 761 TYR A N 1
ATOM 6024 C CA . TYR A 1 761 ? 28.460 -0.554 -18.239 1.00 98.19 761 TYR A CA 1
ATOM 6025 C C . TYR A 1 761 ? 29.271 -1.486 -17.337 1.00 98.19 761 TYR A C 1
ATOM 6027 O O . TYR A 1 761 ? 29.966 -2.390 -17.801 1.00 98.19 761 TYR A O 1
ATOM 6035 N N . THR A 1 762 ? 29.162 -1.268 -16.029 1.00 98.12 762 THR A N 1
ATOM 6036 C CA . THR A 1 762 ? 29.700 -2.158 -14.998 1.00 98.12 762 THR A CA 1
ATOM 6037 C C . THR A 1 762 ? 28.625 -2.509 -13.979 1.00 98.12 762 THR A C 1
ATOM 6039 O O . THR A 1 762 ? 27.740 -1.701 -13.700 1.00 98.12 762 THR A O 1
ATOM 6042 N N . TRP A 1 763 ? 28.700 -3.714 -13.414 1.00 98.00 763 TRP A N 1
ATOM 6043 C CA . TRP A 1 763 ? 27.843 -4.115 -12.304 1.00 98.00 763 TRP A CA 1
ATOM 6044 C C . TRP A 1 763 ? 28.447 -3.692 -10.968 1.00 98.00 763 TRP A C 1
ATOM 6046 O O . TRP A 1 763 ? 29.618 -3.958 -10.689 1.00 98.00 763 TRP A O 1
ATOM 6056 N N . LYS A 1 764 ? 27.624 -3.085 -10.118 1.00 96.88 764 LYS A N 1
ATOM 6057 C CA . LYS A 1 764 ? 27.917 -2.792 -8.715 1.00 96.88 764 LYS A CA 1
ATOM 6058 C C . LYS A 1 764 ? 26.909 -3.531 -7.835 1.00 96.88 764 LYS A C 1
ATOM 6060 O O . LYS A 1 764 ? 25.748 -3.682 -8.214 1.00 96.88 764 LYS A O 1
ATOM 6065 N N . ALA A 1 765 ? 27.350 -4.010 -6.678 1.00 93.06 765 ALA A N 1
ATOM 6066 C CA . ALA A 1 765 ? 26.443 -4.578 -5.685 1.00 93.06 765 ALA A CA 1
ATOM 6067 C C . ALA A 1 765 ? 25.636 -3.465 -4.998 1.00 93.06 765 ALA A C 1
ATOM 6069 O O . ALA A 1 765 ? 26.095 -2.326 -4.914 1.00 93.06 765 ALA A O 1
ATOM 6070 N N . ILE A 1 766 ? 24.450 -3.811 -4.507 1.00 90.62 766 ILE A N 1
ATOM 6071 C CA . ILE A 1 766 ? 23.630 -2.958 -3.643 1.00 90.62 766 ILE A CA 1
ATOM 6072 C C . ILE A 1 766 ? 23.618 -3.613 -2.256 1.00 90.62 766 ILE A C 1
ATOM 6074 O O . ILE A 1 766 ? 23.422 -4.825 -2.161 1.00 90.62 766 ILE A O 1
ATOM 6078 N N . ASP A 1 767 ? 23.830 -2.833 -1.193 1.00 78.81 767 ASP A N 1
ATOM 6079 C CA . ASP A 1 767 ? 24.020 -3.340 0.180 1.00 78.81 767 ASP A CA 1
ATOM 6080 C C . ASP A 1 767 ? 22.860 -4.223 0.687 1.00 78.81 767 ASP A C 1
ATOM 6082 O O . ASP A 1 767 ? 23.073 -5.150 1.465 1.00 78.81 767 ASP A O 1
ATOM 6086 N N . GLU A 1 768 ? 21.634 -3.974 0.218 1.00 73.75 768 GLU A N 1
ATOM 6087 C CA . GLU A 1 768 ? 20.414 -4.712 0.591 1.00 73.75 768 GLU A CA 1
ATOM 6088 C C . GLU A 1 768 ? 20.074 -5.881 -0.362 1.00 73.75 768 GLU A C 1
ATOM 6090 O O . GLU A 1 768 ? 19.037 -6.538 -0.208 1.00 73.75 768 GLU A O 1
ATOM 6095 N N . GLY A 1 769 ? 20.958 -6.156 -1.327 1.00 82.06 769 GLY A N 1
ATOM 6096 C CA . GLY A 1 769 ? 20.789 -7.147 -2.388 1.00 82.06 769 GLY A CA 1
ATOM 6097 C C . GLY A 1 769 ? 20.454 -6.527 -3.747 1.00 82.06 769 GLY A C 1
ATOM 6098 O O . GLY A 1 769 ? 20.038 -5.378 -3.843 1.00 82.06 769 GLY A O 1
ATOM 6099 N N . GLY A 1 770 ? 20.636 -7.309 -4.813 1.00 90.44 770 GLY A N 1
ATOM 6100 C CA . GLY A 1 770 ? 20.393 -6.871 -6.190 1.00 90.44 770 GLY A CA 1
ATOM 6101 C C . GLY A 1 770 ? 21.654 -6.339 -6.866 1.00 90.44 770 GLY A C 1
ATOM 6102 O O . GLY A 1 770 ? 22.775 -6.516 -6.375 1.00 90.44 770 GLY A O 1
ATOM 6103 N N . LYS A 1 771 ? 21.480 -5.725 -8.037 1.00 94.94 771 LYS A N 1
ATOM 6104 C CA . LYS A 1 771 ? 22.583 -5.202 -8.847 1.00 94.94 771 LYS A CA 1
ATOM 6105 C C . LYS A 1 771 ? 22.272 -3.800 -9.347 1.00 94.94 771 LYS A C 1
ATOM 6107 O O . LYS A 1 771 ? 21.158 -3.500 -9.769 1.00 94.94 771 LYS A O 1
ATOM 6112 N N . ARG A 1 772 ? 23.298 -2.956 -9.366 1.00 96.38 772 ARG A N 1
ATOM 6113 C CA . ARG A 1 772 ? 23.269 -1.661 -10.034 1.00 96.38 772 ARG A CA 1
ATOM 6114 C C . ARG A 1 772 ? 24.100 -1.718 -11.304 1.00 96.38 772 ARG A C 1
ATOM 6116 O O . ARG A 1 772 ? 25.283 -2.046 -11.254 1.00 96.38 772 ARG A O 1
ATOM 6123 N N . LEU A 1 773 ? 23.487 -1.378 -12.427 1.00 97.94 773 LEU A N 1
ATOM 6124 C CA . LEU A 1 773 ? 24.191 -1.104 -13.674 1.00 97.94 773 LEU A CA 1
ATOM 6125 C C . LEU A 1 773 ? 24.706 0.334 -13.622 1.00 97.94 773 LEU A C 1
ATOM 6127 O O . LEU A 1 773 ? 23.915 1.244 -13.429 1.00 97.94 773 LEU A O 1
ATOM 6131 N N . GLU A 1 774 ? 25.999 0.560 -13.809 1.00 98.12 774 GLU A N 1
ATOM 6132 C CA . GLU A 1 774 ? 26.590 1.902 -13.874 1.00 98.12 774 GLU A CA 1
ATOM 6133 C C . GLU A 1 774 ? 27.237 2.118 -15.242 1.00 98.12 774 GLU A C 1
ATOM 6135 O O . GLU A 1 774 ? 28.101 1.337 -15.648 1.00 98.12 774 GLU A O 1
ATOM 6140 N N . SER A 1 775 ? 26.837 3.176 -15.951 1.00 97.81 775 SER A N 1
ATOM 6141 C CA . SER A 1 775 ? 27.424 3.554 -17.241 1.00 97.81 775 SER A CA 1
ATOM 6142 C C . SER A 1 775 ? 27.924 4.998 -17.201 1.00 97.81 775 SER A C 1
ATOM 6144 O O . SER A 1 775 ? 27.129 5.931 -17.123 1.00 97.81 775 SER A O 1
ATOM 6146 N N . ALA A 1 776 ? 29.247 5.173 -17.268 1.00 97.38 776 ALA A N 1
ATOM 6147 C CA . ALA A 1 776 ? 29.949 6.457 -17.122 1.00 97.38 776 ALA A CA 1
ATOM 6148 C C . ALA A 1 776 ? 30.102 7.250 -18.438 1.00 97.38 776 ALA A C 1
ATOM 6150 O O . ALA A 1 776 ? 31.045 8.020 -18.610 1.00 97.38 776 ALA A O 1
ATOM 6151 N N . PHE A 1 777 ? 29.219 7.009 -19.410 1.00 96.81 777 PHE A N 1
ATOM 6152 C CA . PHE A 1 777 ? 29.235 7.701 -20.699 1.00 96.81 777 PHE A CA 1
ATOM 6153 C C . PHE A 1 777 ? 28.271 8.886 -20.677 1.00 96.81 777 PHE A C 1
ATOM 6155 O O . PHE A 1 777 ? 27.147 8.759 -20.191 1.00 96.81 777 PHE A O 1
ATOM 6162 N N . LEU A 1 778 ? 28.718 10.010 -21.242 1.00 95.75 778 LEU A N 1
ATOM 6163 C CA . LEU A 1 778 ? 27.990 11.282 -21.258 1.00 95.75 778 LEU A CA 1
ATOM 6164 C C . LEU A 1 778 ? 26.798 11.271 -22.225 1.00 95.75 778 LEU A C 1
ATOM 6166 O O . LEU A 1 778 ? 25.677 11.574 -21.822 1.00 95.75 778 LEU A O 1
ATOM 6170 N N . GLN A 1 779 ? 27.027 10.872 -23.481 1.00 96.56 779 GLN A N 1
ATOM 6171 C CA . GLN A 1 779 ? 25.959 10.506 -24.412 1.00 96.56 779 GLN A CA 1
ATOM 6172 C C . GLN A 1 779 ? 25.604 9.040 -24.180 1.00 96.56 779 GLN A C 1
ATOM 6174 O O . GLN A 1 779 ? 26.421 8.144 -24.427 1.00 96.56 779 GLN A O 1
ATOM 6179 N N . ASN A 1 780 ? 24.399 8.803 -23.675 1.00 96.31 780 ASN A N 1
ATOM 6180 C CA . ASN A 1 780 ? 23.981 7.503 -23.171 1.00 96.31 780 ASN A CA 1
ATOM 6181 C C . ASN A 1 780 ? 22.527 7.197 -23.534 1.00 96.31 780 ASN A C 1
ATOM 6183 O O . ASN A 1 780 ? 21.788 8.045 -24.038 1.00 96.31 780 ASN A O 1
ATOM 6187 N N . GLY A 1 781 ? 22.093 5.978 -23.242 1.00 97.19 781 GLY A N 1
ATOM 6188 C CA . GLY A 1 781 ? 20.689 5.626 -23.321 1.00 97.19 781 GLY A CA 1
ATOM 6189 C C . GLY A 1 781 ? 20.413 4.162 -23.045 1.00 97.19 781 GLY A C 1
ATOM 6190 O O . GLY A 1 781 ? 21.312 3.315 -23.043 1.00 97.19 781 GLY A O 1
ATOM 6191 N N . VAL A 1 782 ? 19.136 3.877 -22.829 1.00 98.38 782 VAL A N 1
ATOM 6192 C CA . VAL A 1 782 ? 18.606 2.524 -22.699 1.00 98.38 782 VAL A CA 1
ATOM 6193 C C . VAL A 1 782 ? 17.328 2.378 -23.516 1.00 98.38 782 VAL A C 1
ATOM 6195 O O . VAL A 1 782 ? 16.549 3.322 -23.659 1.00 98.38 782 VAL A O 1
ATOM 6198 N N . ILE A 1 783 ? 17.108 1.174 -24.037 1.00 98.69 783 ILE A N 1
ATOM 6199 C CA . ILE A 1 783 ? 15.823 0.750 -24.602 1.00 98.69 783 ILE A CA 1
ATOM 6200 C C . ILE A 1 783 ? 15.272 -0.325 -23.686 1.00 98.69 783 ILE A C 1
ATOM 6202 O O . ILE A 1 783 ? 16.013 -1.209 -23.267 1.00 98.69 783 ILE A O 1
ATOM 6206 N N . MET A 1 784 ? 13.989 -0.268 -23.380 1.00 98.56 784 MET A N 1
ATOM 6207 C CA . MET A 1 784 ? 13.324 -1.247 -22.542 1.00 98.56 784 MET A CA 1
ATOM 6208 C C . MET A 1 784 ? 12.052 -1.709 -23.248 1.00 98.56 784 MET A C 1
ATOM 6210 O O . MET A 1 784 ? 11.279 -0.891 -23.737 1.00 98.56 784 MET A O 1
ATOM 6214 N N . GLN A 1 785 ? 11.879 -3.023 -23.343 1.00 98.56 785 GLN A N 1
ATOM 6215 C CA . GLN A 1 785 ? 10.730 -3.691 -23.942 1.00 98.56 785 GLN A CA 1
ATOM 6216 C C . GLN A 1 785 ? 10.214 -4.727 -22.945 1.00 98.56 785 GLN A C 1
ATOM 6218 O O . GLN A 1 785 ? 10.973 -5.594 -22.510 1.00 98.56 785 GLN A O 1
ATOM 6223 N N . VAL A 1 786 ? 8.925 -4.671 -22.620 1.00 98.56 786 VAL A N 1
ATOM 6224 C CA . VAL A 1 786 ? 8.267 -5.662 -21.751 1.00 98.56 786 VAL A CA 1
ATOM 6225 C C . VAL A 1 786 ? 7.212 -6.424 -22.530 1.00 98.56 786 VAL A C 1
ATOM 6227 O O . VAL A 1 786 ? 6.640 -5.904 -23.488 1.00 98.56 786 VAL A O 1
ATOM 6230 N N . ALA A 1 787 ? 6.938 -7.647 -22.105 1.00 98.25 787 ALA A N 1
ATOM 6231 C CA . ALA A 1 787 ? 5.741 -8.380 -22.466 1.00 98.25 787 ALA A CA 1
ATOM 6232 C C . ALA A 1 787 ? 5.322 -9.316 -21.327 1.00 98.25 787 ALA A C 1
ATOM 6234 O O . ALA A 1 787 ? 6.106 -9.604 -20.419 1.00 98.25 787 ALA A O 1
ATOM 6235 N N . SER A 1 788 ? 4.087 -9.806 -21.374 1.00 97.50 788 SER A N 1
ATOM 6236 C CA . SER A 1 788 ? 3.658 -10.846 -20.445 1.00 97.50 788 SER A CA 1
ATOM 6237 C C . SER A 1 788 ? 4.223 -12.200 -20.865 1.00 97.50 788 SER A C 1
ATOM 6239 O O . SER A 1 788 ? 4.213 -12.554 -22.046 1.00 97.50 788 SER A O 1
ATOM 6241 N N . ALA A 1 789 ? 4.642 -13.001 -19.886 1.00 96.62 789 ALA A N 1
ATOM 6242 C CA . ALA A 1 789 ? 5.077 -14.379 -20.085 1.00 96.62 789 ALA A CA 1
ATOM 6243 C C . ALA A 1 789 ? 4.042 -15.224 -20.848 1.00 96.62 789 ALA A C 1
ATOM 6245 O O . ALA A 1 789 ? 4.409 -16.109 -21.613 1.00 96.62 789 ALA A O 1
ATOM 6246 N N . ARG A 1 790 ? 2.743 -14.930 -20.681 1.00 95.38 790 ARG A N 1
ATOM 6247 C CA . ARG A 1 790 ? 1.650 -15.674 -21.333 1.00 95.38 790 ARG A CA 1
ATOM 6248 C C . ARG A 1 790 ? 1.547 -15.436 -22.839 1.00 95.38 790 ARG A C 1
ATOM 6250 O O . ARG A 1 790 ? 0.793 -16.130 -23.511 1.00 95.38 790 ARG A O 1
ATOM 6257 N N . GLU A 1 791 ? 2.247 -14.432 -23.360 1.00 96.56 791 GLU A N 1
ATOM 6258 C CA . GLU A 1 791 ? 2.250 -14.111 -24.789 1.00 96.56 791 GLU A CA 1
ATOM 6259 C C . GLU A 1 791 ? 3.206 -14.998 -25.596 1.00 96.56 791 GLU A C 1
ATOM 6261 O O . GLU A 1 791 ? 3.179 -14.962 -26.824 1.00 96.56 791 GLU A O 1
ATOM 6266 N N . PHE A 1 792 ? 4.039 -15.794 -24.925 1.00 97.00 792 PHE A N 1
ATOM 6267 C CA . PHE A 1 792 ? 5.073 -16.615 -25.546 1.00 97.00 792 PHE A CA 1
ATOM 6268 C C . PHE A 1 792 ? 4.984 -18.052 -25.038 1.00 97.00 792 PHE A C 1
ATOM 6270 O O . PHE A 1 792 ? 4.674 -18.299 -23.875 1.00 97.00 792 PHE A O 1
ATOM 6277 N N . GLY A 1 793 ? 5.313 -19.020 -25.892 1.00 93.88 793 GLY A N 1
ATOM 6278 C CA . GLY A 1 793 ? 5.384 -20.423 -25.494 1.00 93.88 793 GLY A CA 1
ATOM 6279 C C . GLY A 1 793 ? 6.605 -20.737 -24.626 1.00 93.88 793 GLY A C 1
ATOM 6280 O O . GLY A 1 793 ? 6.600 -21.723 -23.890 1.00 93.88 793 GLY A O 1
ATOM 6281 N N . SER A 1 794 ? 7.668 -19.925 -24.699 1.00 97.31 794 SER A N 1
ATOM 6282 C CA . SER A 1 794 ? 8.877 -20.116 -23.888 1.00 97.31 794 SER A CA 1
ATOM 6283 C C . SER A 1 794 ? 9.748 -18.862 -23.758 1.00 97.31 794 SER A C 1
ATOM 6285 O O . SER A 1 794 ? 9.697 -17.955 -24.587 1.00 97.31 794 SER A O 1
ATOM 6287 N N . TRP A 1 795 ? 10.615 -18.857 -22.740 1.00 97.31 795 TRP A N 1
ATOM 6288 C CA . TRP A 1 795 ? 11.617 -17.807 -22.505 1.00 97.31 795 TRP A CA 1
ATOM 6289 C C . TRP A 1 795 ? 12.540 -17.589 -23.711 1.00 97.31 795 TRP A C 1
ATOM 6291 O O . TRP A 1 795 ? 12.822 -16.456 -24.094 1.00 97.31 795 TRP A O 1
ATOM 6301 N N . GLU A 1 796 ? 12.970 -18.673 -24.361 1.00 97.81 796 GLU A N 1
ATOM 6302 C CA . GLU A 1 796 ? 13.831 -18.581 -25.542 1.00 97.81 796 GLU A CA 1
ATOM 6303 C C . GLU A 1 796 ? 13.087 -18.062 -26.776 1.00 97.81 796 GLU A C 1
ATOM 6305 O O . GLU A 1 796 ? 13.689 -17.378 -27.606 1.00 97.81 796 GLU A O 1
ATOM 6310 N N . GLU A 1 797 ? 11.778 -18.309 -26.892 1.00 98.25 797 GLU A N 1
ATOM 6311 C CA . GLU A 1 797 ? 10.958 -17.693 -27.939 1.00 98.25 797 GLU A CA 1
ATOM 6312 C C . GLU A 1 797 ? 10.932 -16.169 -27.781 1.00 98.25 797 GLU A C 1
ATOM 6314 O O . GLU A 1 797 ? 11.196 -15.453 -28.747 1.00 98.25 797 GLU A O 1
ATOM 6319 N N . PHE A 1 798 ? 10.700 -15.671 -26.564 1.00 98.44 798 PHE A N 1
ATOM 6320 C CA . PHE A 1 798 ? 10.756 -14.238 -26.266 1.00 98.44 798 PHE A CA 1
ATOM 6321 C C . PHE A 1 798 ? 12.119 -13.633 -26.608 1.00 98.44 798 PHE A C 1
ATOM 6323 O O . PHE A 1 798 ? 12.187 -12.665 -27.370 1.00 98.44 798 PHE A O 1
ATOM 6330 N N . LYS A 1 799 ? 13.215 -14.245 -26.138 1.00 98.62 799 LYS A N 1
ATOM 6331 C CA . LYS A 1 799 ? 14.579 -13.790 -26.456 1.00 98.62 799 LYS A CA 1
ATOM 6332 C C . LYS A 1 799 ? 14.825 -13.763 -27.959 1.00 98.62 799 LYS A C 1
ATOM 6334 O O . LYS A 1 799 ? 15.345 -12.784 -28.485 1.00 98.62 799 LYS A O 1
ATOM 6339 N N . THR A 1 800 ? 14.407 -14.806 -28.672 1.00 98.50 800 THR A N 1
ATOM 6340 C CA . THR A 1 800 ? 14.542 -14.903 -30.132 1.00 98.50 800 THR A CA 1
ATOM 6341 C C . THR A 1 800 ? 13.768 -13.798 -30.846 1.00 98.50 800 THR A C 1
ATOM 6343 O O . THR A 1 800 ? 14.312 -13.153 -31.743 1.00 98.50 800 THR A O 1
ATOM 6346 N N . LYS A 1 801 ? 12.528 -13.530 -30.424 1.00 98.38 801 LYS A N 1
ATOM 6347 C CA . LYS A 1 801 ? 11.698 -12.461 -30.988 1.00 98.38 801 LYS A CA 1
ATOM 6348 C C . LYS A 1 801 ? 12.318 -11.087 -30.761 1.00 98.38 801 LYS A C 1
ATOM 6350 O O . LYS A 1 801 ? 12.415 -10.325 -31.715 1.00 98.38 801 LYS A O 1
ATOM 6355 N N . VAL A 1 802 ? 12.799 -10.801 -29.550 1.00 98.62 802 VAL A N 1
ATOM 6356 C CA . VAL A 1 802 ? 13.453 -9.523 -29.223 1.00 98.62 802 VAL A CA 1
ATOM 6357 C C . VAL A 1 802 ? 14.763 -9.338 -29.991 1.00 98.62 802 VAL A C 1
ATOM 6359 O O . VAL A 1 802 ? 15.002 -8.265 -30.541 1.00 98.62 802 VAL A O 1
ATOM 6362 N N . ARG A 1 803 ? 15.602 -10.379 -30.095 1.00 98.50 803 ARG A N 1
ATOM 6363 C CA . ARG A 1 803 ? 16.847 -10.328 -30.886 1.00 98.50 803 ARG A CA 1
ATOM 6364 C C . ARG A 1 803 ? 16.589 -10.011 -32.364 1.00 98.50 803 ARG A C 1
ATOM 6366 O O . ARG A 1 803 ? 17.443 -9.411 -33.006 1.00 98.50 803 ARG A O 1
ATOM 6373 N N . GLY A 1 804 ? 15.436 -10.422 -32.896 1.00 97.88 804 GLY A N 1
ATOM 6374 C CA . GLY A 1 804 ? 15.032 -10.178 -34.282 1.00 97.88 804 GLY A CA 1
ATOM 6375 C C . GLY A 1 804 ? 14.414 -8.801 -34.552 1.00 97.88 804 GLY A C 1
ATOM 6376 O O . GLY A 1 804 ? 14.058 -8.532 -35.699 1.00 97.88 804 GLY A O 1
ATOM 6377 N N . LEU A 1 805 ? 14.249 -7.944 -33.539 1.00 98.19 805 LEU A N 1
ATOM 6378 C CA . LEU A 1 805 ? 13.670 -6.610 -33.716 1.00 98.19 805 LEU A CA 1
ATOM 6379 C C . LEU A 1 805 ? 14.622 -5.672 -34.471 1.00 98.19 805 LEU A C 1
ATOM 6381 O O . LEU A 1 805 ? 15.833 -5.671 -34.252 1.00 98.19 805 LEU A O 1
ATOM 6385 N N . GLU A 1 806 ? 14.058 -4.835 -35.347 1.00 98.25 806 GLU A N 1
ATOM 6386 C CA . GLU A 1 806 ? 14.801 -3.792 -36.063 1.00 98.25 806 GLU A CA 1
ATOM 6387 C C . GLU A 1 806 ? 15.334 -2.770 -35.049 1.00 98.25 806 GLU A C 1
ATOM 6389 O O . GLU A 1 806 ? 14.558 -2.050 -34.420 1.00 98.25 806 GLU A O 1
ATOM 6394 N N . LEU A 1 807 ? 16.658 -2.707 -34.894 1.00 98.44 807 LEU A N 1
ATOM 6395 C CA . LEU A 1 807 ? 17.338 -1.780 -33.995 1.00 98.44 807 LEU A CA 1
ATOM 6396 C C . LEU A 1 807 ? 18.548 -1.150 -34.689 1.00 98.44 807 LEU A C 1
ATOM 6398 O O . LEU A 1 807 ? 19.459 -1.846 -35.131 1.00 98.44 807 LEU A O 1
ATOM 6402 N N . SER A 1 808 ? 18.595 0.181 -34.707 1.00 98.12 808 SER A N 1
ATOM 6403 C CA . SER A 1 808 ? 19.797 0.951 -35.033 1.00 98.12 808 SER A CA 1
ATOM 6404 C C . SER A 1 808 ? 19.933 2.142 -34.089 1.00 98.12 808 SER A C 1
ATOM 6406 O O . SER A 1 808 ? 18.941 2.751 -33.694 1.00 98.12 808 SER A O 1
ATOM 6408 N N . PHE A 1 809 ? 21.160 2.469 -33.691 1.00 97.88 809 PHE A N 1
ATOM 6409 C CA . PHE A 1 809 ? 21.427 3.594 -32.800 1.00 97.88 809 PHE A CA 1
ATOM 6410 C C . PHE A 1 809 ? 22.825 4.169 -33.031 1.00 97.88 809 PHE A C 1
ATOM 6412 O O . PHE A 1 809 ? 23.692 3.523 -33.618 1.00 97.88 809 PHE A O 1
ATOM 6419 N N . GLY A 1 810 ? 23.045 5.399 -32.574 1.00 96.94 810 GLY A N 1
ATOM 6420 C CA . GLY A 1 810 ? 24.350 6.055 -32.581 1.00 96.94 810 GLY A CA 1
ATOM 6421 C C . GLY A 1 810 ? 24.426 7.109 -31.486 1.00 96.94 810 GLY A C 1
ATOM 6422 O O . GLY A 1 810 ? 23.424 7.745 -31.191 1.00 96.94 810 GLY A O 1
ATOM 6423 N N . MET A 1 811 ? 25.595 7.269 -30.866 1.00 95.19 811 MET A N 1
ATOM 6424 C CA . MET A 1 811 ? 25.768 8.133 -29.687 1.00 95.19 811 MET A CA 1
ATOM 6425 C C . MET A 1 811 ? 26.410 9.492 -30.006 1.00 95.19 811 MET A C 1
ATOM 6427 O O . MET A 1 811 ? 26.487 10.343 -29.130 1.00 95.19 811 MET A O 1
ATOM 6431 N N . ALA A 1 812 ? 26.868 9.708 -31.244 1.00 89.94 812 ALA A N 1
ATOM 6432 C CA . ALA A 1 812 ? 27.545 10.933 -31.669 1.00 89.94 812 ALA A CA 1
ATOM 6433 C C . ALA A 1 812 ? 26.891 11.533 -32.933 1.00 89.94 812 ALA A C 1
ATOM 6435 O O . ALA A 1 812 ? 26.534 10.770 -33.839 1.00 89.94 812 ALA A O 1
ATOM 6436 N N . PRO A 1 813 ? 26.780 12.876 -33.044 1.00 86.81 813 PRO A N 1
ATOM 6437 C CA . PRO A 1 813 ? 27.123 13.883 -32.025 1.00 86.81 813 PRO A CA 1
ATOM 6438 C C . PRO A 1 813 ? 26.142 13.919 -30.840 1.00 86.81 813 PRO A C 1
ATOM 6440 O O . PRO A 1 813 ? 26.526 14.350 -29.762 1.00 86.81 813 PRO A O 1
ATOM 6443 N N . HIS A 1 814 ? 24.926 13.407 -31.032 1.00 91.19 814 HIS A N 1
ATOM 6444 C CA . HIS A 1 814 ? 23.914 13.214 -29.996 1.00 91.19 814 HIS A CA 1
ATOM 6445 C C . HIS A 1 814 ? 23.396 11.774 -30.044 1.00 91.19 814 HIS A C 1
ATOM 6447 O O . HIS A 1 814 ? 23.505 11.097 -31.074 1.00 91.19 814 HIS A O 1
ATOM 6453 N N . ALA A 1 815 ? 22.818 11.306 -28.938 1.00 94.75 815 ALA A N 1
ATOM 6454 C CA . ALA A 1 815 ? 22.193 9.993 -28.883 1.00 94.75 815 ALA A CA 1
ATOM 6455 C C . ALA A 1 815 ? 20.968 9.933 -29.809 1.00 94.75 815 ALA A C 1
ATOM 6457 O O . ALA A 1 815 ? 20.074 10.777 -29.739 1.00 94.75 815 ALA A O 1
ATOM 6458 N N . ARG A 1 816 ? 20.918 8.911 -30.666 1.00 97.12 816 ARG A N 1
ATOM 6459 C CA . ARG A 1 816 ? 19.788 8.612 -31.549 1.00 97.12 816 ARG A CA 1
ATOM 6460 C C . ARG A 1 816 ? 19.502 7.120 -31.596 1.00 97.12 816 ARG A C 1
ATOM 6462 O O . ARG A 1 816 ? 20.430 6.310 -31.603 1.00 97.12 816 ARG A O 1
ATOM 6469 N N . VAL A 1 817 ? 18.227 6.766 -31.668 1.00 98.50 817 VAL A N 1
ATOM 6470 C CA . VAL A 1 817 ? 17.711 5.397 -31.702 1.00 98.50 817 VAL A CA 1
ATOM 6471 C C . VAL A 1 817 ? 16.567 5.317 -32.700 1.00 98.50 817 VAL A C 1
ATOM 6473 O O . VAL A 1 817 ? 15.667 6.153 -32.703 1.00 98.50 817 VAL A O 1
ATOM 6476 N N . ARG A 1 818 ? 16.574 4.256 -33.499 1.00 98.56 818 ARG A N 1
ATOM 6477 C CA . ARG A 1 818 ? 15.442 3.785 -34.287 1.00 98.56 818 ARG A CA 1
ATOM 6478 C C . ARG A 1 818 ? 15.190 2.328 -33.916 1.00 98.56 818 ARG A C 1
ATOM 6480 O O . ARG A 1 818 ? 16.069 1.487 -34.115 1.00 98.56 818 ARG A O 1
ATOM 6487 N N . PHE A 1 819 ? 14.018 2.048 -33.356 1.00 98.75 819 PHE A N 1
ATOM 6488 C CA . PHE A 1 819 ? 13.671 0.746 -32.790 1.00 98.75 819 PHE A CA 1
ATOM 6489 C C . PHE A 1 819 ? 12.237 0.353 -33.144 1.00 98.75 819 PHE A C 1
ATOM 6491 O O . PHE A 1 819 ? 11.313 1.140 -32.950 1.00 98.75 819 PHE A O 1
ATOM 6498 N N . ARG A 1 820 ? 12.044 -0.869 -33.643 1.00 98.62 820 ARG A N 1
ATOM 6499 C CA . ARG A 1 820 ? 10.717 -1.454 -33.858 1.00 98.62 820 ARG A CA 1
ATOM 6500 C C . ARG A 1 820 ? 10.339 -2.330 -32.669 1.00 98.62 820 ARG A C 1
ATOM 6502 O O . ARG A 1 820 ? 11.029 -3.308 -32.401 1.00 98.62 820 ARG A O 1
ATOM 6509 N N . SER A 1 821 ? 9.249 -1.994 -31.985 1.00 98.25 821 SER A N 1
ATOM 6510 C CA . SER A 1 821 ? 8.789 -2.714 -30.793 1.00 98.25 821 SER A CA 1
ATOM 6511 C C . SER A 1 821 ? 8.159 -4.071 -31.120 1.00 98.25 821 SER A C 1
ATOM 6513 O O . SER A 1 821 ? 7.790 -4.354 -32.265 1.00 98.25 821 SER A O 1
ATOM 6515 N N . LEU A 1 822 ? 7.933 -4.891 -30.087 1.00 98.06 822 LEU A N 1
ATOM 6516 C CA . LEU A 1 822 ? 7.146 -6.130 -30.188 1.00 98.06 822 LEU A CA 1
ATOM 6517 C C . LEU A 1 822 ? 5.708 -5.884 -30.674 1.00 98.06 822 LEU A C 1
ATOM 6519 O O . LEU A 1 822 ? 5.082 -6.788 -31.226 1.00 98.06 822 LEU A O 1
ATOM 6523 N N . ARG A 1 823 ? 5.186 -4.662 -30.509 1.00 96.75 823 ARG A N 1
ATOM 6524 C CA . ARG A 1 823 ? 3.860 -4.251 -31.002 1.00 96.75 823 ARG A CA 1
ATOM 6525 C C . ARG A 1 823 ? 3.876 -3.737 -32.438 1.00 96.75 823 ARG A C 1
ATOM 6527 O O . ARG A 1 823 ? 2.828 -3.355 -32.949 1.00 96.75 823 ARG A O 1
ATOM 6534 N N . GLY A 1 824 ? 5.040 -3.748 -33.087 1.00 97.19 824 GLY A N 1
ATOM 6535 C CA . GLY A 1 824 ? 5.232 -3.352 -34.479 1.00 97.19 824 GLY A CA 1
ATOM 6536 C C . GLY A 1 824 ? 5.458 -1.856 -34.695 1.00 97.19 824 GLY A C 1
ATOM 6537 O O . GLY A 1 824 ? 5.863 -1.484 -35.800 1.00 97.19 824 GLY A O 1
ATOM 6538 N N . ALA A 1 825 ? 5.263 -1.031 -33.660 1.00 97.44 825 ALA A N 1
ATOM 6539 C CA . ALA A 1 825 ? 5.464 0.412 -33.718 1.00 97.44 825 ALA A CA 1
ATOM 6540 C C . ALA A 1 825 ? 6.947 0.740 -33.915 1.00 97.44 825 ALA A C 1
ATOM 6542 O O . ALA A 1 825 ? 7.819 0.170 -33.254 1.00 97.44 825 ALA A O 1
ATOM 6543 N N . LEU A 1 826 ? 7.235 1.659 -34.830 1.00 98.44 826 LEU A N 1
ATOM 6544 C CA . LEU A 1 826 ? 8.576 2.177 -35.059 1.00 98.44 826 LEU A CA 1
ATOM 6545 C C . LEU A 1 826 ? 8.783 3.452 -34.239 1.00 98.44 826 LEU A C 1
ATOM 6547 O O . LEU A 1 826 ? 8.203 4.487 -34.560 1.00 98.44 826 LEU A O 1
ATOM 6551 N N . LEU A 1 827 ? 9.637 3.388 -33.220 1.00 98.50 827 LEU A N 1
ATOM 6552 C CA . LEU A 1 827 ? 10.043 4.542 -32.429 1.00 98.50 827 LEU A CA 1
ATOM 6553 C C . LEU A 1 827 ? 11.350 5.121 -32.975 1.00 98.50 827 LEU A C 1
ATOM 6555 O O . LEU A 1 827 ? 12.347 4.411 -33.120 1.00 98.50 827 LEU A O 1
ATOM 6559 N N . GLU A 1 828 ? 11.356 6.425 -33.230 1.00 98.31 828 GLU A N 1
ATOM 6560 C CA . GLU A 1 828 ? 12.527 7.183 -33.670 1.00 98.31 828 GLU A CA 1
ATOM 6561 C C . GLU A 1 828 ? 12.777 8.324 -32.688 1.00 98.31 828 GLU A C 1
ATOM 6563 O O . GLU A 1 828 ? 11.952 9.225 -32.531 1.00 98.31 828 GLU A O 1
ATOM 6568 N N . CYS A 1 829 ? 13.909 8.271 -31.996 1.00 97.75 829 CYS A N 1
ATOM 6569 C CA . CYS A 1 829 ? 14.289 9.227 -30.966 1.00 97.75 829 CYS A CA 1
ATOM 6570 C C . CYS A 1 829 ? 15.672 9.779 -31.285 1.00 97.75 829 CYS A C 1
ATOM 6572 O O . CYS A 1 829 ? 16.612 9.015 -31.467 1.00 97.75 829 CYS A O 1
ATOM 6574 N N . GLU A 1 830 ? 15.807 11.096 -31.303 1.00 96.38 830 GLU A N 1
ATOM 6575 C CA . GLU A 1 830 ? 17.091 11.789 -31.343 1.00 96.38 830 GLU A CA 1
ATOM 6576 C C . GLU A 1 830 ? 17.064 12.836 -30.239 1.00 96.38 830 GLU A C 1
ATOM 6578 O O . GLU A 1 830 ? 16.071 13.554 -30.087 1.00 96.38 830 GLU A O 1
ATOM 6583 N N . TRP A 1 831 ? 18.113 12.867 -29.421 1.00 95.19 831 TRP A N 1
ATOM 6584 C CA . TRP A 1 831 ? 18.192 13.814 -28.320 1.00 95.19 831 TRP A CA 1
ATOM 6585 C C . TRP A 1 831 ? 18.094 15.248 -28.857 1.00 95.19 831 TRP A C 1
ATOM 6587 O O . TRP A 1 831 ? 18.732 15.599 -29.849 1.00 95.19 831 TRP A O 1
ATOM 6597 N N . GLY A 1 832 ? 17.258 16.068 -28.220 1.00 92.56 832 GLY A N 1
ATOM 6598 C CA . GLY A 1 832 ? 16.999 17.448 -28.632 1.00 92.56 832 GLY A CA 1
ATOM 6599 C C . GLY A 1 832 ? 15.920 17.598 -29.710 1.00 92.56 832 GLY A C 1
ATOM 6600 O O . GLY A 1 832 ? 15.490 18.720 -29.979 1.00 92.56 832 GLY A O 1
ATOM 6601 N N . LEU A 1 833 ? 15.426 16.499 -30.293 1.00 93.44 833 LEU A N 1
ATOM 6602 C CA . LEU A 1 833 ? 14.318 16.496 -31.251 1.00 93.44 833 LEU A CA 1
ATOM 6603 C C . LEU A 1 833 ? 13.088 15.764 -30.687 1.00 93.44 833 LEU A C 1
ATOM 6605 O O . LEU A 1 833 ? 13.231 14.797 -29.937 1.00 93.44 833 LEU A O 1
ATOM 6609 N N . PRO A 1 834 ? 11.857 16.160 -31.066 1.00 92.50 834 PRO A N 1
ATOM 6610 C CA . PRO A 1 834 ? 10.660 15.409 -30.702 1.00 92.50 834 PRO A CA 1
ATOM 6611 C C . PRO A 1 834 ? 10.724 13.965 -31.215 1.00 92.50 834 PRO A C 1
ATOM 6613 O O . PRO A 1 834 ? 10.939 13.735 -32.407 1.00 92.50 834 PRO A O 1
ATOM 6616 N N . ALA A 1 835 ? 10.488 13.001 -30.322 1.00 95.25 835 ALA A N 1
ATOM 6617 C CA . ALA A 1 835 ? 10.373 11.592 -30.687 1.00 95.25 835 ALA A CA 1
ATOM 6618 C C . ALA A 1 835 ? 9.227 11.367 -31.685 1.00 95.25 835 ALA A C 1
ATOM 6620 O O . ALA A 1 835 ? 8.228 12.092 -31.670 1.00 95.25 835 ALA A O 1
ATOM 6621 N N . ARG A 1 836 ? 9.352 10.345 -32.532 1.00 97.44 836 ARG A N 1
ATOM 6622 C CA . ARG A 1 836 ? 8.327 9.935 -33.498 1.00 97.44 836 ARG A CA 1
ATOM 6623 C C . ARG A 1 836 ? 7.923 8.484 -33.278 1.00 97.44 836 ARG A C 1
ATOM 6625 O O . ARG A 1 836 ? 8.765 7.657 -32.942 1.00 97.44 836 ARG A O 1
ATOM 6632 N N . VAL A 1 837 ? 6.646 8.195 -33.505 1.00 96.62 837 VAL A N 1
ATOM 6633 C CA . VAL A 1 837 ? 6.073 6.847 -33.527 1.00 96.62 837 VAL A CA 1
ATOM 6634 C C . VAL A 1 837 ? 5.392 6.664 -34.879 1.00 96.62 837 VAL A C 1
ATOM 6636 O O . VAL A 1 837 ? 4.547 7.474 -35.258 1.00 96.62 837 VAL A O 1
ATOM 6639 N N . ASP A 1 838 ? 5.817 5.658 -35.644 1.00 97.00 838 ASP A N 1
ATOM 6640 C CA . ASP A 1 838 ? 5.344 5.382 -37.010 1.00 97.00 838 ASP A CA 1
ATOM 6641 C C . ASP A 1 838 ? 5.397 6.619 -37.932 1.00 97.00 838 ASP A C 1
ATOM 6643 O O . ASP A 1 838 ? 4.494 6.906 -38.718 1.00 97.00 838 ASP A O 1
ATOM 6647 N N . GLY A 1 839 ? 6.481 7.392 -37.810 1.00 94.38 839 GLY A N 1
ATOM 6648 C CA . GLY A 1 839 ? 6.734 8.616 -38.575 1.00 94.38 839 GLY A CA 1
ATOM 6649 C C . GLY A 1 839 ? 6.005 9.867 -38.063 1.00 94.38 839 GLY A C 1
ATOM 6650 O O . GLY A 1 839 ? 6.419 10.986 -38.396 1.00 94.38 839 GLY A O 1
ATOM 6651 N N . ALA A 1 840 ? 4.983 9.719 -37.215 1.00 94.81 840 ALA A N 1
ATOM 6652 C CA . ALA A 1 840 ? 4.261 10.833 -36.608 1.00 94.81 840 ALA A CA 1
ATOM 6653 C C . ALA A 1 840 ? 4.988 11.346 -35.351 1.00 94.81 840 ALA A C 1
ATOM 6655 O O . ALA A 1 840 ? 5.417 10.541 -34.526 1.00 94.81 840 ALA A O 1
ATOM 6656 N N . PRO A 1 841 ? 5.141 12.669 -35.161 1.00 93.50 841 PRO A N 1
ATOM 6657 C CA . PRO A 1 841 ? 5.724 13.204 -33.935 1.00 93.50 841 PRO A CA 1
ATOM 6658 C C . PRO A 1 841 ? 4.838 12.891 -32.725 1.00 93.50 841 PRO A C 1
ATOM 6660 O O . PRO A 1 841 ? 3.613 13.007 -32.793 1.00 93.50 841 PRO A O 1
ATOM 6663 N N . LEU A 1 842 ? 5.465 12.557 -31.599 1.00 90.31 842 LEU A N 1
ATOM 6664 C CA . LEU A 1 842 ? 4.813 12.431 -30.300 1.00 90.31 842 LEU A CA 1
ATOM 6665 C C . LEU A 1 842 ? 4.462 13.838 -29.777 1.00 90.31 842 LEU A C 1
ATOM 6667 O O . LEU A 1 842 ? 5.162 14.411 -28.941 1.00 90.31 842 LEU A O 1
ATOM 6671 N N . ASP A 1 843 ? 3.393 14.420 -30.330 1.00 87.75 843 ASP A N 1
ATOM 6672 C CA . ASP A 1 843 ? 2.935 15.784 -30.043 1.00 87.75 843 ASP A CA 1
ATOM 6673 C C . ASP A 1 843 ? 2.204 15.858 -28.695 1.00 87.75 843 ASP A C 1
ATOM 6675 O O . ASP A 1 843 ? 0.975 15.812 -28.595 1.00 87.75 843 ASP A O 1
ATOM 6679 N N . ARG A 1 844 ? 3.006 15.976 -27.638 1.00 89.38 844 ARG A N 1
ATOM 6680 C CA . ARG A 1 844 ? 2.551 16.101 -26.251 1.00 89.38 844 ARG A CA 1
ATOM 6681 C C . ARG A 1 844 ? 1.670 17.329 -26.005 1.00 89.38 844 ARG A C 1
ATOM 6683 O O . ARG A 1 844 ? 0.788 17.279 -25.158 1.00 89.38 844 ARG A O 1
ATOM 6690 N N . ALA A 1 845 ? 1.818 18.405 -26.781 1.00 85.69 845 ALA A N 1
ATOM 6691 C CA . ALA A 1 845 ? 1.039 19.629 -26.577 1.00 85.69 845 ALA A CA 1
ATOM 6692 C C . ALA A 1 845 ? -0.471 19.443 -26.831 1.00 85.69 845 ALA A C 1
ATOM 6694 O O . ALA A 1 845 ? -1.279 20.229 -26.325 1.00 85.69 845 ALA A O 1
ATOM 6695 N N . ARG A 1 846 ? -0.846 18.404 -27.594 1.00 88.88 846 ARG A N 1
ATOM 6696 C CA . ARG A 1 846 ? -2.238 18.024 -27.886 1.00 88.88 846 ARG A CA 1
ATOM 6697 C C . ARG A 1 846 ? -2.846 17.066 -26.868 1.00 88.88 846 ARG A C 1
ATOM 6699 O O . ARG A 1 846 ? -4.005 16.690 -27.031 1.00 88.88 846 ARG A O 1
ATOM 6706 N N . TRP A 1 847 ? -2.084 16.626 -25.870 1.00 92.75 847 TRP A N 1
ATOM 6707 C CA . TRP A 1 847 ? -2.594 15.682 -24.886 1.00 92.75 847 TRP A CA 1
ATOM 6708 C C . TRP A 1 847 ? -3.727 16.306 -24.078 1.00 92.75 847 TRP A C 1
ATOM 6710 O O . TRP A 1 847 ? -3.751 17.509 -23.793 1.00 92.75 847 TRP A O 1
ATOM 6720 N N . LYS A 1 848 ? -4.685 15.454 -23.723 1.00 95.62 848 LYS A N 1
ATOM 6721 C CA . LYS A 1 848 ? -5.759 15.812 -22.806 1.00 95.62 848 LYS A CA 1
ATOM 6722 C C . LYS A 1 848 ? -5.210 15.956 -21.386 1.00 95.62 848 LYS A C 1
ATOM 6724 O O . LYS A 1 848 ? -4.081 15.560 -21.094 1.00 95.62 848 LYS A O 1
ATOM 6729 N N . MET A 1 849 ? -6.032 16.493 -20.490 1.00 94.94 849 MET A N 1
ATOM 6730 C CA . MET A 1 849 ? -5.709 16.498 -19.066 1.00 94.94 849 MET A CA 1
ATOM 6731 C C . MET A 1 849 ? -5.653 15.059 -18.531 1.00 94.94 849 MET A C 1
ATOM 6733 O O . MET A 1 849 ? -4.657 14.667 -17.932 1.00 94.94 849 MET A O 1
ATOM 6737 N N . TYR A 1 850 ? -6.671 14.265 -18.876 1.00 97.25 850 TYR A N 1
ATOM 6738 C CA . TYR A 1 850 ? -6.704 12.814 -18.699 1.00 97.25 850 TYR A CA 1
ATOM 6739 C C . TYR A 1 850 ? -7.136 12.141 -20.002 1.00 97.25 850 TYR A C 1
ATOM 6741 O O . TYR A 1 850 ? -8.160 12.507 -20.591 1.00 97.25 850 TYR A O 1
ATOM 6749 N N . GLU A 1 851 ? -6.376 11.144 -20.442 1.00 96.94 851 GLU A N 1
ATOM 6750 C CA . GLU A 1 851 ? -6.663 10.323 -21.616 1.00 96.94 851 GLU A CA 1
ATOM 6751 C C . GLU A 1 851 ? -6.472 8.841 -21.274 1.00 96.94 851 GLU A C 1
ATOM 6753 O O . GLU A 1 851 ? -5.375 8.295 -21.351 1.00 96.94 851 GLU A O 1
ATOM 6758 N N . GLY A 1 852 ? -7.568 8.169 -20.932 1.00 95.44 852 GLY A N 1
ATOM 6759 C CA . GLY A 1 852 ? -7.603 6.722 -20.760 1.00 95.44 852 GLY A CA 1
ATOM 6760 C C . GLY A 1 852 ? -9.019 6.163 -20.920 1.00 95.44 852 GLY A C 1
ATOM 6761 O O . GLY A 1 852 ? -9.976 6.925 -21.108 1.00 95.44 852 GLY A O 1
ATOM 6762 N N . PRO A 1 853 ? -9.184 4.830 -20.849 1.00 94.69 853 PRO A N 1
ATOM 6763 C CA . PRO A 1 853 ? -10.504 4.197 -20.915 1.00 94.69 853 PRO A CA 1
ATOM 6764 C C . PRO A 1 853 ? -11.358 4.469 -19.664 1.00 94.69 853 PRO A C 1
ATOM 6766 O O . PRO A 1 853 ? -12.586 4.439 -19.738 1.00 94.69 853 PRO A O 1
ATOM 6769 N N . TRP A 1 854 ? -10.707 4.755 -18.535 1.00 95.69 854 TRP A N 1
ATOM 6770 C CA . TRP A 1 854 ? -11.319 4.880 -17.211 1.00 95.69 854 TRP A CA 1
ATOM 6771 C C . TRP A 1 854 ? -11.641 6.323 -16.822 1.00 95.69 854 TRP A C 1
ATOM 6773 O O . TRP A 1 854 ? -12.679 6.584 -16.224 1.00 95.69 854 TRP A O 1
ATOM 6783 N N . VAL A 1 855 ? -10.769 7.264 -17.179 1.00 96.81 855 VAL A N 1
ATOM 6784 C CA . VAL A 1 855 ? -10.914 8.691 -16.877 1.00 96.81 855 VAL A CA 1
ATOM 6785 C C . VAL A 1 855 ? -10.579 9.513 -18.120 1.00 96.81 855 VAL A C 1
ATOM 6787 O O . VAL A 1 855 ? -9.641 9.209 -18.861 1.00 96.81 855 VAL A O 1
ATOM 6790 N N . ASN A 1 856 ? -11.383 10.540 -18.390 1.00 97.44 856 ASN A N 1
ATOM 6791 C CA . ASN A 1 856 ? -11.185 11.421 -19.535 1.00 97.44 856 ASN A CA 1
ATOM 6792 C C . ASN A 1 856 ? -11.529 12.872 -19.190 1.00 97.44 856 ASN A C 1
ATOM 6794 O O . ASN A 1 856 ? -12.590 13.140 -18.622 1.00 97.44 856 ASN A O 1
ATOM 6798 N N . GLN A 1 857 ? -10.661 13.804 -19.578 1.00 97.19 857 GLN A N 1
ATOM 6799 C CA . GLN A 1 857 ? -10.878 15.242 -19.419 1.00 97.19 857 GLN A CA 1
ATOM 6800 C C . GLN A 1 857 ? -10.097 15.997 -20.492 1.00 97.19 857 GLN A C 1
ATOM 6802 O O . GLN A 1 857 ? -8.869 15.961 -20.492 1.00 97.19 857 GLN A O 1
ATOM 6807 N N . GLU A 1 858 ? -10.789 16.720 -21.374 1.00 95.31 858 GLU A N 1
ATOM 6808 C CA . GLU A 1 858 ? -10.134 17.618 -22.333 1.00 95.31 858 GLU A CA 1
ATOM 6809 C C . GLU A 1 858 ? -9.330 18.710 -21.622 1.00 95.31 858 GLU A C 1
ATOM 6811 O O . GLU A 1 858 ? -9.701 19.188 -20.547 1.00 95.31 858 GLU A O 1
ATOM 6816 N N . ARG A 1 859 ? -8.242 19.161 -22.244 1.00 89.56 859 ARG A N 1
ATOM 6817 C CA . ARG A 1 859 ? -7.439 20.254 -21.693 1.00 89.56 859 ARG A CA 1
ATOM 6818 C C . ARG A 1 859 ? -8.281 21.533 -21.584 1.00 89.56 859 ARG A C 1
ATOM 6820 O O . ARG A 1 859 ? -8.930 21.935 -22.545 1.00 89.56 859 ARG A O 1
ATOM 6827 N N . GLY A 1 860 ? -8.283 22.160 -20.407 1.00 85.12 860 GLY A N 1
ATOM 6828 C CA . GLY A 1 860 ? -9.106 23.342 -20.113 1.00 85.12 860 GLY A CA 1
ATOM 6829 C C . GLY A 1 860 ? -10.591 23.053 -19.851 1.00 85.12 860 GLY A C 1
ATOM 6830 O O . GLY A 1 860 ? -11.323 23.964 -19.468 1.00 85.12 860 GLY A O 1
ATOM 6831 N N . SER A 1 861 ? -11.049 21.805 -20.004 1.00 93.12 861 SER A N 1
ATOM 6832 C CA . SER A 1 861 ? -12.389 21.406 -19.572 1.00 93.12 861 SER A CA 1
ATOM 6833 C C . SER A 1 861 ? -12.457 21.344 -18.051 1.00 93.12 861 SER A C 1
ATOM 6835 O O . SER A 1 861 ? -11.543 20.846 -17.397 1.00 93.12 861 SER A O 1
ATOM 6837 N N . ARG A 1 862 ? -13.583 21.779 -17.486 1.00 95.69 862 ARG A N 1
ATOM 6838 C CA . ARG A 1 862 ? -13.922 21.597 -16.065 1.00 95.69 862 ARG A CA 1
ATOM 6839 C C . ARG A 1 862 ? -14.807 20.372 -15.833 1.00 95.69 862 ARG A C 1
ATOM 6841 O O . ARG A 1 862 ? -15.401 20.227 -14.771 1.00 95.69 862 ARG A O 1
ATOM 6848 N N . THR A 1 863 ? -14.909 19.498 -16.828 1.00 96.62 863 THR A N 1
ATOM 6849 C CA . THR A 1 863 ? -15.727 18.291 -16.784 1.00 96.62 863 THR A CA 1
ATOM 6850 C C . THR A 1 863 ? -14.856 17.055 -16.956 1.00 96.62 863 THR A C 1
ATOM 6852 O O . THR A 1 863 ? -14.148 16.933 -17.958 1.00 96.62 863 THR A O 1
ATOM 6855 N N . VAL A 1 864 ? -14.946 16.134 -15.998 1.00 97.94 864 VAL A N 1
ATOM 6856 C CA . VAL A 1 864 ? -14.230 14.852 -15.991 1.00 97.94 864 VAL A CA 1
ATOM 6857 C C . VAL A 1 864 ? -15.239 13.722 -16.142 1.00 97.94 864 VAL A C 1
ATOM 6859 O O . VAL A 1 864 ? -16.248 13.688 -15.439 1.00 97.94 864 VAL A O 1
ATOM 6862 N N . THR A 1 865 ? -14.973 12.797 -17.060 1.00 98.00 865 THR A N 1
ATOM 6863 C CA . THR A 1 865 ? -15.796 11.597 -17.258 1.00 98.00 865 THR A CA 1
ATOM 6864 C C . THR A 1 865 ? -15.084 10.378 -16.697 1.00 98.00 865 THR A C 1
ATOM 6866 O O . THR A 1 865 ? -13.944 10.115 -17.076 1.00 98.00 865 THR A O 1
ATOM 6869 N N . LEU A 1 866 ? -15.768 9.633 -15.832 1.00 98.06 866 LEU A N 1
ATOM 6870 C CA . LEU A 1 866 ? -15.301 8.403 -15.197 1.00 98.06 866 LEU A CA 1
ATOM 6871 C C . LEU A 1 866 ? -16.102 7.212 -15.721 1.00 98.06 866 LEU A C 1
ATOM 6873 O O . LEU A 1 866 ? -17.324 7.299 -15.852 1.00 98.06 866 LEU A O 1
ATOM 6877 N N . ARG A 1 867 ? -15.435 6.092 -15.989 1.00 96.00 867 ARG A N 1
ATOM 6878 C CA . ARG A 1 867 ? -16.044 4.855 -16.495 1.00 96.00 867 ARG A CA 1
ATOM 6879 C C . ARG A 1 867 ? -15.498 3.656 -15.741 1.00 96.00 867 ARG A C 1
ATOM 6881 O O . ARG A 1 867 ? -14.326 3.642 -15.399 1.00 96.00 867 ARG A O 1
ATOM 6888 N N . GLY A 1 868 ? -16.329 2.643 -15.508 1.00 91.25 868 GLY A N 1
ATOM 6889 C CA . GLY A 1 868 ? -15.927 1.440 -14.770 1.00 91.25 868 GLY A CA 1
ATOM 6890 C C . GLY A 1 868 ? -17.064 0.429 -14.640 1.00 91.25 868 GLY A C 1
ATOM 6891 O O . GLY A 1 868 ? -18.174 0.800 -14.267 1.00 91.25 868 GLY A O 1
ATOM 6892 N N . SER A 1 869 ? -16.815 -0.844 -14.975 1.00 85.50 869 SER A N 1
ATOM 6893 C CA . SER A 1 869 ? -17.809 -1.941 -14.932 1.00 85.50 869 SER A CA 1
ATOM 6894 C C . SER A 1 869 ? -19.178 -1.588 -15.547 1.00 85.50 869 SER A C 1
ATOM 6896 O O . SER A 1 869 ? -20.223 -1.864 -14.962 1.00 85.50 869 SER A O 1
ATOM 6898 N N . GLY A 1 870 ? -19.184 -0.933 -16.714 1.00 88.19 870 GLY A N 1
ATOM 6899 C CA . GLY A 1 870 ? -20.412 -0.541 -17.422 1.00 88.19 870 GLY A CA 1
ATOM 6900 C C . GLY A 1 870 ? -21.125 0.708 -16.888 1.00 88.19 870 GLY A C 1
ATOM 6901 O O . GLY A 1 870 ? -22.115 1.116 -17.494 1.00 88.19 870 GLY A O 1
ATOM 6902 N N . ARG A 1 871 ? -20.612 1.321 -15.814 1.00 93.00 871 ARG A N 1
ATOM 6903 C CA . ARG A 1 871 ? -21.111 2.571 -15.224 1.00 93.00 871 ARG A CA 1
ATOM 6904 C C . ARG A 1 871 ? -20.373 3.773 -15.793 1.00 93.00 871 ARG A C 1
ATOM 6906 O O . ARG A 1 871 ? -19.182 3.673 -16.107 1.00 93.00 871 ARG A O 1
ATOM 6913 N N . GLU A 1 872 ? -21.057 4.908 -15.866 1.00 96.00 872 GLU A N 1
ATOM 6914 C CA . GLU A 1 872 ? -20.452 6.195 -16.222 1.00 96.00 872 GLU A CA 1
ATOM 6915 C C . GLU A 1 872 ? -20.853 7.278 -15.219 1.00 96.00 872 GLU A C 1
ATOM 6917 O O . GLU A 1 872 ? -22.023 7.402 -14.860 1.00 96.00 872 GLU A O 1
ATOM 6922 N N . ARG A 1 873 ? -19.881 8.083 -14.787 1.00 96.62 873 ARG A N 1
ATOM 6923 C CA . ARG A 1 873 ? -20.076 9.190 -13.848 1.00 96.62 873 ARG A CA 1
ATOM 6924 C C . ARG A 1 873 ? -19.394 10.450 -14.356 1.00 96.62 873 ARG A C 1
ATOM 6926 O O . ARG A 1 873 ? -18.273 10.401 -14.855 1.00 96.62 873 ARG A O 1
ATOM 6933 N N . LEU A 1 874 ? -20.066 11.584 -14.205 1.00 97.75 874 LEU A N 1
ATOM 6934 C CA . LEU A 1 874 ? -19.577 12.895 -14.613 1.00 97.75 874 LEU A CA 1
ATOM 6935 C C . LEU A 1 874 ? -19.271 13.750 -13.385 1.00 97.75 874 LEU A C 1
ATOM 6937 O O . LEU A 1 874 ? -20.140 13.906 -12.528 1.00 97.75 874 LEU A O 1
ATOM 6941 N N . LEU A 1 875 ? -18.080 14.347 -13.340 1.00 97.88 875 LEU A N 1
ATOM 6942 C CA . LEU A 1 875 ? -17.724 15.404 -12.394 1.00 97.88 875 LEU A CA 1
ATOM 6943 C C . LEU A 1 875 ? -17.722 16.744 -13.138 1.00 97.88 875 LEU A C 1
ATOM 6945 O O . LEU A 1 875 ? -16.848 16.979 -13.971 1.00 97.88 875 LEU A O 1
ATOM 6949 N N . ASP A 1 876 ? -18.690 17.617 -12.861 1.00 97.69 876 ASP A N 1
ATOM 6950 C CA . ASP A 1 876 ? -18.762 18.972 -13.415 1.00 97.69 876 ASP A CA 1
ATOM 6951 C C . ASP A 1 876 ? -18.305 20.002 -12.375 1.00 97.69 876 ASP A C 1
ATOM 6953 O O . ASP A 1 876 ? -19.063 20.436 -11.506 1.00 97.69 876 ASP A O 1
ATOM 6957 N N . PHE A 1 877 ? -17.050 20.431 -12.482 1.00 97.69 877 PHE A N 1
ATOM 6958 C CA . PHE A 1 877 ? -16.442 21.428 -11.604 1.00 97.69 877 PHE A CA 1
ATOM 6959 C C . PHE A 1 877 ? -16.841 22.873 -11.937 1.00 97.69 877 PHE A C 1
ATOM 6961 O O . PHE A 1 877 ? -16.412 23.799 -11.240 1.00 97.69 877 PHE A O 1
ATOM 6968 N N . SER A 1 878 ? -17.627 23.109 -12.990 1.00 95.94 878 SER A N 1
ATOM 6969 C CA . SER A 1 878 ? -18.212 24.431 -13.266 1.00 95.94 878 SER A CA 1
ATOM 6970 C C . SER A 1 878 ? -19.338 24.725 -12.278 1.00 95.94 878 SER A C 1
ATOM 6972 O O . SER A 1 878 ? -19.403 25.818 -11.717 1.00 95.94 878 SER A O 1
ATOM 6974 N N . HIS A 1 879 ? -20.162 23.711 -12.004 1.00 95.69 879 HIS A N 1
ATOM 6975 C CA . HIS A 1 879 ? -21.296 23.788 -11.078 1.00 95.69 879 HIS A CA 1
ATOM 6976 C C . HIS A 1 879 ? -21.044 23.072 -9.746 1.00 95.69 879 HIS A C 1
ATOM 6978 O O . HIS A 1 879 ? -21.810 23.250 -8.805 1.00 95.69 879 HIS A O 1
ATOM 6984 N N . TRP A 1 880 ? -19.937 22.331 -9.632 1.00 96.44 880 TRP A N 1
ATOM 6985 C CA . TRP A 1 880 ? -19.617 21.480 -8.484 1.00 96.44 880 TRP A CA 1
ATOM 6986 C C . TRP A 1 880 ? -20.676 20.398 -8.239 1.00 96.44 880 TRP A C 1
ATOM 6988 O O . TRP A 1 880 ? -21.093 20.137 -7.106 1.00 96.44 880 TRP A O 1
ATOM 6998 N N . GLU A 1 881 ? -21.047 19.716 -9.322 1.00 96.38 881 GLU A N 1
ATOM 6999 C CA .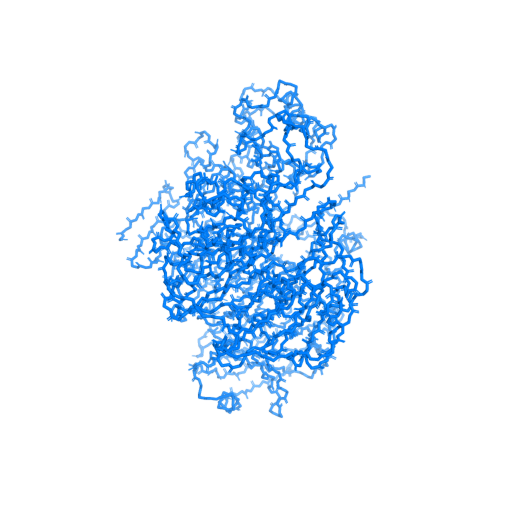 GLU A 1 881 ? -22.000 18.609 -9.325 1.00 96.38 881 GLU A CA 1
ATOM 7000 C C . GLU A 1 881 ? -21.349 17.310 -9.810 1.00 96.38 881 GLU A C 1
ATOM 7002 O O . GLU A 1 881 ? -20.583 17.299 -10.774 1.00 96.38 881 GLU A O 1
ATOM 7007 N N . ALA A 1 882 ? -21.689 16.199 -9.157 1.00 95.00 882 ALA A N 1
ATOM 7008 C CA . ALA A 1 882 ? -21.316 14.859 -9.592 1.00 95.00 882 ALA A CA 1
ATOM 7009 C C . ALA A 1 882 ? -22.586 14.042 -9.843 1.00 95.00 882 ALA A C 1
ATOM 7011 O O . ALA A 1 882 ? -23.481 14.021 -8.995 1.00 95.00 882 ALA A O 1
ATOM 7012 N N . ARG A 1 883 ? -22.681 13.383 -11.001 1.00 94.69 883 ARG A N 1
ATOM 7013 C CA . ARG A 1 883 ? -23.873 12.614 -11.394 1.00 94.69 883 ARG A CA 1
ATOM 7014 C C . ARG A 1 883 ? -23.513 11.324 -12.111 1.00 94.69 883 ARG A C 1
ATOM 7016 O O . ARG A 1 883 ? -22.603 11.310 -12.938 1.00 94.69 883 ARG A O 1
ATOM 7023 N N . ASP A 1 884 ? -24.267 10.271 -11.826 1.00 93.31 884 ASP A N 1
ATOM 7024 C CA . ASP A 1 884 ? -24.202 9.025 -12.584 1.00 93.31 884 ASP A CA 1
ATOM 7025 C C . ASP A 1 884 ? -25.032 9.186 -13.865 1.00 93.31 884 ASP A C 1
ATOM 7027 O O . ASP A 1 884 ? -26.152 9.698 -13.838 1.00 93.31 884 ASP A O 1
ATOM 7031 N N . VAL A 1 885 ? -24.437 8.827 -14.999 1.00 88.06 885 VAL A N 1
ATOM 7032 C CA . VAL A 1 885 ? -24.998 9.021 -16.346 1.00 88.06 885 VAL A CA 1
ATOM 7033 C C . VAL A 1 885 ? -25.532 7.702 -16.909 1.00 88.06 885 VAL A C 1
ATOM 7035 O O . VAL A 1 885 ? -26.474 7.712 -17.702 1.00 88.06 885 VAL A O 1
ATOM 7038 N N . LYS A 1 886 ? -24.947 6.574 -16.491 1.00 72.06 886 LYS A N 1
ATOM 7039 C CA . LYS A 1 886 ? -25.329 5.224 -16.908 1.00 72.06 886 LYS A CA 1
ATOM 7040 C C . LYS A 1 886 ? -25.111 4.204 -15.800 1.00 72.06 886 LYS A C 1
ATOM 7042 O O . LYS A 1 886 ? -24.038 4.278 -15.152 1.00 72.06 886 LYS A O 1
#

pLDDT: mean 89.01, std 12.82, range [21.78, 98.75]